Protein AF-0000000076691283 (afdb_homodimer)

Secondary structure (DSSP, 8-state):
----SSHHHHHHHHHHHHHHHHHHHHHHHHTTS--------------------------------------------------------------HHHHHHHHHHHHHHH--SPP-S---TT-TT--PPP--TT-SSHHHH-------STTTGGG--EEE-TTGGGHHHHHHHHHHTSS-TT-----TT-S-SS-----GGGG-TTT--SS-TTTTSHHHHTHHHHHTS------SEEEEEEEE--HHHHHHHHHTSS---SSSEEEPPPPB-TTS-B-TTS---EEEEEEEEEE---EEHHHHHHHTTS-HHHHHHHHHHHTTS--THHHH-TT--EEE-----EEEEEES-GGGGG-TTS-EEEEEEE--IIIIIT-BSS-SHHHHHHHHHHHHHHHHHTT-EEEEEEE--HHHHT-HHHHHHHHHHHHHHT-BGGGHHHHHHHHHSSS----GGGTTHHHHHHT--EEEEEE---HHHHHHHHHTT-EEEEEEPPPGGGS-GGGHHHHHHHHHTT---SS-PPPHHHHHH-B---HHHHT-/--TTTHHHHHHHHHHHHHHHHHHHHHHHTTTS---------------------------------------------------------------HHHHHHHHHHHHHHH--SPP-S---TT-TT--PPP--TT-SSHHHH-------STTTGGG--EEE-TTGGGHHHHHHHHHHTSS-TT-----TT-S-SS-----GGGG-TTT--SS-TTTTSHHHHTHHHHHTS------SEEEEEEEE--HHHHHHHHHTSS---SSSEEEPPPPB-TTS-B-TTS---EEEEEEEEEE---EEHHHHHHHHTS-HHHHHHHHHHHTTS--THHHH-TT--EEE-----EEEEEES-GGGGG-TTS-EEEEEEE--IIIIIT-BSS-SHHHHHHHHHHHHHHHHHTT-EEEEEEE--HHHHT-HHHHHHHHHHHHHHT-BGGGHHHHHHHHHSSS----GGGTTHHHHHHT--EEEEEE---HHHHHHHHHTT-EEEEEEPPPGGGS-GGGHHHHHHHHHTT---SS-PPPHHHHHH-B---HHHHT-

Sequence (1088 aa):
MPASDAVLTQILAQLEAMQIQQQTMQAQLDAIASSTKPQTLLEPVKPPSEPDLGSPTSPVSPLSLSGHASPPSISSAATKAAAAIGLSSSAQQLTPASRAASDKEREKLLYPGRINLSTYPDQHGIDPYPLNWDAQDPQTRGPVICSRLPSSIKHRNAIGAHSGSYSIYRSLSIALGALSPSHKPDYNLTEPPVSIPPQPSWSSKHKIVSFDPWGHLVPQVFRDHSEKLGLDVRPSIAVTKAHMKLSELDEAARRGDIEVDGKLVLESRPVRNPDGSENKDIWPGVEVAISKAAVEPVWYLPGVAERFGISESLLRRALFEETGGMYPELITRPDIKVFLPPIGNLTVYIFGNPAYVSDPDKELTLRVHDECNGSDVFGSDICTCKPYLVFAIEECIRCVHRGGVGVVVYFRKEGRALGEVTKYLVYNLRKRGGDSADRYFKSTEMIAGVKDMRFQALMPDVLHWLGITKVDNMISMSDMKYDAIVKSGIEIKKRYDIPDHLIPPDSRVEIDAKIAAGYFSSGKKVTQEDLVKTVGRTWEETEHMPASDAVLTQILAQLEAMQIQQQTMQAQLDAIASSTKPQTLLEPVKPPSEPDLGSPTSPVSPLSLSGHASPPSISSAATKAAAAIGLSSSAQQLTPASRAASDKEREKLLYPGRINLSTYPDQHGIDPYPLNWDAQDPQTRGPVICSRLPSSIKHRNAIGAHSGSYSIYRSLSIALGALSPSHKPDYNLTEPPVSIPPQPSWSSKHKIVSFDPWGHLVPQVFRDHSEKLGLDVRPSIAVTKAHMKLSELDEAARRGDIEVDGKLVLESRPVRNPDGSENKDIWPGVEVAISKAAVEPVWYLPGVAERFGISESLLRRALFEETGGMYPELITRPDIKVFLPPIGNLTVYIFGNPAYVSDPDKELTLRVHDECNGSDVFGSDICTCKPYLVFAIEECIRCVHRGGVGVVVYFRKEGRALGEVTKYLVYNLRKRGGDSADRYFKSTEMIAGVKDMRFQALMPDVLHWLGITKVDNMISMSDMKYDAIVKSGIEIKKRYDIPDHLIPPDSRVEIDAKIAAGYFSSGKKVTQEDLVKTVGRTWEETEH

Structure (mmCIF, N/CA/C/O backbone):
data_AF-0000000076691283-model_v1
#
loop_
_entity.id
_entity.type
_entity.pdbx_description
1 polymer 'GTP cyclohydrolase II'
#
loop_
_atom_site.group_PDB
_atom_site.id
_atom_site.type_symbol
_atom_site.label_atom_id
_atom_site.label_alt_id
_atom_site.label_comp_id
_atom_site.label_asym_id
_atom_site.label_entity_id
_atom_site.label_seq_id
_atom_site.pdbx_PDB_ins_code
_atom_site.Cartn_x
_atom_site.Cartn_y
_atom_site.Cartn_z
_atom_site.occupancy
_atom_site.B_iso_or_equiv
_atom_site.auth_seq_id
_atom_site.auth_comp_id
_atom_site.auth_asym_id
_atom_site.auth_atom_id
_atom_site.pdbx_PDB_model_num
ATOM 1 N N . MET A 1 1 ? 20.016 -69.688 -11.078 1 21.86 1 MET A N 1
ATOM 2 C CA . MET A 1 1 ? 19.859 -69.625 -12.523 1 21.86 1 MET A CA 1
ATOM 3 C C . MET A 1 1 ? 19.078 -68.375 -12.914 1 21.86 1 MET A C 1
ATOM 5 O O . MET A 1 1 ? 17.953 -68.125 -12.453 1 21.86 1 MET A O 1
ATOM 9 N N . PRO A 1 2 ? 19.562 -67.188 -13.344 1 34.06 2 PRO A N 1
ATOM 10 C CA . PRO A 1 2 ? 19.844 -65.75 -13.562 1 34.06 2 PRO A CA 1
ATOM 11 C C . PRO A 1 2 ? 19.062 -65.188 -14.75 1 34.06 2 PRO A C 1
ATOM 13 O O . PRO A 1 2 ? 19.359 -64.062 -15.219 1 34.06 2 PRO A O 1
ATOM 16 N N . ALA A 1 3 ? 18.078 -66.125 -15.188 1 30.42 3 ALA A N 1
ATOM 17 C CA . ALA A 1 3 ? 17.188 -66.438 -16.312 1 30.42 3 ALA A CA 1
ATOM 18 C C . ALA A 1 3 ? 16.516 -65.125 -16.797 1 30.42 3 ALA A C 1
ATOM 20 O O . ALA A 1 3 ? 16.047 -64.375 -16 1 30.42 3 ALA A O 1
ATOM 21 N N . SER A 1 4 ? 16.25 -65.062 -18.219 1 34.62 4 SER A N 1
ATOM 22 C CA . SER A 1 4 ? 16.422 -65.188 -19.656 1 34.62 4 SER A CA 1
ATOM 23 C C . SER A 1 4 ? 15.188 -64.688 -20.406 1 34.62 4 SER A C 1
ATOM 25 O O . SER A 1 4 ? 15.297 -63.875 -21.312 1 34.62 4 SER A O 1
ATOM 27 N N . ASP A 1 5 ? 14.219 -65.562 -20.703 1 37.41 5 ASP A N 1
ATOM 28 C CA . ASP A 1 5 ? 13.383 -66.062 -21.797 1 37.41 5 ASP A CA 1
ATOM 29 C C . ASP A 1 5 ? 11.969 -65.5 -21.703 1 37.41 5 ASP A C 1
ATOM 31 O O . ASP A 1 5 ? 11.211 -65.562 -22.672 1 37.41 5 ASP A O 1
ATOM 35 N N . ALA A 1 6 ? 11.32 -64.875 -20.703 1 38.62 6 ALA A N 1
ATOM 36 C CA . ALA A 1 6 ? 10.008 -64.25 -20.484 1 38.62 6 ALA A CA 1
ATOM 37 C C . ALA A 1 6 ? 9.898 -62.938 -21.203 1 38.62 6 ALA A C 1
ATOM 39 O O . ALA A 1 6 ? 8.93 -62.688 -21.922 1 38.62 6 ALA A O 1
ATOM 40 N N . VAL A 1 7 ? 10.07 -61.719 -20.719 1 47.12 7 VAL A N 1
ATOM 41 C CA . VAL A 1 7 ? 9.82 -60.344 -21.172 1 47.12 7 VAL A CA 1
ATOM 42 C C . VAL A 1 7 ? 10.617 -60.094 -22.453 1 47.12 7 VAL A C 1
ATOM 44 O O . VAL A 1 7 ? 10.344 -59.094 -23.156 1 47.12 7 VAL A O 1
ATOM 47 N N . LEU A 1 8 ? 11.367 -61.031 -23.125 1 45.94 8 LEU A N 1
ATOM 48 C CA . LEU A 1 8 ? 11.945 -61.094 -24.453 1 45.94 8 LEU A CA 1
ATOM 49 C C . LEU A 1 8 ? 10.859 -61.25 -25.516 1 45.94 8 LEU A C 1
ATOM 51 O O . LEU A 1 8 ? 10.938 -60.594 -26.578 1 45.94 8 LEU A O 1
ATOM 55 N N . THR A 1 9 ? 9.883 -62.125 -25.328 1 48.22 9 THR A N 1
ATOM 56 C CA . THR A 1 9 ? 8.867 -62.438 -26.312 1 48.22 9 THR A CA 1
ATOM 57 C C . THR A 1 9 ? 7.883 -61.312 -26.484 1 48.22 9 THR A C 1
ATOM 59 O O . THR A 1 9 ? 7.449 -61 -27.594 1 48.22 9 THR A O 1
ATOM 62 N N . GLN A 1 10 ? 7.426 -60.688 -25.531 1 50.88 10 GLN A N 1
ATOM 63 C CA . GLN A 1 10 ? 6.453 -59.594 -25.578 1 50.88 10 GLN A CA 1
ATOM 64 C C . GLN A 1 10 ? 7.055 -58.344 -26.203 1 50.88 10 GLN A C 1
ATOM 66 O O . GLN A 1 10 ? 6.332 -57.5 -26.75 1 50.88 10 GLN A O 1
ATOM 71 N N . ILE A 1 11 ? 8.461 -58.062 -26.234 1 51.16 11 ILE A N 1
ATOM 72 C CA . ILE A 1 11 ? 9.445 -57.219 -26.875 1 51.16 11 ILE A CA 1
ATOM 73 C C . ILE A 1 11 ? 9.344 -57.375 -28.391 1 51.16 11 ILE A C 1
ATOM 75 O O . ILE A 1 11 ? 9.328 -56.375 -29.125 1 51.16 11 ILE A O 1
ATOM 79 N N . LEU A 1 12 ? 9.312 -58.469 -28.969 1 52.91 12 LEU A N 1
ATOM 80 C CA . LEU A 1 12 ? 9.383 -58.812 -30.391 1 52.91 12 LEU A CA 1
ATOM 81 C C . LEU A 1 12 ? 8.047 -58.531 -31.078 1 52.91 12 LEU A C 1
ATOM 83 O O . LEU A 1 12 ? 8.008 -58 -32.188 1 52.91 12 LEU A O 1
ATOM 87 N N . ALA A 1 13 ? 7.062 -58.844 -30.531 1 55.06 13 ALA A N 1
ATOM 88 C CA . ALA A 1 13 ? 5.738 -58.688 -31.125 1 55.06 13 ALA A CA 1
ATOM 89 C C . ALA A 1 13 ? 5.355 -57.219 -31.219 1 55.06 13 ALA A C 1
ATOM 91 O O . ALA A 1 13 ? 4.727 -56.781 -32.188 1 55.06 13 ALA A O 1
ATOM 92 N N . GLN A 1 14 ? 5.734 -56.438 -30.094 1 52.09 14 GLN A N 1
ATOM 93 C CA . GLN A 1 14 ? 5.504 -55 -30.156 1 52.09 14 GLN A CA 1
ATOM 94 C C . GLN A 1 14 ? 6.32 -54.344 -31.266 1 52.09 14 GLN A C 1
ATOM 96 O O . GLN A 1 14 ? 5.871 -53.406 -31.906 1 52.09 14 GLN A O 1
ATOM 101 N N . LEU A 1 15 ? 7.402 -54.844 -31.641 1 57.94 15 LEU A N 1
ATOM 102 C CA . LEU A 1 15 ? 8.297 -54.406 -32.688 1 57.94 15 LEU A CA 1
ATOM 103 C C . LEU A 1 15 ? 7.719 -54.688 -34.062 1 57.94 15 LEU A C 1
ATOM 105 O O . LEU A 1 15 ? 7.84 -53.875 -35 1 57.94 15 LEU A O 1
ATOM 109 N N . GLU A 1 16 ? 6.984 -55.75 -34.281 1 58.31 16 GLU A N 1
ATOM 110 C CA . GLU A 1 16 ? 6.336 -56.125 -35.531 1 58.31 16 GLU A CA 1
ATOM 111 C C . GLU A 1 16 ? 5.152 -55.188 -35.812 1 58.31 16 GLU A C 1
ATOM 113 O O . GLU A 1 16 ? 4.914 -54.844 -36.969 1 58.31 16 GLU A O 1
ATOM 118 N N . ALA A 1 17 ? 4.414 -54.844 -34.719 1 57.88 17 ALA A N 1
ATOM 119 C CA . ALA A 1 17 ? 3.279 -53.938 -34.875 1 57.88 17 ALA A CA 1
ATOM 120 C C . ALA A 1 17 ? 3.734 -52.594 -35.375 1 57.88 17 ALA A C 1
ATOM 122 O O . ALA A 1 17 ? 3.037 -51.938 -36.188 1 57.88 17 ALA A O 1
ATOM 123 N N . MET A 1 18 ? 4.926 -52.219 -34.969 1 54.28 18 MET A N 1
ATOM 124 C CA . MET A 1 18 ? 5.504 -50.938 -35.375 1 54.28 18 MET A CA 1
ATOM 125 C C . MET A 1 18 ? 5.945 -50.969 -36.844 1 54.28 18 MET A C 1
ATOM 127 O O . MET A 1 18 ? 5.852 -49.969 -37.562 1 54.28 18 MET A O 1
ATOM 131 N N . GLN A 1 19 ? 6.359 -52.062 -37.312 1 54.81 19 GLN A N 1
ATOM 132 C CA . GLN A 1 19 ? 6.82 -52.25 -38.688 1 54.81 19 GLN A CA 1
ATOM 133 C C . GLN A 1 19 ? 5.664 -52.156 -39.688 1 54.81 19 GLN A C 1
ATOM 135 O O . GLN A 1 19 ? 5.809 -51.562 -40.75 1 54.81 19 GLN A O 1
ATOM 140 N N . ILE A 1 20 ? 4.59 -52.844 -39.438 1 56.59 20 ILE A N 1
ATOM 141 C CA . ILE A 1 20 ? 3.447 -52.844 -40.344 1 56.59 20 ILE A CA 1
ATOM 142 C C . ILE A 1 20 ? 2.881 -51.406 -40.438 1 56.59 20 ILE A C 1
ATOM 144 O O . ILE A 1 20 ? 2.486 -50.969 -41.531 1 56.59 20 ILE A O 1
ATOM 148 N N . GLN A 1 21 ? 2.916 -50.656 -39.219 1 50.72 21 GLN A N 1
ATOM 149 C CA . GLN A 1 21 ? 2.463 -49.281 -39.25 1 50.72 21 GLN A CA 1
ATOM 150 C C . GLN A 1 21 ? 3.396 -48.406 -40.125 1 50.72 21 GLN A C 1
ATOM 152 O O . GLN A 1 21 ? 2.943 -47.531 -40.844 1 50.72 21 GLN A O 1
ATOM 157 N N . GLN A 1 22 ? 4.641 -48.719 -40.156 1 52.66 22 GLN A N 1
ATOM 158 C CA . GLN A 1 22 ? 5.641 -48.031 -40.969 1 52.66 22 GLN A CA 1
ATOM 159 C C . GLN A 1 22 ? 5.461 -48.312 -42.438 1 52.66 22 GLN A C 1
ATOM 161 O O . GLN A 1 22 ? 5.648 -47.438 -43.281 1 52.66 22 GLN A O 1
ATOM 166 N N . GLN A 1 23 ? 5.176 -49.469 -42.781 1 50.72 23 GLN A N 1
ATOM 167 C CA . GLN A 1 23 ? 4.988 -49.844 -44.188 1 50.72 23 GLN A CA 1
ATOM 168 C C . GLN A 1 23 ? 3.787 -49.094 -44.781 1 50.72 23 GLN A C 1
ATOM 170 O O . GLN A 1 23 ? 3.805 -48.719 -45.969 1 50.72 23 GLN A O 1
ATOM 175 N N . THR A 1 24 ? 2.705 -49.094 -44.031 1 50.62 24 THR A N 1
ATOM 176 C CA . THR A 1 24 ? 1.528 -48.375 -44.531 1 50.62 24 THR A CA 1
ATOM 177 C C . THR A 1 24 ? 1.82 -46.875 -44.688 1 50.62 24 THR A C 1
ATOM 179 O O . THR A 1 24 ? 1.31 -46.25 -45.625 1 50.62 24 THR A O 1
ATOM 182 N N . MET A 1 25 ? 2.762 -46.25 -43.844 1 49.38 25 MET A N 1
ATOM 183 C CA . MET A 1 25 ? 3.193 -44.875 -44.031 1 49.38 25 MET A CA 1
ATOM 184 C C . MET A 1 25 ? 4.094 -44.75 -45.25 1 49.38 25 MET A C 1
ATOM 186 O O . MET A 1 25 ? 4.078 -43.719 -45.938 1 49.38 25 MET A O 1
ATOM 190 N N . GLN A 1 26 ? 4.77 -45.719 -45.594 1 50.47 26 GLN A N 1
ATOM 191 C CA . GLN A 1 26 ? 5.637 -45.719 -46.75 1 50.47 26 GLN A CA 1
ATOM 192 C C . GLN A 1 26 ? 4.816 -45.656 -48.031 1 50.47 26 GLN A C 1
ATOM 194 O O . GLN A 1 26 ? 5.199 -45 -49 1 50.47 26 GLN A O 1
ATOM 199 N N . ALA A 1 27 ? 3.824 -46.406 -48.031 1 45.12 27 ALA A N 1
ATOM 200 C CA . ALA A 1 27 ? 2.975 -46.406 -49.219 1 45.12 27 ALA A CA 1
ATOM 201 C C . ALA A 1 27 ? 2.363 -45 -49.469 1 45.12 27 ALA A C 1
ATOM 203 O O . ALA A 1 27 ? 1.988 -44.688 -50.594 1 45.12 27 ALA A O 1
ATOM 204 N N . GLN A 1 28 ? 2.186 -44.188 -48.438 1 44.34 28 GLN A N 1
ATOM 205 C CA . GLN A 1 28 ? 1.75 -42.812 -48.656 1 44.34 28 GLN A CA 1
ATOM 206 C C . GLN A 1 28 ? 2.83 -42 -49.344 1 44.34 28 GLN A C 1
ATOM 208 O O . GLN A 1 28 ? 2.521 -41.125 -50.156 1 44.34 28 GLN A O 1
ATOM 213 N N . LEU A 1 29 ? 4.051 -42.25 -49.094 1 44.03 29 LEU A N 1
ATOM 214 C CA . LEU A 1 29 ? 5.176 -41.531 -49.656 1 44.03 29 LEU A CA 1
ATOM 215 C C . LEU A 1 29 ? 5.402 -41.906 -51.094 1 44.03 29 LEU A C 1
ATOM 217 O O . LEU A 1 29 ? 5.828 -41.062 -51.906 1 44.03 29 LEU A O 1
ATOM 221 N N . ASP A 1 30 ? 5.203 -43.062 -51.438 1 39.44 30 ASP A N 1
ATOM 222 C CA . ASP A 1 30 ? 5.512 -43.469 -52.781 1 39.44 30 ASP A CA 1
ATOM 223 C C . ASP A 1 30 ? 4.664 -42.719 -53.812 1 39.44 30 ASP A C 1
ATOM 225 O O . ASP A 1 30 ? 5.086 -42.531 -54.938 1 39.44 30 ASP A O 1
ATOM 229 N N . ALA A 1 31 ? 3.465 -42.5 -53.594 1 33.78 31 ALA A N 1
ATOM 230 C CA . ALA A 1 31 ? 2.541 -41.812 -54.469 1 33.78 31 ALA A CA 1
ATOM 231 C C . ALA A 1 31 ? 2.969 -40.375 -54.688 1 33.78 31 ALA A C 1
ATOM 233 O O . ALA A 1 31 ? 2.262 -39.594 -55.344 1 33.78 31 ALA A O 1
ATOM 234 N N . ILE A 1 32 ? 4 -39.812 -54.031 1 39 32 ILE A N 1
ATOM 235 C CA . ILE A 1 32 ? 4.668 -38.531 -54.281 1 39 32 ILE A CA 1
ATOM 236 C C . ILE A 1 32 ? 5.383 -38.625 -55.625 1 39 32 ILE A C 1
ATOM 238 O O . ILE A 1 32 ? 5.66 -37.594 -56.25 1 39 32 ILE A O 1
ATOM 242 N N . ALA A 1 33 ? 5.816 -39.562 -56.156 1 30.08 33 ALA A N 1
ATOM 243 C CA . ALA A 1 33 ? 6.914 -39.688 -57.094 1 30.08 33 ALA A CA 1
ATOM 244 C C . ALA A 1 33 ? 6.434 -39.469 -58.531 1 30.08 33 ALA A C 1
ATOM 246 O O . ALA A 1 33 ? 7.238 -39.375 -59.469 1 30.08 33 ALA A O 1
ATOM 247 N N . SER A 1 34 ? 5.238 -39.75 -58.906 1 22.55 34 SER A N 1
ATOM 248 C CA . SER A 1 34 ? 5.055 -40 -60.312 1 22.55 34 SER A CA 1
ATOM 249 C C . SER A 1 34 ? 5.258 -38.719 -61.125 1 22.55 34 SER A C 1
ATOM 251 O O . SER A 1 34 ? 6.008 -38.719 -62.125 1 22.55 34 SER A O 1
ATOM 253 N N . SER A 1 35 ? 4.309 -38.219 -61.969 1 21.89 35 SER A N 1
ATOM 254 C CA . SER A 1 35 ? 4.059 -37.938 -63.375 1 21.89 35 SER A CA 1
ATOM 255 C C . SER A 1 35 ? 4.676 -36.625 -63.812 1 21.89 35 SER A C 1
ATOM 257 O O . SER A 1 35 ? 4.586 -35.625 -63.125 1 21.89 35 SER A O 1
ATOM 259 N N . THR A 1 36 ? 5.34 -36.438 -65.188 1 19.12 36 THR A N 1
ATOM 260 C CA . THR A 1 36 ? 6.359 -36.156 -66.188 1 19.12 36 THR A CA 1
ATOM 261 C C . THR A 1 36 ? 5.969 -34.938 -67 1 19.12 36 THR A C 1
ATOM 263 O O . THR A 1 36 ? 6.754 -34.469 -67.875 1 19.12 36 THR A O 1
ATOM 266 N N . LYS A 1 37 ? 4.859 -34.25 -67.188 1 18.91 37 LYS A N 1
ATOM 267 C CA . LYS A 1 37 ? 4.699 -33.812 -68.562 1 18.91 37 LYS A CA 1
ATOM 268 C C . LYS A 1 37 ? 5.867 -32.938 -69 1 18.91 37 LYS A C 1
ATOM 270 O O . LYS A 1 37 ? 6.41 -32.188 -68.188 1 18.91 37 LYS A O 1
ATOM 275 N N . PRO A 1 38 ? 6.02 -32.656 -70.5 1 17.34 38 PRO A N 1
ATOM 276 C CA . PRO A 1 38 ? 7.035 -32.531 -71.562 1 17.34 38 PRO A CA 1
ATOM 277 C C . PRO A 1 38 ? 7.625 -31.125 -71.625 1 17.34 38 PRO A C 1
ATOM 279 O O . PRO A 1 38 ? 7.137 -30.203 -70.938 1 17.34 38 PRO A O 1
ATOM 282 N N . GLN A 1 39 ? 7.414 -30.375 -72.812 1 16.2 39 GLN A N 1
ATOM 283 C CA . GLN A 1 39 ? 8.203 -29.938 -74 1 16.2 39 GLN A CA 1
ATOM 284 C C . GLN A 1 39 ? 8.594 -28.469 -73.875 1 16.2 39 GLN A C 1
ATOM 286 O O . GLN A 1 39 ? 9.766 -28.109 -74 1 16.2 39 GLN A O 1
ATOM 291 N N . THR A 1 40 ? 7.809 -27.375 -74.5 1 17.06 40 THR A N 1
ATOM 292 C CA . THR A 1 40 ? 8.32 -26.703 -75.688 1 17.06 40 THR A CA 1
ATOM 293 C C . THR A 1 40 ? 9.266 -25.562 -75.312 1 17.06 40 THR A C 1
ATOM 295 O O . THR A 1 40 ? 9.156 -25 -74.25 1 17.06 40 THR A O 1
ATOM 298 N N . LEU A 1 41 ? 10.031 -24.875 -76.5 1 16.02 41 LEU A N 1
ATOM 299 C CA . LEU A 1 41 ? 11.297 -24.328 -77 1 16.02 41 LEU A CA 1
ATOM 300 C C . LEU A 1 41 ? 11.391 -22.828 -76.688 1 16.02 41 LEU A C 1
ATOM 302 O O . LEU A 1 41 ? 12.406 -22.359 -76.188 1 16.02 41 LEU A O 1
ATOM 306 N N . LEU A 1 42 ? 10.75 -21.766 -77.5 1 15.42 42 LEU A N 1
ATOM 307 C CA . LEU A 1 42 ? 11.555 -20.984 -78.438 1 15.42 42 LEU A CA 1
ATOM 308 C C . LEU A 1 42 ? 12.109 -19.734 -77.75 1 15.42 42 LEU A C 1
ATOM 310 O O . LEU A 1 42 ? 13.312 -19.484 -77.812 1 15.42 42 LEU A O 1
ATOM 314 N N . GLU A 1 43 ? 11.555 -18.328 -78 1 16.67 43 GLU A N 1
ATOM 315 C CA . GLU A 1 43 ? 12.156 -17.438 -79 1 16.67 43 GLU A CA 1
ATOM 316 C C . GLU A 1 43 ? 13.07 -16.422 -78.312 1 16.67 43 GLU A C 1
ATOM 318 O O . GLU A 1 43 ? 12.891 -16.109 -77.125 1 16.67 43 GLU A O 1
ATOM 323 N N . PRO A 1 44 ? 13.703 -15.422 -79.25 1 15.92 44 PRO A N 1
ATOM 324 C CA . PRO A 1 44 ? 15 -14.758 -79.438 1 15.92 44 PRO A CA 1
ATOM 325 C C . PRO A 1 44 ? 15.156 -13.516 -78.5 1 15.92 44 PRO A C 1
ATOM 327 O O . PRO A 1 44 ? 14.195 -13.094 -77.875 1 15.92 44 PRO A O 1
ATOM 330 N N . VAL A 1 45 ? 15.602 -12.305 -79.25 1 15.34 45 VAL A N 1
ATOM 331 C CA . VAL A 1 45 ? 16.828 -11.516 -79.375 1 15.34 45 VAL A CA 1
ATOM 332 C C . VAL A 1 45 ? 16.625 -10.148 -78.688 1 15.34 45 VAL A C 1
ATOM 334 O O . VAL A 1 45 ? 17.5 -9.648 -78 1 15.34 45 VAL A O 1
ATOM 337 N N . LYS A 1 46 ? 15.523 -9.219 -78.938 1 15.98 46 LYS A N 1
ATOM 338 C CA . LYS A 1 46 ? 15.922 -7.996 -79.625 1 15.98 46 LYS A CA 1
ATOM 339 C C . LYS A 1 46 ? 16.797 -7.129 -78.688 1 15.98 46 LYS A C 1
ATOM 341 O O . LYS A 1 46 ? 16.688 -7.18 -77.5 1 15.98 46 LYS A O 1
ATOM 346 N N . PRO A 1 47 ? 17.109 -5.766 -79.312 1 16.09 47 PRO A N 1
ATOM 347 C CA . PRO A 1 47 ? 18.328 -4.984 -79.5 1 16.09 47 PRO A CA 1
ATOM 348 C C . PRO A 1 47 ? 18.594 -3.979 -78.375 1 16.09 47 PRO A C 1
ATOM 350 O O . PRO A 1 47 ? 19.656 -3.988 -77.75 1 16.09 47 PRO A O 1
ATOM 353 N N . PRO A 1 48 ? 18.234 -2.547 -78.75 1 15.62 48 PRO A N 1
ATOM 354 C CA . PRO A 1 48 ? 19.234 -1.501 -79 1 15.62 48 PRO A CA 1
ATOM 355 C C . PRO A 1 48 ? 19.516 -0.663 -77.75 1 15.62 48 PRO A C 1
ATOM 357 O O . PRO A 1 48 ? 18.828 -0.8 -76.75 1 15.62 48 PRO A O 1
ATOM 360 N N . SER A 1 49 ? 19.297 0.828 -78 1 15.32 49 SER A N 1
ATOM 361 C CA . SER A 1 49 ? 20.281 1.907 -78.062 1 15.32 49 SER A CA 1
ATOM 362 C C . SER A 1 49 ? 20.312 2.674 -76.75 1 15.32 49 SER A C 1
ATOM 364 O O . SER A 1 49 ? 19.484 2.443 -75.875 1 15.32 49 SER A O 1
ATOM 366 N N . GLU A 1 50 ? 20.062 4.168 -76.875 1 15.31 50 GLU A N 1
ATOM 367 C CA . GLU A 1 50 ? 21.094 5.199 -76.75 1 15.31 50 GLU A CA 1
ATOM 368 C C . GLU A 1 50 ? 21.031 5.902 -75.438 1 15.31 50 GLU A C 1
ATOM 370 O O . GLU A 1 50 ? 22.047 5.988 -74.688 1 15.31 50 GLU A O 1
ATOM 375 N N . PRO A 1 51 ? 20.297 7.25 -75.375 1 15.5 51 PRO A N 1
ATOM 376 C CA . PRO A 1 51 ? 21.094 8.477 -75.375 1 15.5 51 PRO A CA 1
ATOM 377 C C . PRO A 1 51 ? 21.344 9.039 -74 1 15.5 51 PRO A C 1
ATOM 379 O O . PRO A 1 51 ? 20.766 8.562 -73 1 15.5 51 PRO A O 1
ATOM 382 N N . ASP A 1 52 ? 20.953 10.492 -73.875 1 15.66 52 ASP A N 1
ATOM 383 C CA . ASP A 1 52 ? 21.719 11.734 -73.688 1 15.66 52 ASP A CA 1
ATOM 384 C C . ASP A 1 52 ? 21.672 12.227 -72.25 1 15.66 52 ASP A C 1
ATOM 386 O O . ASP A 1 52 ? 20.766 11.859 -71.5 1 15.66 52 ASP A O 1
ATOM 390 N N . LEU A 1 53 ? 22.484 13.281 -71.938 1 15.85 53 LEU A N 1
ATOM 391 C CA . LEU A 1 53 ? 23.391 13.859 -70.938 1 15.85 53 LEU A CA 1
ATOM 392 C C . LEU A 1 53 ? 22.656 14.852 -70.062 1 15.85 53 LEU A C 1
ATOM 394 O O . LEU A 1 53 ? 22.922 14.938 -68.875 1 15.85 53 LEU A O 1
ATOM 398 N N . GLY A 1 54 ? 21.609 15.773 -70.562 1 14.97 54 GLY A N 1
ATOM 399 C CA . GLY A 1 54 ? 22.031 17.156 -70.438 1 14.97 54 GLY A CA 1
ATOM 400 C C . GLY A 1 54 ? 21.922 17.656 -69 1 14.97 54 GLY A C 1
ATOM 401 O O . GLY A 1 54 ? 21.359 16.984 -68.125 1 14.97 54 GLY A O 1
ATOM 402 N N . SER A 1 55 ? 21.703 19.125 -68.875 1 15.4 55 SER A N 1
ATOM 403 C CA . SER A 1 55 ? 22.484 20.234 -68.375 1 15.4 55 SER A CA 1
ATOM 404 C C . SER A 1 55 ? 21.922 20.703 -67 1 15.4 55 SER A C 1
ATOM 406 O O . SER A 1 55 ? 22.641 20.812 -66 1 15.4 55 SER A O 1
ATOM 408 N N . PRO A 1 56 ? 20.844 21.703 -67.062 1 15.41 56 PRO A N 1
ATOM 409 C CA . PRO A 1 56 ? 21.234 23.078 -66.688 1 15.41 56 PRO A CA 1
ATOM 410 C C . PRO A 1 56 ? 21.078 23.391 -65.188 1 15.41 56 PRO A C 1
ATOM 412 O O . PRO A 1 56 ? 20.469 22.594 -64.5 1 15.41 56 PRO A O 1
ATOM 415 N N . THR A 1 57 ? 20.578 24.766 -64.938 1 15.25 57 THR A N 1
ATOM 416 C CA . THR A 1 57 ? 21.125 26 -64.375 1 15.25 57 THR A CA 1
ATOM 417 C C . THR A 1 57 ? 20.516 26.281 -63 1 15.25 57 THR A C 1
ATOM 419 O O . THR A 1 57 ? 21.234 26.484 -62.031 1 15.25 57 THR A O 1
ATOM 422 N N . SER A 1 58 ? 19.281 27.078 -62.906 1 15.45 58 SER A N 1
ATOM 423 C CA . SER A 1 58 ? 19.391 28.469 -62.469 1 15.45 58 SER A CA 1
ATOM 424 C C . SER A 1 58 ? 19.125 28.609 -61 1 15.45 58 SER A C 1
ATOM 426 O O . SER A 1 58 ? 18.547 27.703 -60.375 1 15.45 58 SER A O 1
ATOM 428 N N . PRO A 1 59 ? 18.703 29.984 -60.562 1 16.58 59 PRO A N 1
ATOM 429 C CA . PRO A 1 59 ? 19.188 30.984 -59.594 1 16.58 59 PRO A CA 1
ATOM 430 C C . PRO A 1 59 ? 18.375 31.016 -58.312 1 16.58 59 PRO A C 1
ATOM 432 O O . PRO A 1 59 ? 17.25 30.516 -58.281 1 16.58 59 PRO A O 1
ATOM 435 N N . VAL A 1 60 ? 18.875 31.625 -57.219 1 18.41 60 VAL A N 1
ATOM 436 C CA . VAL A 1 60 ? 18.844 31.625 -55.781 1 18.41 60 VAL A CA 1
ATOM 437 C C . VAL A 1 60 ? 17.797 32.625 -55.281 1 18.41 60 VAL A C 1
ATOM 439 O O . VAL A 1 60 ? 17.672 32.844 -54.062 1 18.41 60 VAL A O 1
ATOM 442 N N . SER A 1 61 ? 16.672 32.906 -56.094 1 15.09 61 SER A N 1
ATOM 443 C CA . SER A 1 61 ? 16.312 34.281 -55.781 1 15.09 61 SER A CA 1
ATOM 444 C C . SER A 1 61 ? 15.883 34.438 -54.344 1 15.09 61 SER A C 1
ATOM 446 O O . SER A 1 61 ? 15.492 33.469 -53.688 1 15.09 61 SER A O 1
ATOM 448 N N . PRO A 1 62 ? 15.039 35.719 -54.125 1 16.02 62 PRO A N 1
ATOM 449 C CA . PRO A 1 62 ? 15.141 36.875 -53.25 1 16.02 62 PRO A CA 1
ATOM 450 C C . PRO A 1 62 ? 14.367 36.719 -51.938 1 16.02 62 PRO A C 1
ATOM 452 O O . PRO A 1 62 ? 13.523 35.844 -51.844 1 16.02 62 PRO A O 1
ATOM 455 N N . LEU A 1 63 ? 14.305 37.938 -51.156 1 16.62 63 LEU A N 1
ATOM 456 C CA . LEU A 1 63 ? 14.461 38.438 -49.812 1 16.62 63 LEU A CA 1
ATOM 457 C C . LEU A 1 63 ? 13.102 38.594 -49.125 1 16.62 63 LEU A C 1
ATOM 459 O O . LEU A 1 63 ? 13.008 38.469 -47.906 1 16.62 63 LEU A O 1
ATOM 463 N N . SER A 1 64 ? 11.93 38.812 -49.844 1 16.12 64 SER A N 1
ATOM 464 C CA . SER A 1 64 ? 11.266 40 -49.344 1 16.12 64 SER A CA 1
ATOM 465 C C . SER A 1 64 ? 10.469 39.688 -48.062 1 16.12 64 SER A C 1
ATOM 467 O O . SER A 1 64 ? 9.789 38.656 -48 1 16.12 64 SER A O 1
ATOM 469 N N . LEU A 1 65 ? 10.586 40.594 -47.031 1 17.11 65 LEU A N 1
ATOM 470 C CA . LEU A 1 65 ? 10.406 40.594 -45.562 1 17.11 65 LEU A CA 1
ATOM 471 C C . LEU A 1 65 ? 8.961 40.906 -45.219 1 17.11 65 LEU A C 1
ATOM 473 O O . LEU A 1 65 ? 8.609 40.969 -44.031 1 17.11 65 LEU A O 1
ATOM 477 N N . SER A 1 66 ? 8.055 41.156 -46.219 1 16.25 66 SER A N 1
ATOM 478 C CA . SER A 1 66 ? 7.195 42.25 -45.75 1 16.25 66 SER A CA 1
ATOM 479 C C . SER A 1 66 ? 6.328 41.812 -44.594 1 16.25 66 SER A C 1
ATOM 481 O O . SER A 1 66 ? 6.07 40.625 -44.375 1 16.25 66 SER A O 1
ATOM 483 N N . GLY A 1 67 ? 5.555 42.875 -44.062 1 16.45 67 GLY A N 1
ATOM 484 C CA . GLY A 1 67 ? 5.16 43.469 -42.781 1 16.45 67 GLY A CA 1
ATOM 485 C C . GLY A 1 67 ? 3.906 42.844 -42.188 1 16.45 67 GLY A C 1
ATOM 486 O O . GLY A 1 67 ? 3.9 42.375 -41.062 1 16.45 67 GLY A O 1
ATOM 487 N N . HIS A 1 68 ? 2.727 43.25 -42.719 1 17.19 68 HIS A N 1
ATOM 488 C CA . HIS A 1 68 ? 1.832 44 -41.875 1 17.19 68 HIS A CA 1
ATOM 489 C C . HIS A 1 68 ? 0.911 43.062 -41.094 1 17.19 68 HIS A C 1
ATOM 491 O O . HIS A 1 68 ? 0.727 41.906 -41.469 1 17.19 68 HIS A O 1
ATOM 497 N N . ALA A 1 69 ? -0.174 43.688 -40.438 1 17.48 69 ALA A N 1
ATOM 498 C CA . ALA A 1 69 ? -0.766 43.781 -39.125 1 17.48 69 ALA A CA 1
ATOM 499 C C . ALA A 1 69 ? -1.958 42.844 -38.969 1 17.48 69 ALA A C 1
ATOM 501 O O . ALA A 1 69 ? -2.127 42.188 -37.938 1 17.48 69 ALA A O 1
ATOM 502 N N . SER A 1 70 ? -2.891 42.812 -39.938 1 19.27 70 SER A N 1
ATOM 503 C CA . SER A 1 70 ? -4.184 43.062 -39.312 1 19.27 70 SER A CA 1
ATOM 504 C C . SER A 1 70 ? -4.773 41.812 -38.719 1 19.27 70 SER A C 1
ATOM 506 O O . SER A 1 70 ? -4.812 40.75 -39.375 1 19.27 70 SER A O 1
ATOM 508 N N . PRO A 1 71 ? -4.965 41.812 -37.438 1 17.08 71 PRO A N 1
ATOM 509 C CA . PRO A 1 71 ? -5.156 40.688 -36.531 1 17.08 71 PRO A CA 1
ATOM 510 C C . PRO A 1 71 ? -6.418 39.875 -36.844 1 17.08 71 PRO A C 1
ATOM 512 O O . PRO A 1 71 ? -6.344 38.656 -37.062 1 17.08 71 PRO A O 1
ATOM 515 N N . PRO A 1 72 ? -7.496 40.188 -36.062 1 17.69 72 PRO A N 1
ATOM 516 C CA . PRO A 1 72 ? -7.922 39.188 -35.062 1 17.69 72 PRO A CA 1
ATOM 517 C C . PRO A 1 72 ? -9.094 38.344 -35.562 1 17.69 72 PRO A C 1
ATOM 519 O O . PRO A 1 72 ? -9.195 37.156 -35.188 1 17.69 72 PRO A O 1
ATOM 522 N N . SER A 1 73 ? -10.07 38.719 -36.438 1 20.42 73 SER A N 1
ATOM 523 C CA . SER A 1 73 ? -11.398 38.562 -35.844 1 20.42 73 SER A CA 1
ATOM 524 C C . SER A 1 73 ? -11.945 37.156 -36.062 1 20.42 73 SER A C 1
ATOM 526 O O . SER A 1 73 ? -12.258 36.781 -37.188 1 20.42 73 SER A O 1
ATOM 528 N N . ILE A 1 74 ? -11.406 36.125 -35.438 1 18.05 74 ILE A N 1
ATOM 529 C CA . ILE A 1 74 ? -11.734 34.75 -35.812 1 18.05 74 ILE A CA 1
ATOM 530 C C . ILE A 1 74 ? -13.188 34.438 -35.438 1 18.05 74 ILE A C 1
ATOM 532 O O . ILE A 1 74 ? -13.57 34.594 -34.281 1 18.05 74 ILE A O 1
ATOM 536 N N . SER A 1 75 ? -14.078 34.75 -36.344 1 19.3 75 SER A N 1
ATOM 537 C CA . SER A 1 75 ? -15.484 34.375 -36.188 1 19.3 75 SER A CA 1
ATOM 538 C C . SER A 1 75 ? -15.641 32.906 -35.875 1 19.3 75 SER A C 1
ATOM 540 O O . SER A 1 75 ? -15.289 32.062 -36.719 1 19.3 75 SER A O 1
ATOM 542 N N . SER A 1 76 ? -15.359 32.438 -34.625 1 17.81 76 SER A N 1
ATOM 543 C CA . SER A 1 76 ? -15.242 31.078 -34.125 1 17.81 76 SER A CA 1
ATOM 544 C C . SER A 1 76 ? -16.562 30.328 -34.25 1 17.81 76 SER A C 1
ATOM 546 O O . SER A 1 76 ? -16.797 29.328 -33.562 1 17.81 76 SER A O 1
ATOM 548 N N . ALA A 1 77 ? -17.297 30.312 -35.344 1 19.67 77 ALA A N 1
ATOM 549 C CA . ALA A 1 77 ? -18.594 29.656 -35.281 1 19.67 77 ALA A CA 1
ATOM 550 C C . ALA A 1 77 ? -18.453 28.172 -34.938 1 19.67 77 ALA A C 1
ATOM 552 O O . ALA A 1 77 ? -18.078 27.375 -35.812 1 19.67 77 ALA A O 1
ATOM 553 N N . ALA A 1 78 ? -17.828 27.781 -33.844 1 18.67 78 ALA A N 1
ATOM 554 C CA . ALA A 1 78 ? -17.609 26.375 -33.5 1 18.67 78 ALA A CA 1
ATOM 555 C C . ALA A 1 78 ? -18.922 25.609 -33.469 1 18.67 78 ALA A C 1
ATOM 557 O O . ALA A 1 78 ? -19.844 25.969 -32.719 1 18.67 78 ALA A O 1
ATOM 558 N N . THR A 1 79 ? -19.297 25.109 -34.594 1 18.89 79 THR A N 1
ATOM 559 C CA . THR A 1 79 ? -20.484 24.25 -34.688 1 18.89 79 THR A CA 1
ATOM 560 C C . THR A 1 79 ? -20.422 23.109 -33.688 1 18.89 79 THR A C 1
ATOM 562 O O . THR A 1 79 ? -19.422 22.375 -33.625 1 18.89 79 THR A O 1
ATOM 565 N N . LYS A 1 80 ? -21.234 23 -32.625 1 19.59 80 LYS A N 1
ATOM 566 C CA . LYS A 1 80 ? -21.547 22.234 -31.406 1 19.59 80 LYS A CA 1
ATOM 567 C C . LYS A 1 80 ? -21.875 20.781 -31.734 1 19.59 80 LYS A C 1
ATOM 569 O O . LYS A 1 80 ? -22.484 20.078 -30.938 1 19.59 80 LYS A O 1
ATOM 574 N N . ALA A 1 81 ? -21.547 20.172 -32.906 1 19.11 81 ALA A N 1
ATOM 575 C CA . ALA A 1 81 ? -22.25 18.906 -33.031 1 19.11 81 ALA A CA 1
ATOM 576 C C . ALA A 1 81 ? -21.75 17.891 -32 1 19.11 81 ALA A C 1
ATOM 578 O O . ALA A 1 81 ? -20.688 17.312 -32.188 1 19.11 81 ALA A O 1
ATOM 579 N N . ALA A 1 82 ? -21.531 18.25 -30.734 1 20.41 82 ALA A N 1
ATOM 580 C CA . ALA A 1 82 ? -21.141 17.234 -29.766 1 20.41 82 ALA A CA 1
ATOM 581 C C . ALA A 1 82 ? -22.078 16.031 -29.828 1 20.41 82 ALA A C 1
ATOM 583 O O . ALA A 1 82 ? -23.25 16.141 -29.453 1 20.41 82 ALA A O 1
ATOM 584 N N . ALA A 1 83 ? -22.109 15.328 -30.906 1 18.31 83 ALA A N 1
ATOM 585 C CA . ALA A 1 83 ? -22.938 14.125 -30.891 1 18.31 83 ALA A CA 1
ATOM 586 C C . ALA A 1 83 ? -22.672 13.305 -29.625 1 18.31 83 ALA A C 1
ATOM 588 O O . ALA A 1 83 ? -21.516 12.953 -29.328 1 18.31 83 ALA A O 1
ATOM 589 N N . ALA A 1 84 ? -23.438 13.516 -28.594 1 22.33 84 ALA A N 1
ATOM 590 C CA . ALA A 1 84 ? -23.625 12.664 -27.422 1 22.33 84 ALA A CA 1
ATOM 591 C C . ALA A 1 84 ? -23.656 11.195 -27.812 1 22.33 84 ALA A C 1
ATOM 593 O O . ALA A 1 84 ? -24.594 10.742 -28.469 1 22.33 84 ALA A O 1
ATOM 594 N N . ILE A 1 85 ? -22.594 10.602 -28.328 1 22.06 85 ILE A N 1
ATOM 595 C CA . ILE A 1 85 ? -22.672 9.148 -28.422 1 22.06 85 ILE A CA 1
ATOM 596 C C . ILE A 1 85 ? -23.188 8.57 -27.109 1 22.06 85 ILE A C 1
ATOM 598 O O . ILE A 1 85 ? -22.531 8.695 -26.062 1 22.06 85 ILE A O 1
ATOM 602 N N . GLY A 1 86 ? -24.422 8.828 -26.797 1 23.27 86 GLY A N 1
ATOM 603 C CA . GLY A 1 86 ? -25.188 8.07 -25.812 1 23.27 86 GLY A CA 1
ATOM 604 C C . GLY A 1 86 ? -24.859 6.586 -25.828 1 23.27 86 GLY A C 1
ATOM 605 O O . GLY A 1 86 ? -25.141 5.898 -26.812 1 23.27 86 GLY A O 1
ATOM 606 N N . LEU A 1 87 ? -23.75 6.191 -25.391 1 23.84 87 LEU A N 1
ATOM 607 C CA . LEU A 1 87 ? -23.656 4.77 -25.078 1 23.84 87 LEU A CA 1
ATOM 608 C C . LEU A 1 87 ? -24.891 4.305 -24.312 1 23.84 87 LEU A C 1
ATOM 610 O O . LEU A 1 87 ? -25.047 4.629 -23.125 1 23.84 87 LEU A O 1
ATOM 614 N N . SER A 1 88 ? -26.031 4.57 -24.828 1 25.59 88 SER A N 1
ATOM 615 C CA . SER A 1 88 ? -27.156 3.773 -24.359 1 25.59 88 SER A CA 1
ATOM 616 C C . SER A 1 88 ? -26.781 2.307 -24.203 1 25.59 88 SER A C 1
ATOM 618 O O . SER A 1 88 ? -26.5 1.627 -25.188 1 25.59 88 SER A O 1
ATOM 620 N N . SER A 1 89 ? -26 2.004 -23.266 1 26.48 89 SER A N 1
ATOM 621 C CA . SER A 1 89 ? -25.906 0.614 -22.844 1 26.48 89 SER A CA 1
ATOM 622 C C . SER A 1 89 ? -27.281 -0.04 -22.75 1 26.48 89 SER A C 1
ATOM 624 O O . SER A 1 89 ? -28.016 0.209 -21.797 1 26.48 89 SER A O 1
ATOM 626 N N . SER A 1 90 ? -28.062 0.065 -23.719 1 27.09 90 SER A N 1
ATOM 627 C CA . SER A 1 90 ? -29.078 -0.98 -23.703 1 27.09 90 SER A CA 1
ATOM 628 C C . SER A 1 90 ? -28.469 -2.338 -23.359 1 27.09 90 SER A C 1
ATOM 630 O O . SER A 1 90 ? -27.812 -2.957 -24.203 1 27.09 90 SER A O 1
ATOM 632 N N . ALA A 1 91 ? -28.031 -2.58 -22.188 1 30.62 91 ALA A N 1
ATOM 633 C CA . ALA A 1 91 ? -27.812 -3.951 -21.734 1 30.62 91 ALA A CA 1
ATOM 634 C C . ALA A 1 91 ? -28.938 -4.871 -22.219 1 30.62 91 ALA A C 1
ATOM 636 O O . ALA A 1 91 ? -30.062 -4.809 -21.719 1 30.62 91 ALA A O 1
ATOM 637 N N . GLN A 1 92 ? -29.031 -4.965 -23.359 1 29.86 92 GLN A N 1
ATOM 638 C CA . GLN A 1 92 ? -29.859 -6.125 -23.656 1 29.86 92 GLN A CA 1
ATOM 639 C C . GLN A 1 92 ? -29.578 -7.266 -22.688 1 29.86 92 GLN A C 1
ATOM 641 O O . GLN A 1 92 ? -28.438 -7.699 -22.547 1 29.86 92 GLN A O 1
ATOM 646 N N . GLN A 1 93 ? -30.25 -7.348 -21.594 1 35.94 93 GLN A N 1
ATOM 647 C CA . GLN A 1 93 ? -30.266 -8.469 -20.672 1 35.94 93 GLN A CA 1
ATOM 648 C C . GLN A 1 93 ? -30.047 -9.789 -21.391 1 35.94 93 GLN A C 1
ATOM 650 O O . GLN A 1 93 ? -30.969 -10.336 -22 1 35.94 93 GLN A O 1
ATOM 655 N N . LEU A 1 94 ? -28.953 -9.867 -21.984 1 39.5 94 LEU A N 1
ATOM 656 C CA . LEU A 1 94 ? -28.719 -11.219 -22.469 1 39.5 94 LEU A CA 1
ATOM 657 C C . LEU A 1 94 ? -28.969 -12.242 -21.359 1 39.5 94 LEU A C 1
ATOM 659 O O . LEU A 1 94 ? -28.719 -11.961 -20.188 1 39.5 94 LEU A O 1
ATOM 663 N N . THR A 1 95 ? -29.703 -13.203 -21.609 1 46.28 95 THR A N 1
ATOM 664 C CA . THR A 1 95 ? -29.891 -14.312 -20.688 1 46.28 95 THR A CA 1
ATOM 665 C C . THR A 1 95 ? -28.562 -14.891 -20.234 1 46.28 95 THR A C 1
ATOM 667 O O . THR A 1 95 ? -27.562 -14.773 -20.953 1 46.28 95 THR A O 1
ATOM 670 N N . PRO A 1 96 ? -28.469 -15.234 -19.031 1 50.84 96 PRO A N 1
ATOM 671 C CA . PRO A 1 96 ? -27.219 -15.852 -18.562 1 50.84 96 PRO A CA 1
ATOM 672 C C . PRO A 1 96 ? -26.578 -16.75 -19.609 1 50.84 96 PRO A C 1
ATOM 674 O O . PRO A 1 96 ? -25.344 -16.766 -19.734 1 50.84 96 PRO A O 1
ATOM 677 N N . ALA A 1 97 ? -27.391 -17.375 -20.391 1 48.41 97 ALA A N 1
ATOM 678 C CA . ALA A 1 97 ? -26.891 -18.312 -21.391 1 48.41 97 ALA A CA 1
ATOM 679 C C . ALA A 1 97 ? -26.281 -17.562 -22.578 1 48.41 97 ALA A C 1
ATOM 681 O O . ALA A 1 97 ? -25.219 -17.938 -23.078 1 48.41 97 ALA A O 1
ATOM 682 N N . SER A 1 98 ? -26.922 -16.547 -22.984 1 51.78 98 SER A N 1
ATOM 683 C CA . SER A 1 98 ? -26.438 -15.781 -24.125 1 51.78 98 SER A CA 1
ATOM 684 C C . SER A 1 98 ? -25.172 -14.992 -23.766 1 51.78 98 SER A C 1
ATOM 686 O O . SER A 1 98 ? -24.25 -14.883 -24.578 1 51.78 98 SER A O 1
ATOM 688 N N . ARG A 1 99 ? -25.062 -14.594 -22.594 1 60.5 99 ARG A N 1
ATOM 689 C CA . ARG A 1 99 ? -23.891 -13.891 -22.125 1 60.5 99 ARG A CA 1
ATOM 690 C C . ARG A 1 99 ? -22.688 -14.828 -22.047 1 60.5 99 ARG A C 1
ATOM 692 O O . ARG A 1 99 ? -21.562 -14.438 -22.406 1 60.5 99 ARG A O 1
ATOM 699 N N . ALA A 1 100 ? -23.047 -16.062 -21.641 1 59.38 100 ALA A N 1
ATOM 700 C CA . ALA A 1 100 ? -21.969 -17.047 -21.547 1 59.38 100 ALA A CA 1
ATOM 701 C C . ALA A 1 100 ? -21.375 -17.375 -22.906 1 59.38 100 ALA A C 1
ATOM 703 O O . ALA A 1 100 ? -20.156 -17.5 -23.047 1 59.38 100 ALA A O 1
ATOM 704 N N . ALA A 1 101 ? -22.188 -17.594 -23.875 1 63.19 101 ALA A N 1
ATOM 705 C CA . ALA A 1 101 ? -21.703 -17.875 -25.219 1 63.19 101 ALA A CA 1
ATOM 706 C C . ALA A 1 101 ? -20.875 -16.703 -25.766 1 63.19 101 ALA A C 1
ATOM 708 O O . ALA A 1 101 ? -19.844 -16.922 -26.391 1 63.19 101 ALA A O 1
ATOM 709 N N . SER A 1 102 ? -21.297 -15.539 -25.406 1 76.62 102 SER A N 1
ATOM 710 C CA . SER A 1 102 ? -20.578 -14.344 -25.844 1 76.62 102 SER A CA 1
ATOM 711 C C . SER A 1 102 ? -19.25 -14.203 -25.094 1 76.62 102 SER A C 1
ATOM 713 O O . SER A 1 102 ? -18.219 -13.859 -25.703 1 76.62 102 SER A O 1
ATOM 715 N N . ASP A 1 103 ? -19.266 -14.742 -23.891 1 84.5 103 ASP A N 1
ATOM 716 C CA . ASP A 1 103 ? -18.031 -14.625 -23.109 1 84.5 103 ASP A CA 1
ATOM 717 C C . ASP A 1 103 ? -17 -15.664 -23.547 1 84.5 103 ASP A C 1
ATOM 719 O O . ASP A 1 103 ? -15.797 -15.398 -23.516 1 84.5 103 ASP A O 1
ATOM 723 N N . LYS A 1 104 ? -17.516 -16.812 -23.953 1 85.19 104 LYS A N 1
ATOM 724 C CA . LYS A 1 104 ? -16.609 -17.828 -24.484 1 85.19 104 LYS A CA 1
ATOM 725 C C . LYS A 1 104 ? -15.93 -17.344 -25.766 1 85.19 104 LYS A C 1
ATOM 727 O O . LYS A 1 104 ? -14.742 -17.594 -25.969 1 85.19 104 LYS A O 1
ATOM 732 N N . GLU A 1 105 ? -16.703 -16.719 -26.547 1 86.81 105 GLU A N 1
ATOM 733 C CA . GLU A 1 105 ? -16.156 -16.141 -27.766 1 86.81 105 GLU A CA 1
ATOM 734 C C . GLU A 1 105 ? -15.133 -15.055 -27.453 1 86.81 105 GLU A C 1
ATOM 736 O O . GLU A 1 105 ? -14.078 -14.977 -28.094 1 86.81 105 GLU A O 1
ATOM 741 N N . ARG A 1 106 ? -15.438 -14.266 -26.484 1 88.38 106 ARG A N 1
ATOM 742 C CA . ARG A 1 106 ? -14.523 -13.203 -26.078 1 88.38 106 ARG A CA 1
ATOM 743 C C . ARG A 1 106 ? -13.234 -13.781 -25.5 1 88.38 106 ARG A C 1
ATOM 745 O O . ARG A 1 106 ? -12.148 -13.258 -25.766 1 88.38 106 ARG A O 1
ATOM 752 N N . GLU A 1 107 ? -13.391 -14.773 -24.734 1 90.44 107 GLU A N 1
ATOM 753 C CA . GLU A 1 107 ? -12.227 -15.438 -24.156 1 90.44 107 GLU A CA 1
ATOM 754 C C . GLU A 1 107 ? -11.297 -15.953 -25.266 1 90.44 107 GLU A C 1
ATOM 756 O O . GLU A 1 107 ? -10.078 -15.789 -25.172 1 90.44 107 GLU A O 1
ATOM 761 N N . LYS A 1 108 ? -11.883 -16.516 -26.25 1 88.94 108 LYS A N 1
ATOM 762 C CA . LYS A 1 108 ? -11.102 -17.047 -27.359 1 88.94 108 LYS A CA 1
ATOM 763 C C . LYS A 1 108 ? -10.422 -15.922 -28.141 1 88.94 108 LYS A C 1
ATOM 765 O O . LYS A 1 108 ? -9.312 -16.094 -28.641 1 88.94 108 LYS A O 1
ATOM 770 N N . LEU A 1 109 ? -11.062 -14.852 -28.219 1 88 109 LEU A N 1
ATOM 771 C CA . LEU A 1 109 ? -10.5 -13.695 -28.906 1 88 109 LEU A CA 1
ATOM 772 C C . LEU A 1 109 ? -9.344 -13.102 -28.125 1 88 109 LEU A C 1
ATOM 774 O O . LEU A 1 109 ? -8.328 -12.711 -28.703 1 88 109 LEU A O 1
ATOM 778 N N . LEU A 1 110 ? -9.484 -13.031 -26.828 1 90.06 110 LEU A N 1
ATOM 779 C CA . LEU A 1 110 ? -8.453 -12.453 -25.969 1 90.06 110 LEU A CA 1
ATOM 780 C C . LEU A 1 110 ? -7.262 -13.398 -25.844 1 90.06 110 LEU A C 1
ATOM 782 O O . LEU A 1 110 ? -6.113 -12.953 -25.828 1 90.06 110 LEU A O 1
ATOM 786 N N . TYR A 1 111 ? -7.656 -14.695 -25.766 1 90.12 111 TYR A N 1
ATOM 787 C CA . TYR A 1 111 ? -6.617 -15.688 -25.531 1 90.12 111 TYR A CA 1
ATOM 788 C C . TYR A 1 111 ? -6.77 -16.875 -26.469 1 90.12 111 TYR A C 1
ATOM 790 O O . TYR A 1 111 ? -7.18 -17.953 -26.062 1 90.12 111 TYR A O 1
ATOM 798 N N . PRO A 1 112 ? -6.375 -16.766 -27.703 1 83.5 112 PRO A N 1
ATOM 799 C CA . PRO A 1 112 ? -6.598 -17.781 -28.719 1 83.5 112 PRO A CA 1
ATOM 800 C C . PRO A 1 112 ? -5.703 -19.016 -28.531 1 83.5 112 PRO A C 1
ATOM 802 O O . PRO A 1 112 ? -6.043 -20.109 -29 1 83.5 112 PRO A O 1
ATOM 805 N N . GLY A 1 113 ? -4.66 -18.953 -27.922 1 80.38 113 GLY A N 1
ATOM 806 C CA . GLY A 1 113 ? -3.738 -20.078 -27.781 1 80.38 113 GLY A CA 1
ATOM 807 C C . GLY A 1 113 ? -4.074 -20.984 -26.625 1 80.38 113 GLY A C 1
ATOM 808 O O . GLY A 1 113 ? -5.016 -20.719 -25.875 1 80.38 113 GLY A O 1
ATOM 809 N N . ARG A 1 114 ? -3.375 -22.094 -26.641 1 84.88 114 ARG A N 1
ATOM 810 C CA . ARG A 1 114 ? -3.498 -23.031 -25.516 1 84.88 114 ARG A CA 1
ATOM 811 C C . ARG A 1 114 ? -3.012 -22.406 -24.219 1 84.88 114 ARG A C 1
ATOM 813 O O . ARG A 1 114 ? -2.176 -21.5 -24.234 1 84.88 114 ARG A O 1
ATOM 820 N N . ILE A 1 115 ? -3.607 -22.875 -23.188 1 89.5 115 ILE A N 1
ATOM 821 C CA . ILE A 1 115 ? -3.207 -22.375 -21.875 1 89.5 115 ILE A CA 1
ATOM 822 C C . ILE A 1 115 ? -1.868 -23 -21.469 1 89.5 115 ILE A C 1
ATOM 824 O O . ILE A 1 115 ? -1.724 -24.219 -21.469 1 89.5 115 ILE A O 1
ATOM 828 N N . ASN A 1 116 ? -0.884 -22.219 -21.266 1 87.56 116 ASN A N 1
ATOM 829 C CA . ASN A 1 116 ? 0.396 -22.656 -20.719 1 87.56 116 ASN A CA 1
ATOM 830 C C . ASN A 1 116 ? 0.475 -22.406 -19.219 1 87.56 116 ASN A C 1
ATOM 832 O O . ASN A 1 116 ? 0.724 -21.281 -18.766 1 87.56 116 ASN A O 1
ATOM 836 N N . LEU A 1 117 ? 0.306 -23.453 -18.484 1 90.94 117 LEU A N 1
ATOM 837 C CA . LEU A 1 117 ? 0.293 -23.328 -17.031 1 90.94 117 LEU A CA 1
ATOM 838 C C . LEU A 1 117 ? 1.68 -22.969 -16.516 1 90.94 117 LEU A C 1
ATOM 840 O O . LEU A 1 117 ? 1.804 -22.281 -15.484 1 90.94 117 LEU A O 1
ATOM 844 N N . SER A 1 118 ? 2.645 -23.469 -17.141 1 89.06 118 SER A N 1
ATOM 845 C CA . SER A 1 118 ? 4.047 -23.172 -16.859 1 89.06 118 SER A CA 1
ATOM 846 C C . SER A 1 118 ? 4.922 -23.406 -18.078 1 89.06 118 SER A C 1
ATOM 848 O O . SER A 1 118 ? 4.457 -23.938 -19.094 1 89.06 118 SER A O 1
ATOM 850 N N . THR A 1 119 ? 6.082 -22.922 -18.047 1 90.31 119 THR A N 1
ATOM 851 C CA . THR A 1 119 ? 7.062 -23.172 -19.109 1 90.31 119 THR A CA 1
ATOM 852 C C . THR A 1 119 ? 8.312 -23.844 -18.531 1 90.31 119 THR A C 1
ATOM 854 O O . THR A 1 119 ? 8.477 -23.906 -17.312 1 90.31 119 THR A O 1
ATOM 857 N N . TYR A 1 120 ? 9.125 -24.359 -19.453 1 92.19 120 TYR A N 1
ATOM 858 C CA . TYR A 1 120 ? 10.344 -25.062 -19.062 1 92.19 120 TYR A CA 1
ATOM 859 C C . TYR A 1 120 ? 11.523 -24.625 -19.938 1 92.19 120 TYR A C 1
ATOM 861 O O . TYR A 1 120 ? 11.328 -24.156 -21.062 1 92.19 120 TYR A O 1
ATOM 869 N N . PRO A 1 121 ? 12.797 -24.547 -19.438 1 89.06 121 PRO A N 1
ATOM 870 C CA . PRO A 1 121 ? 13.961 -24.047 -20.156 1 89.06 121 PRO A CA 1
ATOM 871 C C . PRO A 1 121 ? 14.094 -24.625 -21.562 1 89.06 121 PRO A C 1
ATOM 873 O O . PRO A 1 121 ? 14.391 -23.906 -22.516 1 89.06 121 PRO A O 1
ATOM 876 N N . ASP A 1 122 ? 13.945 -25.922 -21.844 1 85.44 122 ASP A N 1
ATOM 877 C CA . ASP A 1 122 ? 14.227 -26.562 -23.125 1 85.44 122 ASP A CA 1
ATOM 878 C C . ASP A 1 122 ? 12.938 -26.844 -23.891 1 85.44 122 ASP A C 1
ATOM 880 O O . ASP A 1 122 ? 12.938 -27.641 -24.828 1 85.44 122 ASP A O 1
ATOM 884 N N . GLN A 1 123 ? 12.023 -26.062 -23.453 1 87.19 123 GLN A N 1
ATOM 885 C CA . GLN A 1 123 ? 10.766 -26.203 -24.188 1 87.19 123 GLN A CA 1
ATOM 886 C C . GLN A 1 123 ? 10.859 -25.578 -25.562 1 87.19 123 GLN A C 1
ATOM 888 O O . GLN A 1 123 ? 11.469 -24.531 -25.734 1 87.19 123 GLN A O 1
ATOM 893 N N . HIS A 1 124 ? 10.289 -26.219 -26.516 1 85.25 124 HIS A N 1
ATOM 894 C CA . HIS A 1 124 ? 10.352 -25.75 -27.891 1 85.25 124 HIS A CA 1
ATOM 895 C C . HIS A 1 124 ? 9.703 -24.375 -28.031 1 85.25 124 HIS A C 1
ATOM 897 O O . HIS A 1 124 ? 8.617 -24.141 -27.516 1 85.25 124 HIS A O 1
ATOM 903 N N . GLY A 1 125 ? 10.414 -23.484 -28.656 1 85.62 125 GLY A N 1
ATOM 904 C CA . GLY A 1 125 ? 9.867 -22.156 -28.938 1 85.62 125 GLY A CA 1
ATOM 905 C C . GLY A 1 125 ? 10.172 -21.141 -27.859 1 85.62 125 GLY A C 1
ATOM 906 O O . GLY A 1 125 ? 9.945 -19.953 -28.031 1 85.62 125 GLY A O 1
ATOM 907 N N . ILE A 1 126 ? 10.625 -21.609 -26.766 1 88.69 126 ILE A N 1
ATOM 908 C CA . ILE A 1 126 ? 10.969 -20.719 -25.672 1 88.69 126 ILE A CA 1
ATOM 909 C C . ILE A 1 126 ? 12.43 -20.297 -25.781 1 88.69 126 ILE A C 1
ATOM 911 O O . ILE A 1 126 ? 13.328 -21.156 -25.812 1 88.69 126 ILE A O 1
ATOM 915 N N . ASP A 1 127 ? 12.742 -19.062 -25.984 1 92.38 127 ASP A N 1
ATOM 916 C CA . ASP A 1 127 ? 14.062 -18.469 -26.141 1 92.38 127 ASP A CA 1
ATOM 917 C C . ASP A 1 127 ? 14.172 -17.156 -25.375 1 92.38 127 ASP A C 1
ATOM 919 O O . ASP A 1 127 ? 14.109 -16.078 -25.953 1 92.38 127 ASP A O 1
ATOM 923 N N . PRO A 1 128 ? 14.367 -17.234 -24.078 1 95.62 128 PRO A N 1
ATOM 924 C CA . PRO A 1 128 ? 14.43 -16.016 -23.266 1 95.62 128 PRO A CA 1
ATOM 925 C C . PRO A 1 128 ? 15.477 -15.023 -23.781 1 95.62 128 PRO A C 1
ATOM 927 O O . PRO A 1 128 ? 16.594 -15.422 -24.125 1 95.62 128 PRO A O 1
ATOM 930 N N . TYR A 1 129 ? 15.055 -13.758 -23.906 1 96.62 129 TYR A N 1
ATOM 931 C CA . TYR A 1 129 ? 16.016 -12.727 -24.281 1 96.62 129 TYR A CA 1
ATOM 932 C C . TYR A 1 129 ? 17.141 -12.641 -23.25 1 96.62 129 TYR A C 1
ATOM 934 O O . TYR A 1 129 ? 16.891 -12.75 -22.047 1 96.62 129 TYR A O 1
ATOM 942 N N . PRO A 1 130 ? 18.359 -12.477 -23.656 1 96.25 130 PRO A N 1
ATOM 943 C CA . PRO A 1 130 ? 19.484 -12.453 -22.719 1 96.25 130 PRO A CA 1
ATOM 944 C C . PRO A 1 130 ? 19.375 -11.32 -21.703 1 96.25 130 PRO A C 1
ATOM 946 O O . PRO A 1 130 ? 19 -10.203 -22.062 1 96.25 130 PRO A O 1
ATOM 949 N N . LEU A 1 131 ? 19.656 -11.609 -20.422 1 97.25 131 LEU A N 1
ATOM 950 C CA . LEU A 1 131 ? 19.672 -10.648 -19.328 1 97.25 131 LEU A CA 1
ATOM 951 C C . LEU A 1 131 ? 20.906 -10.859 -18.453 1 97.25 131 LEU A C 1
ATOM 953 O O . LEU A 1 131 ? 20.969 -11.828 -17.688 1 97.25 131 LEU A O 1
ATOM 957 N N . ASN A 1 132 ? 21.891 -9.992 -18.641 1 97.31 132 ASN A N 1
ATOM 958 C CA . ASN A 1 132 ? 23.094 -9.984 -17.828 1 97.31 132 ASN A CA 1
ATOM 959 C C . ASN A 1 132 ? 23.016 -8.922 -16.734 1 97.31 132 ASN A C 1
ATOM 961 O O . ASN A 1 132 ? 23.469 -7.789 -16.938 1 97.31 132 ASN A O 1
ATOM 965 N N . TRP A 1 133 ? 22.703 -9.266 -15.539 1 96.88 133 TRP A N 1
ATOM 966 C CA . TRP A 1 133 ? 22.266 -8.367 -14.477 1 96.88 133 TRP A CA 1
ATOM 967 C C . TRP A 1 133 ? 23.344 -7.348 -14.141 1 96.88 133 TRP A C 1
ATOM 969 O O . TRP A 1 133 ? 23.047 -6.191 -13.828 1 96.88 133 TRP A O 1
ATOM 979 N N . ASP A 1 134 ? 24.641 -7.723 -14.258 1 94.62 134 ASP A N 1
ATOM 980 C CA . ASP A 1 134 ? 25.719 -6.867 -13.773 1 94.62 134 ASP A CA 1
ATOM 981 C C . ASP A 1 134 ? 26.438 -6.164 -14.93 1 94.62 134 ASP A C 1
ATOM 983 O O . ASP A 1 134 ? 27.5 -5.582 -14.742 1 94.62 134 ASP A O 1
ATOM 987 N N . ALA A 1 135 ? 25.828 -6.25 -16.094 1 96.62 135 ALA A N 1
ATOM 988 C CA . ALA A 1 135 ? 26.453 -5.574 -17.234 1 96.62 135 ALA A CA 1
ATOM 989 C C . ALA A 1 135 ? 26.344 -4.059 -17.094 1 96.62 135 ALA A C 1
ATOM 991 O O . ALA A 1 135 ? 25.312 -3.537 -16.672 1 96.62 135 ALA A O 1
ATOM 992 N N . GLN A 1 136 ? 27.375 -3.363 -17.5 1 95.88 136 GLN A N 1
ATOM 993 C CA . GLN A 1 136 ? 27.438 -1.908 -17.391 1 95.88 136 GLN A CA 1
ATOM 994 C C . GLN A 1 136 ? 26.641 -1.248 -18.516 1 95.88 136 GLN A C 1
ATOM 996 O O . GLN A 1 136 ? 26 -0.22 -18.312 1 95.88 136 GLN A O 1
ATOM 1001 N N . ASP A 1 137 ? 26.703 -1.887 -19.656 1 96.44 137 ASP A N 1
ATOM 1002 C CA . ASP A 1 137 ? 26 -1.384 -20.828 1 96.44 137 ASP A CA 1
ATOM 1003 C C . ASP A 1 137 ? 24.562 -1.914 -20.875 1 96.44 137 ASP A C 1
ATOM 1005 O O . ASP A 1 137 ? 24.344 -3.123 -20.781 1 96.44 137 ASP A O 1
ATOM 1009 N N . PRO A 1 138 ? 23.594 -0.985 -21 1 96.31 138 PRO A N 1
ATOM 1010 C CA . PRO A 1 138 ? 22.203 -1.439 -20.969 1 96.31 138 PRO A CA 1
ATOM 1011 C C . PRO A 1 138 ? 21.875 -2.422 -22.094 1 96.31 138 PRO A C 1
ATOM 1013 O O . PRO A 1 138 ? 21.047 -3.314 -21.906 1 96.31 138 PRO A O 1
ATOM 1016 N N . GLN A 1 139 ? 22.516 -2.301 -23.219 1 96.38 139 GLN A N 1
ATOM 1017 C CA . GLN A 1 139 ? 22.25 -3.227 -24.328 1 96.38 139 GLN A CA 1
ATOM 1018 C C . GLN A 1 139 ? 22.766 -4.629 -24 1 96.38 139 GLN A C 1
ATOM 1020 O O . GLN A 1 139 ? 22.109 -5.621 -24.328 1 96.38 139 GLN A O 1
ATOM 1025 N N . THR A 1 140 ? 23.906 -4.664 -23.391 1 96.94 140 THR A N 1
ATOM 1026 C CA . THR A 1 140 ? 24.469 -5.941 -22.953 1 96.94 140 THR A CA 1
ATOM 1027 C C . THR A 1 140 ? 23.688 -6.484 -21.75 1 96.94 140 THR A C 1
ATOM 1029 O O . THR A 1 140 ? 23.5 -7.695 -21.625 1 96.94 140 THR A O 1
ATOM 1032 N N . ARG A 1 141 ? 23.281 -5.629 -20.906 1 96.62 141 ARG A N 1
ATOM 1033 C CA . ARG A 1 141 ? 22.484 -5.996 -19.75 1 96.62 141 ARG A CA 1
ATOM 1034 C C . ARG A 1 141 ? 21.172 -6.633 -20.172 1 96.62 141 ARG A C 1
ATOM 1036 O O . ARG A 1 141 ? 20.812 -7.711 -19.672 1 96.62 141 ARG A O 1
ATOM 1043 N N . GLY A 1 142 ? 20.5 -5.984 -21.156 1 97.62 142 GLY A N 1
ATOM 1044 C CA . GLY A 1 142 ? 19.219 -6.465 -21.688 1 97.62 142 GLY A CA 1
ATOM 1045 C C . GLY A 1 142 ? 18.031 -5.988 -20.875 1 97.62 142 GLY A C 1
ATOM 1046 O O . GLY A 1 142 ? 18.156 -5.707 -19.688 1 97.62 142 GLY A O 1
ATOM 1047 N N . PRO A 1 143 ? 16.828 -5.887 -21.516 1 98.31 143 PRO A N 1
ATOM 1048 C CA . PRO A 1 143 ? 15.609 -5.453 -20.828 1 98.31 143 PRO A CA 1
ATOM 1049 C C . PRO A 1 143 ? 14.977 -6.562 -19.984 1 98.31 143 PRO A C 1
ATOM 1051 O O . PRO A 1 143 ? 15.281 -7.742 -20.188 1 98.31 143 PRO A O 1
ATOM 1054 N N . VAL A 1 144 ? 14.25 -6.184 -19 1 98.44 144 VAL A N 1
ATOM 1055 C CA . VAL A 1 144 ? 13.414 -7.105 -18.234 1 98.44 144 VAL A CA 1
ATOM 1056 C C . VAL A 1 144 ? 12.102 -7.355 -18.969 1 98.44 144 VAL A C 1
ATOM 1058 O O . VAL A 1 144 ? 11.344 -6.418 -19.234 1 98.44 144 VAL A O 1
ATOM 1061 N N . ILE A 1 145 ? 11.852 -8.594 -19.375 1 98.19 145 ILE A N 1
ATOM 1062 C CA . ILE A 1 145 ? 10.656 -8.969 -20.125 1 98.19 145 ILE A CA 1
ATOM 1063 C C . ILE A 1 145 ? 9.859 -10.016 -19.344 1 98.19 145 ILE A C 1
ATOM 1065 O O . ILE A 1 145 ? 10.273 -11.172 -19.266 1 98.19 145 ILE A O 1
ATOM 1069 N N . CYS A 1 146 ? 8.719 -9.578 -18.812 1 97.44 146 CYS A N 1
ATOM 1070 C CA . CYS A 1 146 ? 7.914 -10.508 -18.031 1 97.44 146 CYS A CA 1
ATOM 1071 C C . CYS A 1 146 ? 6.551 -10.727 -18.688 1 97.44 146 CYS A C 1
ATOM 1073 O O . CYS A 1 146 ? 5.75 -11.531 -18.203 1 97.44 146 CYS A O 1
ATOM 1075 N N . SER A 1 147 ? 6.289 -10.109 -19.797 1 94.12 147 SER A N 1
ATOM 1076 C CA . SER A 1 147 ? 4.977 -10.078 -20.438 1 94.12 147 SER A CA 1
ATOM 1077 C C . SER A 1 147 ? 4.66 -11.406 -21.109 1 94.12 147 SER A C 1
ATOM 1079 O O . SER A 1 147 ? 5.539 -12.039 -21.688 1 94.12 147 SER A O 1
ATOM 1081 N N . ARG A 1 148 ? 3.4 -11.82 -21.047 1 91.81 148 ARG A N 1
ATOM 1082 C CA . ARG A 1 148 ? 2.955 -13.039 -21.703 1 91.81 148 ARG A CA 1
ATOM 1083 C C . ARG A 1 148 ? 2.273 -12.727 -23.031 1 91.81 148 ARG A C 1
ATOM 1085 O O . ARG A 1 148 ? 1.647 -13.602 -23.641 1 91.81 148 ARG A O 1
ATOM 1092 N N . LEU A 1 149 ? 2.363 -11.508 -23.438 1 90.69 149 LEU A N 1
ATOM 1093 C CA . LEU A 1 149 ? 1.847 -11.172 -24.75 1 90.69 149 LEU A CA 1
ATOM 1094 C C . LEU A 1 149 ? 2.488 -12.039 -25.828 1 90.69 149 LEU A C 1
ATOM 1096 O O . LEU A 1 149 ? 3.658 -12.414 -25.719 1 90.69 149 LEU A O 1
ATOM 1100 N N . PRO A 1 150 ? 1.764 -12.289 -26.891 1 87.31 150 PRO A N 1
ATOM 1101 C CA . PRO A 1 150 ? 2.293 -13.156 -27.938 1 87.31 150 PRO A CA 1
ATOM 1102 C C . PRO A 1 150 ? 3.629 -12.656 -28.484 1 87.31 150 PRO A C 1
ATOM 1104 O O . PRO A 1 150 ? 4.5 -13.469 -28.828 1 87.31 150 PRO A O 1
ATOM 1107 N N . SER A 1 151 ? 3.828 -11.422 -28.516 1 88.62 151 SER A N 1
ATOM 1108 C CA . SER A 1 151 ? 5.059 -10.844 -29.062 1 88.62 151 SER A CA 1
ATOM 1109 C C . SER A 1 151 ? 6.227 -11.062 -28.094 1 88.62 151 SER A C 1
ATOM 1111 O O . SER A 1 151 ? 7.391 -11 -28.516 1 88.62 151 SER A O 1
ATOM 1113 N N . SER A 1 152 ? 5.926 -11.336 -26.812 1 91.88 152 SER A N 1
ATOM 1114 C CA . SER A 1 152 ? 6.988 -11.32 -25.828 1 91.88 152 SER A CA 1
ATOM 1115 C C . SER A 1 152 ? 7.098 -12.656 -25.109 1 91.88 152 SER A C 1
ATOM 1117 O O . SER A 1 152 ? 8.125 -12.969 -24.5 1 91.88 152 SER A O 1
ATOM 1119 N N . ILE A 1 153 ? 6.113 -13.516 -25.188 1 89.94 153 ILE A N 1
ATOM 1120 C CA . ILE A 1 153 ? 5.992 -14.695 -24.344 1 89.94 153 ILE A CA 1
ATOM 1121 C C . ILE A 1 153 ? 7.172 -15.633 -24.594 1 89.94 153 ILE A C 1
ATOM 1123 O O . ILE A 1 153 ? 7.676 -16.266 -23.656 1 89.94 153 ILE A O 1
ATOM 1127 N N . LYS A 1 154 ? 7.656 -15.773 -25.766 1 90.44 154 LYS A N 1
ATOM 1128 C CA . LYS A 1 154 ? 8.742 -16.688 -26.109 1 90.44 154 LYS A CA 1
ATOM 1129 C C . LYS A 1 154 ? 10.094 -16.125 -25.672 1 90.44 154 LYS A C 1
ATOM 1131 O O . LYS A 1 154 ? 11.086 -16.844 -25.609 1 90.44 154 LYS A O 1
ATOM 1136 N N . HIS A 1 155 ? 10.117 -14.82 -25.391 1 94.94 155 HIS A N 1
ATOM 1137 C CA . HIS A 1 155 ? 11.359 -14.133 -25.062 1 94.94 155 HIS A CA 1
ATOM 1138 C C . HIS A 1 155 ? 11.414 -13.742 -23.594 1 94.94 155 HIS A C 1
ATOM 1140 O O . HIS A 1 155 ? 12.336 -13.055 -23.172 1 94.94 155 HIS A O 1
ATOM 1146 N N . ARG A 1 156 ? 10.469 -14.195 -22.812 1 96 156 ARG A N 1
ATOM 1147 C CA . ARG A 1 156 ? 10.383 -13.844 -21.391 1 96 156 ARG A CA 1
ATOM 1148 C C . ARG A 1 156 ? 11.641 -14.266 -20.656 1 96 156 ARG A C 1
ATOM 1150 O O . ARG A 1 156 ? 12.102 -15.398 -20.797 1 96 156 ARG A O 1
ATOM 1157 N N . ASN A 1 157 ? 12.195 -13.336 -19.953 1 98.06 157 ASN A N 1
ATOM 1158 C CA . ASN A 1 157 ? 13.391 -13.609 -19.172 1 98.06 157 ASN A CA 1
ATOM 1159 C C . ASN A 1 157 ? 13.195 -13.258 -17.703 1 98.06 157 ASN A C 1
ATOM 1161 O O . ASN A 1 157 ? 14.164 -13.141 -16.953 1 98.06 157 ASN A O 1
ATOM 1165 N N . ALA A 1 158 ? 11.977 -12.992 -17.297 1 98.56 158 ALA A N 1
ATOM 1166 C CA . ALA A 1 158 ? 11.609 -12.688 -15.906 1 98.56 158 ALA A CA 1
ATOM 1167 C C . ALA A 1 158 ? 10.258 -13.297 -15.547 1 98.56 158 ALA A C 1
ATOM 1169 O O . ALA A 1 158 ? 9.398 -13.461 -16.406 1 98.56 158 ALA A O 1
ATOM 1170 N N . ILE A 1 159 ? 10.102 -13.664 -14.305 1 98.19 159 ILE A N 1
ATOM 1171 C CA . ILE A 1 159 ? 8.867 -14.227 -13.773 1 98.19 159 ILE A CA 1
ATOM 1172 C C . ILE A 1 159 ? 8.031 -13.125 -13.133 1 98.19 159 ILE A C 1
ATOM 1174 O O . ILE A 1 159 ? 8.562 -12.258 -12.438 1 98.19 159 ILE A O 1
ATOM 1178 N N . GLY A 1 160 ? 6.734 -13.133 -13.328 1 97.62 160 GLY A N 1
ATOM 1179 C CA . GLY A 1 160 ? 5.848 -12.125 -12.766 1 97.62 160 GLY A CA 1
ATOM 1180 C C . GLY A 1 160 ? 5.199 -11.242 -13.812 1 97.62 160 GLY A C 1
ATOM 1181 O O . GLY A 1 160 ? 5.035 -11.656 -14.961 1 97.62 160 GLY A O 1
ATOM 1182 N N . ALA A 1 161 ? 4.758 -10.094 -13.422 1 97.31 161 ALA A N 1
ATOM 1183 C CA . ALA A 1 161 ? 4.055 -9.156 -14.289 1 97.31 161 ALA A CA 1
ATOM 1184 C C . ALA A 1 161 ? 4.469 -7.719 -13.992 1 97.31 161 ALA A C 1
ATOM 1186 O O . ALA A 1 161 ? 4.973 -7.422 -12.906 1 97.31 161 ALA A O 1
ATOM 1187 N N . HIS A 1 162 ? 4.293 -6.883 -15 1 95.69 162 HIS A N 1
ATOM 1188 C CA . HIS A 1 162 ? 4.5 -5.457 -14.773 1 95.69 162 HIS A CA 1
ATOM 1189 C C . HIS A 1 162 ? 3.492 -4.902 -13.773 1 95.69 162 HIS A C 1
ATOM 1191 O O . HIS A 1 162 ? 2.391 -5.438 -13.633 1 95.69 162 HIS A O 1
ATOM 1197 N N . SER A 1 163 ? 3.867 -3.898 -12.992 1 93.56 163 SER A N 1
ATOM 1198 C CA . SER A 1 163 ? 3.025 -3.111 -12.094 1 93.56 163 SER A CA 1
ATOM 1199 C C . SER A 1 163 ? 2.615 -3.92 -10.875 1 93.56 163 SER A C 1
ATOM 1201 O O . SER A 1 163 ? 1.628 -3.596 -10.211 1 93.56 163 SER A O 1
ATOM 1203 N N . GLY A 1 164 ? 3.275 -5.027 -10.617 1 91.12 164 GLY A N 1
ATOM 1204 C CA . GLY A 1 164 ? 3.107 -5.777 -9.375 1 91.12 164 GLY A CA 1
ATOM 1205 C C . GLY A 1 164 ? 1.67 -6.18 -9.117 1 91.12 164 GLY A C 1
ATOM 1206 O O . GLY A 1 164 ? 1.02 -6.777 -9.969 1 91.12 164 GLY A O 1
ATOM 1207 N N . SER A 1 165 ? 1.137 -5.789 -7.969 1 93.94 165 SER A N 1
ATOM 1208 C CA . SER A 1 165 ? -0.207 -6.145 -7.523 1 93.94 165 SER A CA 1
ATOM 1209 C C . SER A 1 165 ? -1.271 -5.496 -8.398 1 93.94 165 SER A C 1
ATOM 1211 O O . SER A 1 165 ? -2.4 -5.984 -8.484 1 93.94 165 SER A O 1
ATOM 1213 N N . TYR A 1 166 ? -0.938 -4.477 -9.086 1 95.88 166 TYR A N 1
ATOM 1214 C CA . TYR A 1 166 ? -1.914 -3.76 -9.898 1 95.88 166 TYR A CA 1
ATOM 1215 C C . TYR A 1 166 ? -2.215 -4.516 -11.188 1 95.88 166 TYR A C 1
ATOM 1217 O O . TYR A 1 166 ? -3.172 -4.191 -11.898 1 95.88 166 TYR A O 1
ATOM 1225 N N . SER A 1 167 ? -1.433 -5.547 -11.43 1 96.19 167 SER A N 1
ATOM 1226 C CA . SER A 1 167 ? -1.723 -6.398 -12.578 1 96.19 167 SER A CA 1
ATOM 1227 C C . SER A 1 167 ? -3.066 -7.102 -12.422 1 96.19 167 SER A C 1
ATOM 1229 O O . SER A 1 167 ? -3.697 -7.48 -13.406 1 96.19 167 SER A O 1
ATOM 1231 N N . ILE A 1 168 ? -3.521 -7.305 -11.219 1 96.69 168 ILE A N 1
ATOM 1232 C CA . ILE A 1 168 ? -4.824 -7.91 -10.961 1 96.69 168 ILE A CA 1
ATOM 1233 C C . ILE A 1 168 ? -5.93 -6.98 -11.461 1 96.69 168 ILE A C 1
ATOM 1235 O O . ILE A 1 168 ? -6.883 -7.43 -12.102 1 96.69 168 ILE A O 1
ATOM 1239 N N . TYR A 1 169 ? -5.816 -5.676 -11.195 1 96.25 169 TYR A N 1
ATOM 1240 C CA . TYR A 1 169 ? -6.785 -4.703 -11.688 1 96.25 169 TYR A CA 1
ATOM 1241 C C . TYR A 1 169 ? -6.719 -4.59 -13.203 1 96.25 169 TYR A C 1
ATOM 1243 O O . TYR A 1 169 ? -7.75 -4.426 -13.867 1 96.25 169 TYR A O 1
ATOM 1251 N N . ARG A 1 170 ? -5.531 -4.688 -13.727 1 95 170 ARG A N 1
ATOM 1252 C CA . ARG A 1 170 ? -5.367 -4.715 -15.18 1 95 170 ARG A CA 1
ATOM 1253 C C . ARG A 1 170 ? -6.109 -5.902 -15.789 1 95 170 ARG A C 1
ATOM 1255 O O . ARG A 1 170 ? -6.746 -5.77 -16.828 1 95 170 ARG A O 1
ATOM 1262 N N . SER A 1 171 ? -6.004 -7.055 -15.156 1 96.06 171 SER A N 1
ATOM 1263 C CA . SER A 1 171 ? -6.695 -8.258 -15.625 1 96.06 171 SER A CA 1
ATOM 1264 C C . SER A 1 171 ? -8.203 -8.039 -15.672 1 96.06 171 SER A C 1
ATOM 1266 O O . SER A 1 171 ? -8.867 -8.484 -16.609 1 96.06 171 SER A O 1
ATOM 1268 N N . LEU A 1 172 ? -8.703 -7.398 -14.664 1 95.5 172 LEU A N 1
ATOM 1269 C CA . LEU A 1 172 ? -10.133 -7.102 -14.641 1 95.5 172 LEU A CA 1
ATOM 1270 C C . LEU A 1 172 ? -10.516 -6.176 -15.789 1 95.5 172 LEU A C 1
ATOM 1272 O O . LEU A 1 172 ? -11.531 -6.391 -16.453 1 95.5 172 LEU A O 1
ATOM 1276 N N . SER A 1 173 ? -9.68 -5.18 -16.016 1 95.38 173 SER A N 1
ATOM 1277 C CA . SER A 1 173 ? -9.945 -4.223 -17.078 1 95.38 173 SER A CA 1
ATOM 1278 C C . SER A 1 173 ? -9.969 -4.902 -18.438 1 95.38 173 SER A C 1
ATOM 1280 O O . SER A 1 173 ? -10.805 -4.582 -19.297 1 95.38 173 SER A O 1
ATOM 1282 N N . ILE A 1 174 ? -9.086 -5.801 -18.609 1 94.81 174 ILE A N 1
ATOM 1283 C CA . ILE A 1 174 ? -8.992 -6.516 -19.875 1 94.81 174 ILE A CA 1
ATOM 1284 C C . ILE A 1 174 ? -10.18 -7.461 -20.031 1 94.81 174 ILE A C 1
ATOM 1286 O O . ILE A 1 174 ? -10.805 -7.52 -21.094 1 94.81 174 ILE A O 1
ATOM 1290 N N . ALA A 1 175 ? -10.492 -8.172 -18.969 1 94.75 175 ALA A N 1
ATOM 1291 C CA . ALA A 1 175 ? -11.633 -9.086 -19 1 94.75 175 ALA A CA 1
ATOM 1292 C C . ALA A 1 175 ? -12.922 -8.352 -19.344 1 94.75 175 ALA A C 1
ATOM 1294 O O . ALA A 1 175 ? -13.781 -8.883 -20.047 1 94.75 175 ALA A O 1
ATOM 1295 N N . LEU A 1 176 ? -13.016 -7.094 -18.922 1 93 176 LEU A N 1
ATOM 1296 C CA . LEU A 1 176 ? -14.219 -6.297 -19.109 1 93 176 LEU A CA 1
ATOM 1297 C C . LEU A 1 176 ? -14.234 -5.645 -20.484 1 93 176 LEU A C 1
ATOM 1299 O O . LEU A 1 176 ? -15.25 -5.105 -20.922 1 93 176 LEU A O 1
ATOM 1303 N N . GLY A 1 177 ? -13.102 -5.695 -21.156 1 90.75 177 GLY A N 1
ATOM 1304 C CA . GLY A 1 177 ? -13 -5.09 -22.484 1 90.75 177 GLY A CA 1
ATOM 1305 C C . GLY A 1 177 ? -12.664 -3.611 -22.438 1 90.75 177 GLY A C 1
ATOM 1306 O O . GLY A 1 177 ? -12.672 -2.936 -23.469 1 90.75 177 GLY A O 1
ATOM 1307 N N . ALA A 1 178 ? -12.32 -3.119 -21.25 1 91.25 178 ALA A N 1
ATOM 1308 C CA . ALA A 1 178 ? -12.008 -1.702 -21.078 1 91.25 178 ALA A CA 1
ATOM 1309 C C . ALA A 1 178 ? -10.57 -1.405 -21.5 1 91.25 178 ALA A C 1
ATOM 1311 O O . ALA A 1 178 ? -10.219 -0.253 -21.766 1 91.25 178 ALA A O 1
ATOM 1312 N N . LEU A 1 179 ? -9.773 -2.41 -21.516 1 93.94 179 LEU A N 1
ATOM 1313 C CA . LEU A 1 179 ? -8.359 -2.289 -21.875 1 93.94 179 LEU A CA 1
ATOM 1314 C C . LEU A 1 179 ? -7.949 -3.395 -22.828 1 93.94 179 LEU A C 1
ATOM 1316 O O . LEU A 1 179 ? -8.281 -4.562 -22.625 1 93.94 179 LEU A O 1
ATOM 1320 N N . SER A 1 180 ? -7.332 -2.967 -23.859 1 92.56 180 SER A N 1
ATOM 1321 C CA . SER A 1 180 ? -6.746 -3.953 -24.766 1 92.56 180 SER A CA 1
ATOM 1322 C C . SER A 1 180 ? -5.477 -4.559 -24.172 1 92.56 180 SER A C 1
ATOM 1324 O O . SER A 1 180 ? -4.602 -3.834 -23.703 1 92.56 180 SER A O 1
ATOM 1326 N N . PRO A 1 181 ? -5.402 -5.863 -24.25 1 90.5 181 PRO A N 1
ATOM 1327 C CA . PRO A 1 181 ? -4.18 -6.484 -23.734 1 90.5 181 PRO A CA 1
ATOM 1328 C C . PRO A 1 181 ? -2.938 -6.082 -24.531 1 90.5 181 PRO A C 1
ATOM 1330 O O . PRO A 1 181 ? -1.821 -6.137 -24.016 1 90.5 181 PRO A O 1
ATOM 1333 N N . SER A 1 182 ? -3.107 -5.613 -25.734 1 90.06 182 SER A N 1
ATOM 1334 C CA . SER A 1 182 ? -1.975 -5.277 -26.594 1 90.06 182 SER A CA 1
ATOM 1335 C C . SER A 1 182 ? -1.758 -3.768 -26.656 1 90.06 182 SER A C 1
ATOM 1337 O O . SER A 1 182 ? -1.034 -3.275 -27.516 1 90.06 182 SER A O 1
ATOM 1339 N N . HIS A 1 183 ? -2.428 -3.082 -25.734 1 92.56 183 HIS A N 1
ATOM 1340 C CA . HIS A 1 183 ? -2.18 -1.646 -25.688 1 92.56 183 HIS A CA 1
ATOM 1341 C C . HIS A 1 183 ? -0.692 -1.35 -25.531 1 92.56 183 HIS A C 1
ATOM 1343 O O . HIS A 1 183 ? -0.039 -1.9 -24.641 1 92.56 183 HIS A O 1
ATOM 1349 N N . LYS A 1 184 ? -0.21 -0.566 -26.422 1 92.69 184 LYS A N 1
ATOM 1350 C CA . LYS A 1 184 ? 1.178 -0.121 -26.328 1 92.69 184 LYS A CA 1
ATOM 1351 C C . LYS A 1 184 ? 1.269 1.261 -25.688 1 92.69 184 LYS A C 1
ATOM 1353 O O . LYS A 1 184 ? 0.827 2.252 -26.266 1 92.69 184 LYS A O 1
ATOM 1358 N N . PRO A 1 185 ? 1.844 1.315 -24.516 1 94.75 185 PRO A N 1
ATOM 1359 C CA . PRO A 1 185 ? 1.979 2.625 -23.875 1 94.75 185 PRO A CA 1
ATOM 1360 C C . PRO A 1 185 ? 2.801 3.607 -24.703 1 94.75 185 PRO A C 1
ATOM 1362 O O . PRO A 1 185 ? 3.805 3.223 -25.312 1 94.75 185 PRO A O 1
ATOM 1365 N N . ASP A 1 186 ? 2.379 4.82 -24.75 1 94.44 186 ASP A N 1
ATOM 1366 C CA . ASP A 1 186 ? 3.152 5.902 -25.344 1 94.44 186 ASP A CA 1
ATOM 1367 C C . ASP A 1 186 ? 3.988 6.633 -24.297 1 94.44 186 ASP A C 1
ATOM 1369 O O . ASP A 1 186 ? 3.469 7.461 -23.547 1 94.44 186 ASP A O 1
ATOM 1373 N N . TYR A 1 187 ? 5.258 6.422 -24.328 1 96.38 187 TYR A N 1
ATOM 1374 C CA . TYR A 1 187 ? 6.117 6.992 -23.297 1 96.38 187 TYR A CA 1
ATOM 1375 C C . TYR A 1 187 ? 6.773 8.281 -23.781 1 96.38 187 TYR A C 1
ATOM 1377 O O . TYR A 1 187 ? 7.711 8.781 -23.156 1 96.38 187 TYR A O 1
ATOM 1385 N N . ASN A 1 188 ? 6.246 8.836 -24.891 1 93.69 188 ASN A N 1
ATOM 1386 C CA . ASN A 1 188 ? 6.762 10.125 -25.328 1 93.69 188 ASN A CA 1
ATOM 1387 C C . ASN A 1 188 ? 6.527 11.211 -24.281 1 93.69 188 ASN A C 1
ATOM 1389 O O . ASN A 1 188 ? 5.457 11.266 -23.672 1 93.69 188 ASN A O 1
ATOM 1393 N N . LEU A 1 189 ? 7.547 12.023 -24.031 1 94.25 189 LEU A N 1
ATOM 1394 C CA . LEU A 1 189 ? 7.496 13.172 -23.125 1 94.25 189 LEU A CA 1
ATOM 1395 C C . LEU A 1 189 ? 7.363 12.719 -21.672 1 94.25 189 LEU A C 1
ATOM 1397 O O . LEU A 1 189 ? 6.93 13.492 -20.828 1 94.25 189 LEU A O 1
ATOM 1401 N N . THR A 1 190 ? 7.676 11.461 -21.344 1 96.5 190 THR A N 1
ATOM 1402 C CA . THR A 1 190 ? 7.578 10.977 -19.969 1 96.5 190 THR A CA 1
ATOM 1403 C C . THR A 1 190 ? 8.961 10.906 -19.328 1 96.5 190 THR A C 1
ATOM 1405 O O . THR A 1 190 ? 9.094 10.422 -18.203 1 96.5 190 THR A O 1
ATOM 1408 N N . GLU A 1 191 ? 9.984 11.367 -19.969 1 96.19 191 GLU A N 1
ATOM 1409 C CA . GLU A 1 191 ? 11.359 11.258 -19.5 1 96.19 191 GLU A CA 1
ATOM 1410 C C . GLU A 1 191 ? 11.516 11.914 -18.125 1 96.19 191 GLU A C 1
ATOM 1412 O O . GLU A 1 191 ? 10.828 12.891 -17.812 1 96.19 191 GLU A O 1
ATOM 1417 N N . PRO A 1 192 ? 12.391 11.391 -17.312 1 96.81 192 PRO A N 1
ATOM 1418 C CA . PRO A 1 192 ? 12.648 12.023 -16.016 1 96.81 192 PRO A CA 1
ATOM 1419 C C . PRO A 1 192 ? 13.062 13.484 -16.141 1 96.81 192 PRO A C 1
ATOM 1421 O O . PRO A 1 192 ? 13.961 13.812 -16.938 1 96.81 192 PRO A O 1
ATOM 1424 N N . PRO A 1 193 ? 12.469 14.383 -15.406 1 95.62 193 PRO A N 1
ATOM 1425 C CA . PRO A 1 193 ? 12.883 15.789 -15.43 1 95.62 193 PRO A CA 1
ATOM 1426 C C . PRO A 1 193 ? 14.18 16.031 -14.672 1 95.62 193 PRO A C 1
ATOM 1428 O O . PRO A 1 193 ? 14.773 17.109 -14.789 1 95.62 193 PRO A O 1
ATOM 1431 N N . VAL A 1 194 ? 14.562 15.094 -13.867 1 95.06 194 VAL A N 1
ATOM 1432 C CA . VAL A 1 194 ? 15.82 15.133 -13.125 1 95.06 194 VAL A CA 1
ATOM 1433 C C . VAL A 1 194 ? 16.672 13.922 -13.5 1 95.06 194 VAL A C 1
ATOM 1435 O O . VAL A 1 194 ? 16.156 12.812 -13.664 1 95.06 194 VAL A O 1
ATOM 1438 N N . SER A 1 195 ? 17.953 14.188 -13.57 1 95.44 195 SER A N 1
ATOM 1439 C CA . SER A 1 195 ? 18.844 13.117 -13.992 1 95.44 195 SER A CA 1
ATOM 1440 C C . SER A 1 195 ? 19.312 12.289 -12.797 1 95.44 195 SER A C 1
ATOM 1442 O O . SER A 1 195 ? 19.797 12.844 -11.805 1 95.44 195 SER A O 1
ATOM 1444 N N . ILE A 1 196 ? 19.125 11.07 -12.844 1 96.81 196 ILE A N 1
ATOM 1445 C CA . ILE A 1 196 ? 19.781 10.078 -12 1 96.81 196 ILE A CA 1
ATOM 1446 C C . ILE A 1 196 ? 20.719 9.211 -12.852 1 96.81 196 ILE A C 1
ATOM 1448 O O . ILE A 1 196 ? 20.297 8.188 -13.398 1 96.81 196 ILE A O 1
ATOM 1452 N N . PRO A 1 197 ? 21.938 9.594 -12.922 1 95.62 197 PRO A N 1
ATOM 1453 C CA . PRO A 1 197 ? 22.844 8.938 -13.859 1 95.62 197 PRO A CA 1
ATOM 1454 C C . PRO A 1 197 ? 23.312 7.566 -13.359 1 95.62 197 PRO A C 1
ATOM 1456 O O . PRO A 1 197 ? 23.25 7.285 -12.164 1 95.62 197 PRO A O 1
ATOM 1459 N N . PRO A 1 198 ? 23.766 6.738 -14.289 1 95.88 198 PRO A N 1
ATOM 1460 C CA . PRO A 1 198 ? 24.297 5.438 -13.891 1 95.88 198 PRO A CA 1
ATOM 1461 C C . PRO A 1 198 ? 25.438 5.551 -12.875 1 95.88 198 PRO A C 1
ATOM 1463 O O . PRO A 1 198 ? 26.266 6.453 -12.977 1 95.88 198 PRO A O 1
ATOM 1466 N N . GLN A 1 199 ? 25.375 4.766 -11.883 1 96.69 199 GLN A N 1
ATOM 1467 C CA . GLN A 1 199 ? 26.391 4.66 -10.844 1 96.69 199 GLN A CA 1
ATOM 1468 C C . GLN A 1 199 ? 27.156 3.348 -10.961 1 96.69 199 GLN A C 1
ATOM 1470 O O . GLN A 1 199 ? 26.641 2.363 -11.492 1 96.69 199 GLN A O 1
ATOM 1475 N N . PRO A 1 200 ? 28.422 3.273 -10.5 1 95.31 200 PRO A N 1
ATOM 1476 C CA . PRO A 1 200 ? 29.172 2.02 -10.531 1 95.31 200 PRO A CA 1
ATOM 1477 C C . PRO A 1 200 ? 28.422 0.865 -9.867 1 95.31 200 PRO A C 1
ATOM 1479 O O . PRO A 1 200 ? 28.562 -0.286 -10.297 1 95.31 200 PRO A O 1
ATOM 1482 N N . SER A 1 201 ? 27.594 1.186 -8.93 1 96.81 201 SER A N 1
ATOM 1483 C CA . SER A 1 201 ? 26.875 0.171 -8.18 1 96.81 201 SER A CA 1
ATOM 1484 C C . SER A 1 201 ? 25.812 -0.512 -9.039 1 96.81 201 SER A C 1
ATOM 1486 O O . SER A 1 201 ? 25.328 -1.593 -8.703 1 96.81 201 SER A O 1
ATOM 1488 N N . TRP A 1 202 ? 25.422 0.09 -10.18 1 97.25 202 TRP A N 1
ATOM 1489 C CA . TRP A 1 202 ? 24.391 -0.478 -11.031 1 97.25 202 TRP A CA 1
ATOM 1490 C C . TRP A 1 202 ? 24.859 -1.769 -11.688 1 97.25 202 TRP A C 1
ATOM 1492 O O . TRP A 1 202 ? 24.047 -2.592 -12.117 1 97.25 202 TRP A O 1
ATOM 1502 N N . SER A 1 203 ? 26.266 -1.876 -11.82 1 94.88 203 SER A N 1
ATOM 1503 C CA . SER A 1 203 ? 26.844 -3.014 -12.531 1 94.88 203 SER A CA 1
ATOM 1504 C C . SER A 1 203 ? 27.547 -3.965 -11.562 1 94.88 203 SER A C 1
ATOM 1506 O O . SER A 1 203 ? 28.562 -4.559 -11.906 1 94.88 203 SER A O 1
ATOM 1508 N N . SER A 1 204 ? 27.062 -3.969 -10.406 1 90.31 204 SER A N 1
ATOM 1509 C CA . SER A 1 204 ? 27.5 -4.941 -9.414 1 90.31 204 SER A CA 1
ATOM 1510 C C . SER A 1 204 ? 26.438 -5.996 -9.156 1 90.31 204 SER A C 1
ATOM 1512 O O . SER A 1 204 ? 25.25 -5.676 -9.023 1 90.31 204 SER A O 1
ATOM 1514 N N . LYS A 1 205 ? 26.875 -7.215 -9.164 1 85.19 205 LYS A N 1
ATOM 1515 C CA . LYS A 1 205 ? 25.922 -8.305 -8.992 1 85.19 205 LYS A CA 1
ATOM 1516 C C . LYS A 1 205 ? 25.438 -8.383 -7.547 1 85.19 205 LYS A C 1
ATOM 1518 O O . LYS A 1 205 ? 24.438 -9.062 -7.254 1 85.19 205 LYS A O 1
ATOM 1523 N N . HIS A 1 206 ? 26.016 -7.496 -6.746 1 91.69 206 HIS A N 1
ATOM 1524 C CA . HIS A 1 206 ? 25.688 -7.684 -5.336 1 91.69 206 HIS A CA 1
ATOM 1525 C C . HIS A 1 206 ? 25.109 -6.414 -4.73 1 91.69 206 HIS A C 1
ATOM 1527 O O . HIS A 1 206 ? 24.516 -6.453 -3.648 1 91.69 206 HIS A O 1
ATOM 1533 N N . LYS A 1 207 ? 25.219 -5.328 -5.375 1 95.62 207 LYS A N 1
ATOM 1534 C CA . LYS A 1 207 ? 24.844 -4.07 -4.738 1 95.62 207 LYS A CA 1
ATOM 1535 C C . LYS A 1 207 ? 23.359 -3.797 -4.898 1 95.62 207 LYS A C 1
ATOM 1537 O O . LYS A 1 207 ? 22.688 -3.395 -3.943 1 95.62 207 LYS A O 1
ATOM 1542 N N . ILE A 1 208 ? 22.859 -3.979 -6.086 1 98.12 208 ILE A N 1
ATOM 1543 C CA . ILE A 1 208 ? 21.438 -3.777 -6.328 1 98.12 208 ILE A CA 1
ATOM 1544 C C . ILE A 1 208 ? 20.812 -5.078 -6.836 1 98.12 208 ILE A C 1
ATOM 1546 O O . ILE A 1 208 ? 21.094 -5.52 -7.949 1 98.12 208 ILE A O 1
ATOM 1550 N N . VAL A 1 209 ? 19.953 -5.672 -6.02 1 98.25 209 VAL A N 1
ATOM 1551 C CA . VAL A 1 209 ? 19.406 -6.977 -6.379 1 98.25 209 VAL A CA 1
ATOM 1552 C C . VAL A 1 209 ? 17.891 -6.953 -6.234 1 98.25 209 VAL A C 1
ATOM 1554 O O . VAL A 1 209 ? 17.203 -7.875 -6.68 1 98.25 209 VAL A O 1
ATOM 1557 N N . SER A 1 210 ? 17.281 -5.848 -5.691 1 98 210 SER A N 1
ATOM 1558 C CA . SER A 1 210 ? 15.875 -5.855 -5.328 1 98 210 SER A CA 1
ATOM 1559 C C . SER A 1 210 ? 15.039 -5.047 -6.316 1 98 210 SER A C 1
ATOM 1561 O O . SER A 1 210 ? 13.812 -4.988 -6.203 1 98 210 SER A O 1
ATOM 1563 N N . PHE A 1 211 ? 15.656 -4.367 -7.273 1 98.31 211 PHE A N 1
ATOM 1564 C CA . PHE A 1 211 ? 14.953 -3.686 -8.352 1 98.31 211 PHE A CA 1
ATOM 1565 C C . PHE A 1 211 ? 15.883 -3.438 -9.539 1 98.31 211 PHE A C 1
ATOM 1567 O O . PHE A 1 211 ? 17.078 -3.709 -9.453 1 98.31 211 PHE A O 1
ATOM 1574 N N . ASP A 1 212 ? 15.352 -3.051 -10.68 1 98.25 212 ASP A N 1
ATOM 1575 C CA . ASP A 1 212 ? 16.109 -2.803 -11.898 1 98.25 212 ASP A CA 1
ATOM 1576 C C . ASP A 1 212 ? 16.672 -1.383 -11.914 1 98.25 212 ASP A C 1
ATOM 1578 O O . ASP A 1 212 ? 15.93 -0.417 -12.086 1 98.25 212 ASP A O 1
ATOM 1582 N N . PRO A 1 213 ? 17.984 -1.196 -11.781 1 97.94 213 PRO A N 1
ATOM 1583 C CA . PRO A 1 213 ? 18.547 0.16 -11.719 1 97.94 213 PRO A CA 1
ATOM 1584 C C . PRO A 1 213 ? 18.312 0.947 -13.008 1 97.94 213 PRO A C 1
ATOM 1586 O O . PRO A 1 213 ? 18.375 2.178 -13 1 97.94 213 PRO A O 1
ATOM 1589 N N . TRP A 1 214 ? 17.969 0.258 -14.117 1 98 214 TRP A N 1
ATOM 1590 C CA . TRP A 1 214 ? 17.734 0.917 -15.391 1 98 214 TRP A CA 1
ATOM 1591 C C . TRP A 1 214 ? 16.25 1.248 -15.562 1 98 214 TRP A C 1
ATOM 1593 O O . TRP A 1 214 ? 15.844 1.786 -16.594 1 98 214 TRP A O 1
ATOM 1603 N N . GLY A 1 215 ? 15.438 1.026 -14.562 1 98.31 215 GLY A N 1
ATOM 1604 C CA . GLY A 1 215 ? 13.984 1.024 -14.672 1 98.31 215 GLY A CA 1
ATOM 1605 C C . GLY A 1 215 ? 13.414 2.367 -15.086 1 98.31 215 GLY A C 1
ATOM 1606 O O . GLY A 1 215 ? 12.32 2.438 -15.641 1 98.31 215 GLY A O 1
ATOM 1607 N N . HIS A 1 216 ? 14.133 3.527 -14.812 1 98.44 216 HIS A N 1
ATOM 1608 C CA . HIS A 1 216 ? 13.609 4.848 -15.133 1 98.44 216 HIS A CA 1
ATOM 1609 C C . HIS A 1 216 ? 14.023 5.273 -16.547 1 98.44 216 HIS A C 1
ATOM 1611 O O . HIS A 1 216 ? 13.523 6.27 -17.062 1 98.44 216 HIS A O 1
ATOM 1617 N N . LEU A 1 217 ? 14.859 4.48 -17.234 1 98 217 LEU A N 1
ATOM 1618 C CA . LEU A 1 217 ? 15.391 4.863 -18.531 1 98 217 LEU A CA 1
ATOM 1619 C C . LEU A 1 217 ? 14.906 3.91 -19.625 1 98 217 LEU A C 1
ATOM 1621 O O . LEU A 1 217 ? 15.336 4.008 -20.781 1 98 217 LEU A O 1
ATOM 1625 N N . VAL A 1 218 ? 14 3.025 -19.312 1 97.81 218 VAL A N 1
ATOM 1626 C CA . VAL A 1 218 ? 13.555 1.942 -20.188 1 97.81 218 VAL A CA 1
ATOM 1627 C C . VAL A 1 218 ? 13.125 2.51 -21.531 1 97.81 218 VAL A C 1
ATOM 1629 O O . VAL A 1 218 ? 13.547 2.023 -22.578 1 97.81 218 VAL A O 1
ATOM 1632 N N . PRO A 1 219 ? 12.336 3.6 -21.609 1 96.81 219 PRO A N 1
ATOM 1633 C CA . PRO A 1 219 ? 11.898 4.105 -22.906 1 96.81 219 PRO A CA 1
ATOM 1634 C C . PRO A 1 219 ? 13.062 4.613 -23.766 1 96.81 219 PRO A C 1
ATOM 1636 O O . PRO A 1 219 ? 12.969 4.629 -24.984 1 96.81 219 PRO A O 1
ATOM 1639 N N . GLN A 1 220 ? 14.148 4.961 -23.156 1 96.31 220 GLN A N 1
ATOM 1640 C CA . GLN A 1 220 ? 15.289 5.508 -23.875 1 96.31 220 GLN A CA 1
ATOM 1641 C C . GLN A 1 220 ? 16.281 4.41 -24.25 1 96.31 220 GLN A C 1
ATOM 1643 O O . GLN A 1 220 ? 16.656 4.297 -25.422 1 96.31 220 GLN A O 1
ATOM 1648 N N . VAL A 1 221 ? 16.609 3.537 -23.344 1 97.31 221 VAL A N 1
ATOM 1649 C CA . VAL A 1 221 ? 17.719 2.629 -23.578 1 97.31 221 VAL A CA 1
ATOM 1650 C C . VAL A 1 221 ? 17.234 1.353 -24.25 1 97.31 221 VAL A C 1
ATOM 1652 O O . VAL A 1 221 ? 18 0.665 -24.922 1 97.31 221 VAL A O 1
ATOM 1655 N N . PHE A 1 222 ? 15.961 1.035 -24.125 1 97.69 222 PHE A N 1
ATOM 1656 C CA . PHE A 1 222 ? 15.438 -0.186 -24.719 1 97.69 222 PHE A CA 1
ATOM 1657 C C . PHE A 1 222 ? 14.367 0.137 -25.766 1 97.69 222 PHE A C 1
ATOM 1659 O O . PHE A 1 222 ? 13.453 -0.658 -25.984 1 97.69 222 PHE A O 1
ATOM 1666 N N . ARG A 1 223 ? 14.422 1.29 -26.344 1 96.12 223 ARG A N 1
ATOM 1667 C CA . ARG A 1 223 ? 13.461 1.745 -27.344 1 96.12 223 ARG A CA 1
ATOM 1668 C C . ARG A 1 223 ? 13.406 0.779 -28.516 1 96.12 223 ARG A C 1
ATOM 1670 O O . ARG A 1 223 ? 12.32 0.43 -28.984 1 96.12 223 ARG A O 1
ATOM 1677 N N . ASP A 1 224 ? 14.492 0.308 -29.031 1 96.12 224 ASP A N 1
ATOM 1678 C CA . ASP A 1 224 ? 14.555 -0.575 -30.188 1 96.12 224 ASP A CA 1
ATOM 1679 C C . ASP A 1 224 ? 13.922 -1.93 -29.891 1 96.12 224 ASP A C 1
ATOM 1681 O O . ASP A 1 224 ? 13.32 -2.551 -30.766 1 96.12 224 ASP A O 1
ATOM 1685 N N . HIS A 1 225 ? 14.125 -2.379 -28.688 1 96.5 225 HIS A N 1
ATOM 1686 C CA . HIS A 1 225 ? 13.516 -3.639 -28.281 1 96.5 225 HIS A CA 1
ATOM 1687 C C . HIS A 1 225 ? 11.992 -3.566 -28.359 1 96.5 225 HIS A C 1
ATOM 1689 O O . HIS A 1 225 ? 11.344 -4.527 -28.781 1 96.5 225 HIS A O 1
ATOM 1695 N N . SER A 1 226 ? 11.469 -2.426 -27.969 1 94.5 226 SER A N 1
ATOM 1696 C CA . SER A 1 226 ? 10.023 -2.248 -28 1 94.5 226 SER A CA 1
ATOM 1697 C C . SER A 1 226 ? 9.531 -1.932 -29.406 1 94.5 226 SER A C 1
ATOM 1699 O O . SER A 1 226 ? 8.578 -2.543 -29.891 1 94.5 226 SER A O 1
ATOM 1701 N N . GLU A 1 227 ? 10.188 -1.021 -30.109 1 94.06 227 GLU A N 1
ATOM 1702 C CA . GLU A 1 227 ? 9.68 -0.501 -31.391 1 94.06 227 GLU A CA 1
ATOM 1703 C C . GLU A 1 227 ? 10.047 -1.427 -32.531 1 94.06 227 GLU A C 1
ATOM 1705 O O . GLU A 1 227 ? 9.227 -1.669 -33.438 1 94.06 227 GLU A O 1
ATOM 1710 N N . LYS A 1 228 ? 11.234 -1.948 -32.562 1 94.88 228 LYS A N 1
ATOM 1711 C CA . LYS A 1 228 ? 11.703 -2.746 -33.688 1 94.88 228 LYS A CA 1
ATOM 1712 C C . LYS A 1 228 ? 11.398 -4.227 -33.5 1 94.88 228 LYS A C 1
ATOM 1714 O O . LYS A 1 228 ? 10.977 -4.918 -34.406 1 94.88 228 LYS A O 1
ATOM 1719 N N . LEU A 1 229 ? 11.602 -4.688 -32.25 1 94.69 229 LEU A N 1
ATOM 1720 C CA . LEU A 1 229 ? 11.43 -6.109 -32 1 94.69 229 LEU A CA 1
ATOM 1721 C C . LEU A 1 229 ? 10.016 -6.406 -31.516 1 94.69 229 LEU A C 1
ATOM 1723 O O . LEU A 1 229 ? 9.617 -7.57 -31.438 1 94.69 229 LEU A O 1
ATOM 1727 N N . GLY A 1 230 ? 9.289 -5.371 -31.125 1 94.31 230 GLY A N 1
ATOM 1728 C CA . GLY A 1 230 ? 7.91 -5.539 -30.703 1 94.31 230 GLY A CA 1
ATOM 1729 C C . GLY A 1 230 ? 7.777 -6.145 -29.312 1 94.31 230 GLY A C 1
ATOM 1730 O O . GLY A 1 230 ? 6.723 -6.68 -28.969 1 94.31 230 GLY A O 1
ATOM 1731 N N . LEU A 1 231 ? 8.812 -6.094 -28.531 1 96.31 231 LEU A N 1
ATOM 1732 C CA . LEU A 1 231 ? 8.797 -6.656 -27.188 1 96.31 231 LEU A CA 1
ATOM 1733 C C . LEU A 1 231 ? 8.102 -5.711 -26.219 1 96.31 231 LEU A C 1
ATOM 1735 O O . LEU A 1 231 ? 8.188 -4.492 -26.359 1 96.31 231 LEU A O 1
ATOM 1739 N N . ASP A 1 232 ? 7.367 -6.297 -25.281 1 96.38 232 ASP A N 1
ATOM 1740 C CA . ASP A 1 232 ? 6.707 -5.512 -24.234 1 96.38 232 ASP A CA 1
ATOM 1741 C C . ASP A 1 232 ? 7.652 -5.242 -23.062 1 96.38 232 ASP A C 1
ATOM 1743 O O . ASP A 1 232 ? 7.703 -6.027 -22.109 1 96.38 232 ASP A O 1
ATOM 1747 N N . VAL A 1 233 ? 8.352 -4.137 -23.125 1 97.19 233 VAL A N 1
ATOM 1748 C CA . VAL A 1 233 ? 9.273 -3.666 -22.109 1 97.19 233 VAL A CA 1
ATOM 1749 C C . VAL A 1 233 ? 8.742 -2.379 -21.484 1 97.19 233 VAL A C 1
ATOM 1751 O O . VAL A 1 233 ? 8.43 -1.42 -22.188 1 97.19 233 VAL A O 1
ATOM 1754 N N . ARG A 1 234 ? 8.617 -2.379 -20.141 1 97.38 234 ARG A N 1
ATOM 1755 C CA . ARG A 1 234 ? 8 -1.231 -19.484 1 97.38 234 ARG A CA 1
ATOM 1756 C C . ARG A 1 234 ? 8.883 -0.708 -18.359 1 97.38 234 ARG A C 1
ATOM 1758 O O . ARG A 1 234 ? 9.641 -1.468 -17.75 1 97.38 234 ARG A O 1
ATOM 1765 N N . PRO A 1 235 ? 8.75 0.617 -18.016 1 98.38 235 PRO A N 1
ATOM 1766 C CA . PRO A 1 235 ? 9.484 1.17 -16.891 1 98.38 235 PRO A CA 1
ATOM 1767 C C . PRO A 1 235 ? 9.055 0.571 -15.555 1 98.38 235 PRO A C 1
ATOM 1769 O O . PRO A 1 235 ? 7.859 0.339 -15.336 1 98.38 235 PRO A O 1
ATOM 1772 N N . SER A 1 236 ? 10.031 0.288 -14.75 1 98.69 236 SER A N 1
ATOM 1773 C CA . SER A 1 236 ? 9.766 -0.123 -13.375 1 98.69 236 SER A CA 1
ATOM 1774 C C . SER A 1 236 ? 10.117 0.984 -12.391 1 98.69 236 SER A C 1
ATOM 1776 O O . SER A 1 236 ? 9.969 0.813 -11.18 1 98.69 236 SER A O 1
ATOM 1778 N N . ILE A 1 237 ? 10.664 2.094 -12.836 1 98.81 237 ILE A N 1
ATOM 1779 C CA . ILE A 1 237 ? 10.945 3.305 -12.07 1 98.81 237 ILE A CA 1
ATOM 1780 C C . ILE A 1 237 ? 10.453 4.527 -12.844 1 98.81 237 ILE A C 1
ATOM 1782 O O . ILE A 1 237 ? 10.5 4.559 -14.07 1 98.81 237 ILE A O 1
ATOM 1786 N N . ALA A 1 238 ? 9.922 5.465 -12.18 1 98.75 238 ALA A N 1
ATOM 1787 C CA . ALA A 1 238 ? 9.617 6.773 -12.742 1 98.75 238 ALA A CA 1
ATOM 1788 C C . ALA A 1 238 ? 10.086 7.895 -11.812 1 98.75 238 ALA A C 1
ATOM 1790 O O . ALA A 1 238 ? 9.953 7.789 -10.594 1 98.75 238 ALA A O 1
ATOM 1791 N N . VAL A 1 239 ? 10.688 8.914 -12.359 1 98.38 239 VAL A N 1
ATOM 1792 C CA . VAL A 1 239 ? 11.188 10.078 -11.633 1 98.38 239 VAL A CA 1
ATOM 1793 C C . VAL A 1 239 ? 10.406 11.32 -12.047 1 98.38 239 VAL A C 1
ATOM 1795 O O . VAL A 1 239 ? 10.086 11.5 -13.227 1 98.38 239 VAL A O 1
ATOM 1798 N N . THR A 1 240 ? 10.008 12.125 -11.078 1 96.75 240 THR A N 1
ATOM 1799 C CA . THR A 1 240 ? 9.281 13.352 -11.375 1 96.75 240 THR A CA 1
ATOM 1800 C C . THR A 1 240 ? 9.617 14.438 -10.352 1 96.75 240 THR A C 1
ATOM 1802 O O . THR A 1 240 ? 10.586 14.305 -9.594 1 96.75 240 THR A O 1
ATOM 1805 N N . LYS A 1 241 ? 9.047 15.617 -10.461 1 95.19 241 LYS A N 1
ATOM 1806 C CA . LYS A 1 241 ? 9.148 16.719 -9.508 1 95.19 241 LYS A CA 1
ATOM 1807 C C . LYS A 1 241 ? 7.801 17.031 -8.867 1 95.19 241 LYS A C 1
ATOM 1809 O O . LYS A 1 241 ? 6.758 16.625 -9.383 1 95.19 241 LYS A O 1
ATOM 1814 N N . ALA A 1 242 ? 7.863 17.609 -7.73 1 93.31 242 ALA A N 1
ATOM 1815 C CA . ALA A 1 242 ? 6.629 17.938 -7.023 1 93.31 242 ALA A CA 1
ATOM 1816 C C . ALA A 1 242 ? 6.867 19.031 -5.977 1 93.31 242 ALA A C 1
ATOM 1818 O O . ALA A 1 242 ? 8.016 19.406 -5.711 1 93.31 242 ALA A O 1
ATOM 1819 N N . HIS A 1 243 ? 5.785 19.594 -5.496 1 93.88 243 HIS A N 1
ATOM 1820 C CA . HIS A 1 243 ? 5.793 20.422 -4.297 1 93.88 243 HIS A CA 1
ATOM 1821 C C . HIS A 1 243 ? 5.098 19.719 -3.135 1 93.88 243 HIS A C 1
ATOM 1823 O O . HIS A 1 243 ? 3.994 19.203 -3.291 1 93.88 243 HIS A O 1
ATOM 1829 N N . MET A 1 244 ? 5.805 19.641 -2.092 1 95.19 244 MET A N 1
ATOM 1830 C CA . MET A 1 244 ? 5.27 19.078 -0.856 1 95.19 244 MET A CA 1
ATOM 1831 C C . MET A 1 244 ? 4.578 20.156 -0.021 1 95.19 244 MET A C 1
ATOM 1833 O O . MET A 1 244 ? 5.152 21.219 0.225 1 95.19 244 MET A O 1
ATOM 1837 N N . LYS A 1 245 ? 3.346 19.953 0.376 1 93.62 245 LYS A N 1
ATOM 1838 C CA . LYS A 1 245 ? 2.58 20.875 1.206 1 93.62 245 LYS A CA 1
ATOM 1839 C C . LYS A 1 245 ? 2.035 20.172 2.449 1 93.62 245 LYS A C 1
ATOM 1841 O O . LYS A 1 245 ? 0.982 19.547 2.398 1 93.62 245 LYS A O 1
ATOM 1846 N N . LEU A 1 246 ? 2.691 20.375 3.578 1 94.06 246 LEU A N 1
ATOM 1847 C CA . LEU A 1 246 ? 2.303 19.766 4.848 1 94.06 246 LEU A CA 1
ATOM 1848 C C . LEU A 1 246 ? 1.956 20.828 5.875 1 94.06 246 LEU A C 1
ATOM 1850 O O . LEU A 1 246 ? 2.648 21.844 5.98 1 94.06 246 LEU A O 1
ATOM 1854 N N . SER A 1 247 ? 0.918 20.562 6.633 1 91.88 247 SER A N 1
ATOM 1855 C CA . SER A 1 247 ? 0.527 21.5 7.691 1 91.88 247 SER A CA 1
ATOM 1856 C C . SER A 1 247 ? 1.622 21.625 8.742 1 91.88 247 SER A C 1
ATOM 1858 O O . SER A 1 247 ? 1.795 22.688 9.336 1 91.88 247 SER A O 1
ATOM 1860 N N . GLU A 1 248 ? 2.334 20.547 8.969 1 93.12 248 GLU A N 1
ATOM 1861 C CA . GLU A 1 248 ? 3.432 20.562 9.93 1 93.12 248 GLU A CA 1
ATOM 1862 C C . GLU A 1 248 ? 4.531 21.516 9.5 1 93.12 248 GLU A C 1
ATOM 1864 O O . GLU A 1 248 ? 5.156 22.172 10.336 1 93.12 248 GLU A O 1
ATOM 1869 N N . LEU A 1 249 ? 4.773 21.609 8.188 1 95.38 249 LEU A N 1
ATOM 1870 C CA . LEU A 1 249 ? 5.785 22.531 7.676 1 95.38 249 LEU A CA 1
ATOM 1871 C C . LEU A 1 249 ? 5.301 23.969 7.742 1 95.38 249 LEU A C 1
ATOM 1873 O O . LEU A 1 249 ? 6.094 24.891 7.953 1 95.38 249 LEU A O 1
ATOM 1877 N N . ASP A 1 250 ? 3.965 24.188 7.566 1 93.25 250 ASP A N 1
ATOM 1878 C CA . ASP A 1 250 ? 3.387 25.5 7.785 1 93.25 250 ASP A CA 1
ATOM 1879 C C . ASP A 1 250 ? 3.67 26 9.203 1 93.25 250 ASP A C 1
ATOM 1881 O O . ASP A 1 250 ? 4.074 27.141 9.398 1 93.25 250 ASP A O 1
ATOM 1885 N N . GLU A 1 251 ? 3.455 25.109 10.148 1 90.94 251 GLU A N 1
ATOM 1886 C CA . GLU A 1 251 ? 3.672 25.469 11.547 1 90.94 251 GLU A CA 1
ATOM 1887 C C . GLU A 1 251 ? 5.148 25.734 11.828 1 90.94 251 GLU A C 1
ATOM 1889 O O . GLU A 1 251 ? 5.492 26.656 12.57 1 90.94 251 GLU A O 1
ATOM 1894 N N . ALA A 1 252 ? 6 24.906 11.281 1 93.19 252 ALA A N 1
ATOM 1895 C CA . ALA A 1 252 ? 7.441 25.078 11.461 1 93.19 252 ALA A CA 1
ATOM 1896 C C . ALA A 1 252 ? 7.902 26.422 10.898 1 93.19 252 ALA A C 1
ATOM 1898 O O . ALA A 1 252 ? 8.758 27.094 11.484 1 93.19 252 ALA A O 1
ATOM 1899 N N . ALA A 1 253 ? 7.398 26.781 9.766 1 94.69 253 ALA A N 1
ATOM 1900 C CA . ALA A 1 253 ? 7.734 28.062 9.148 1 94.69 253 ALA A CA 1
ATOM 1901 C C . ALA A 1 253 ? 7.215 29.234 9.984 1 94.69 253 ALA A C 1
ATOM 1903 O O . ALA A 1 253 ? 7.902 30.25 10.148 1 94.69 253 ALA A O 1
ATOM 1904 N N . ARG A 1 254 ? 6.02 29.109 10.492 1 91.19 254 ARG A N 1
ATOM 1905 C CA . ARG A 1 254 ? 5.418 30.141 11.336 1 91.19 254 ARG A CA 1
ATOM 1906 C C . ARG A 1 254 ? 6.258 30.391 12.586 1 91.19 254 ARG A C 1
ATOM 1908 O O . ARG A 1 254 ? 6.41 31.531 13.023 1 91.19 254 ARG A O 1
ATOM 1915 N N . ARG A 1 255 ? 6.824 29.328 13.148 1 89.56 255 ARG A N 1
ATOM 1916 C CA . ARG A 1 255 ? 7.633 29.406 14.359 1 89.56 255 ARG A CA 1
ATOM 1917 C C . ARG A 1 255 ? 9.047 29.891 14.039 1 89.56 255 ARG A C 1
ATOM 1919 O O . ARG A 1 255 ? 9.812 30.219 14.945 1 89.56 255 ARG A O 1
ATOM 1926 N N . GLY A 1 256 ? 9.359 29.875 12.773 1 92.19 256 GLY A N 1
ATOM 1927 C CA . GLY A 1 256 ? 10.68 30.328 12.367 1 92.19 256 GLY A CA 1
ATOM 1928 C C . GLY A 1 256 ? 11.711 29.203 12.352 1 92.19 256 GLY A C 1
ATOM 1929 O O . GLY A 1 256 ? 12.906 29.453 12.164 1 92.19 256 GLY A O 1
ATOM 1930 N N . ASP A 1 257 ? 11.289 27.953 12.5 1 91.75 257 ASP A N 1
ATOM 1931 C CA . ASP A 1 257 ? 12.188 26.812 12.523 1 91.75 257 ASP A CA 1
ATOM 1932 C C . ASP A 1 257 ? 12.727 26.5 11.125 1 91.75 257 ASP A C 1
ATOM 1934 O O . ASP A 1 257 ? 13.805 25.922 10.984 1 91.75 257 ASP A O 1
ATOM 1938 N N . ILE A 1 258 ? 11.906 26.781 10.094 1 94.19 258 ILE A N 1
ATOM 1939 C CA . ILE A 1 258 ? 12.32 26.594 8.711 1 94.19 258 ILE A CA 1
ATOM 1940 C C . ILE A 1 258 ? 12.297 27.938 7.973 1 94.19 258 ILE A C 1
ATOM 1942 O O . ILE A 1 258 ? 11.344 28.703 8.102 1 94.19 258 ILE A O 1
ATOM 1946 N N . GLU A 1 259 ? 13.336 28.219 7.289 1 95.38 259 GLU A N 1
ATOM 1947 C CA . GLU A 1 259 ? 13.461 29.453 6.523 1 95.38 259 GLU A CA 1
ATOM 1948 C C . GLU A 1 259 ? 12.75 29.344 5.18 1 95.38 259 GLU A C 1
ATOM 1950 O O . GLU A 1 259 ? 12.898 28.344 4.469 1 95.38 259 GLU A O 1
ATOM 1955 N N . VAL A 1 260 ? 12.023 30.375 4.898 1 96.5 260 VAL A N 1
ATOM 1956 C CA . VAL A 1 260 ? 11.414 30.484 3.576 1 96.5 260 VAL A CA 1
ATOM 1957 C C . VAL A 1 260 ? 12.391 31.156 2.613 1 96.5 260 VAL A C 1
ATOM 1959 O O . VAL A 1 260 ? 12.375 32.375 2.467 1 96.5 260 VAL A O 1
ATOM 1962 N N . ASP A 1 261 ? 13.117 30.438 1.829 1 96.12 261 ASP A N 1
ATOM 1963 C CA . ASP A 1 261 ? 14.234 30.953 1.045 1 96.12 261 ASP A CA 1
ATOM 1964 C C . ASP A 1 261 ? 13.805 31.266 -0.384 1 96.12 261 ASP A C 1
ATOM 1966 O O . ASP A 1 261 ? 14.578 31.828 -1.163 1 96.12 261 ASP A O 1
ATOM 1970 N N . GLY A 1 262 ? 12.602 30.875 -0.787 1 94.81 262 GLY A N 1
ATOM 1971 C CA . GLY A 1 262 ? 12.086 31.172 -2.113 1 94.81 262 GLY A CA 1
ATOM 1972 C C . GLY A 1 262 ? 12.578 30.203 -3.176 1 94.81 262 GLY A C 1
ATOM 1973 O O . GLY A 1 262 ? 12.273 30.375 -4.359 1 94.81 262 GLY A O 1
ATOM 1974 N N . LYS A 1 263 ? 13.328 29.234 -2.809 1 94.44 263 LYS A N 1
ATOM 1975 C CA . LYS A 1 263 ? 13.859 28.234 -3.732 1 94.44 263 LYS A CA 1
ATOM 1976 C C . LYS A 1 263 ? 13.438 26.828 -3.318 1 94.44 263 LYS A C 1
ATOM 1978 O O . LYS A 1 263 ? 12.625 26.188 -3.994 1 94.44 263 LYS A O 1
ATOM 1983 N N . LEU A 1 264 ? 13.953 26.438 -2.207 1 96.62 264 LEU A N 1
ATOM 1984 C CA . LEU A 1 264 ? 13.523 25.156 -1.668 1 96.62 264 LEU A CA 1
ATOM 1985 C C . LEU A 1 264 ? 12.156 25.266 -1.001 1 96.62 264 LEU A C 1
ATOM 1987 O O . LEU A 1 264 ? 11.234 24.516 -1.319 1 96.62 264 LEU A O 1
ATOM 1991 N N . VAL A 1 265 ? 12.094 26.203 -0.044 1 97.31 265 VAL A N 1
ATOM 1992 C CA . VAL A 1 265 ? 10.852 26.5 0.66 1 97.31 265 VAL A CA 1
ATOM 1993 C C . VAL A 1 265 ? 10.211 27.75 0.076 1 97.31 265 VAL A C 1
ATOM 1995 O O . VAL A 1 265 ? 10.781 28.844 0.165 1 97.31 265 VAL A O 1
ATOM 1998 N N . LEU A 1 266 ? 9.023 27.547 -0.495 1 94.88 266 LEU A N 1
ATOM 1999 C CA . LEU A 1 266 ? 8.312 28.625 -1.163 1 94.88 266 LEU A CA 1
ATOM 2000 C C . LEU A 1 266 ? 7.02 28.969 -0.428 1 94.88 266 LEU A C 1
ATOM 2002 O O . LEU A 1 266 ? 6.41 28.094 0.193 1 94.88 266 LEU A O 1
ATOM 2006 N N . GLU A 1 267 ? 6.703 30.219 -0.512 1 92.88 267 GLU A N 1
ATOM 2007 C CA . GLU A 1 267 ? 5.352 30.562 -0.075 1 92.88 267 GLU A CA 1
ATOM 2008 C C . GLU A 1 267 ? 4.305 30.031 -1.048 1 92.88 267 GLU A C 1
ATOM 2010 O O . GLU A 1 267 ? 4.461 30.141 -2.266 1 92.88 267 GLU A O 1
ATOM 2015 N N . SER A 1 268 ? 3.355 29.359 -0.432 1 88.81 268 SER A N 1
ATOM 2016 C CA . SER A 1 268 ? 2.297 28.828 -1.285 1 88.81 268 SER A CA 1
ATOM 2017 C C . SER A 1 268 ? 1.518 29.953 -1.96 1 88.81 268 SER A C 1
ATOM 2019 O O . SER A 1 268 ? 1.482 31.078 -1.459 1 88.81 268 SER A O 1
ATOM 2021 N N . ARG A 1 269 ? 0.892 29.641 -3.115 1 85.38 269 ARG A N 1
ATOM 2022 C CA . ARG A 1 269 ? 0.024 30.609 -3.777 1 85.38 269 ARG A CA 1
ATOM 2023 C C . ARG A 1 269 ? -1.154 30.984 -2.887 1 85.38 269 ARG A C 1
ATOM 2025 O O . ARG A 1 269 ? -1.665 30.156 -2.137 1 85.38 269 ARG A O 1
ATOM 2032 N N . PRO A 1 270 ? -1.568 32.219 -3.012 1 83.81 270 PRO A N 1
ATOM 2033 C CA . PRO A 1 270 ? -2.65 32.688 -2.141 1 83.81 270 PRO A CA 1
ATOM 2034 C C . PRO A 1 270 ? -3.955 31.922 -2.363 1 83.81 270 PRO A C 1
ATOM 2036 O O . PRO A 1 270 ? -4.258 31.516 -3.492 1 83.81 270 PRO A O 1
ATOM 2039 N N . VAL A 1 271 ? -4.617 31.703 -1.254 1 77.62 271 VAL A N 1
ATOM 2040 C CA . VAL A 1 271 ? -5.953 31.125 -1.326 1 77.62 271 VAL A CA 1
ATOM 2041 C C . VAL A 1 271 ? -6.934 32.125 -1.913 1 77.62 271 VAL A C 1
ATOM 2043 O O . VAL A 1 271 ? -6.84 33.344 -1.629 1 77.62 271 VAL A O 1
ATOM 2046 N N . ARG A 1 272 ? -7.781 31.609 -2.77 1 77.12 272 ARG A N 1
ATOM 2047 C CA . ARG A 1 272 ? -8.719 32.5 -3.424 1 77.12 272 ARG A CA 1
ATOM 2048 C C . ARG A 1 272 ? -10.133 32.312 -2.889 1 77.12 272 ARG A C 1
ATOM 2050 O O . ARG A 1 272 ? -10.516 31.203 -2.523 1 77.12 272 ARG A O 1
ATOM 2057 N N . ASN A 1 273 ? -10.859 33.406 -2.844 1 73.62 273 ASN A N 1
ATOM 2058 C CA . ASN A 1 273 ? -12.289 33.375 -2.535 1 73.62 273 ASN A CA 1
ATOM 2059 C C . ASN A 1 273 ? -13.102 32.844 -3.713 1 73.62 273 ASN A C 1
ATOM 2061 O O . ASN A 1 273 ? -12.586 32.719 -4.82 1 73.62 273 ASN A O 1
ATOM 2065 N N . PRO A 1 274 ? -14.328 32.469 -3.396 1 67.62 274 PRO A N 1
ATOM 2066 C CA . PRO A 1 274 ? -15.18 32 -4.496 1 67.62 274 PRO A CA 1
ATOM 2067 C C . PRO A 1 274 ? -15.242 33 -5.656 1 67.62 274 PRO A C 1
ATOM 2069 O O . PRO A 1 274 ? -15.406 32.594 -6.809 1 67.62 274 PRO A O 1
ATOM 2072 N N . ASP A 1 275 ? -15.078 34.281 -5.324 1 71.62 275 ASP A N 1
ATOM 2073 C CA . ASP A 1 275 ? -15.18 35.312 -6.355 1 71.62 275 ASP A CA 1
ATOM 2074 C C . ASP A 1 275 ? -13.852 35.469 -7.086 1 71.62 275 ASP A C 1
ATOM 2076 O O . ASP A 1 275 ? -13.734 36.344 -7.961 1 71.62 275 ASP A O 1
ATOM 2080 N N . GLY A 1 276 ? -12.859 34.719 -6.688 1 73.12 276 GLY A N 1
ATOM 2081 C CA . GLY A 1 276 ? -11.57 34.75 -7.363 1 73.12 276 GLY A CA 1
ATOM 2082 C C . GLY A 1 276 ? -10.562 35.656 -6.691 1 73.12 276 GLY A C 1
ATOM 2083 O O . GLY A 1 276 ? -9.367 35.625 -6.984 1 73.12 276 GLY A O 1
ATOM 2084 N N . SER A 1 277 ? -11.055 36.531 -5.793 1 82.12 277 SER A N 1
ATOM 2085 C CA . SER A 1 277 ? -10.156 37.438 -5.102 1 82.12 277 SER A CA 1
ATOM 2086 C C . SER A 1 277 ? -9.297 36.719 -4.07 1 82.12 277 SER A C 1
ATOM 2088 O O . SER A 1 277 ? -9.672 35.625 -3.607 1 82.12 277 SER A O 1
ATOM 2090 N N . GLU A 1 278 ? -8.164 37.25 -3.836 1 83.62 278 GLU A N 1
ATOM 2091 C CA . GLU A 1 278 ? -7.266 36.688 -2.842 1 83.62 278 GLU A CA 1
ATOM 2092 C C . GLU A 1 278 ? -7.848 36.781 -1.437 1 83.62 278 GLU A C 1
ATOM 2094 O O . GLU A 1 278 ? -8.398 37.844 -1.074 1 83.62 278 GLU A O 1
ATOM 2099 N N . ASN A 1 279 ? -7.816 35.781 -0.723 1 82.44 279 ASN A N 1
ATOM 2100 C CA . ASN A 1 279 ? -8.188 35.812 0.687 1 82.44 279 ASN A CA 1
ATOM 2101 C C . ASN A 1 279 ? -7.004 36.188 1.573 1 82.44 279 ASN A C 1
ATOM 2103 O O . ASN A 1 279 ? -6.238 35.312 1.987 1 82.44 279 ASN A O 1
ATOM 2107 N N . LYS A 1 280 ? -6.902 37.375 1.988 1 82.5 280 LYS A N 1
ATOM 2108 C CA . LYS A 1 280 ? -5.75 37.906 2.725 1 82.5 280 LYS A CA 1
ATOM 2109 C C . LYS A 1 280 ? -5.801 37.469 4.191 1 82.5 280 LYS A C 1
ATOM 2111 O O . LYS A 1 280 ? -4.809 37.594 4.91 1 82.5 280 LYS A O 1
ATOM 2116 N N . ASP A 1 281 ? -6.938 36.938 4.648 1 80.62 281 ASP A N 1
ATOM 2117 C CA . ASP A 1 281 ? -7.105 36.562 6.051 1 80.62 281 ASP A CA 1
ATOM 2118 C C . ASP A 1 281 ? -6.473 35.219 6.336 1 80.62 281 ASP A C 1
ATOM 2120 O O . ASP A 1 281 ? -6.262 34.844 7.496 1 80.62 281 ASP A O 1
ATOM 2124 N N . ILE A 1 282 ? -6.184 34.531 5.25 1 80.56 282 ILE A N 1
ATOM 2125 C CA . ILE A 1 282 ? -5.633 33.188 5.438 1 80.56 282 ILE A CA 1
ATOM 2126 C C . ILE A 1 282 ? -4.203 33.156 4.902 1 80.56 282 ILE A C 1
ATOM 2128 O O . ILE A 1 282 ? -3.961 33.438 3.729 1 80.56 282 ILE A O 1
ATOM 2132 N N . TRP A 1 283 ? -3.293 32.906 5.777 1 86.81 283 TRP A N 1
ATOM 2133 C CA . TRP A 1 283 ? -1.926 32.656 5.332 1 86.81 283 TRP A CA 1
ATOM 2134 C C . TRP A 1 283 ? -1.838 31.359 4.551 1 86.81 283 TRP A C 1
ATOM 2136 O O . TRP A 1 283 ? -2.23 30.297 5.051 1 86.81 283 TRP A O 1
ATOM 2146 N N . PRO A 1 284 ? -1.411 31.391 3.305 1 87.75 284 PRO A N 1
ATOM 2147 C CA . PRO A 1 284 ? -1.438 30.203 2.457 1 87.75 284 PRO A CA 1
ATOM 2148 C C . PRO A 1 284 ? -0.423 29.141 2.895 1 87.75 284 PRO A C 1
ATOM 2150 O O . PRO A 1 284 ? -0.478 28 2.434 1 87.75 284 PRO A O 1
ATOM 2153 N N . GLY A 1 285 ? 0.492 29.5 3.768 1 91.5 285 GLY A N 1
ATOM 2154 C CA . GLY A 1 285 ? 1.508 28.562 4.219 1 91.5 285 GLY A CA 1
ATOM 2155 C C . GLY A 1 285 ? 2.68 28.438 3.262 1 91.5 285 GLY A C 1
ATOM 2156 O O . GLY A 1 285 ? 3.047 29.422 2.602 1 91.5 285 GLY A O 1
ATOM 2157 N N . VAL A 1 286 ? 3.41 27.312 3.338 1 94.5 286 VAL A N 1
ATOM 2158 C CA . VAL A 1 286 ? 4.621 27.141 2.541 1 94.5 286 VAL A CA 1
ATOM 2159 C C . VAL A 1 286 ? 4.559 25.812 1.795 1 94.5 286 VAL A C 1
ATOM 2161 O O . VAL A 1 286 ? 3.73 24.953 2.111 1 94.5 286 VAL A O 1
ATOM 2164 N N . GLU A 1 287 ? 5.273 25.656 0.769 1 93.94 287 GLU A N 1
ATOM 2165 C CA . GLU A 1 287 ? 5.492 24.422 0.023 1 93.94 287 GLU A CA 1
ATOM 2166 C C . GLU A 1 287 ? 6.98 24.172 -0.207 1 93.94 287 GLU A C 1
ATOM 2168 O O . GLU A 1 287 ? 7.781 25.109 -0.195 1 93.94 287 GLU A O 1
ATOM 2173 N N . VAL A 1 288 ? 7.32 22.953 -0.325 1 96.62 288 VAL A N 1
ATOM 2174 C CA . VAL A 1 288 ? 8.719 22.578 -0.496 1 96.62 288 VAL A CA 1
ATOM 2175 C C . VAL A 1 288 ? 8.914 21.906 -1.858 1 96.62 288 VAL A C 1
ATOM 2177 O O . VAL A 1 288 ? 8.234 20.938 -2.182 1 96.62 288 VAL A O 1
ATOM 2180 N N . ALA A 1 289 ? 9.82 22.469 -2.646 1 95.94 289 ALA A N 1
ATOM 2181 C CA . ALA A 1 289 ? 10.141 21.875 -3.941 1 95.94 289 ALA A CA 1
ATOM 2182 C C . ALA A 1 289 ? 10.953 20.594 -3.771 1 95.94 289 ALA A C 1
ATOM 2184 O O . ALA A 1 289 ? 11.969 20.578 -3.07 1 95.94 289 ALA A O 1
ATOM 2185 N N . ILE A 1 290 ? 10.508 19.516 -4.406 1 96.94 290 ILE A N 1
ATOM 2186 C CA . ILE A 1 290 ? 11.211 18.234 -4.258 1 96.94 290 ILE A CA 1
ATOM 2187 C C . ILE A 1 290 ? 11.266 17.516 -5.602 1 96.94 290 ILE A C 1
ATOM 2189 O O . ILE A 1 290 ? 10.516 17.844 -6.523 1 96.94 290 ILE A O 1
ATOM 2193 N N . SER A 1 291 ? 12.211 16.609 -5.77 1 97.44 291 SER A N 1
ATOM 2194 C CA . SER A 1 291 ? 12.195 15.539 -6.766 1 97.44 291 SER A CA 1
ATOM 2195 C C . SER A 1 291 ? 11.82 14.203 -6.137 1 97.44 291 SER A C 1
ATOM 2197 O O . SER A 1 291 ? 12.102 13.961 -4.961 1 97.44 291 SER A O 1
ATOM 2199 N N . LYS A 1 292 ? 11.094 13.438 -6.855 1 97.62 292 LYS A N 1
ATOM 2200 C CA . LYS A 1 292 ? 10.695 12.156 -6.27 1 97.62 292 LYS A CA 1
ATOM 2201 C C . LYS A 1 292 ? 10.75 11.039 -7.305 1 97.62 292 LYS A C 1
ATOM 2203 O O . LYS A 1 292 ? 10.719 11.297 -8.508 1 97.62 292 LYS A O 1
ATOM 2208 N N . ALA A 1 293 ? 10.867 9.82 -6.875 1 98.69 293 ALA A N 1
ATOM 2209 C CA . ALA A 1 293 ? 10.906 8.617 -7.703 1 98.69 293 ALA A CA 1
ATOM 2210 C C . ALA A 1 293 ? 10.031 7.512 -7.109 1 98.69 293 ALA A C 1
ATOM 2212 O O . ALA A 1 293 ? 9.922 7.391 -5.887 1 98.69 293 ALA A O 1
ATOM 2213 N N . ALA A 1 294 ? 9.359 6.812 -7.949 1 98.69 294 ALA A N 1
ATOM 2214 C CA . ALA A 1 294 ? 8.68 5.562 -7.602 1 98.69 294 ALA A CA 1
ATOM 2215 C C . ALA A 1 294 ? 9.43 4.359 -8.164 1 98.69 294 ALA A C 1
ATOM 2217 O O . ALA A 1 294 ? 9.867 4.379 -9.32 1 98.69 294 ALA A O 1
ATOM 2218 N N . VAL A 1 295 ? 9.633 3.324 -7.336 1 98.75 295 VAL A N 1
ATOM 2219 C CA . VAL A 1 295 ? 10.422 2.164 -7.723 1 98.75 295 VAL A CA 1
ATOM 2220 C C . VAL A 1 295 ? 9.641 0.884 -7.453 1 98.75 295 VAL A C 1
ATOM 2222 O O . VAL A 1 295 ? 9.273 0.603 -6.309 1 98.75 295 VAL A O 1
ATOM 2225 N N . GLU A 1 296 ? 9.391 0.121 -8.477 1 98.31 296 GLU A N 1
ATOM 2226 C CA . GLU A 1 296 ? 8.758 -1.188 -8.328 1 98.31 296 GLU A CA 1
ATOM 2227 C C . GLU A 1 296 ? 9.805 -2.281 -8.117 1 98.31 296 GLU A C 1
ATOM 2229 O O . GLU A 1 296 ? 10.906 -2.213 -8.664 1 98.31 296 GLU A O 1
ATOM 2234 N N . PRO A 1 297 ? 9.438 -3.318 -7.406 1 97.88 297 PRO A N 1
ATOM 2235 C CA . PRO A 1 297 ? 10.391 -4.398 -7.137 1 97.88 297 PRO A CA 1
ATOM 2236 C C . PRO A 1 297 ? 10.672 -5.258 -8.367 1 97.88 297 PRO A C 1
ATOM 2238 O O . PRO A 1 297 ? 9.742 -5.602 -9.109 1 97.88 297 PRO A O 1
ATOM 2241 N N . VAL A 1 298 ? 11.836 -5.52 -8.664 1 98.56 298 VAL A N 1
ATOM 2242 C CA . VAL A 1 298 ? 12.406 -6.465 -9.617 1 98.56 298 VAL A CA 1
ATOM 2243 C C . VAL A 1 298 ? 13.594 -7.184 -8.984 1 98.56 298 VAL A C 1
ATOM 2245 O O . VAL A 1 298 ? 14.688 -6.613 -8.867 1 98.56 298 VAL A O 1
ATOM 2248 N N . TRP A 1 299 ? 13.43 -8.422 -8.617 1 98.44 299 TRP A N 1
ATOM 2249 C CA . TRP A 1 299 ? 14.438 -9.117 -7.82 1 98.44 299 TRP A CA 1
ATOM 2250 C C . TRP A 1 299 ? 15.359 -9.945 -8.711 1 98.44 299 TRP A C 1
ATOM 2252 O O . TRP A 1 299 ? 14.891 -10.734 -9.531 1 98.44 299 TRP A O 1
ATOM 2262 N N . TYR A 1 300 ? 16.609 -9.727 -8.633 1 98.38 300 TYR A N 1
ATOM 2263 C CA . TYR A 1 300 ? 17.609 -10.672 -9.102 1 98.38 300 TYR A CA 1
ATOM 2264 C C . TYR A 1 300 ? 17.797 -11.812 -8.102 1 98.38 300 TYR A C 1
ATOM 2266 O O . TYR A 1 300 ? 18.5 -11.656 -7.098 1 98.38 300 TYR A O 1
ATOM 2274 N N . LEU A 1 301 ? 17.25 -12.984 -8.375 1 98.25 301 LEU A N 1
ATOM 2275 C CA . LEU A 1 301 ? 17.047 -14.062 -7.406 1 98.25 301 LEU A CA 1
ATOM 2276 C C . LEU A 1 301 ? 18.375 -14.562 -6.855 1 98.25 301 LEU A C 1
ATOM 2278 O O . LEU A 1 301 ? 18.516 -14.766 -5.648 1 98.25 301 LEU A O 1
ATOM 2282 N N . PRO A 1 302 ? 19.438 -14.781 -7.68 1 97.88 302 PRO A N 1
ATOM 2283 C CA . PRO A 1 302 ? 20.719 -15.203 -7.098 1 97.88 302 PRO A CA 1
ATOM 2284 C C . PRO A 1 302 ? 21.281 -14.18 -6.105 1 97.88 302 PRO A C 1
ATOM 2286 O O . PRO A 1 302 ? 21.828 -14.562 -5.07 1 97.88 302 PRO A O 1
ATOM 2289 N N . GLY A 1 303 ? 21.141 -12.898 -6.434 1 97.31 303 GLY A N 1
ATOM 2290 C CA . GLY A 1 303 ? 21.609 -11.844 -5.543 1 97.31 303 GLY A CA 1
ATOM 2291 C C . GLY A 1 303 ? 20.828 -11.781 -4.242 1 97.31 303 GLY A C 1
ATOM 2292 O O . GLY A 1 303 ? 21.406 -11.578 -3.174 1 97.31 303 GLY A O 1
ATOM 2293 N N . VAL A 1 304 ? 19.516 -11.938 -4.309 1 97.12 304 VAL A N 1
ATOM 2294 C CA . VAL A 1 304 ? 18.656 -11.938 -3.119 1 97.12 304 VAL A CA 1
ATOM 2295 C C . VAL A 1 304 ? 19.031 -13.117 -2.225 1 97.12 304 VAL A C 1
ATOM 2297 O O . VAL A 1 304 ? 19.172 -12.961 -1.009 1 97.12 304 VAL A O 1
ATOM 2300 N N . ALA A 1 305 ? 19.188 -14.258 -2.832 1 96.94 305 ALA A N 1
ATOM 2301 C CA . ALA A 1 305 ? 19.578 -15.445 -2.08 1 96.94 305 ALA A CA 1
ATOM 2302 C C . ALA A 1 305 ? 20.906 -15.242 -1.372 1 96.94 305 ALA A C 1
ATOM 2304 O O . ALA A 1 305 ? 21.047 -15.562 -0.187 1 96.94 305 ALA A O 1
ATOM 2305 N N . GLU A 1 306 ? 21.844 -14.68 -2.041 1 95.88 306 GLU A N 1
ATOM 2306 C CA . GLU A 1 306 ? 23.156 -14.43 -1.474 1 95.88 306 GLU A CA 1
ATOM 2307 C C . GLU A 1 306 ? 23.078 -13.453 -0.303 1 95.88 306 GLU A C 1
ATOM 2309 O O . GLU A 1 306 ? 23.734 -13.648 0.725 1 95.88 306 GLU A O 1
ATOM 2314 N N . ARG A 1 307 ? 22.266 -12.398 -0.492 1 94.31 307 ARG A N 1
ATOM 2315 C CA . ARG A 1 307 ? 22.109 -11.391 0.548 1 94.31 307 ARG A CA 1
ATOM 2316 C C . ARG A 1 307 ? 21.609 -12.016 1.847 1 94.31 307 ARG A C 1
ATOM 2318 O O . ARG A 1 307 ? 21.969 -11.562 2.938 1 94.31 307 ARG A O 1
ATOM 2325 N N . PHE A 1 308 ? 20.828 -13.016 1.72 1 92.38 308 PHE A N 1
ATOM 2326 C CA . PHE A 1 308 ? 20.219 -13.617 2.9 1 92.38 308 PHE A CA 1
ATOM 2327 C C . PHE A 1 308 ? 20.953 -14.891 3.305 1 92.38 308 PHE A C 1
ATOM 2329 O O . PHE A 1 308 ? 20.547 -15.57 4.246 1 92.38 308 PHE A O 1
ATOM 2336 N N . GLY A 1 309 ? 21.953 -15.258 2.621 1 92.38 309 GLY A N 1
ATOM 2337 C CA . GLY A 1 309 ? 22.797 -16.391 2.979 1 92.38 309 GLY A CA 1
ATOM 2338 C C . GLY A 1 309 ? 22.125 -17.734 2.758 1 92.38 309 GLY A C 1
ATOM 2339 O O . GLY A 1 309 ? 22.312 -18.656 3.545 1 92.38 309 GLY A O 1
ATOM 2340 N N . ILE A 1 310 ? 21.281 -17.828 1.742 1 94.38 310 ILE A N 1
ATOM 2341 C CA . ILE A 1 310 ? 20.609 -19.094 1.419 1 94.38 310 ILE A CA 1
ATOM 2342 C C . ILE A 1 310 ? 20.797 -19.406 -0.064 1 94.38 310 ILE A C 1
ATOM 2344 O O . ILE A 1 310 ? 21.25 -18.547 -0.834 1 94.38 310 ILE A O 1
ATOM 2348 N N . SER A 1 311 ? 20.531 -20.656 -0.398 1 96.62 311 SER A N 1
ATOM 2349 C CA . SER A 1 311 ? 20.625 -21.031 -1.805 1 96.62 311 SER A CA 1
ATOM 2350 C C . SER A 1 311 ? 19.453 -20.469 -2.611 1 96.62 311 SER A C 1
ATOM 2352 O O . SER A 1 311 ? 18.375 -20.234 -2.068 1 96.62 311 SER A O 1
ATOM 2354 N N . GLU A 1 312 ? 19.688 -20.219 -3.852 1 97.06 312 GLU A N 1
ATOM 2355 C CA . GLU A 1 312 ? 18.625 -19.766 -4.738 1 97.06 312 GLU A CA 1
ATOM 2356 C C . GLU A 1 312 ? 17.484 -20.781 -4.781 1 97.06 312 GLU A C 1
ATOM 2358 O O . GLU A 1 312 ? 16.312 -20.406 -4.812 1 97.06 312 GLU A O 1
ATOM 2363 N N . SER A 1 313 ? 17.797 -22.047 -4.797 1 96.38 313 SER A N 1
ATOM 2364 C CA . SER A 1 313 ? 16.797 -23.109 -4.855 1 96.38 313 SER A CA 1
ATOM 2365 C C . SER A 1 313 ? 15.867 -23.047 -3.652 1 96.38 313 SER A C 1
ATOM 2367 O O . SER A 1 313 ? 14.648 -23.188 -3.799 1 96.38 313 SER A O 1
ATOM 2369 N N . LEU A 1 314 ? 16.438 -22.891 -2.52 1 96.5 314 LEU A N 1
ATOM 2370 C CA . LEU A 1 314 ? 15.625 -22.781 -1.309 1 96.5 314 LEU A CA 1
ATOM 2371 C C . LEU A 1 314 ? 14.734 -21.547 -1.354 1 96.5 314 LEU A C 1
ATOM 2373 O O . LEU A 1 314 ? 13.562 -21.594 -0.979 1 96.5 314 LEU A O 1
ATOM 2377 N N . LEU A 1 315 ? 15.312 -20.438 -1.757 1 97.44 315 LEU A N 1
ATOM 2378 C CA . LEU A 1 315 ? 14.539 -19.219 -1.899 1 97.44 315 LEU A CA 1
ATOM 2379 C C . LEU A 1 315 ? 13.344 -19.422 -2.82 1 97.44 315 LEU A C 1
ATOM 2381 O O . LEU A 1 315 ? 12.211 -19.094 -2.465 1 97.44 315 LEU A O 1
ATOM 2385 N N . ARG A 1 316 ? 13.586 -19.984 -3.996 1 97.94 316 ARG A N 1
ATOM 2386 C CA . ARG A 1 316 ? 12.555 -20.234 -4.992 1 97.94 316 ARG A CA 1
ATOM 2387 C C . ARG A 1 316 ? 11.469 -21.156 -4.438 1 97.94 316 ARG A C 1
ATOM 2389 O O . ARG A 1 316 ? 10.273 -20.875 -4.594 1 97.94 316 ARG A O 1
ATOM 2396 N N . ARG A 1 317 ? 11.867 -22.172 -3.793 1 96.94 317 ARG A N 1
ATOM 2397 C CA . ARG A 1 317 ? 10.93 -23.141 -3.234 1 96.94 317 ARG A CA 1
ATOM 2398 C C . ARG A 1 317 ? 10.047 -22.484 -2.174 1 96.94 317 ARG A C 1
ATOM 2400 O O . ARG A 1 317 ? 8.828 -22.688 -2.168 1 96.94 317 ARG A O 1
ATOM 2407 N N . ALA A 1 318 ? 10.641 -21.766 -1.299 1 96.69 318 ALA A N 1
ATOM 2408 C CA . ALA A 1 318 ? 9.898 -21.094 -0.244 1 96.69 318 ALA A CA 1
ATOM 2409 C C . ALA A 1 318 ? 8.906 -20.094 -0.832 1 96.69 318 ALA A C 1
ATOM 2411 O O . ALA A 1 318 ? 7.754 -20.016 -0.392 1 96.69 318 ALA A O 1
ATOM 2412 N N . LEU A 1 319 ? 9.398 -19.344 -1.799 1 97.75 319 LEU A N 1
ATOM 2413 C CA . LEU A 1 319 ? 8.523 -18.375 -2.461 1 97.75 319 LEU A CA 1
ATOM 2414 C C . LEU A 1 319 ? 7.309 -19.078 -3.061 1 97.75 319 LEU A C 1
ATOM 2416 O O . LEU A 1 319 ? 6.184 -18.578 -2.938 1 97.75 319 LEU A O 1
ATOM 2420 N N . PHE A 1 320 ? 7.555 -20.188 -3.697 1 97.62 320 PHE A N 1
ATOM 2421 C CA . PHE A 1 320 ? 6.473 -20.906 -4.355 1 97.62 320 PHE A CA 1
ATOM 2422 C C . PHE A 1 320 ? 5.516 -21.5 -3.328 1 97.62 320 PHE A C 1
ATOM 2424 O O . PHE A 1 320 ? 4.305 -21.266 -3.4 1 97.62 320 PHE A O 1
ATOM 2431 N N . GLU A 1 321 ? 5.961 -22.141 -2.297 1 96 321 GLU A N 1
ATOM 2432 C CA . GLU A 1 321 ? 5.148 -22.891 -1.335 1 96 321 GLU A CA 1
ATOM 2433 C C . GLU A 1 321 ? 4.383 -21.938 -0.417 1 96 321 GLU A C 1
ATOM 2435 O O . GLU A 1 321 ? 3.191 -22.141 -0.164 1 96 321 GLU A O 1
ATOM 2440 N N . GLU A 1 322 ? 5.02 -20.891 0.012 1 95.5 322 GLU A N 1
ATOM 2441 C CA . GLU A 1 322 ? 4.465 -20.062 1.082 1 95.5 322 GLU A CA 1
ATOM 2442 C C . GLU A 1 322 ? 3.545 -18.984 0.524 1 95.5 322 GLU A C 1
ATOM 2444 O O . GLU A 1 322 ? 2.879 -18.266 1.283 1 95.5 322 GLU A O 1
ATOM 2449 N N . THR A 1 323 ? 3.48 -18.828 -0.759 1 96.62 323 THR A N 1
ATOM 2450 C CA . THR A 1 323 ? 2.549 -17.891 -1.362 1 96.62 323 THR A CA 1
ATOM 2451 C C . THR A 1 323 ? 1.367 -18.625 -1.994 1 96.62 323 THR A C 1
ATOM 2453 O O . THR A 1 323 ? 0.659 -18.062 -2.832 1 96.62 323 THR A O 1
ATOM 2456 N N . GLY A 1 324 ? 1.15 -19.812 -1.64 1 95.38 324 GLY A N 1
ATOM 2457 C CA . GLY A 1 324 ? 0.015 -20.578 -2.139 1 95.38 324 GLY A CA 1
ATOM 2458 C C . GLY A 1 324 ? 0.216 -21.094 -3.553 1 95.38 324 GLY A C 1
ATOM 2459 O O . GLY A 1 324 ? -0.752 -21.297 -4.289 1 95.38 324 GLY A O 1
ATOM 2460 N N . GLY A 1 325 ? 1.451 -21.266 -4.039 1 96.12 325 GLY A N 1
ATOM 2461 C CA . GLY A 1 325 ? 1.732 -21.734 -5.387 1 96.12 325 GLY A CA 1
ATOM 2462 C C . GLY A 1 325 ? 1.62 -20.641 -6.434 1 96.12 325 GLY A C 1
ATOM 2463 O O . GLY A 1 325 ? 1.145 -20.891 -7.543 1 96.12 325 GLY A O 1
ATOM 2464 N N . MET A 1 326 ? 1.941 -19.422 -6.207 1 96.06 326 MET A N 1
ATOM 2465 C CA . MET A 1 326 ? 1.706 -18.219 -6.992 1 96.06 326 MET A CA 1
ATOM 2466 C C . MET A 1 326 ? 2.369 -18.312 -8.367 1 96.06 326 MET A C 1
ATOM 2468 O O . MET A 1 326 ? 1.748 -18.016 -9.383 1 96.06 326 MET A O 1
ATOM 2472 N N . TYR A 1 327 ? 3.555 -18.672 -8.633 1 97.44 327 TYR A N 1
ATOM 2473 C CA . TYR A 1 327 ? 4.277 -18.781 -9.891 1 97.44 327 TYR A CA 1
ATOM 2474 C C . TYR A 1 327 ? 5.012 -20.109 -9.992 1 97.44 327 TYR A C 1
ATOM 2476 O O . TYR A 1 327 ? 6.152 -20.234 -9.547 1 97.44 327 TYR A O 1
ATOM 2484 N N . PRO A 1 328 ? 4.43 -21.047 -10.695 1 97.38 328 PRO A N 1
ATOM 2485 C CA . PRO A 1 328 ? 5.105 -22.328 -10.852 1 97.38 328 PRO A CA 1
ATOM 2486 C C . PRO A 1 328 ? 6.473 -22.203 -11.508 1 97.38 328 PRO A C 1
ATOM 2488 O O . PRO A 1 328 ? 7.359 -23.031 -11.273 1 97.38 328 PRO A O 1
ATOM 2491 N N . GLU A 1 329 ? 6.668 -21.188 -12.242 1 96.81 329 GLU A N 1
ATOM 2492 C CA . GLU A 1 329 ? 7.918 -20.984 -12.961 1 96.81 329 GLU A CA 1
ATOM 2493 C C . GLU A 1 329 ? 9.07 -20.703 -12 1 96.81 329 GLU A C 1
ATOM 2495 O O . GLU A 1 329 ? 10.242 -20.797 -12.383 1 96.81 329 GLU A O 1
ATOM 2500 N N . LEU A 1 330 ? 8.773 -20.312 -10.773 1 98.06 330 LEU A N 1
ATOM 2501 C CA . LEU A 1 330 ? 9.812 -20.25 -9.75 1 98.06 330 LEU A CA 1
ATOM 2502 C C . LEU A 1 330 ? 10.477 -21.609 -9.555 1 98.06 330 LEU A C 1
ATOM 2504 O O . LEU A 1 330 ? 11.648 -21.688 -9.164 1 98.06 330 LEU A O 1
ATOM 2508 N N . ILE A 1 331 ? 9.75 -22.656 -9.898 1 97.19 331 ILE A N 1
ATOM 2509 C CA . ILE A 1 331 ? 10.25 -24.016 -9.75 1 97.19 331 ILE A CA 1
ATOM 2510 C C . ILE A 1 331 ? 10.727 -24.547 -11.109 1 97.19 331 ILE A C 1
ATOM 2512 O O . ILE A 1 331 ? 11.844 -25.047 -11.227 1 97.19 331 ILE A O 1
ATOM 2516 N N . THR A 1 332 ? 9.953 -24.359 -12.148 1 96.88 332 THR A N 1
ATOM 2517 C CA . THR A 1 332 ? 10.164 -25.047 -13.414 1 96.88 332 THR A CA 1
ATOM 2518 C C . THR A 1 332 ? 11.172 -24.297 -14.281 1 96.88 332 THR A C 1
ATOM 2520 O O . THR A 1 332 ? 11.672 -24.844 -15.273 1 96.88 332 THR A O 1
ATOM 2523 N N . ARG A 1 333 ? 11.508 -23.062 -13.922 1 96.56 333 ARG A N 1
ATOM 2524 C CA . ARG A 1 333 ? 12.406 -22.266 -14.75 1 96.56 333 ARG A CA 1
ATOM 2525 C C . ARG A 1 333 ? 13.609 -21.781 -13.953 1 96.56 333 ARG A C 1
ATOM 2527 O O . ARG A 1 333 ? 13.781 -20.578 -13.742 1 96.56 333 ARG A O 1
ATOM 2534 N N . PRO A 1 334 ? 14.484 -22.641 -13.5 1 95.75 334 PRO A N 1
ATOM 2535 C CA . PRO A 1 334 ? 15.688 -22.203 -12.781 1 95.75 334 PRO A CA 1
ATOM 2536 C C . PRO A 1 334 ? 16.609 -21.344 -13.641 1 95.75 334 PRO A C 1
ATOM 2538 O O . PRO A 1 334 ? 17.516 -20.688 -13.117 1 95.75 334 PRO A O 1
ATOM 2541 N N . ASP A 1 335 ? 16.344 -21.359 -14.977 1 95.81 335 ASP A N 1
ATOM 2542 C CA . ASP A 1 335 ? 17.156 -20.594 -15.914 1 95.81 335 ASP A CA 1
ATOM 2543 C C . ASP A 1 335 ? 16.797 -19.109 -15.875 1 95.81 335 ASP A C 1
ATOM 2545 O O . ASP A 1 335 ? 17.578 -18.266 -16.281 1 95.81 335 ASP A O 1
ATOM 2549 N N . ILE A 1 336 ? 15.586 -18.781 -15.492 1 97.44 336 ILE A N 1
ATOM 2550 C CA . ILE A 1 336 ? 15.164 -17.391 -15.352 1 97.44 336 ILE A CA 1
ATOM 2551 C C . ILE A 1 336 ? 15.555 -16.859 -13.977 1 97.44 336 ILE A C 1
ATOM 2553 O O . ILE A 1 336 ? 15.078 -17.375 -12.953 1 97.44 336 ILE A O 1
ATOM 2557 N N . LYS A 1 337 ? 16.297 -15.789 -13.922 1 98.25 337 LYS A N 1
ATOM 2558 C CA . LYS A 1 337 ? 16.922 -15.383 -12.672 1 98.25 337 LYS A CA 1
ATOM 2559 C C . LYS A 1 337 ? 16.25 -14.141 -12.094 1 98.25 337 LYS A C 1
ATOM 2561 O O . LYS A 1 337 ? 16.625 -13.672 -11.016 1 98.25 337 LYS A O 1
ATOM 2566 N N . VAL A 1 338 ? 15.273 -13.586 -12.773 1 98.56 338 VAL A N 1
ATOM 2567 C CA . VAL A 1 338 ? 14.641 -12.336 -12.352 1 98.56 338 VAL A CA 1
ATOM 2568 C C . VAL A 1 338 ? 13.172 -12.586 -12.008 1 98.56 338 VAL A C 1
ATOM 2570 O O . VAL A 1 338 ? 12.492 -13.344 -12.703 1 98.56 338 VAL A O 1
ATOM 2573 N N . PHE A 1 339 ? 12.742 -12.078 -10.891 1 98.62 339 PHE A N 1
ATOM 2574 C CA . PHE A 1 339 ? 11.391 -12.242 -10.375 1 98.62 339 PHE A CA 1
ATOM 2575 C C . PHE A 1 339 ? 10.789 -10.898 -9.992 1 98.62 339 PHE A C 1
ATOM 2577 O O . PHE A 1 339 ? 11.414 -10.117 -9.266 1 98.62 339 PHE A O 1
ATOM 2584 N N . LEU A 1 340 ? 9.625 -10.539 -10.523 1 98.62 340 LEU A N 1
ATOM 2585 C CA . LEU A 1 340 ? 8.867 -9.344 -10.156 1 98.62 340 LEU A CA 1
ATOM 2586 C C . LEU A 1 340 ? 7.812 -9.68 -9.109 1 98.62 340 LEU A C 1
ATOM 2588 O O . LEU A 1 340 ? 6.648 -9.898 -9.445 1 98.62 340 LEU A O 1
ATOM 2592 N N . PRO A 1 341 ? 8.172 -9.688 -7.809 1 97.88 341 PRO A N 1
ATOM 2593 C CA . PRO A 1 341 ? 7.188 -10.023 -6.773 1 97.88 341 PRO A CA 1
ATOM 2594 C C . PRO A 1 341 ? 6.082 -8.984 -6.648 1 97.88 341 PRO A C 1
ATOM 2596 O O . PRO A 1 341 ? 6.344 -7.781 -6.746 1 97.88 341 PRO A O 1
ATOM 2599 N N . PRO A 1 342 ? 4.82 -9.375 -6.473 1 97.25 342 PRO A N 1
ATOM 2600 C CA . PRO A 1 342 ? 3.713 -8.43 -6.312 1 97.25 342 PRO A CA 1
ATOM 2601 C C . PRO A 1 342 ? 3.625 -7.855 -4.902 1 97.25 342 PRO A C 1
ATOM 2603 O O . PRO A 1 342 ? 2.633 -8.078 -4.203 1 97.25 342 PRO A O 1
ATOM 2606 N N . ILE A 1 343 ? 4.633 -7.129 -4.516 1 96.5 343 ILE A N 1
ATOM 2607 C CA . ILE A 1 343 ? 4.699 -6.48 -3.213 1 96.5 343 ILE A CA 1
ATOM 2608 C C . ILE A 1 343 ? 4.695 -4.961 -3.393 1 96.5 343 ILE A C 1
ATOM 2610 O O . ILE A 1 343 ? 4.75 -4.465 -4.52 1 96.5 343 ILE A O 1
ATOM 2614 N N . GLY A 1 344 ? 4.57 -4.266 -2.295 1 95.62 344 GLY A N 1
ATOM 2615 C CA . GLY A 1 344 ? 4.562 -2.814 -2.342 1 95.62 344 GLY A CA 1
ATOM 2616 C C . GLY A 1 344 ? 5.855 -2.227 -2.875 1 95.62 344 GLY A C 1
ATOM 2617 O O . GLY A 1 344 ? 6.934 -2.785 -2.658 1 95.62 344 GLY A O 1
ATOM 2618 N N . ASN A 1 345 ? 5.773 -1.105 -3.508 1 97.31 345 ASN A N 1
ATOM 2619 C CA . ASN A 1 345 ? 6.93 -0.406 -4.059 1 97.31 345 ASN A CA 1
ATOM 2620 C C . ASN A 1 345 ? 7.582 0.501 -3.021 1 97.31 345 ASN A C 1
ATOM 2622 O O . ASN A 1 345 ? 7.309 0.381 -1.826 1 97.31 345 ASN A O 1
ATOM 2626 N N . LEU A 1 346 ? 8.609 1.228 -3.398 1 98.31 346 LEU A N 1
ATOM 2627 C CA . LEU A 1 346 ? 9.172 2.307 -2.59 1 98.31 346 LEU A CA 1
ATOM 2628 C C . LEU A 1 346 ? 9.18 3.617 -3.367 1 98.31 346 LEU A C 1
ATOM 2630 O O . LEU A 1 346 ? 9.109 3.615 -4.598 1 98.31 346 LEU A O 1
ATOM 2634 N N . THR A 1 347 ? 9.156 4.707 -2.654 1 98.56 347 THR A N 1
ATOM 2635 C CA . THR A 1 347 ? 9.32 6.031 -3.246 1 98.56 347 THR A CA 1
ATOM 2636 C C . THR A 1 347 ? 10.484 6.777 -2.592 1 98.56 347 THR A C 1
ATOM 2638 O O . THR A 1 347 ? 10.844 6.492 -1.449 1 98.56 347 THR A O 1
ATOM 2641 N N . VAL A 1 348 ? 11.078 7.633 -3.328 1 98.75 348 VAL A N 1
ATOM 2642 C CA . VAL A 1 348 ? 12.195 8.453 -2.881 1 98.75 348 VAL A CA 1
ATOM 2643 C C . VAL A 1 348 ? 11.828 9.938 -3.004 1 98.75 348 VAL A C 1
ATOM 2645 O O . VAL A 1 348 ? 11.266 10.359 -4.016 1 98.75 348 VAL A O 1
ATOM 2648 N N . TYR A 1 349 ? 12.125 10.695 -2.021 1 98.69 349 TYR A N 1
ATOM 2649 C CA . TYR A 1 349 ? 11.977 12.141 -2.029 1 98.69 349 TYR A CA 1
ATOM 2650 C C . TYR A 1 349 ? 13.312 12.836 -1.818 1 98.69 349 TYR A C 1
ATOM 2652 O O . TYR A 1 349 ? 13.984 12.609 -0.809 1 98.69 349 TYR A O 1
ATOM 2660 N N . ILE A 1 350 ? 13.695 13.602 -2.744 1 98.75 350 ILE A N 1
ATOM 2661 C CA . ILE A 1 350 ? 14.969 14.305 -2.707 1 98.75 350 ILE A CA 1
ATOM 2662 C C . ILE A 1 350 ? 14.734 15.797 -2.494 1 98.75 350 ILE A C 1
ATOM 2664 O O . ILE A 1 350 ? 14.008 16.438 -3.258 1 98.75 350 ILE A O 1
ATOM 2668 N N . PHE A 1 351 ? 15.32 16.344 -1.461 1 98.62 351 PHE A N 1
ATOM 2669 C CA . PHE A 1 351 ? 15.289 17.766 -1.154 1 98.62 351 PHE A CA 1
ATOM 2670 C C . PHE A 1 351 ? 16.562 18.453 -1.616 1 98.62 351 PHE A C 1
ATOM 2672 O O . PHE A 1 351 ? 17.672 17.984 -1.313 1 98.62 351 PHE A O 1
ATOM 2679 N N . GLY A 1 352 ? 16.469 19.516 -2.354 1 98.12 352 GLY A N 1
ATOM 2680 C CA . GLY A 1 352 ? 17.625 20.203 -2.879 1 98.12 352 GLY A CA 1
ATOM 2681 C C . GLY A 1 352 ? 18.062 19.688 -4.238 1 98.12 352 GLY A C 1
ATOM 2682 O O . GLY A 1 352 ? 17.234 19.203 -5.012 1 98.12 352 GLY A O 1
ATOM 2683 N N . ASN A 1 353 ? 19.297 19.891 -4.613 1 97.62 353 ASN A N 1
ATOM 2684 C CA . ASN A 1 353 ? 19.859 19.5 -5.91 1 97.62 353 ASN A CA 1
ATOM 2685 C C . ASN A 1 353 ? 20.125 18 -5.992 1 97.62 353 ASN A C 1
ATOM 2687 O O . ASN A 1 353 ? 21.016 17.5 -5.324 1 97.62 353 ASN A O 1
ATOM 2691 N N . PRO A 1 354 ? 19.438 17.312 -6.844 1 97.44 354 PRO A N 1
ATOM 2692 C CA . PRO A 1 354 ? 19.609 15.859 -6.934 1 97.44 354 PRO A CA 1
ATOM 2693 C C . PRO A 1 354 ? 21.031 15.445 -7.289 1 97.44 354 PRO A C 1
ATOM 2695 O O . PRO A 1 354 ? 21.469 14.359 -6.922 1 97.44 354 PRO A O 1
ATOM 2698 N N . ALA A 1 355 ? 21.734 16.281 -7.93 1 97.38 355 ALA A N 1
ATOM 2699 C CA . ALA A 1 355 ? 23.109 15.969 -8.32 1 97.38 355 ALA A CA 1
ATOM 2700 C C . ALA A 1 355 ? 24 15.812 -7.094 1 97.38 355 ALA A C 1
ATOM 2702 O O . ALA A 1 355 ? 25.047 15.164 -7.16 1 97.38 355 ALA A O 1
ATOM 2703 N N . TYR A 1 356 ? 23.594 16.391 -5.977 1 98.44 356 TYR A N 1
ATOM 2704 C CA . TYR A 1 356 ? 24.406 16.359 -4.766 1 98.44 356 TYR A CA 1
ATOM 2705 C C . TYR A 1 356 ? 24.297 15.023 -4.059 1 98.44 356 TYR A C 1
ATOM 2707 O O . TYR A 1 356 ? 25.109 14.703 -3.186 1 98.44 356 TYR A O 1
ATOM 2715 N N . VAL A 1 357 ? 23.359 14.172 -4.43 1 98.5 357 VAL A N 1
ATOM 2716 C CA . VAL A 1 357 ? 23.078 12.93 -3.713 1 98.5 357 VAL A CA 1
ATOM 2717 C C . VAL A 1 357 ? 24.266 11.977 -3.846 1 98.5 357 VAL A C 1
ATOM 2719 O O . VAL A 1 357 ? 24.609 11.258 -2.902 1 98.5 357 VAL A O 1
ATOM 2722 N N . SER A 1 358 ? 24.906 12 -4.984 1 98 358 SER A N 1
ATOM 2723 C CA . SER A 1 358 ? 26.031 11.094 -5.23 1 98 358 SER A CA 1
ATOM 2724 C C . SER A 1 358 ? 27.359 11.781 -4.996 1 98 358 SER A C 1
ATOM 2726 O O . SER A 1 358 ? 28.422 11.227 -5.312 1 98 358 SER A O 1
ATOM 2728 N N . ASP A 1 359 ? 27.391 13.023 -4.527 1 97.81 359 ASP A N 1
ATOM 2729 C CA . ASP A 1 359 ? 28.609 13.789 -4.273 1 97.81 359 ASP A CA 1
ATOM 2730 C C . ASP A 1 359 ? 29.062 13.656 -2.818 1 97.81 359 ASP A C 1
ATOM 2732 O O . ASP A 1 359 ? 28.453 14.25 -1.923 1 97.81 359 ASP A O 1
ATOM 2736 N N . PRO A 1 360 ? 30.141 12.961 -2.557 1 96.69 360 PRO A N 1
ATOM 2737 C CA . PRO A 1 360 ? 30.562 12.711 -1.175 1 96.69 360 PRO A CA 1
ATOM 2738 C C . PRO A 1 360 ? 31.016 13.984 -0.465 1 96.69 360 PRO A C 1
ATOM 2740 O O . PRO A 1 360 ? 31.172 13.992 0.76 1 96.69 360 PRO A O 1
ATOM 2743 N N . ASP A 1 361 ? 31.219 15.062 -1.198 1 97.81 361 ASP A N 1
ATOM 2744 C CA . ASP A 1 361 ? 31.641 16.328 -0.591 1 97.81 361 ASP A CA 1
ATOM 2745 C C . ASP A 1 361 ? 30.453 17.109 -0.043 1 97.81 361 ASP A C 1
ATOM 2747 O O . ASP A 1 361 ? 30.641 18.062 0.714 1 97.81 361 ASP A O 1
ATOM 2751 N N . LYS A 1 362 ? 29.266 16.719 -0.415 1 98.56 362 LYS A N 1
ATOM 2752 C CA . LYS A 1 362 ? 28.062 17.391 0.057 1 98.56 362 LYS A CA 1
ATOM 2753 C C . LYS A 1 362 ? 27.5 16.703 1.291 1 98.56 362 LYS A C 1
ATOM 2755 O O . LYS A 1 362 ? 27.516 15.469 1.387 1 98.56 362 LYS A O 1
ATOM 2760 N N . GLU A 1 363 ? 27.016 17.516 2.254 1 98.75 363 GLU A N 1
ATOM 2761 C CA . GLU A 1 363 ? 26.328 16.969 3.424 1 98.75 363 GLU A CA 1
ATOM 2762 C C . GLU A 1 363 ? 25.016 16.297 3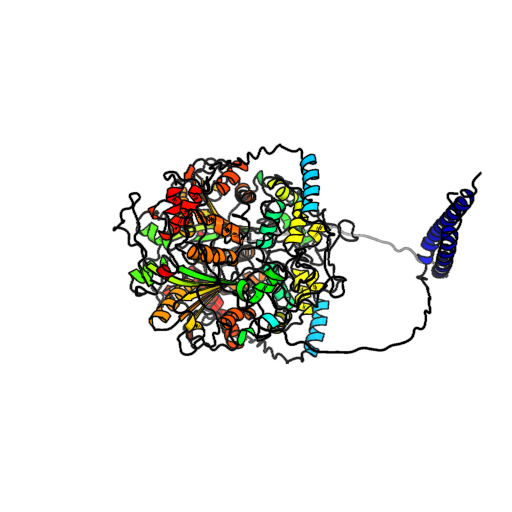.027 1 98.75 363 GLU A C 1
ATOM 2764 O O . GLU A 1 363 ? 24.234 16.844 2.246 1 98.75 363 GLU A O 1
ATOM 2769 N N . LEU A 1 364 ? 24.828 15.078 3.506 1 98.88 364 LEU A N 1
ATOM 2770 C CA . LEU A 1 364 ? 23.625 14.336 3.17 1 98.88 364 LEU A CA 1
ATOM 2771 C C . LEU A 1 364 ? 22.875 13.922 4.43 1 98.88 364 LEU A C 1
ATOM 2773 O O . LEU A 1 364 ? 23.453 13.312 5.336 1 98.88 364 LEU A O 1
ATOM 2777 N N . THR A 1 365 ? 21.594 14.336 4.547 1 98.94 365 THR A N 1
ATOM 2778 C CA . THR A 1 365 ? 20.672 13.867 5.57 1 98.94 365 THR A CA 1
ATOM 2779 C C . THR A 1 365 ? 19.734 12.812 5.004 1 98.94 365 THR A C 1
ATOM 2781 O O . THR A 1 365 ? 19.141 13.008 3.939 1 98.94 365 THR A O 1
ATOM 2784 N N . LEU A 1 366 ? 19.625 11.664 5.738 1 98.88 366 LEU A N 1
ATOM 2785 C CA . LEU A 1 366 ? 18.875 10.531 5.211 1 98.88 366 LEU A CA 1
ATOM 2786 C C . LEU A 1 366 ? 17.875 10.008 6.234 1 98.88 366 LEU A C 1
ATOM 2788 O O . LEU A 1 366 ? 18.188 9.891 7.422 1 98.88 366 LEU A O 1
ATOM 2792 N N . ARG A 1 367 ? 16.688 9.703 5.758 1 98.75 367 ARG A N 1
ATOM 2793 C CA . ARG A 1 367 ? 15.773 8.844 6.496 1 98.75 367 ARG A CA 1
ATOM 2794 C C . ARG A 1 367 ? 15.219 7.742 5.602 1 98.75 367 ARG A C 1
ATOM 2796 O O . ARG A 1 367 ? 14.812 8 4.465 1 98.75 367 ARG A O 1
ATOM 2803 N N . VAL A 1 368 ? 15.258 6.551 6.094 1 98.38 368 VAL A N 1
ATOM 2804 C CA . VAL A 1 368 ? 14.531 5.418 5.527 1 98.38 368 VAL A CA 1
ATOM 2805 C C . VAL A 1 368 ? 13.312 5.105 6.383 1 98.38 368 VAL A C 1
ATOM 2807 O O . VAL A 1 368 ? 13.438 4.805 7.574 1 98.38 368 VAL A O 1
ATOM 2810 N N . HIS A 1 369 ? 12.156 5.215 5.766 1 98.12 369 HIS A N 1
ATOM 2811 C CA . HIS A 1 369 ? 10.891 5.117 6.488 1 98.12 369 HIS A CA 1
ATOM 2812 C C . HIS A 1 369 ? 10.062 3.947 5.977 1 98.12 369 HIS A C 1
ATOM 2814 O O . HIS A 1 369 ? 9.891 3.777 4.766 1 98.12 369 HIS A O 1
ATOM 2820 N N . ASP A 1 370 ? 9.617 3.061 6.848 1 97.19 370 ASP A N 1
ATOM 2821 C CA . ASP A 1 370 ? 8.641 2.031 6.508 1 97.19 370 ASP A CA 1
ATOM 2822 C C . ASP A 1 370 ? 7.215 2.514 6.773 1 97.19 370 ASP A C 1
ATOM 2824 O O . ASP A 1 370 ? 6.938 3.119 7.812 1 97.19 370 ASP A O 1
ATOM 2828 N N . GLU A 1 371 ? 6.355 2.207 5.91 1 97.12 371 GLU A N 1
ATOM 2829 C CA . GLU A 1 371 ? 4.988 2.709 5.871 1 97.12 371 GLU A CA 1
ATOM 2830 C C . GLU A 1 371 ? 4.234 2.359 7.152 1 97.12 371 GLU A C 1
ATOM 2832 O O . GLU A 1 371 ? 4.352 1.244 7.664 1 97.12 371 GLU A O 1
ATOM 2837 N N . CYS A 1 372 ? 3.477 3.311 7.625 1 96.81 372 CYS A N 1
ATOM 2838 C CA . CYS A 1 372 ? 2.469 3.16 8.672 1 96.81 372 CYS A CA 1
ATOM 2839 C C . CYS A 1 372 ? 1.227 3.984 8.352 1 96.81 372 CYS A C 1
ATOM 2841 O O . CYS A 1 372 ? 1.121 5.141 8.766 1 96.81 372 CYS A O 1
ATOM 2843 N N . ASN A 1 373 ? 0.301 3.354 7.719 1 95.94 373 ASN A N 1
ATOM 2844 C CA . ASN A 1 373 ? -0.896 4.074 7.297 1 95.94 373 ASN A CA 1
ATOM 2845 C C . ASN A 1 373 ? -1.617 4.707 8.484 1 95.94 373 ASN A C 1
ATOM 2847 O O . ASN A 1 373 ? -2.061 5.855 8.406 1 95.94 373 ASN A O 1
ATOM 2851 N N . GLY A 1 374 ? -1.702 3.996 9.57 1 95.38 374 GLY A N 1
ATOM 2852 C CA . GLY A 1 374 ? -2.385 4.484 10.758 1 95.38 374 GLY A CA 1
ATOM 2853 C C . GLY A 1 374 ? -1.762 5.742 11.336 1 95.38 374 GLY A C 1
ATOM 2854 O O . GLY A 1 374 ? -2.449 6.555 11.953 1 95.38 374 GLY A O 1
ATOM 2855 N N . SER A 1 375 ? -0.466 5.938 11.117 1 95.88 375 SER A N 1
ATOM 2856 C CA . SER A 1 375 ? 0.232 7.102 11.656 1 95.88 375 SER A CA 1
ATOM 2857 C C . SER A 1 375 ? 0.504 8.133 10.562 1 95.88 375 SER A C 1
ATOM 2859 O O . SER A 1 375 ? 0.12 9.297 10.695 1 95.88 375 SER A O 1
ATOM 2861 N N . ASP A 1 376 ? 1.021 7.719 9.469 1 97.31 376 ASP A N 1
ATOM 2862 C CA . ASP A 1 376 ? 1.455 8.641 8.422 1 97.31 376 ASP A CA 1
ATOM 2863 C C . ASP A 1 376 ? 0.266 9.375 7.805 1 97.31 376 ASP A C 1
ATOM 2865 O O . ASP A 1 376 ? 0.379 10.539 7.43 1 97.31 376 ASP A O 1
ATOM 2869 N N . VAL A 1 377 ? -0.868 8.656 7.664 1 97.38 377 VAL A N 1
ATOM 2870 C CA . VAL A 1 377 ? -2.041 9.242 7.031 1 97.38 377 VAL A CA 1
ATOM 2871 C C . VAL A 1 377 ? -3.01 9.742 8.102 1 97.38 377 VAL A C 1
ATOM 2873 O O . VAL A 1 377 ? -3.512 10.867 8.016 1 97.38 377 VAL A O 1
ATOM 2876 N N . PHE A 1 378 ? -3.213 8.961 9.195 1 96.94 378 PHE A N 1
ATOM 2877 C CA . PHE A 1 378 ? -4.316 9.25 10.109 1 96.94 378 PHE A CA 1
ATOM 2878 C C . PHE A 1 378 ? -3.795 9.68 11.477 1 96.94 378 PHE A C 1
ATOM 2880 O O . PHE A 1 378 ? -4.578 9.953 12.383 1 96.94 378 PHE A O 1
ATOM 2887 N N . GLY A 1 379 ? -2.504 9.797 11.703 1 91.75 379 GLY A N 1
ATOM 2888 C CA . GLY A 1 379 ? -1.915 10.359 12.906 1 91.75 379 GLY A CA 1
ATOM 2889 C C . GLY A 1 379 ? -2.176 9.523 14.141 1 91.75 379 GLY A C 1
ATOM 2890 O O . GLY A 1 379 ? -2.641 10.047 15.164 1 91.75 379 GLY A O 1
ATOM 2891 N N . SER A 1 380 ? -1.688 8.359 14.242 1 86.88 380 SER A N 1
ATOM 2892 C CA . SER A 1 380 ? -1.847 7.559 15.453 1 86.88 380 SER A CA 1
ATOM 2893 C C . SER A 1 380 ? -0.891 8.016 16.547 1 86.88 380 SER A C 1
ATOM 2895 O O . SER A 1 380 ? 0.236 8.43 16.266 1 86.88 380 SER A O 1
ATOM 2897 N N . ASP A 1 381 ? -1.32 7.988 17.812 1 81.06 381 ASP A N 1
ATOM 2898 C CA . ASP A 1 381 ? -0.471 8.445 18.906 1 81.06 381 ASP A CA 1
ATOM 2899 C C . ASP A 1 381 ? 0.213 7.262 19.594 1 81.06 381 ASP A C 1
ATOM 2901 O O . ASP A 1 381 ? 0.895 7.438 20.609 1 81.06 381 ASP A O 1
ATOM 2905 N N . ILE A 1 382 ? 0.053 6.062 19.031 1 84.69 382 ILE A N 1
ATOM 2906 C CA . ILE A 1 382 ? 0.62 4.898 19.703 1 84.69 382 ILE A CA 1
ATOM 2907 C C . ILE A 1 382 ? 1.996 4.586 19.125 1 84.69 382 ILE A C 1
ATOM 2909 O O . ILE A 1 382 ? 2.709 3.715 19.625 1 84.69 382 ILE A O 1
ATOM 2913 N N . CYS A 1 383 ? 2.299 5.285 18.016 1 87.69 383 CYS A N 1
ATOM 2914 C CA . CYS A 1 383 ? 3.617 5.066 17.438 1 87.69 383 CYS A CA 1
ATOM 2915 C C . CYS A 1 383 ? 4.254 6.391 17.031 1 87.69 383 CYS A C 1
ATOM 2917 O O . CYS A 1 383 ? 3.59 7.426 17.016 1 87.69 383 CYS A O 1
ATOM 2919 N N . THR A 1 384 ? 5.504 6.371 16.766 1 90.25 384 THR A N 1
ATOM 2920 C CA . THR A 1 384 ? 6.254 7.59 16.469 1 90.25 384 THR A CA 1
ATOM 2921 C C . THR A 1 384 ? 6.527 7.711 14.977 1 90.25 384 THR A C 1
ATOM 2923 O O . THR A 1 384 ? 7.387 8.484 14.555 1 90.25 384 THR A O 1
ATOM 2926 N N . CYS A 1 385 ? 5.82 6.98 14.148 1 95.19 385 CYS A N 1
ATOM 2927 C CA . CYS A 1 385 ? 6.141 6.941 12.727 1 95.19 385 CYS A CA 1
ATOM 2928 C C . CYS A 1 385 ? 5.973 8.32 12.086 1 95.19 385 CYS A C 1
ATOM 2930 O O . CYS A 1 385 ? 6.918 8.859 11.516 1 95.19 385 CYS A O 1
ATOM 2932 N N . LYS A 1 386 ? 4.852 8.969 12.258 1 95.25 386 LYS A N 1
ATOM 2933 C CA . LYS A 1 386 ? 4.598 10.258 11.625 1 95.25 386 LYS A CA 1
ATOM 2934 C C . LYS A 1 386 ? 5.496 11.344 12.211 1 95.25 386 LYS A C 1
ATOM 2936 O O . LYS A 1 386 ? 6.117 12.109 11.469 1 95.25 386 LYS A O 1
ATOM 2941 N N . PRO A 1 387 ? 5.617 11.469 13.531 1 93.38 387 PRO A N 1
ATOM 2942 C CA . PRO A 1 387 ? 6.527 12.469 14.102 1 93.38 387 PRO A CA 1
ATOM 2943 C C . PRO A 1 387 ? 7.953 12.328 13.57 1 93.38 387 PRO A C 1
ATOM 2945 O O . PRO A 1 387 ? 8.602 13.328 13.258 1 93.38 387 PRO A O 1
ATOM 2948 N N . TYR A 1 388 ? 8.43 11.086 13.477 1 95.56 388 TYR A N 1
ATOM 2949 C CA . TYR A 1 388 ? 9.781 10.859 12.977 1 95.56 388 TYR A CA 1
ATOM 2950 C C . TYR A 1 388 ? 9.898 11.266 11.516 1 95.56 388 TYR A C 1
ATOM 2952 O O . TYR A 1 388 ? 10.93 11.789 11.094 1 95.56 388 TYR A O 1
ATOM 2960 N N . LEU A 1 389 ? 8.844 10.93 10.719 1 97.44 389 LEU A N 1
ATOM 2961 C CA . LEU A 1 389 ? 8.828 11.297 9.312 1 97.44 389 LEU A CA 1
ATOM 2962 C C . LEU A 1 389 ? 8.898 12.812 9.148 1 97.44 389 LEU A C 1
ATOM 2964 O O . LEU A 1 389 ? 9.688 13.32 8.344 1 97.44 389 LEU A O 1
ATOM 2968 N N . VAL A 1 390 ? 8.109 13.57 9.906 1 96.19 390 VAL A N 1
ATOM 2969 C CA . VAL A 1 390 ? 8.062 15.023 9.836 1 96.19 390 VAL A CA 1
ATOM 2970 C C . VAL A 1 390 ? 9.398 15.602 10.297 1 96.19 390 VAL A C 1
ATOM 2972 O O . VAL A 1 390 ? 9.938 16.516 9.672 1 96.19 390 VAL A O 1
ATOM 2975 N N . PHE A 1 391 ? 9.914 15.008 11.414 1 96.69 391 PHE A N 1
ATOM 2976 C CA . PHE A 1 391 ? 11.227 15.422 11.914 1 96.69 391 PHE A CA 1
ATOM 2977 C C . PHE A 1 391 ? 12.289 15.258 10.836 1 96.69 391 PHE A C 1
ATOM 2979 O O . PHE A 1 391 ? 13.102 16.156 10.617 1 96.69 391 PHE A O 1
ATOM 2986 N N . ALA A 1 392 ? 12.242 14.172 10.125 1 98.5 392 ALA A N 1
ATOM 2987 C CA . ALA A 1 392 ? 13.211 13.875 9.07 1 98.5 392 ALA A CA 1
ATOM 2988 C C . ALA A 1 392 ? 13.094 14.883 7.93 1 98.5 392 ALA A C 1
ATOM 2990 O O . ALA A 1 392 ? 14.102 15.336 7.387 1 98.5 392 ALA A O 1
ATOM 2991 N N . ILE A 1 393 ? 11.891 15.195 7.527 1 98.38 393 ILE A N 1
ATOM 2992 C CA . ILE A 1 393 ? 11.656 16.141 6.441 1 98.38 393 ILE A CA 1
ATOM 2993 C C . ILE A 1 393 ? 12.227 17.516 6.816 1 98.38 393 ILE A C 1
ATOM 2995 O O . ILE A 1 393 ? 12.914 18.141 6.012 1 98.38 393 ILE A O 1
ATOM 2999 N N . GLU A 1 394 ? 11.984 17.969 8.023 1 97.94 394 GLU A N 1
ATOM 3000 C CA . GLU A 1 394 ? 12.523 19.25 8.492 1 97.94 394 GLU A CA 1
ATOM 3001 C C . GLU A 1 394 ? 14.055 19.234 8.484 1 97.94 394 GLU A C 1
ATOM 3003 O O . GLU A 1 394 ? 14.688 20.203 8.055 1 97.94 394 GLU A O 1
ATOM 3008 N N . GLU A 1 395 ? 14.609 18.109 8.961 1 98.19 395 GLU A N 1
ATOM 3009 C CA . GLU A 1 395 ? 16.062 18 8.992 1 98.19 395 GLU A CA 1
ATOM 3010 C C . GLU A 1 395 ? 16.641 18 7.578 1 98.19 395 GLU A C 1
ATOM 3012 O O . GLU A 1 395 ? 17.734 18.516 7.352 1 98.19 395 GLU A O 1
ATOM 3017 N N . CYS A 1 396 ? 15.961 17.375 6.633 1 98.69 396 CYS A N 1
ATOM 3018 C CA . CYS A 1 396 ? 16.375 17.422 5.234 1 98.69 396 CYS A CA 1
ATOM 3019 C C . CYS A 1 396 ? 16.406 18.859 4.719 1 98.69 396 CYS A C 1
ATOM 3021 O O . CYS A 1 396 ? 17.344 19.25 4.031 1 98.69 396 CYS A O 1
ATOM 3023 N N . ILE A 1 397 ? 15.375 19.641 5.055 1 98.5 397 ILE A N 1
ATOM 3024 C CA . ILE A 1 397 ? 15.289 21.031 4.637 1 98.5 397 ILE A CA 1
ATOM 3025 C C . ILE A 1 397 ? 16.453 21.812 5.227 1 98.5 397 ILE A C 1
ATOM 3027 O O . ILE A 1 397 ? 17.125 22.562 4.516 1 98.5 397 ILE A O 1
ATOM 3031 N N . ARG A 1 398 ? 16.766 21.641 6.531 1 97.94 398 ARG A N 1
ATOM 3032 C CA . ARG A 1 398 ? 17.875 22.328 7.191 1 97.94 398 ARG A CA 1
ATOM 3033 C C . ARG A 1 398 ? 19.203 21.969 6.539 1 97.94 398 ARG A C 1
ATOM 3035 O O . ARG A 1 398 ? 20.078 22.828 6.387 1 97.94 398 ARG A O 1
ATOM 3042 N N . CYS A 1 399 ? 19.312 20.703 6.188 1 98.44 399 CYS A N 1
ATOM 3043 C CA . CYS A 1 399 ? 20.531 20.25 5.52 1 98.44 399 CYS A CA 1
ATOM 3044 C C . CYS A 1 399 ? 20.75 21 4.207 1 98.44 399 CYS A C 1
ATOM 3046 O O . CYS A 1 399 ? 21.859 21.406 3.906 1 98.44 399 CYS A O 1
ATOM 3048 N N . VAL A 1 400 ? 19.688 21.156 3.43 1 98.5 400 VAL A N 1
ATOM 3049 C CA . VAL A 1 400 ? 19.781 21.859 2.156 1 98.5 400 VAL A CA 1
ATOM 3050 C C . VAL A 1 400 ? 20.172 23.312 2.398 1 98.5 400 VAL A C 1
ATOM 3052 O O . VAL A 1 400 ? 20.984 23.875 1.661 1 98.5 400 VAL A O 1
ATOM 3055 N N . HIS A 1 401 ? 19.609 23.938 3.42 1 97.5 401 HIS A N 1
ATOM 3056 C CA . HIS A 1 401 ? 19.922 25.328 3.756 1 97.5 401 HIS A CA 1
ATOM 3057 C C . HIS A 1 401 ? 21.391 25.484 4.145 1 97.5 401 HIS A C 1
ATOM 3059 O O . HIS A 1 401 ? 21.969 26.562 4.008 1 97.5 401 HIS A O 1
ATOM 3065 N N . ARG A 1 402 ? 22.031 24.406 4.586 1 97.69 402 ARG A N 1
ATOM 3066 C CA . ARG A 1 402 ? 23.453 24.438 4.914 1 97.69 402 ARG A CA 1
ATOM 3067 C C . ARG A 1 402 ? 24.312 24.062 3.703 1 97.69 402 ARG A C 1
ATOM 3069 O O . ARG A 1 402 ? 25.516 23.906 3.814 1 97.69 402 ARG A O 1
ATOM 3076 N N . GLY A 1 403 ? 23.672 23.859 2.555 1 97.81 403 GLY A N 1
ATOM 3077 C CA . GLY A 1 403 ? 24.406 23.594 1.324 1 97.81 403 GLY A CA 1
ATOM 3078 C C . GLY A 1 403 ? 24.469 22.125 0.969 1 97.81 403 GLY A C 1
ATOM 3079 O O . GLY A 1 403 ? 25.188 21.719 0.057 1 97.81 403 GLY A O 1
ATOM 3080 N N . GLY A 1 404 ? 23.688 21.281 1.698 1 98.69 404 GLY A N 1
ATOM 3081 C CA . GLY A 1 404 ? 23.672 19.844 1.449 1 98.69 404 GLY A CA 1
ATOM 3082 C C . GLY A 1 404 ? 22.453 19.391 0.669 1 98.69 404 GLY A C 1
ATOM 3083 O O . GLY A 1 404 ? 21.922 20.141 -0.158 1 98.69 404 GLY A O 1
ATOM 3084 N N . VAL A 1 405 ? 22.109 18.094 0.847 1 98.81 405 VAL A N 1
ATOM 3085 C CA . VAL A 1 405 ? 20.969 17.453 0.185 1 98.81 405 VAL A CA 1
ATOM 3086 C C . VAL A 1 405 ? 20.266 16.516 1.158 1 98.81 405 VAL A C 1
ATOM 3088 O O . VAL A 1 405 ? 20.906 15.922 2.031 1 98.81 405 VAL A O 1
ATOM 3091 N N . GLY A 1 406 ? 18.922 16.5 1.114 1 98.88 406 GLY A N 1
ATOM 3092 C CA . GLY A 1 406 ? 18.125 15.594 1.928 1 98.88 406 GLY A CA 1
ATOM 3093 C C . GLY A 1 406 ? 17.469 14.492 1.122 1 98.88 406 GLY A C 1
ATOM 3094 O O . GLY A 1 406 ? 17.047 14.711 -0.015 1 98.88 406 GLY A O 1
ATOM 3095 N N . VAL A 1 407 ? 17.375 13.266 1.705 1 98.94 407 VAL A N 1
ATOM 3096 C CA . VAL A 1 407 ? 16.719 12.133 1.046 1 98.94 407 VAL A CA 1
ATOM 3097 C C . VAL A 1 407 ? 15.828 11.398 2.039 1 98.94 407 VAL A C 1
ATOM 3099 O O . VAL A 1 407 ? 16.266 11.039 3.135 1 98.94 407 VAL A O 1
ATOM 3102 N N . VAL A 1 408 ? 14.57 11.25 1.725 1 98.88 408 VAL A N 1
ATOM 3103 C CA . VAL A 1 408 ? 13.641 10.383 2.451 1 98.88 408 VAL A CA 1
ATOM 3104 C C . VAL A 1 408 ? 13.203 9.227 1.556 1 98.88 408 VAL A C 1
ATOM 3106 O O . VAL A 1 408 ? 12.695 9.445 0.454 1 98.88 408 VAL A O 1
ATOM 3109 N N . VAL A 1 409 ? 13.469 8.016 1.967 1 98.81 409 VAL A N 1
ATOM 3110 C CA . VAL A 1 409 ? 12.992 6.82 1.275 1 98.81 409 VAL A CA 1
ATOM 3111 C C . VAL A 1 409 ? 11.797 6.23 2.023 1 98.81 409 VAL A C 1
ATOM 3113 O O . VAL A 1 409 ? 11.852 6.043 3.242 1 98.81 409 VAL A O 1
ATOM 3116 N N . TYR A 1 410 ? 10.719 6 1.361 1 98.62 410 TYR A N 1
ATOM 3117 C CA . TYR A 1 410 ? 9.469 5.5 1.931 1 98.62 410 TYR A CA 1
ATOM 3118 C C . TYR A 1 410 ? 9.133 4.121 1.382 1 98.62 410 TYR A C 1
ATOM 3120 O O . TYR A 1 410 ? 8.727 3.986 0.226 1 98.62 410 TYR A O 1
ATOM 3128 N N . PHE A 1 411 ? 9.266 3.029 2.18 1 98.12 411 PHE A N 1
ATOM 3129 C CA . PHE A 1 411 ? 8.977 1.657 1.784 1 98.12 411 PHE A CA 1
ATOM 3130 C C . PHE A 1 411 ? 7.539 1.287 2.133 1 98.12 411 PHE A C 1
ATOM 3132 O O . PHE A 1 411 ? 7.07 1.564 3.24 1 98.12 411 PHE A O 1
ATOM 3139 N N . ARG A 1 412 ? 6.863 0.677 1.183 1 96.69 412 ARG A N 1
ATOM 3140 C CA . ARG A 1 412 ? 5.496 0.223 1.42 1 96.69 412 ARG A CA 1
ATOM 3141 C C . ARG A 1 412 ? 5.484 -1.097 2.186 1 96.69 412 ARG A C 1
ATOM 3143 O O . ARG A 1 412 ? 4.961 -2.1 1.694 1 96.69 412 ARG A O 1
ATOM 3150 N N . LYS A 1 413 ? 6.043 -1.111 3.354 1 96.12 413 LYS A N 1
ATOM 3151 C CA . LYS A 1 413 ? 6.129 -2.275 4.23 1 96.12 413 LYS A CA 1
ATOM 3152 C C . LYS A 1 413 ? 5.348 -2.049 5.523 1 96.12 413 LYS A C 1
ATOM 3154 O O . LYS A 1 413 ? 5.934 -1.959 6.602 1 96.12 413 LYS A O 1
ATOM 3159 N N . GLU A 1 414 ? 4.023 -2.051 5.398 1 95 414 GLU A N 1
ATOM 3160 C CA . GLU A 1 414 ? 3.107 -1.768 6.5 1 95 414 GLU A CA 1
ATOM 3161 C C . GLU A 1 414 ? 3.182 -2.852 7.574 1 95 414 GLU A C 1
ATOM 3163 O O . GLU A 1 414 ? 3.268 -4.039 7.258 1 95 414 GLU A O 1
ATOM 3168 N N . GLY A 1 415 ? 3.248 -2.408 8.914 1 92.75 415 GLY A N 1
ATOM 3169 C CA . GLY A 1 415 ? 3.162 -3.342 10.031 1 92.75 415 GLY A CA 1
ATOM 3170 C C . GLY A 1 415 ? 4.367 -4.262 10.133 1 92.75 415 GLY A C 1
ATOM 3171 O O . GLY A 1 415 ? 4.215 -5.465 10.336 1 92.75 415 GLY A O 1
ATOM 3172 N N . ARG A 1 416 ? 5.496 -3.734 9.828 1 90.94 416 ARG A N 1
ATOM 3173 C CA . ARG A 1 416 ? 6.715 -4.535 9.844 1 90.94 416 ARG A CA 1
ATOM 3174 C C . ARG A 1 416 ? 6.648 -5.648 8.805 1 90.94 416 ARG A C 1
ATOM 3176 O O . ARG A 1 416 ? 7.133 -6.758 9.047 1 90.94 416 ARG A O 1
ATOM 3183 N N . ALA A 1 417 ? 5.926 -5.398 7.715 1 93 417 ALA A N 1
ATOM 3184 C CA . ALA A 1 417 ? 5.699 -6.289 6.582 1 93 417 ALA A CA 1
ATOM 3185 C C . ALA A 1 417 ? 4.809 -7.465 6.977 1 93 417 ALA A C 1
ATOM 3187 O O . ALA A 1 417 ? 4.867 -8.531 6.355 1 93 417 ALA A O 1
ATOM 3188 N N . LEU A 1 418 ? 4.062 -7.301 8.078 1 95.06 418 LEU A N 1
ATOM 3189 C CA . LEU A 1 418 ? 3.096 -8.312 8.5 1 95.06 418 LEU A CA 1
ATOM 3190 C C . LEU A 1 418 ? 1.693 -7.949 8.016 1 95.06 418 LEU A C 1
ATOM 3192 O O . LEU A 1 418 ? 0.798 -8.797 8.016 1 95.06 418 LEU A O 1
ATOM 3196 N N . GLY A 1 419 ? 1.45 -6.66 7.656 1 95.88 419 GLY A N 1
ATOM 3197 C CA . GLY A 1 419 ? 0.141 -6.195 7.223 1 95.88 419 GLY A CA 1
ATOM 3198 C C . GLY A 1 419 ? -0.684 -5.605 8.352 1 95.88 419 GLY A C 1
ATOM 3199 O O . GLY A 1 419 ? -0.373 -5.812 9.531 1 95.88 419 GLY A O 1
ATOM 3200 N N . GLU A 1 420 ? -1.752 -4.91 8.047 1 97.31 420 GLU A N 1
ATOM 3201 C CA . GLU A 1 420 ? -2.543 -4.16 9.016 1 97.31 420 GLU A CA 1
ATOM 3202 C C . GLU A 1 420 ? -3.439 -5.082 9.836 1 97.31 420 GLU A C 1
ATOM 3204 O O . GLU A 1 420 ? -3.717 -4.816 11.008 1 97.31 420 GLU A O 1
ATOM 3209 N N . VAL A 1 421 ? -3.893 -6.223 9.234 1 98.19 421 VAL A N 1
ATOM 3210 C CA . VAL A 1 421 ? -4.727 -7.145 10 1 98.19 421 VAL A CA 1
ATOM 3211 C C . VAL A 1 421 ? -3.938 -7.703 11.18 1 98.19 421 VAL A C 1
ATOM 3213 O O . VAL A 1 421 ? -4.395 -7.637 12.32 1 98.19 421 VAL A O 1
ATOM 3216 N N . THR A 1 422 ? -2.75 -8.172 10.93 1 97 422 THR A N 1
ATOM 3217 C CA . THR A 1 422 ? -1.899 -8.672 12 1 97 422 THR A CA 1
ATOM 3218 C C . THR A 1 422 ? -1.569 -7.57 13 1 97 422 THR A C 1
ATOM 3220 O O . THR A 1 422 ? -1.592 -7.793 14.211 1 97 422 THR A O 1
ATOM 3223 N N . LYS A 1 423 ? -1.307 -6.387 12.516 1 96.06 423 LYS A N 1
ATOM 3224 C CA . LYS A 1 423 ? -0.981 -5.234 13.352 1 96.06 423 LYS A CA 1
ATOM 3225 C C . LYS A 1 423 ? -2.109 -4.93 14.336 1 96.06 423 LYS A C 1
ATOM 3227 O O . LYS A 1 423 ? -1.861 -4.707 15.523 1 96.06 423 LYS A O 1
ATOM 3232 N N . TYR A 1 424 ? -3.326 -4.93 13.859 1 97.31 424 TYR A N 1
ATOM 3233 C CA . TYR A 1 424 ? -4.465 -4.609 14.711 1 97.31 424 TYR A CA 1
ATOM 3234 C C . TYR A 1 424 ? -4.711 -5.719 15.734 1 97.31 424 TYR A C 1
ATOM 3236 O O . TYR A 1 424 ? -5.113 -5.449 16.859 1 97.31 424 TYR A O 1
ATOM 3244 N N . LEU A 1 425 ? -4.477 -7 15.312 1 97.5 425 LEU A N 1
ATOM 3245 C CA . LEU A 1 425 ? -4.566 -8.102 16.266 1 97.5 425 LEU A CA 1
ATOM 3246 C C . LEU A 1 425 ? -3.545 -7.941 17.391 1 97.5 425 LEU A C 1
ATOM 3248 O O . LEU A 1 425 ? -3.867 -8.141 18.562 1 97.5 425 LEU A O 1
ATOM 3252 N N . VAL A 1 426 ? -2.338 -7.547 17.031 1 95.12 426 VAL A N 1
ATOM 3253 C CA . VAL A 1 426 ? -1.274 -7.332 18 1 95.12 426 VAL A CA 1
ATOM 3254 C C . VAL A 1 426 ? -1.662 -6.195 18.953 1 95.12 426 VAL A C 1
ATOM 3256 O O . VAL A 1 426 ? -1.436 -6.281 20.156 1 95.12 426 VAL A O 1
ATOM 3259 N N . TYR A 1 427 ? -2.26 -5.102 18.406 1 93.56 427 TYR A N 1
ATOM 3260 C CA . TYR A 1 427 ? -2.705 -3.988 19.234 1 93.56 427 TYR A CA 1
ATOM 3261 C C . TYR A 1 427 ? -3.719 -4.453 20.266 1 93.56 427 TYR A C 1
ATOM 3263 O O . TYR A 1 427 ? -3.641 -4.07 21.438 1 93.56 427 TYR A O 1
ATOM 3271 N N . ASN A 1 428 ? -4.664 -5.266 19.797 1 95.31 428 ASN A N 1
ATOM 3272 C CA . ASN A 1 428 ? -5.68 -5.77 20.719 1 95.31 428 ASN A CA 1
ATOM 3273 C C . ASN A 1 428 ? -5.059 -6.594 21.844 1 95.31 428 ASN A C 1
ATOM 3275 O O . ASN A 1 428 ? -5.418 -6.43 23 1 95.31 428 ASN A O 1
ATOM 3279 N N . LEU A 1 429 ? -4.145 -7.453 21.469 1 94.62 429 LEU A N 1
ATOM 3280 C CA . LEU A 1 429 ? -3.453 -8.273 22.453 1 94.62 429 LEU A CA 1
ATOM 3281 C C . LEU A 1 429 ? -2.678 -7.41 23.438 1 94.62 429 LEU A C 1
ATOM 3283 O O . LEU A 1 429 ? -2.754 -7.625 24.656 1 94.62 429 LEU A O 1
ATOM 3287 N N . ARG A 1 430 ? -1.97 -6.422 22.953 1 90.31 430 ARG A N 1
ATOM 3288 C CA . ARG A 1 430 ? -1.17 -5.531 23.781 1 90.31 430 ARG A CA 1
ATOM 3289 C C . ARG A 1 430 ? -2.049 -4.766 24.781 1 90.31 430 ARG A C 1
ATOM 3291 O O . ARG A 1 430 ? -1.721 -4.668 25.953 1 90.31 430 ARG A O 1
ATOM 3298 N N . LYS A 1 431 ? -3.096 -4.238 24.312 1 89.75 431 LYS A N 1
ATOM 3299 C CA . LYS A 1 431 ? -3.947 -3.387 25.141 1 89.75 431 LYS A CA 1
ATOM 3300 C C . LYS A 1 431 ? -4.641 -4.195 26.234 1 89.75 431 LYS A C 1
ATOM 3302 O O . LYS A 1 431 ? -4.891 -3.686 27.328 1 89.75 431 LYS A O 1
ATOM 3307 N N . ARG A 1 432 ? -4.914 -5.426 25.984 1 89.75 432 ARG A N 1
ATOM 3308 C CA . ARG A 1 432 ? -5.574 -6.273 26.969 1 89.75 432 ARG A CA 1
ATOM 3309 C C . ARG A 1 432 ? -4.559 -6.926 27.891 1 89.75 432 ARG A C 1
ATOM 3311 O O . ARG A 1 432 ? -4.887 -7.293 29.031 1 89.75 432 ARG A O 1
ATOM 3318 N N . GLY A 1 433 ? -3.373 -7.09 27.438 1 83 433 GLY A N 1
ATOM 3319 C CA . GLY A 1 433 ? -2.328 -7.707 28.234 1 83 433 GLY A CA 1
ATOM 3320 C C . GLY A 1 433 ? -1.559 -6.711 29.078 1 83 433 GLY A C 1
ATOM 3321 O O . GLY A 1 433 ? -0.638 -7.086 29.812 1 83 433 GLY A O 1
ATOM 3322 N N . GLY A 1 434 ? -1.924 -5.438 29.062 1 78.06 434 GLY A N 1
ATOM 3323 C CA . GLY A 1 434 ? -1.298 -4.434 29.906 1 78.06 434 GLY A CA 1
ATOM 3324 C C . GLY A 1 434 ? -0.473 -3.428 29.125 1 78.06 434 GLY A C 1
ATOM 3325 O O . GLY A 1 434 ? -0.092 -2.383 29.656 1 78.06 434 GLY A O 1
ATOM 3326 N N . ASP A 1 435 ? -0.168 -3.631 27.891 1 79.94 435 ASP A N 1
ATOM 3327 C CA . ASP A 1 435 ? 0.535 -2.756 26.953 1 79.94 435 ASP A CA 1
ATOM 3328 C C . ASP A 1 435 ? 1.832 -2.232 27.562 1 79.94 435 ASP A C 1
ATOM 3330 O O . ASP A 1 435 ? 2.1 -1.028 27.531 1 79.94 435 ASP A O 1
ATOM 3334 N N . SER A 1 436 ? 2.582 -3.027 28.188 1 80.44 436 SER A N 1
ATOM 3335 C CA . SER A 1 436 ? 3.877 -2.662 28.75 1 80.44 436 SER A CA 1
ATOM 3336 C C . SER A 1 436 ? 5 -2.883 27.75 1 80.44 436 SER A C 1
ATOM 3338 O O . SER A 1 436 ? 4.887 -3.73 26.859 1 80.44 436 SER A O 1
ATOM 3340 N N . ALA A 1 437 ? 6.004 -2.133 27.875 1 81.19 437 ALA A N 1
ATOM 3341 C CA . ALA A 1 437 ? 7.105 -2.145 26.906 1 81.19 437 ALA A CA 1
ATOM 3342 C C . ALA A 1 437 ? 7.762 -3.52 26.844 1 81.19 437 ALA A C 1
ATOM 3344 O O . ALA A 1 437 ? 8.266 -3.924 25.797 1 81.19 437 ALA A O 1
ATOM 3345 N N . ASP A 1 438 ? 7.688 -4.227 27.875 1 79.19 438 ASP A N 1
ATOM 3346 C CA . ASP A 1 438 ? 8.336 -5.531 27.922 1 79.19 438 ASP A CA 1
ATOM 3347 C C . ASP A 1 438 ? 7.578 -6.555 27.078 1 79.19 438 ASP A C 1
ATOM 3349 O O . ASP A 1 438 ? 8.148 -7.566 26.656 1 79.19 438 ASP A O 1
ATOM 3353 N N . ARG A 1 439 ? 6.371 -6.281 26.828 1 82.31 439 ARG A N 1
ATOM 3354 C CA . ARG A 1 439 ? 5.539 -7.234 26.109 1 82.31 439 ARG A CA 1
ATOM 3355 C C . ARG A 1 439 ? 5.379 -6.816 24.641 1 82.31 439 ARG A C 1
ATOM 3357 O O . ARG A 1 439 ? 4.754 -7.527 23.859 1 82.31 439 ARG A O 1
ATOM 3364 N N . TYR A 1 440 ? 5.973 -5.777 24.344 1 83.69 440 TYR A N 1
ATOM 3365 C CA . TYR A 1 440 ? 5.75 -5.152 23.031 1 83.69 440 TYR A CA 1
ATOM 3366 C C . TYR A 1 440 ? 6.105 -6.109 21.906 1 83.69 440 TYR A C 1
ATOM 3368 O O . TYR A 1 440 ? 5.254 -6.449 21.078 1 83.69 440 TYR A O 1
ATOM 3376 N N . PHE A 1 441 ? 7.238 -6.719 21.828 1 83.5 441 PHE A N 1
ATOM 3377 C CA . PHE A 1 441 ? 7.672 -7.59 20.75 1 83.5 441 PHE A CA 1
ATOM 3378 C C . PHE A 1 441 ? 7.152 -9.008 20.953 1 83.5 441 PHE A C 1
ATOM 3380 O O . PHE A 1 441 ? 6.883 -9.727 19.984 1 83.5 441 PHE A O 1
ATOM 3387 N N . LYS A 1 442 ? 6.977 -9.336 22.188 1 86.88 442 LYS A N 1
ATOM 3388 C CA . LYS A 1 442 ? 6.445 -10.664 22.484 1 86.88 442 LYS A CA 1
ATOM 3389 C C . LYS A 1 442 ? 5.035 -10.836 21.922 1 86.88 442 LYS A C 1
ATOM 3391 O O . LYS A 1 442 ? 4.68 -11.906 21.422 1 86.88 442 LYS A O 1
ATOM 3396 N N . SER A 1 443 ? 4.273 -9.797 22.016 1 89.5 443 SER A N 1
ATOM 3397 C CA . SER A 1 443 ? 2.918 -9.852 21.469 1 89.5 443 SER A CA 1
ATOM 3398 C C . SER A 1 443 ? 2.93 -10.117 19.969 1 89.5 443 SER A C 1
ATOM 3400 O O . SER A 1 443 ? 2.113 -10.898 19.469 1 89.5 443 SER A O 1
ATOM 3402 N N . THR A 1 444 ? 3.826 -9.523 19.312 1 90 444 THR A N 1
ATOM 3403 C CA . THR A 1 444 ? 3.951 -9.75 17.875 1 90 444 THR A CA 1
ATOM 3404 C C . THR A 1 444 ? 4.375 -11.188 17.578 1 90 444 THR A C 1
ATOM 3406 O O . THR A 1 444 ? 3.832 -11.836 16.688 1 90 444 THR A O 1
ATOM 3409 N N . GLU A 1 445 ? 5.281 -11.664 18.359 1 90.81 445 GLU A N 1
ATOM 3410 C CA . GLU A 1 445 ? 5.793 -13.016 18.156 1 90.81 445 GLU A CA 1
ATOM 3411 C C . GLU A 1 445 ? 4.711 -14.062 18.422 1 90.81 445 GLU A C 1
ATOM 3413 O O . GLU A 1 445 ? 4.676 -15.102 17.766 1 90.81 445 GLU A O 1
ATOM 3418 N N . MET A 1 446 ? 3.902 -13.758 19.328 1 91.75 446 MET A N 1
ATOM 3419 C CA . MET A 1 446 ? 2.84 -14.695 19.672 1 91.75 446 MET A CA 1
ATOM 3420 C C . MET A 1 446 ? 1.866 -14.867 18.516 1 91.75 446 MET A C 1
ATOM 3422 O O . MET A 1 446 ? 1.366 -15.969 18.266 1 91.75 446 MET A O 1
ATOM 3426 N N . ILE A 1 447 ? 1.65 -13.852 17.812 1 93.69 447 ILE A N 1
ATOM 3427 C CA . ILE A 1 447 ? 0.673 -13.898 16.734 1 93.69 447 ILE A CA 1
ATOM 3428 C C . ILE A 1 447 ? 1.373 -14.242 15.422 1 93.69 447 ILE A C 1
ATOM 3430 O O . ILE A 1 447 ? 0.974 -15.172 14.719 1 93.69 447 ILE A O 1
ATOM 3434 N N . ALA A 1 448 ? 2.475 -13.586 15.109 1 92.75 448 ALA A N 1
ATOM 3435 C CA . ALA A 1 448 ? 3.102 -13.688 13.789 1 92.75 448 ALA A CA 1
ATOM 3436 C C . ALA A 1 448 ? 4.207 -14.742 13.789 1 92.75 448 ALA A C 1
ATOM 3438 O O . ALA A 1 448 ? 4.656 -15.172 12.727 1 92.75 448 ALA A O 1
ATOM 3439 N N . GLY A 1 449 ? 4.73 -15.133 14.914 1 91.38 449 GLY A N 1
ATOM 3440 C CA . GLY A 1 449 ? 5.82 -16.094 15.008 1 91.38 449 GLY A CA 1
ATOM 3441 C C . GLY A 1 449 ? 7.188 -15.453 14.844 1 91.38 449 GLY A C 1
ATOM 3442 O O . GLY A 1 449 ? 8.211 -16.125 14.984 1 91.38 449 GLY A O 1
ATOM 3443 N N . VAL A 1 450 ? 7.199 -14.234 14.445 1 89.44 450 VAL A N 1
ATOM 3444 C CA . VAL A 1 450 ? 8.43 -13.484 14.219 1 89.44 450 VAL A CA 1
ATOM 3445 C C . VAL A 1 450 ? 8.25 -12.047 14.695 1 89.44 450 VAL A C 1
ATOM 3447 O O . VAL A 1 450 ? 7.121 -11.555 14.789 1 89.44 450 VAL A O 1
ATOM 3450 N N . LYS A 1 451 ? 9.367 -11.375 15.023 1 80.88 451 LYS A N 1
ATOM 3451 C CA . LYS A 1 451 ? 9.289 -9.992 15.5 1 80.88 451 LYS A CA 1
ATOM 3452 C C . LYS A 1 451 ? 9.219 -9.016 14.336 1 80.88 451 LYS A C 1
ATOM 3454 O O . LYS A 1 451 ? 8.656 -7.926 14.461 1 80.88 451 LYS A O 1
ATOM 3459 N N . ASP A 1 452 ? 9.859 -9.398 13.219 1 80.81 452 ASP A N 1
ATOM 3460 C CA . ASP A 1 452 ? 10.031 -8.469 12.109 1 80.81 452 ASP A CA 1
ATOM 3461 C C . ASP A 1 452 ? 10.273 -9.211 10.797 1 80.81 452 ASP A C 1
ATOM 3463 O O . ASP A 1 452 ? 11 -10.211 10.773 1 80.81 452 ASP A O 1
ATOM 3467 N N . MET A 1 453 ? 9.531 -8.711 9.727 1 83.25 453 MET A N 1
ATOM 3468 C CA . MET A 1 453 ? 9.672 -9.352 8.422 1 83.25 453 MET A CA 1
ATOM 3469 C C . MET A 1 453 ? 10.086 -8.344 7.359 1 83.25 453 MET A C 1
ATOM 3471 O O . MET A 1 453 ? 9.875 -8.57 6.164 1 83.25 453 MET A O 1
ATOM 3475 N N . ARG A 1 454 ? 10.672 -7.203 7.676 1 81.38 454 ARG A N 1
ATOM 3476 C CA . ARG A 1 454 ? 10.906 -6.137 6.711 1 81.38 454 ARG A CA 1
ATOM 3477 C C . ARG A 1 454 ? 12.156 -6.418 5.875 1 81.38 454 ARG A C 1
ATOM 3479 O O . ARG A 1 454 ? 12.352 -5.809 4.82 1 81.38 454 ARG A O 1
ATOM 3486 N N . PHE A 1 455 ? 13.047 -7.34 6.281 1 83.38 455 PHE A N 1
ATOM 3487 C CA . PHE A 1 455 ? 14.234 -7.746 5.535 1 83.38 455 PHE A CA 1
ATOM 3488 C C . PHE A 1 455 ? 15.008 -6.531 5.043 1 83.38 455 PHE A C 1
ATOM 3490 O O . PHE A 1 455 ? 15.258 -6.395 3.842 1 83.38 455 PHE A O 1
ATOM 3497 N N . GLN A 1 456 ? 15.414 -5.781 6 1 89.81 456 GLN A N 1
ATOM 3498 C CA . GLN A 1 456 ? 16.094 -4.504 5.793 1 89.81 456 GLN A CA 1
ATOM 3499 C C . GLN A 1 456 ? 17.391 -4.688 5.016 1 89.81 456 GLN A C 1
ATOM 3501 O O . GLN A 1 456 ? 17.953 -3.719 4.504 1 89.81 456 GLN A O 1
ATOM 3506 N N . ALA A 1 457 ? 17.797 -5.914 4.816 1 92.75 457 ALA A N 1
ATOM 3507 C CA . ALA A 1 457 ? 19.031 -6.191 4.094 1 92.75 457 ALA A CA 1
ATOM 3508 C C . ALA A 1 457 ? 18.938 -5.738 2.643 1 92.75 457 ALA A C 1
ATOM 3510 O O . ALA A 1 457 ? 19.953 -5.445 2.006 1 92.75 457 ALA A O 1
ATOM 3511 N N . LEU A 1 458 ? 17.766 -5.672 2.137 1 96.25 458 LEU A N 1
ATOM 3512 C CA . LEU A 1 458 ? 17.594 -5.258 0.749 1 96.25 458 LEU A CA 1
ATOM 3513 C C . LEU A 1 458 ? 17.422 -3.748 0.649 1 96.25 458 LEU A C 1
ATOM 3515 O O . LEU A 1 458 ? 17.547 -3.174 -0.435 1 96.25 458 LEU A O 1
ATOM 3519 N N . MET A 1 459 ? 17.172 -3.102 1.774 1 96.94 459 MET A N 1
ATOM 3520 C CA . MET A 1 459 ? 16.766 -1.7 1.831 1 96.94 459 MET A CA 1
ATOM 3521 C C . MET A 1 459 ? 17.844 -0.794 1.255 1 96.94 459 MET A C 1
ATOM 3523 O O . MET A 1 459 ? 17.547 0.167 0.545 1 96.94 459 MET A O 1
ATOM 3527 N N . PRO A 1 460 ? 19.156 -1.03 1.368 1 98.19 460 PRO A N 1
ATOM 3528 C CA . PRO A 1 460 ? 20.188 -0.09 0.926 1 98.19 460 PRO A CA 1
ATOM 3529 C C . PRO A 1 460 ? 20.297 -0.009 -0.595 1 98.19 460 PRO A C 1
ATOM 3531 O O . PRO A 1 460 ? 20.984 0.873 -1.121 1 98.19 460 PRO A O 1
ATOM 3534 N N . ASP A 1 461 ? 19.625 -0.958 -1.305 1 98.56 461 ASP A N 1
ATOM 3535 C CA . ASP A 1 461 ? 19.75 -1.004 -2.758 1 98.56 461 ASP A CA 1
ATOM 3536 C C . ASP A 1 461 ? 19.422 0.35 -3.381 1 98.56 461 ASP A C 1
ATOM 3538 O O . ASP A 1 461 ? 20.078 0.784 -4.328 1 98.56 461 ASP A O 1
ATOM 3542 N N . VAL A 1 462 ? 18.406 1.014 -2.859 1 98.81 462 VAL A N 1
ATOM 3543 C CA . VAL A 1 462 ? 17.984 2.287 -3.424 1 98.81 462 VAL A CA 1
ATOM 3544 C C . VAL A 1 462 ? 19.031 3.359 -3.154 1 98.81 462 VAL A C 1
ATOM 3546 O O . VAL A 1 462 ? 19.219 4.27 -3.963 1 98.81 462 VAL A O 1
ATOM 3549 N N . LEU A 1 463 ? 19.766 3.248 -2.049 1 98.81 463 LEU A N 1
ATOM 3550 C CA . LEU A 1 463 ? 20.859 4.18 -1.766 1 98.81 463 LEU A CA 1
ATOM 3551 C C . LEU A 1 463 ? 22 3.99 -2.752 1 98.81 463 LEU A C 1
ATOM 3553 O O . LEU A 1 463 ? 22.594 4.969 -3.227 1 98.81 463 LEU A O 1
ATOM 3557 N N . HIS A 1 464 ? 22.281 2.734 -3.072 1 98.69 464 HIS A N 1
ATOM 3558 C CA . HIS A 1 464 ? 23.281 2.439 -4.09 1 98.69 464 HIS A CA 1
ATOM 3559 C C . HIS A 1 464 ? 22.844 2.955 -5.457 1 98.69 464 HIS A C 1
ATOM 3561 O O . HIS A 1 464 ? 23.672 3.447 -6.23 1 98.69 464 HIS A O 1
ATOM 3567 N N . TRP A 1 465 ? 21.609 2.836 -5.727 1 98.69 465 TRP A N 1
ATOM 3568 C CA . TRP A 1 465 ? 21.062 3.33 -6.992 1 98.69 465 TRP A CA 1
ATOM 3569 C C . TRP A 1 465 ? 21.281 4.832 -7.129 1 98.69 465 TRP A C 1
ATOM 3571 O O . TRP A 1 465 ? 21.609 5.324 -8.211 1 98.69 465 TRP A O 1
ATOM 3581 N N . LEU A 1 466 ? 21.172 5.543 -6.039 1 98.81 466 LEU A N 1
ATOM 3582 C CA . LEU A 1 466 ? 21.344 6.992 -6.008 1 98.81 466 LEU A CA 1
ATOM 3583 C C . LEU A 1 466 ? 22.828 7.363 -5.988 1 98.81 466 LEU A C 1
ATOM 3585 O O . LEU A 1 466 ? 23.188 8.531 -6.148 1 98.81 466 LEU A O 1
ATOM 3589 N N . GLY A 1 467 ? 23.719 6.422 -5.758 1 98.38 467 GLY A N 1
ATOM 3590 C CA . GLY A 1 467 ? 25.156 6.66 -5.719 1 98.38 467 GLY A CA 1
ATOM 3591 C C . GLY A 1 467 ? 25.641 7.168 -4.375 1 98.38 467 GLY A C 1
ATOM 3592 O O . GLY A 1 467 ? 26.703 7.793 -4.289 1 98.38 467 GLY A O 1
ATOM 3593 N N . ILE A 1 468 ? 24.891 6.961 -3.301 1 98.69 468 ILE A N 1
ATOM 3594 C CA . ILE A 1 468 ? 25.25 7.434 -1.97 1 98.69 468 ILE A CA 1
ATOM 3595 C C . ILE A 1 468 ? 26.375 6.574 -1.405 1 98.69 468 ILE A C 1
ATOM 3597 O O . ILE A 1 468 ? 26.281 5.344 -1.37 1 98.69 468 ILE A O 1
ATOM 3601 N N . THR A 1 469 ? 27.438 7.191 -0.94 1 98.19 469 THR A N 1
ATOM 3602 C CA . THR A 1 469 ? 28.562 6.457 -0.366 1 98.19 469 THR A CA 1
ATOM 3603 C C . THR A 1 469 ? 28.797 6.871 1.085 1 98.19 469 THR A C 1
ATOM 3605 O O . THR A 1 469 ? 29.531 6.199 1.817 1 98.19 469 THR A O 1
ATOM 3608 N N . LYS A 1 470 ? 28.141 7.953 1.391 1 98.06 470 LYS A N 1
ATOM 3609 C CA . LYS A 1 470 ? 28.266 8.492 2.742 1 98.06 470 LYS A CA 1
ATOM 3610 C C . LYS A 1 470 ? 26.984 9.188 3.178 1 98.06 470 LYS A C 1
ATOM 3612 O O . LYS A 1 470 ? 26.344 9.867 2.377 1 98.06 470 LYS A O 1
ATOM 3617 N N . VAL A 1 471 ? 26.609 8.961 4.434 1 98.75 471 VAL A N 1
ATOM 3618 C CA . VAL A 1 471 ? 25.5 9.664 5.059 1 98.75 471 VAL A CA 1
ATOM 3619 C C . VAL A 1 471 ? 26 10.461 6.258 1 98.75 471 VAL A C 1
ATOM 3621 O O . VAL A 1 471 ? 26.562 9.898 7.199 1 98.75 471 VAL A O 1
ATOM 3624 N N . ASP A 1 472 ? 25.812 11.75 6.207 1 98.81 472 ASP A N 1
ATOM 3625 C CA . ASP A 1 472 ? 26.281 12.594 7.309 1 98.81 472 ASP A CA 1
ATOM 3626 C C . ASP A 1 472 ? 25.312 12.531 8.492 1 98.81 472 ASP A C 1
ATOM 3628 O O . ASP A 1 472 ? 25.75 12.461 9.641 1 98.81 472 ASP A O 1
ATOM 3632 N N . ASN A 1 473 ? 24.031 12.609 8.242 1 98.69 473 ASN A N 1
ATOM 3633 C CA . ASN A 1 473 ? 22.984 12.594 9.266 1 98.69 473 ASN A CA 1
ATOM 3634 C C . ASN A 1 473 ? 21.922 11.547 8.953 1 98.69 473 ASN A C 1
ATOM 3636 O O . ASN A 1 473 ? 21.094 11.75 8.062 1 98.69 473 ASN A O 1
ATOM 3640 N N . MET A 1 474 ? 21.906 10.477 9.68 1 98.56 474 MET A N 1
ATOM 3641 C CA . MET A 1 474 ? 20.844 9.492 9.547 1 98.56 474 MET A CA 1
ATOM 3642 C C . MET A 1 474 ? 19.781 9.695 10.617 1 98.56 474 MET A C 1
ATOM 3644 O O . MET A 1 474 ? 20.078 9.617 11.812 1 98.56 474 MET A O 1
ATOM 3648 N N . ILE A 1 475 ? 18.578 9.977 10.203 1 98.12 475 ILE A N 1
ATOM 3649 C CA . ILE A 1 475 ? 17.469 10.195 11.117 1 98.12 475 ILE A CA 1
ATOM 3650 C C . ILE A 1 475 ? 16.781 8.859 11.406 1 98.12 475 ILE A C 1
ATOM 3652 O O . ILE A 1 475 ? 15.766 8.531 10.789 1 98.12 475 ILE A O 1
ATOM 3656 N N . SER A 1 476 ? 17.344 8.125 12.297 1 95.62 476 SER A N 1
ATOM 3657 C CA . SER A 1 476 ? 16.828 6.805 12.633 1 95.62 476 SER A CA 1
ATOM 3658 C C . SER A 1 476 ? 17.438 6.285 13.93 1 95.62 476 SER A C 1
ATOM 3660 O O . SER A 1 476 ? 18.609 6.547 14.211 1 95.62 476 SER A O 1
ATOM 3662 N N . MET A 1 477 ? 16.641 5.52 14.68 1 91.94 477 MET A N 1
ATOM 3663 C CA . MET A 1 477 ? 17.125 4.816 15.859 1 91.94 477 MET A CA 1
ATOM 3664 C C . MET A 1 477 ? 17.266 3.322 15.586 1 91.94 477 MET A C 1
ATOM 3666 O O . MET A 1 477 ? 17.734 2.568 16.453 1 91.94 477 MET A O 1
ATOM 3670 N N . SER A 1 478 ? 16.891 2.891 14.414 1 90.31 478 SER A N 1
ATOM 3671 C CA . SER A 1 478 ? 16.844 1.468 14.086 1 90.31 478 SER A CA 1
ATOM 3672 C C . SER A 1 478 ? 18.25 0.917 13.812 1 90.31 478 SER A C 1
ATOM 3674 O O . SER A 1 478 ? 18.891 1.313 12.836 1 90.31 478 SER A O 1
ATOM 3676 N N . ASP A 1 479 ? 18.625 -0.061 14.578 1 90.25 479 ASP A N 1
ATOM 3677 C CA . ASP A 1 479 ? 19.891 -0.733 14.336 1 90.25 479 ASP A CA 1
ATOM 3678 C C . ASP A 1 479 ? 19.828 -1.606 13.086 1 90.25 479 ASP A C 1
ATOM 3680 O O . ASP A 1 479 ? 20.812 -1.759 12.367 1 90.25 479 ASP A O 1
ATOM 3684 N N . MET A 1 480 ? 18.672 -2.123 12.875 1 90.44 480 MET A N 1
ATOM 3685 C CA . MET A 1 480 ? 18.5 -2.965 11.688 1 90.44 480 MET A CA 1
ATOM 3686 C C . MET A 1 480 ? 18.766 -2.176 10.414 1 90.44 480 MET A C 1
ATOM 3688 O O . MET A 1 480 ? 19.438 -2.668 9.5 1 90.44 480 MET A O 1
ATOM 3692 N N . LYS A 1 481 ? 18.266 -0.986 10.367 1 94.31 481 LYS A N 1
ATOM 3693 C CA . LYS A 1 481 ? 18.484 -0.138 9.203 1 94.31 481 LYS A CA 1
ATOM 3694 C C . LYS A 1 481 ? 19.938 0.357 9.141 1 94.31 481 LYS A C 1
ATOM 3696 O O . LYS A 1 481 ? 20.547 0.358 8.078 1 94.31 481 LYS A O 1
ATOM 3701 N N . TYR A 1 482 ? 20.422 0.814 10.305 1 95.31 482 TYR A N 1
ATOM 3702 C CA . TYR A 1 482 ? 21.797 1.287 10.391 1 95.31 482 TYR A CA 1
ATOM 3703 C C . TYR A 1 482 ? 22.781 0.213 9.93 1 95.31 482 TYR A C 1
ATOM 3705 O O . TYR A 1 482 ? 23.625 0.465 9.062 1 95.31 482 TYR A O 1
ATOM 3713 N N . ASP A 1 483 ? 22.641 -0.995 10.445 1 94.88 483 ASP A N 1
ATOM 3714 C CA . ASP A 1 483 ? 23.547 -2.102 10.133 1 94.88 483 ASP A CA 1
ATOM 3715 C C . ASP A 1 483 ? 23.453 -2.484 8.664 1 94.88 483 ASP A C 1
ATOM 3717 O O . ASP A 1 483 ? 24.484 -2.775 8.031 1 94.88 483 ASP A O 1
ATOM 3721 N N . ALA A 1 484 ? 22.266 -2.52 8.133 1 96.06 484 ALA A N 1
ATOM 3722 C CA . ALA A 1 484 ? 22.094 -2.859 6.719 1 96.06 484 ALA A CA 1
ATOM 3723 C C . ALA A 1 484 ? 22.844 -1.881 5.824 1 96.06 484 ALA A C 1
ATOM 3725 O O . ALA A 1 484 ? 23.484 -2.287 4.859 1 96.06 484 ALA A O 1
ATOM 3726 N N . ILE A 1 485 ? 22.766 -0.594 6.145 1 98 485 ILE A N 1
ATOM 3727 C CA . ILE A 1 485 ? 23.406 0.443 5.344 1 98 485 ILE A CA 1
ATOM 3728 C C . ILE A 1 485 ? 24.922 0.328 5.469 1 98 485 ILE A C 1
ATOM 3730 O O . ILE A 1 485 ? 25.625 0.286 4.465 1 98 485 ILE A O 1
ATOM 3734 N N . VAL A 1 486 ? 25.391 0.204 6.695 1 97.69 486 VAL A N 1
ATOM 3735 C CA . VAL A 1 486 ? 26.828 0.155 6.953 1 97.69 486 VAL A CA 1
ATOM 3736 C C . VAL A 1 486 ? 27.406 -1.121 6.355 1 97.69 486 VAL A C 1
ATOM 3738 O O . VAL A 1 486 ? 28.453 -1.082 5.699 1 97.69 486 VAL A O 1
ATOM 3741 N N . LYS A 1 487 ? 26.766 -2.211 6.496 1 95.81 487 LYS A N 1
ATOM 3742 C CA . LYS A 1 487 ? 27.25 -3.49 5.988 1 95.81 487 LYS A CA 1
ATOM 3743 C C . LYS A 1 487 ? 27.25 -3.51 4.461 1 95.81 487 LYS A C 1
ATOM 3745 O O . LYS A 1 487 ? 28 -4.273 3.85 1 95.81 487 LYS A O 1
ATOM 3750 N N . SER A 1 488 ? 26.438 -2.68 3.891 1 96.44 488 SER A N 1
ATOM 3751 C CA . SER A 1 488 ? 26.406 -2.621 2.434 1 96.44 488 SER A CA 1
ATOM 3752 C C . SER A 1 488 ? 27.547 -1.768 1.885 1 96.44 488 SER A C 1
ATOM 3754 O O . SER A 1 488 ? 27.734 -1.677 0.669 1 96.44 488 SER A O 1
ATOM 3756 N N . GLY A 1 489 ? 28.266 -1.051 2.807 1 96.62 489 GLY A N 1
ATOM 3757 C CA . GLY A 1 489 ? 29.453 -0.314 2.396 1 96.62 489 GLY A CA 1
ATOM 3758 C C . GLY A 1 489 ? 29.266 1.19 2.434 1 96.62 489 GLY A C 1
ATOM 3759 O O . GLY A 1 489 ? 30.094 1.94 1.923 1 96.62 489 GLY A O 1
ATOM 3760 N N . ILE A 1 490 ? 28.203 1.718 2.998 1 98.19 490 ILE A N 1
ATOM 3761 C CA . ILE A 1 490 ? 27.953 3.15 3.105 1 98.19 490 ILE A CA 1
ATOM 3762 C C . ILE A 1 490 ? 28.266 3.631 4.516 1 98.19 490 ILE A C 1
ATOM 3764 O O . ILE A 1 490 ? 27.781 3.068 5.5 1 98.19 490 ILE A O 1
ATOM 3768 N N . GLU A 1 491 ? 29.047 4.633 4.602 1 97.94 491 GLU A N 1
ATOM 3769 C CA . GLU A 1 491 ? 29.438 5.188 5.895 1 97.94 491 GLU A CA 1
ATOM 3770 C C . GLU A 1 491 ? 28.344 6.086 6.465 1 97.94 491 GLU A C 1
ATOM 3772 O O . GLU A 1 491 ? 27.719 6.855 5.734 1 97.94 491 GLU A O 1
ATOM 3777 N N . ILE A 1 492 ? 28.094 5.961 7.742 1 98.12 492 ILE A N 1
ATOM 3778 C CA . ILE A 1 492 ? 27.203 6.871 8.461 1 98.12 492 ILE A CA 1
ATOM 3779 C C . ILE A 1 492 ? 27.984 7.621 9.531 1 98.12 492 ILE A C 1
ATOM 3781 O O . ILE A 1 492 ? 28.609 7 10.398 1 98.12 492 ILE A O 1
ATOM 3785 N N . LYS A 1 493 ? 27.953 8.914 9.516 1 97.88 493 LYS A N 1
ATOM 3786 C CA . LYS A 1 493 ? 28.734 9.719 10.445 1 97.88 493 LYS A CA 1
ATOM 3787 C C . LYS A 1 493 ? 27.969 9.945 11.75 1 97.88 493 LYS A C 1
ATOM 3789 O O . LYS A 1 493 ? 28.516 9.766 12.836 1 97.88 493 LYS A O 1
ATOM 3794 N N . LYS A 1 494 ? 26.703 10.344 11.609 1 96.94 494 LYS A N 1
ATOM 3795 C CA . LYS A 1 494 ? 25.891 10.648 12.781 1 96.94 494 LYS A CA 1
ATOM 3796 C C . LYS A 1 494 ? 24.516 10.008 12.68 1 96.94 494 LYS A C 1
ATOM 3798 O O . LYS A 1 494 ? 23.938 9.93 11.594 1 96.94 494 LYS A O 1
ATOM 3803 N N . ARG A 1 495 ? 24.016 9.523 13.781 1 95.06 495 ARG A N 1
ATOM 3804 C CA . ARG A 1 495 ? 22.656 9.016 13.922 1 95.06 495 ARG A CA 1
ATOM 3805 C C . ARG A 1 495 ? 21.844 9.898 14.867 1 95.06 495 ARG A C 1
ATOM 3807 O O . ARG A 1 495 ? 22.344 10.352 15.891 1 95.06 495 ARG A O 1
ATOM 3814 N N . TYR A 1 496 ? 20.625 10.133 14.508 1 92.06 496 TYR A N 1
ATOM 3815 C CA . TYR A 1 496 ? 19.781 11.023 15.305 1 92.06 496 TYR A CA 1
ATOM 3816 C C . TYR A 1 496 ? 18.547 10.281 15.828 1 92.06 496 TYR A C 1
ATOM 3818 O O . TYR A 1 496 ? 17.812 9.656 15.062 1 92.06 496 TYR A O 1
ATOM 3826 N N . ASP A 1 497 ? 18.375 10.344 17.109 1 90.31 497 ASP A N 1
ATOM 3827 C CA . ASP A 1 497 ? 17.109 9.914 17.688 1 90.31 497 ASP A CA 1
ATOM 3828 C C . ASP A 1 497 ? 16.078 11.039 17.688 1 90.31 497 ASP A C 1
ATOM 3830 O O . ASP A 1 497 ? 16.438 12.219 17.594 1 90.31 497 ASP A O 1
ATOM 3834 N N . ILE A 1 498 ? 14.867 10.695 17.719 1 89.25 498 ILE A N 1
ATOM 3835 C CA . ILE A 1 498 ? 13.789 11.688 17.734 1 89.25 498 ILE A CA 1
ATOM 3836 C C . ILE A 1 498 ? 13.82 12.461 19.047 1 89.25 498 ILE A C 1
ATOM 3838 O O . ILE A 1 498 ? 14 11.875 20.109 1 89.25 498 ILE A O 1
ATOM 3842 N N . PRO A 1 499 ? 13.758 13.773 18.969 1 87.06 499 PRO A N 1
ATOM 3843 C CA . PRO A 1 499 ? 13.711 14.555 20.203 1 87.06 499 PRO A CA 1
ATOM 3844 C C . PRO A 1 499 ? 12.516 14.195 21.078 1 87.06 499 PRO A C 1
ATOM 3846 O O . PRO A 1 499 ? 11.422 13.945 20.562 1 87.06 499 PRO A O 1
ATOM 3849 N N . ASP A 1 500 ? 12.633 14.297 22.328 1 81.5 500 ASP A N 1
ATOM 3850 C CA . ASP A 1 500 ? 11.648 13.867 23.312 1 81.5 500 ASP A CA 1
ATOM 3851 C C . ASP A 1 500 ? 10.328 14.625 23.141 1 81.5 500 ASP A C 1
ATOM 3853 O O . ASP A 1 500 ? 9.25 14.039 23.297 1 81.5 500 ASP A O 1
ATOM 3857 N N . HIS A 1 501 ? 10.453 15.875 22.828 1 80.38 501 HIS A N 1
ATOM 3858 C CA . HIS A 1 501 ? 9.25 16.703 22.781 1 80.38 501 HIS A CA 1
ATOM 3859 C C . HIS A 1 501 ? 8.375 16.344 21.578 1 80.38 501 HIS A C 1
ATOM 3861 O O . HIS A 1 501 ? 7.219 16.75 21.516 1 80.38 501 HIS A O 1
ATOM 3867 N N . LEU A 1 502 ? 8.914 15.531 20.672 1 85.25 502 LEU A N 1
ATOM 3868 C CA . LEU A 1 502 ? 8.156 15.125 19.484 1 85.25 502 LEU A CA 1
ATOM 3869 C C . LEU A 1 502 ? 7.531 13.75 19.688 1 85.25 502 LEU A C 1
ATOM 3871 O O . LEU A 1 502 ? 6.77 13.281 18.844 1 85.25 502 LEU A O 1
ATOM 3875 N N . ILE A 1 503 ? 7.781 13.117 20.797 1 83.44 503 ILE A N 1
ATOM 3876 C CA . ILE A 1 503 ? 7.258 11.781 21.094 1 83.44 503 ILE A CA 1
ATOM 3877 C C . ILE A 1 503 ? 5.906 11.898 21.781 1 83.44 503 ILE A C 1
ATOM 3879 O O . ILE A 1 503 ? 5.82 12.375 22.922 1 83.44 503 ILE A O 1
ATOM 3883 N N . PRO A 1 504 ? 4.871 11.398 21.109 1 81.75 504 PRO A N 1
ATOM 3884 C CA . PRO A 1 504 ? 3.59 11.383 21.812 1 81.75 504 PRO A CA 1
ATOM 3885 C C . PRO A 1 504 ? 3.631 10.523 23.078 1 81.75 504 PRO A C 1
ATOM 3887 O O . PRO A 1 504 ? 4.332 9.516 23.125 1 81.75 504 PRO A O 1
ATOM 3890 N N . PRO A 1 505 ? 2.842 10.844 24.062 1 77.88 505 PRO A N 1
ATOM 3891 C CA . PRO A 1 505 ? 2.904 10.148 25.344 1 77.88 505 PRO A CA 1
ATOM 3892 C C . PRO A 1 505 ? 2.65 8.648 25.219 1 77.88 505 PRO A C 1
ATOM 3894 O O . PRO A 1 505 ? 3.354 7.844 25.844 1 77.88 505 PRO A O 1
ATOM 3897 N N . ASP A 1 506 ? 1.729 8.25 24.406 1 80.56 506 ASP A N 1
ATOM 3898 C CA . ASP A 1 506 ? 1.374 6.84 24.328 1 80.56 506 ASP A CA 1
ATOM 3899 C C . ASP A 1 506 ? 2.4 6.066 23.5 1 80.56 506 ASP A C 1
ATOM 3901 O O . ASP A 1 506 ? 2.424 4.832 23.531 1 80.56 506 ASP A O 1
ATOM 3905 N N . SER A 1 507 ? 3.209 6.781 22.812 1 84.88 507 SER A N 1
ATOM 3906 C CA . SER A 1 507 ? 4.227 6.125 22 1 84.88 507 SER A CA 1
ATOM 3907 C C . SER A 1 507 ? 5.461 5.789 22.828 1 84.88 507 SER A C 1
ATOM 3909 O O . SER A 1 507 ? 6.402 5.168 22.312 1 84.88 507 SER A O 1
ATOM 3911 N N . ARG A 1 508 ? 5.488 6.121 24.047 1 82.12 508 ARG A N 1
ATOM 3912 C CA . ARG A 1 508 ? 6.633 5.859 24.906 1 82.12 508 ARG A CA 1
ATOM 3913 C C . ARG A 1 508 ? 6.828 4.359 25.125 1 82.12 508 ARG A C 1
ATOM 3915 O O . ARG A 1 508 ? 7.961 3.889 25.25 1 82.12 508 ARG A O 1
ATOM 3922 N N . VAL A 1 509 ? 5.727 3.666 25.141 1 80.69 509 VAL A N 1
ATOM 3923 C CA . VAL A 1 509 ? 5.797 2.213 25.25 1 80.69 509 VAL A CA 1
ATOM 3924 C C . VAL A 1 509 ? 6.637 1.646 24.109 1 80.69 509 VAL A C 1
ATOM 3926 O O . VAL A 1 509 ? 7.5 0.793 24.328 1 80.69 509 VAL A O 1
ATOM 3929 N N . GLU A 1 510 ? 6.383 2.146 22.922 1 83.69 510 GLU A N 1
ATOM 3930 C CA . GLU A 1 510 ? 7.117 1.697 21.75 1 83.69 510 GLU A CA 1
ATOM 3931 C C . GLU A 1 510 ? 8.594 2.066 21.844 1 83.69 510 GLU A C 1
ATOM 3933 O O . GLU A 1 510 ? 9.461 1.224 21.609 1 83.69 510 GLU A O 1
ATOM 3938 N N . ILE A 1 511 ? 8.852 3.289 22.188 1 82.75 511 ILE A N 1
ATOM 3939 C CA . ILE A 1 511 ? 10.219 3.807 22.203 1 82.75 511 ILE A CA 1
ATOM 3940 C C . ILE A 1 511 ? 11.047 3.066 23.25 1 82.75 511 ILE A C 1
ATOM 3942 O O . ILE A 1 511 ? 12.164 2.619 22.969 1 82.75 511 ILE A O 1
ATOM 3946 N N . ASP A 1 512 ? 10.461 2.875 24.375 1 82.38 512 ASP A N 1
ATOM 3947 C CA . ASP A 1 512 ? 11.172 2.182 25.438 1 82.38 512 ASP A CA 1
ATOM 3948 C C . ASP A 1 512 ? 11.406 0.715 25.078 1 82.38 512 ASP A C 1
ATOM 3950 O O . ASP A 1 512 ? 12.477 0.166 25.359 1 82.38 512 ASP A O 1
ATOM 3954 N N . ALA A 1 513 ? 10.406 0.139 24.5 1 82.62 513 ALA A N 1
ATOM 3955 C CA . ALA A 1 513 ? 10.555 -1.244 24.062 1 82.62 513 ALA A CA 1
ATOM 3956 C C . ALA A 1 513 ? 11.648 -1.369 23 1 82.62 513 ALA A C 1
ATOM 3958 O O . ALA A 1 513 ? 12.453 -2.309 23.047 1 82.62 513 ALA A O 1
ATOM 3959 N N . LYS A 1 514 ? 11.703 -0.482 22.062 1 81.31 514 LYS A N 1
ATOM 3960 C CA . LYS A 1 514 ? 12.695 -0.502 20.984 1 81.31 514 LYS A CA 1
ATOM 3961 C C . LYS A 1 514 ? 14.102 -0.254 21.531 1 81.31 514 LYS A C 1
ATOM 3963 O O . LYS A 1 514 ? 15.055 -0.919 21.125 1 81.31 514 LYS A O 1
ATOM 3968 N N . ILE A 1 515 ? 14.227 0.647 22.516 1 79.88 515 ILE A N 1
ATOM 3969 C CA . ILE A 1 515 ? 15.523 0.908 23.141 1 79.88 515 ILE A CA 1
ATOM 3970 C C . ILE A 1 515 ? 16 -0.338 23.875 1 79.88 515 ILE A C 1
ATOM 3972 O O . ILE A 1 515 ? 17.156 -0.734 23.75 1 79.88 515 ILE A O 1
ATOM 3976 N N . ALA A 1 516 ? 15.094 -0.952 24.531 1 78.56 516 ALA A N 1
ATOM 3977 C CA . ALA A 1 516 ? 15.422 -2.176 25.266 1 78.56 516 ALA A CA 1
ATOM 3978 C C . ALA A 1 516 ? 15.828 -3.291 24.297 1 78.56 516 ALA A C 1
ATOM 3980 O O . ALA A 1 516 ? 16.656 -4.141 24.641 1 78.56 516 ALA A O 1
ATOM 3981 N N . ALA A 1 517 ? 15.25 -3.205 23.141 1 76.75 517 ALA A N 1
ATOM 3982 C CA . ALA A 1 517 ? 15.539 -4.223 22.125 1 76.75 517 ALA A CA 1
ATOM 3983 C C . ALA A 1 517 ? 16.828 -3.904 21.375 1 76.75 517 ALA A C 1
ATOM 3985 O O . ALA A 1 517 ? 17.219 -4.625 20.453 1 76.75 517 ALA A O 1
ATOM 3986 N N . GLY A 1 518 ? 17.438 -2.754 21.688 1 76 518 GLY A N 1
ATOM 3987 C CA . GLY A 1 518 ? 18.75 -2.502 21.141 1 76 518 GLY A CA 1
ATOM 3988 C C . GLY A 1 518 ? 18.797 -1.324 20.188 1 76 518 GLY A C 1
ATOM 3989 O O . GLY A 1 518 ? 19.844 -1.021 19.609 1 76 518 GLY A O 1
ATOM 3990 N N . TYR A 1 519 ? 17.703 -0.669 20.078 1 80.38 519 TYR A N 1
ATOM 3991 C CA . TYR A 1 519 ? 17.719 0.502 19.203 1 80.38 519 TYR A CA 1
ATOM 3992 C C . TYR A 1 519 ? 18.594 1.603 19.781 1 80.38 519 TYR A C 1
ATOM 3994 O O . TYR A 1 519 ? 18.75 1.703 21 1 80.38 519 TYR A O 1
ATOM 4002 N N . PHE A 1 520 ? 19.094 2.381 18.906 1 82.69 520 PHE A N 1
ATOM 4003 C CA . PHE A 1 520 ? 20 3.471 19.266 1 82.69 520 PHE A CA 1
ATOM 4004 C C . PHE A 1 520 ? 19.266 4.539 20.062 1 82.69 520 PHE A C 1
ATOM 4006 O O . PHE A 1 520 ? 18.125 4.875 19.766 1 82.69 520 PHE A O 1
ATOM 4013 N N . SER A 1 521 ? 19.906 4.938 21.141 1 82.5 521 SER A N 1
ATOM 4014 C CA . SER A 1 521 ? 19.453 6.078 21.922 1 82.5 521 SER A CA 1
ATOM 4015 C C . SER A 1 521 ? 20.625 6.883 22.469 1 82.5 521 SER A C 1
ATOM 4017 O O . SER A 1 521 ? 21.562 6.32 23.047 1 82.5 521 SER A O 1
ATOM 4019 N N . SER A 1 522 ? 20.688 8.133 22.234 1 75 522 SER A N 1
ATOM 4020 C CA . SER A 1 522 ? 21.797 8.969 22.688 1 75 522 SER A CA 1
ATOM 4021 C C . SER A 1 522 ? 21.719 9.234 24.188 1 75 522 SER A C 1
ATOM 4023 O O . SER A 1 522 ? 22.75 9.43 24.844 1 75 522 SER A O 1
ATOM 4025 N N . GLY A 1 523 ? 20.672 9.258 24.672 1 68.56 523 GLY A N 1
ATOM 4026 C CA . GLY A 1 523 ? 20.609 9.727 26.047 1 68.56 523 GLY A CA 1
ATOM 4027 C C . GLY A 1 523 ? 19.984 8.719 26.984 1 68.56 523 GLY A C 1
ATOM 4028 O O . GLY A 1 523 ? 20.312 8.68 28.172 1 68.56 523 GLY A O 1
ATOM 4029 N N . LYS A 1 524 ? 19.172 7.945 26.5 1 68.19 524 LYS A N 1
ATOM 4030 C CA . LYS A 1 524 ? 18.344 7.184 27.438 1 68.19 524 LYS A CA 1
ATOM 4031 C C . LYS A 1 524 ? 18.781 5.723 27.484 1 68.19 524 LYS A C 1
ATOM 4033 O O . LYS A 1 524 ? 19.031 5.102 26.453 1 68.19 524 LYS A O 1
ATOM 4038 N N . LYS A 1 525 ? 19.141 5.293 28.672 1 73.69 525 LYS A N 1
ATOM 4039 C CA . LYS A 1 525 ? 19.281 3.859 28.922 1 73.69 525 LYS A CA 1
ATOM 4040 C C . LYS A 1 525 ? 18.031 3.316 29.625 1 73.69 525 LYS A C 1
ATOM 4042 O O . LYS A 1 525 ? 17.562 3.889 30.609 1 73.69 525 LYS A O 1
ATOM 4047 N N . VAL A 1 526 ? 17.453 2.381 28.984 1 75.38 526 VAL A N 1
ATOM 4048 C CA . VAL A 1 526 ? 16.219 1.793 29.516 1 75.38 526 VAL A CA 1
ATOM 4049 C C . VAL A 1 526 ? 16.547 0.457 30.188 1 75.38 526 VAL A C 1
ATOM 4051 O O . VAL A 1 526 ? 17.172 -0.415 29.578 1 75.38 526 VAL A O 1
ATOM 4054 N N . THR A 1 527 ? 16.266 0.325 31.469 1 73.75 527 THR A N 1
ATOM 4055 C CA . THR A 1 527 ? 16.438 -0.918 32.219 1 73.75 527 THR A CA 1
ATOM 4056 C C . THR A 1 527 ? 15.188 -1.782 32.125 1 73.75 527 THR A C 1
ATOM 4058 O O . THR A 1 527 ? 14.148 -1.326 31.641 1 73.75 527 THR A O 1
ATOM 4061 N N . GLN A 1 528 ? 15.359 -2.996 32.531 1 75.44 528 GLN A N 1
ATOM 4062 C CA . GLN A 1 528 ? 14.219 -3.906 32.531 1 75.44 528 GLN A CA 1
ATOM 4063 C C . GLN A 1 528 ? 13.102 -3.381 33.438 1 75.44 528 GLN A C 1
ATOM 4065 O O . GLN A 1 528 ? 11.922 -3.531 33.125 1 75.44 528 GLN A O 1
ATOM 4070 N N . GLU A 1 529 ? 13.484 -2.828 34.531 1 73.38 529 GLU A N 1
ATOM 4071 C CA . GLU A 1 529 ? 12.516 -2.258 35.438 1 73.38 529 GLU A CA 1
ATOM 4072 C C . GLU A 1 529 ? 11.758 -1.095 34.812 1 73.38 529 GLU A C 1
ATOM 4074 O O . GLU A 1 529 ? 10.57 -0.906 35.062 1 73.38 529 GLU A O 1
ATOM 4079 N N . ASP A 1 530 ? 12.453 -0.444 34 1 75.06 530 ASP A N 1
ATOM 4080 C CA . ASP A 1 530 ? 11.844 0.685 33.312 1 75.06 530 ASP A CA 1
ATOM 4081 C C . ASP A 1 530 ? 10.789 0.21 32.312 1 75.06 530 ASP A C 1
ATOM 4083 O O . ASP A 1 530 ? 9.758 0.866 32.125 1 75.06 530 ASP A O 1
ATOM 4087 N N . LEU A 1 531 ? 11.039 -0.93 31.812 1 78.62 531 LEU A N 1
ATOM 4088 C CA . LEU A 1 531 ? 10.156 -1.457 30.766 1 78.62 531 LEU A CA 1
ATOM 4089 C C . LEU A 1 531 ? 8.797 -1.822 31.344 1 78.62 531 LEU A C 1
ATOM 4091 O O . LEU A 1 531 ? 7.766 -1.614 30.703 1 78.62 531 LEU A O 1
ATOM 4095 N N . VAL A 1 532 ? 8.836 -2.246 32.562 1 74.5 532 VAL A N 1
ATOM 4096 C CA . VAL A 1 532 ? 7.59 -2.668 33.219 1 74.5 532 VAL A CA 1
ATOM 4097 C C . VAL A 1 532 ? 6.785 -1.44 33.625 1 74.5 532 VAL A C 1
ATOM 4099 O O . VAL A 1 532 ? 5.555 -1.464 33.625 1 74.5 532 VAL A O 1
ATOM 4102 N N . LYS A 1 533 ? 7.445 -0.367 33.812 1 73.81 533 LYS A N 1
ATOM 4103 C CA . LYS A 1 533 ? 6.805 0.841 34.344 1 73.81 533 LYS A CA 1
ATOM 4104 C C . LYS A 1 533 ? 6.215 1.672 33.188 1 73.81 533 LYS A C 1
ATOM 4106 O O . LYS A 1 533 ? 5.293 2.465 33.406 1 73.81 533 LYS A O 1
ATOM 4111 N N . THR A 1 534 ? 6.77 1.487 32.094 1 77.75 534 THR A N 1
ATOM 4112 C CA . THR A 1 534 ? 6.242 2.223 30.938 1 77.75 534 THR A CA 1
ATOM 4113 C C . THR A 1 534 ? 5.004 1.527 30.375 1 77.75 534 THR A C 1
ATOM 4115 O O . THR A 1 534 ? 5.113 0.48 29.734 1 77.75 534 THR A O 1
ATOM 4118 N N . VAL A 1 535 ? 3.855 2.129 30.719 1 73.75 535 VAL A N 1
ATOM 4119 C CA . VAL A 1 535 ? 2.584 1.521 30.344 1 73.75 535 VAL A CA 1
ATOM 4120 C C . VAL A 1 535 ? 1.762 2.51 29.516 1 73.75 535 VAL A C 1
ATOM 4122 O O . VAL A 1 535 ? 1.704 3.699 29.844 1 73.75 535 VAL A O 1
ATOM 4125 N N . GLY A 1 536 ? 1.212 2.025 28.406 1 71.88 536 GLY A N 1
ATOM 4126 C CA . GLY A 1 536 ? 0.31 2.824 27.594 1 71.88 536 GLY A CA 1
ATOM 4127 C C . GLY A 1 536 ? -1.126 2.789 28.078 1 71.88 536 GLY A C 1
ATOM 4128 O O . GLY A 1 536 ? -1.428 2.145 29.094 1 71.88 536 GLY A O 1
ATOM 4129 N N . ARG A 1 537 ? -1.893 3.508 27.359 1 74.69 537 ARG A N 1
ATOM 4130 C CA . ARG A 1 537 ? -3.311 3.562 27.688 1 74.69 537 ARG A CA 1
ATOM 4131 C C . ARG A 1 537 ? -3.99 2.225 27.422 1 74.69 537 ARG A C 1
ATOM 4133 O O . ARG A 1 537 ? -3.711 1.571 26.422 1 74.69 537 ARG A O 1
ATOM 4140 N N . THR A 1 538 ? -4.875 1.866 28.359 1 71.56 538 THR A N 1
ATOM 4141 C CA . THR A 1 538 ? -5.695 0.677 28.172 1 71.56 538 THR A CA 1
ATOM 4142 C C . THR A 1 538 ? -6.977 1.018 27.422 1 71.56 538 THR A C 1
ATOM 4144 O O . THR A 1 538 ? -7.254 2.189 27.156 1 71.56 538 THR A O 1
ATOM 4147 N N . TRP A 1 539 ? -7.684 0.012 27 1 70.62 539 TRP A N 1
ATOM 4148 C CA . TRP A 1 539 ? -8.945 0.228 26.297 1 70.62 539 TRP A CA 1
ATOM 4149 C C . TRP A 1 539 ? -9.906 1.046 27.156 1 70.62 539 TRP A C 1
ATOM 4151 O O . TRP A 1 539 ? -10.664 1.868 26.625 1 70.62 539 TRP A O 1
ATOM 4161 N N . GLU A 1 540 ? -9.906 0.824 28.391 1 61.97 540 GLU A N 1
ATOM 4162 C CA . GLU A 1 540 ? -10.781 1.562 29.297 1 61.97 540 GLU A CA 1
ATOM 4163 C C . GLU A 1 540 ? -10.461 3.055 29.281 1 61.97 540 GLU A C 1
ATOM 4165 O O . GLU A 1 540 ? -11.367 3.887 29.328 1 61.97 540 GLU A O 1
ATOM 4170 N N . GLU A 1 541 ? -9.203 3.35 29.141 1 61.5 541 GLU A N 1
ATOM 4171 C CA . GLU A 1 541 ? -8.773 4.746 29.125 1 61.5 541 GLU A CA 1
ATOM 4172 C C . GLU A 1 541 ? -9.008 5.391 27.766 1 61.5 541 GLU A C 1
ATOM 4174 O O . GLU A 1 541 ? -9.141 6.613 27.672 1 61.5 541 GLU A O 1
ATOM 4179 N N . THR A 1 542 ? -9.102 4.578 26.797 1 58 542 THR A N 1
ATOM 4180 C CA . THR A 1 542 ? -9.305 5.074 25.438 1 58 542 THR A CA 1
ATOM 4181 C C . THR A 1 542 ? -10.734 5.594 25.266 1 58 542 THR A C 1
ATOM 4183 O O . THR A 1 542 ? -10.984 6.457 24.422 1 58 542 THR A O 1
ATOM 4186 N N . GLU A 1 543 ? -11.625 5.098 26.094 1 53.94 543 GLU A N 1
ATOM 4187 C CA . GLU A 1 543 ? -13.031 5.48 26.031 1 53.94 543 GLU A CA 1
ATOM 4188 C C . GLU A 1 543 ? -13.289 6.781 26.781 1 53.94 543 GLU A C 1
ATOM 4190 O O . GLU A 1 543 ? -14.336 7.402 26.625 1 53.94 543 GLU A O 1
ATOM 4195 N N . HIS A 1 544 ? -12.227 7.219 27.641 1 50.25 544 HIS A N 1
ATOM 4196 C CA . HIS A 1 544 ? -12.43 8.422 28.453 1 50.25 544 HIS A CA 1
ATOM 4197 C C . HIS A 1 544 ? -11.359 9.469 28.156 1 50.25 544 HIS A C 1
ATOM 4199 O O . HIS A 1 544 ? -10.203 9.125 27.891 1 50.25 544 HIS A O 1
ATOM 4205 N N . MET B 1 1 ? 27.031 -74.562 -18.094 1 24.69 1 MET B N 1
ATOM 4206 C CA . MET B 1 1 ? 27.266 -73.25 -18.578 1 24.69 1 MET B CA 1
ATOM 4207 C C . MET B 1 1 ? 25.938 -72.5 -18.828 1 24.69 1 MET B C 1
ATOM 4209 O O . MET B 1 1 ? 25.109 -73 -19.594 1 24.69 1 MET B O 1
ATOM 4213 N N . PRO B 1 2 ? 25.391 -71.875 -18 1 34.25 2 PRO B N 1
ATOM 4214 C CA . PRO B 1 2 ? 24.047 -71.5 -17.594 1 34.25 2 PRO B CA 1
ATOM 4215 C C . PRO B 1 2 ? 23.391 -70.562 -18.562 1 34.25 2 PRO B C 1
ATOM 4217 O O . PRO B 1 2 ? 24 -69.562 -18.953 1 34.25 2 PRO B O 1
ATOM 4220 N N . ALA B 1 3 ? 22.734 -71 -19.453 1 33.06 3 ALA B N 1
ATOM 4221 C CA . ALA B 1 3 ? 22.047 -70.875 -20.734 1 33.06 3 ALA B CA 1
ATOM 4222 C C . ALA B 1 3 ? 21.219 -69.625 -20.781 1 33.06 3 ALA B C 1
ATOM 4224 O O . ALA B 1 3 ? 20.453 -69.375 -21.734 1 33.06 3 ALA B O 1
ATOM 4225 N N . SER B 1 4 ? 21.391 -68.812 -19.906 1 42.59 4 SER B N 1
ATOM 4226 C CA . SER B 1 4 ? 20.641 -67.625 -19.703 1 42.59 4 SER B CA 1
ATOM 4227 C C . SER B 1 4 ? 21.156 -66.5 -20.625 1 42.59 4 SER B C 1
ATOM 4229 O O . SER B 1 4 ? 20.453 -65.5 -20.828 1 42.59 4 SER B O 1
ATOM 4231 N N . ASP B 1 5 ? 22.344 -66.625 -21.25 1 43.62 5 ASP B N 1
ATOM 4232 C CA . ASP B 1 5 ? 23.125 -65.688 -22.016 1 43.62 5 ASP B CA 1
ATOM 4233 C C . ASP B 1 5 ? 22.625 -65.562 -23.453 1 43.62 5 ASP B C 1
ATOM 4235 O O . ASP B 1 5 ? 22.656 -64.5 -24.078 1 43.62 5 ASP B O 1
ATOM 4239 N N . ALA B 1 6 ? 22.141 -66.688 -23.969 1 40.22 6 ALA B N 1
ATOM 4240 C CA . ALA B 1 6 ? 21.984 -66.812 -25.406 1 40.22 6 ALA B CA 1
ATOM 4241 C C . ALA B 1 6 ? 20.719 -66.062 -25.891 1 40.22 6 ALA B C 1
ATOM 4243 O O . ALA B 1 6 ? 20.719 -65.438 -26.953 1 40.22 6 ALA B O 1
ATOM 4244 N N . VAL B 1 7 ? 19.953 -66.125 -25.219 1 47.72 7 VAL B N 1
ATOM 4245 C CA . VAL B 1 7 ? 18.625 -65.688 -25.594 1 47.72 7 VAL B CA 1
ATOM 4246 C C . VAL B 1 7 ? 18.516 -64.188 -25.531 1 47.72 7 VAL B C 1
ATOM 4248 O O . VAL B 1 7 ? 17.875 -63.531 -26.391 1 47.72 7 VAL B O 1
ATOM 4251 N N . LEU B 1 8 ? 19.219 -63.656 -24.734 1 50.22 8 LEU B N 1
ATOM 4252 C CA . LEU B 1 8 ? 19.359 -62.219 -24.516 1 50.22 8 LEU B CA 1
ATOM 4253 C C . LEU B 1 8 ? 19.984 -61.562 -25.734 1 50.22 8 LEU B C 1
ATOM 4255 O O . LEU B 1 8 ? 19.641 -60.406 -26.062 1 50.22 8 LEU B O 1
ATOM 4259 N N . THR B 1 9 ? 20.875 -62.25 -26.5 1 48.59 9 THR B N 1
ATOM 4260 C CA . THR B 1 9 ? 21.562 -61.719 -27.672 1 48.59 9 THR B CA 1
ATOM 4261 C C . THR B 1 9 ? 20.594 -61.531 -28.828 1 48.59 9 THR B C 1
ATOM 4263 O O . THR B 1 9 ? 20.703 -60.562 -29.578 1 48.59 9 THR B O 1
ATOM 4266 N N . GLN B 1 10 ? 19.641 -62.281 -28.922 1 49.97 10 GLN B N 1
ATOM 4267 C CA . GLN B 1 10 ? 18.781 -62.281 -30.094 1 49.97 10 GLN B CA 1
ATOM 4268 C C . GLN B 1 10 ? 17.734 -61.188 -30.016 1 49.97 10 GLN B C 1
ATOM 4270 O O . GLN B 1 10 ? 17.375 -60.562 -31.016 1 49.97 10 GLN B O 1
ATOM 4275 N N . ILE B 1 11 ? 17.234 -60.844 -28.719 1 55.41 11 ILE B N 1
ATOM 4276 C CA . ILE B 1 11 ? 16.344 -59.719 -28.438 1 55.41 11 ILE B CA 1
ATOM 4277 C C . ILE B 1 11 ? 17 -58.406 -28.875 1 55.41 11 ILE B C 1
ATOM 4279 O O . ILE B 1 11 ? 16.359 -57.562 -29.5 1 55.41 11 ILE B O 1
ATOM 4283 N N . LEU B 1 12 ? 18.359 -58.438 -28.531 1 53.25 12 LEU B N 1
ATOM 4284 C CA . LEU B 1 12 ? 19.125 -57.25 -28.844 1 53.25 12 LEU B CA 1
ATOM 4285 C C . LEU B 1 12 ? 19.219 -57.031 -30.344 1 53.25 12 LEU B C 1
ATOM 4287 O O . LEU B 1 12 ? 19.094 -55.906 -30.828 1 53.25 12 LEU B O 1
ATOM 4291 N N . ALA B 1 13 ? 19.266 -58.094 -31.109 1 53.09 13 ALA B N 1
ATOM 4292 C CA . ALA B 1 13 ? 19.438 -58 -32.562 1 53.09 13 ALA B CA 1
ATOM 4293 C C . ALA B 1 13 ? 18.156 -57.562 -33.25 1 53.09 13 ALA B C 1
ATOM 4295 O O . ALA B 1 13 ? 18.188 -56.75 -34.156 1 53.09 13 ALA B O 1
ATOM 4296 N N . GLN B 1 14 ? 17.141 -58 -32.75 1 53.16 14 GLN B N 1
ATOM 4297 C CA . GLN B 1 14 ? 15.867 -57.688 -33.406 1 53.16 14 GLN B CA 1
ATOM 4298 C C . GLN B 1 14 ? 15.383 -56.312 -33.062 1 53.16 14 GLN B C 1
ATOM 4300 O O . GLN B 1 14 ? 14.797 -55.625 -33.906 1 53.16 14 GLN B O 1
ATOM 4305 N N . LEU B 1 15 ? 15.75 -55.844 -31.797 1 56.91 15 LEU B N 1
ATOM 4306 C CA . LEU B 1 15 ? 15.562 -54.469 -31.391 1 56.91 15 LEU B CA 1
ATOM 4307 C C . LEU B 1 15 ? 16.359 -53.531 -32.281 1 56.91 15 LEU B C 1
ATOM 4309 O O . LEU B 1 15 ? 15.867 -52.438 -32.656 1 56.91 15 LEU B O 1
ATOM 4313 N N . GLU B 1 16 ? 17.609 -54.094 -32.562 1 54.38 16 GLU B N 1
ATOM 4314 C CA . GLU B 1 16 ? 18.438 -53.25 -33.469 1 54.38 16 GLU B CA 1
ATOM 4315 C C . GLU B 1 16 ? 17.828 -53.156 -34.844 1 54.38 16 GLU B C 1
ATOM 4317 O O . GLU B 1 16 ? 17.859 -52.094 -35.469 1 54.38 16 GLU B O 1
ATOM 4322 N N . ALA B 1 17 ? 17.188 -54.125 -35.25 1 55.25 17 ALA B N 1
ATOM 4323 C CA . ALA B 1 17 ? 16.609 -54.188 -36.594 1 55.25 17 ALA B CA 1
ATOM 4324 C C . ALA B 1 17 ? 15.336 -53.344 -36.656 1 55.25 17 ALA B C 1
ATOM 4326 O O . ALA B 1 17 ? 15.094 -52.688 -37.688 1 55.25 17 ALA B O 1
ATOM 4327 N N . MET B 1 18 ? 14.523 -53.531 -35.594 1 52.59 18 MET B N 1
ATOM 4328 C CA . MET B 1 18 ? 13.328 -52.688 -35.562 1 52.59 18 MET B CA 1
ATOM 4329 C C . MET B 1 18 ? 13.695 -51.219 -35.5 1 52.59 18 MET B C 1
ATOM 4331 O O . MET B 1 18 ? 13.016 -50.375 -36.062 1 52.59 18 MET B O 1
ATOM 4335 N N . GLN B 1 19 ? 14.938 -51 -34.719 1 51.94 19 GLN B N 1
ATOM 4336 C CA . GLN B 1 19 ? 15.484 -49.625 -34.719 1 51.94 19 GLN B CA 1
ATOM 4337 C C . GLN B 1 19 ? 15.867 -49.188 -36.125 1 51.94 19 GLN B C 1
ATOM 4339 O O . GLN B 1 19 ? 15.648 -48.031 -36.5 1 51.94 19 GLN B O 1
ATOM 4344 N N . ILE B 1 20 ? 16.438 -50.156 -36.906 1 54.09 20 ILE B N 1
ATOM 4345 C CA . ILE B 1 20 ? 16.812 -49.812 -38.281 1 54.09 20 ILE B CA 1
ATOM 4346 C C . ILE B 1 20 ? 15.555 -49.562 -39.094 1 54.09 20 ILE B C 1
ATOM 4348 O O . ILE B 1 20 ? 15.508 -48.594 -39.875 1 54.09 20 ILE B O 1
ATOM 4352 N N . GLN B 1 21 ? 14.578 -50.344 -38.844 1 48.97 21 GLN B N 1
ATOM 4353 C CA . GLN B 1 21 ? 13.406 -50.219 -39.719 1 48.97 21 GLN B CA 1
ATOM 4354 C C . GLN B 1 21 ? 12.531 -49.031 -39.281 1 48.97 21 GLN B C 1
ATOM 4356 O O . GLN B 1 21 ? 11.945 -48.344 -40.125 1 48.97 21 GLN B O 1
ATOM 4361 N N . GLN B 1 22 ? 12.438 -48.719 -37.844 1 47.47 22 GLN B N 1
ATOM 4362 C CA . GLN B 1 22 ? 11.93 -47.438 -37.438 1 47.47 22 GLN B CA 1
ATOM 4363 C C . GLN B 1 22 ? 12.711 -46.312 -38.125 1 47.47 22 GLN B C 1
ATOM 4365 O O . GLN B 1 22 ? 12.133 -45.281 -38.5 1 47.47 22 GLN B O 1
ATOM 4370 N N . GLN B 1 23 ? 14.164 -46.531 -38.188 1 50.41 23 GLN B N 1
ATOM 4371 C CA . GLN B 1 23 ? 14.852 -45.469 -38.906 1 50.41 23 GLN B CA 1
ATOM 4372 C C . GLN B 1 23 ? 14.344 -45.406 -40.344 1 50.41 23 GLN B C 1
ATOM 4374 O O . GLN B 1 23 ? 14.211 -44.312 -40.906 1 50.41 23 GLN B O 1
ATOM 4379 N N . THR B 1 24 ? 13.93 -46.531 -40.875 1 49.59 24 THR B N 1
ATOM 4380 C CA . THR B 1 24 ? 13.484 -46.5 -42.281 1 49.59 24 THR B CA 1
ATOM 4381 C C . THR B 1 24 ? 12.016 -46.094 -42.375 1 49.59 24 THR B C 1
ATOM 4383 O O . THR B 1 24 ? 11.633 -45.375 -43.281 1 49.59 24 THR B O 1
ATOM 4386 N N . MET B 1 25 ? 11.109 -46.688 -41.406 1 45.75 25 MET B N 1
ATOM 4387 C CA . MET B 1 25 ? 9.75 -46.156 -41.531 1 45.75 25 MET B CA 1
ATOM 4388 C C . MET B 1 25 ? 9.711 -44.688 -41.125 1 45.75 25 MET B C 1
ATOM 4390 O O . MET B 1 25 ? 8.969 -43.906 -41.719 1 45.75 25 MET B O 1
ATOM 4394 N N . GLN B 1 26 ? 10.57 -44.156 -40.094 1 44.09 26 GLN B N 1
ATOM 4395 C CA . GLN B 1 26 ? 10.695 -42.719 -39.906 1 44.09 26 GLN B CA 1
ATOM 4396 C C . GLN B 1 26 ? 11.18 -42.031 -41.188 1 44.09 26 GLN B C 1
ATOM 4398 O O . GLN B 1 26 ? 10.742 -40.906 -41.5 1 44.09 26 GLN B O 1
ATOM 4403 N N . ALA B 1 27 ? 11.961 -42.656 -41.969 1 45.19 27 ALA B N 1
ATOM 4404 C CA . ALA B 1 27 ? 12.156 -42.031 -43.281 1 45.19 27 ALA B CA 1
ATOM 4405 C C . ALA B 1 27 ? 10.867 -42.031 -44.094 1 45.19 27 ALA B C 1
ATOM 4407 O O . ALA B 1 27 ? 10.508 -41.031 -44.719 1 45.19 27 ALA B O 1
ATOM 4408 N N . GLN B 1 28 ? 10.008 -43.094 -44.125 1 40.66 28 GLN B N 1
ATOM 4409 C CA . GLN B 1 28 ? 8.938 -43.188 -45.125 1 40.66 28 GLN B CA 1
ATOM 4410 C C . GLN B 1 28 ? 7.613 -42.719 -44.531 1 40.66 28 GLN B C 1
ATOM 4412 O O . GLN B 1 28 ? 6.855 -42 -45.188 1 40.66 28 GLN B O 1
ATOM 4417 N N . LEU B 1 29 ? 6.949 -43.219 -43.594 1 37.53 29 LEU B N 1
ATOM 4418 C CA . LEU B 1 29 ? 5.734 -42.594 -43.062 1 37.53 29 LEU B CA 1
ATOM 4419 C C . LEU B 1 29 ? 6.047 -41.281 -42.375 1 37.53 29 LEU B C 1
ATOM 4421 O O . LEU B 1 29 ? 5.141 -40.5 -42.125 1 37.53 29 LEU B O 1
ATOM 4425 N N . ASP B 1 30 ? 7.277 -40.406 -42.125 1 34.47 30 ASP B N 1
ATOM 4426 C CA . ASP B 1 30 ? 7.695 -39.219 -42.875 1 34.47 30 ASP B CA 1
ATOM 4427 C C . ASP B 1 30 ? 7.188 -39.312 -44.312 1 34.47 30 ASP B C 1
ATOM 4429 O O . ASP B 1 30 ? 6.781 -38.312 -44.906 1 34.47 30 ASP B O 1
ATOM 4433 N N . ALA B 1 31 ? 6.727 -40.406 -45.031 1 40.56 31 ALA B N 1
ATOM 4434 C CA . ALA B 1 31 ? 5.809 -40.219 -46.125 1 40.56 31 ALA B CA 1
ATOM 4435 C C . ALA B 1 31 ? 4.359 -40.375 -45.688 1 40.56 31 ALA B C 1
ATOM 4437 O O . ALA B 1 31 ? 3.5 -39.594 -46.062 1 40.56 31 ALA B O 1
ATOM 4438 N N . ILE B 1 32 ? 3.256 -40.938 -45.469 1 41.97 32 ILE B N 1
ATOM 4439 C CA . ILE B 1 32 ? 1.94 -40.312 -45.375 1 41.97 32 ILE B CA 1
ATOM 4440 C C . ILE B 1 32 ? 1.415 -40.406 -43.969 1 41.97 32 ILE B C 1
ATOM 4442 O O . ILE B 1 32 ? 1.861 -41.281 -43.188 1 41.97 32 ILE B O 1
ATOM 4446 N N . ALA B 1 33 ? 0.471 -40.688 -43.219 1 31.23 33 ALA B N 1
ATOM 4447 C CA . ALA B 1 33 ? 0.198 -40.344 -41.812 1 31.23 33 ALA B CA 1
ATOM 4448 C C . ALA B 1 33 ? 0.67 -41.469 -40.875 1 31.23 33 ALA B C 1
ATOM 4450 O O . ALA B 1 33 ? 0.797 -41.281 -39.688 1 31.23 33 ALA B O 1
ATOM 4451 N N . SER B 1 34 ? 0.406 -42.875 -41.281 1 30.58 34 SER B N 1
ATOM 4452 C CA . SER B 1 34 ? -0.441 -44.062 -41.406 1 30.58 34 SER B CA 1
ATOM 4453 C C . SER B 1 34 ? -0.543 -44.844 -40.125 1 30.58 34 SER B C 1
ATOM 4455 O O . SER B 1 34 ? -0.004 -45.938 -40 1 30.58 34 SER B O 1
ATOM 4457 N N . SER B 1 35 ? -0.98 -44.375 -38.875 1 23.98 35 SER B N 1
ATOM 4458 C CA . SER B 1 35 ? -0.967 -44.719 -37.438 1 23.98 35 SER B CA 1
ATOM 4459 C C . SER B 1 35 ? -2.301 -45.312 -37.031 1 23.98 35 SER B C 1
ATOM 4461 O O . SER B 1 35 ? -3.297 -44.594 -36.906 1 23.98 35 SER B O 1
ATOM 4463 N N . THR B 1 36 ? -2.92 -46.781 -36.781 1 21.31 36 THR B N 1
ATOM 4464 C CA . THR B 1 36 ? -4.09 -47.656 -36.781 1 21.31 36 THR B CA 1
ATOM 4465 C C . THR B 1 36 ? -4.566 -47.938 -35.375 1 21.31 36 THR B C 1
ATOM 4467 O O . THR B 1 36 ? -5.75 -48.188 -35.156 1 21.31 36 THR B O 1
ATOM 4470 N N . LYS B 1 37 ? -4.312 -48.188 -33.938 1 20.47 37 LYS B N 1
ATOM 4471 C CA . LYS B 1 37 ? -4.617 -49.469 -33.281 1 20.47 37 LYS B CA 1
ATOM 4472 C C . LYS B 1 37 ? -6.008 -49.438 -32.656 1 20.47 37 LYS B C 1
ATOM 4474 O O . LYS B 1 37 ? -6.438 -48.406 -32.125 1 20.47 37 LYS B O 1
ATOM 4479 N N . PRO B 1 38 ? -6.66 -50.906 -32.156 1 18.52 38 PRO B N 1
ATOM 4480 C CA . PRO B 1 38 ? -7.941 -51.594 -32.062 1 18.52 38 PRO B CA 1
ATOM 4481 C C . PRO B 1 38 ? -8.492 -51.656 -30.625 1 18.52 38 PRO B C 1
ATOM 4483 O O . PRO B 1 38 ? -9.695 -51.469 -30.422 1 18.52 38 PRO B O 1
ATOM 4486 N N . GLN B 1 39 ? -7.914 -52.094 -29.406 1 16.59 39 GLN B N 1
ATOM 4487 C CA . GLN B 1 39 ? -8.242 -53.312 -28.672 1 16.59 39 GLN B CA 1
ATOM 4488 C C . GLN B 1 39 ? -9.555 -53.156 -27.906 1 16.59 39 GLN B C 1
ATOM 4490 O O . GLN B 1 39 ? -10.039 -52.031 -27.719 1 16.59 39 GLN B O 1
ATOM 4495 N N . THR B 1 40 ? -9.695 -53.875 -26.422 1 16.47 40 THR B N 1
ATOM 4496 C CA . THR B 1 40 ? -10.242 -55.094 -25.812 1 16.47 40 THR B CA 1
ATOM 4497 C C . THR B 1 40 ? -11.523 -54.781 -25.047 1 16.47 40 THR B C 1
ATOM 4499 O O . THR B 1 40 ? -11.742 -53.625 -24.656 1 16.47 40 THR B O 1
ATOM 4502 N N . LEU B 1 41 ? -12.25 -56.031 -24.141 1 15.85 41 LEU B N 1
ATOM 4503 C CA . LEU B 1 41 ? -13.391 -56.906 -23.875 1 15.85 41 LEU B CA 1
ATOM 4504 C C . LEU B 1 41 ? -13.93 -56.656 -22.469 1 15.85 41 LEU B C 1
ATOM 4506 O O . LEU B 1 41 ? -15.141 -56.75 -22.234 1 15.85 41 LEU B O 1
ATOM 4510 N N . LEU B 1 42 ? -13.266 -56.625 -21.25 1 15.5 42 LEU B N 1
ATOM 4511 C CA . LEU B 1 42 ? -13.508 -57.562 -20.156 1 15.5 42 LEU B CA 1
ATOM 4512 C C . LEU B 1 42 ? -14.906 -57.344 -19.578 1 15.5 42 LEU B C 1
ATOM 4514 O O . LEU B 1 42 ? -15.484 -56.25 -19.703 1 15.5 42 LEU B O 1
ATOM 4518 N N . GLU B 1 43 ? -15.211 -58.281 -18.359 1 15.77 43 GLU B N 1
ATOM 4519 C CA . GLU B 1 43 ? -16.031 -59.344 -17.781 1 15.77 43 GLU B CA 1
ATOM 4520 C C . GLU B 1 43 ? -17.062 -58.781 -16.828 1 15.77 43 GLU B C 1
ATOM 4522 O O . GLU B 1 43 ? -16.938 -57.656 -16.359 1 15.77 43 GLU B O 1
ATOM 4527 N N . PRO B 1 44 ? -17.5 -59.875 -15.711 1 16.06 44 PRO B N 1
ATOM 4528 C CA . PRO B 1 44 ? -18.688 -60.594 -15.258 1 16.06 44 PRO B CA 1
ATOM 4529 C C . PRO B 1 44 ? -19.328 -59.969 -14.023 1 16.06 44 PRO B C 1
ATOM 4531 O O . PRO B 1 44 ? -20.516 -59.656 -14.023 1 16.06 44 PRO B O 1
ATOM 4534 N N . VAL B 1 45 ? -19.125 -60.656 -12.648 1 14.38 45 VAL B N 1
ATOM 4535 C CA . VAL B 1 45 ? -19.922 -61.594 -11.867 1 14.38 45 VAL B CA 1
ATOM 4536 C C . VAL B 1 45 ? -20.547 -60.875 -10.672 1 14.38 45 VAL B C 1
ATOM 4538 O O . VAL B 1 45 ? -21.75 -61 -10.438 1 14.38 45 VAL B O 1
ATOM 4541 N N . LYS B 1 46 ? -19.797 -61.125 -9.328 1 15.8 46 LYS B N 1
ATOM 4542 C CA . LYS B 1 46 ? -20.266 -61.969 -8.234 1 15.8 46 LYS B CA 1
ATOM 4543 C C . LYS B 1 46 ? -21.516 -61.406 -7.59 1 15.8 46 LYS B C 1
ATOM 4545 O O . LYS B 1 46 ? -21.75 -60.188 -7.629 1 15.8 46 LYS B O 1
ATOM 4550 N N . PRO B 1 47 ? -21.922 -62.094 -6.289 1 15.86 47 PRO B N 1
ATOM 4551 C CA . PRO B 1 47 ? -23.016 -62.844 -5.66 1 15.86 47 PRO B CA 1
ATOM 4552 C C . PRO B 1 47 ? -23.797 -61.969 -4.656 1 15.86 47 PRO B C 1
ATOM 4554 O O . PRO B 1 47 ? -23.531 -60.781 -4.527 1 15.86 47 PRO B O 1
ATOM 4557 N N . PRO B 1 48 ? -23.75 -62.562 -3.205 1 15.41 48 PRO B N 1
ATOM 4558 C CA . PRO B 1 48 ? -24.734 -63.188 -2.312 1 15.41 48 PRO B CA 1
ATOM 4559 C C . PRO B 1 48 ? -25.344 -62.219 -1.322 1 15.41 48 PRO B C 1
ATOM 4561 O O . PRO B 1 48 ? -24.922 -61.062 -1.257 1 15.41 48 PRO B O 1
ATOM 4564 N N . SER B 1 49 ? -25.094 -62.594 0.189 1 14.92 49 SER B N 1
ATOM 4565 C CA . SER B 1 49 ? -25.922 -63.156 1.248 1 14.92 49 SER B CA 1
ATOM 4566 C C . SER B 1 49 ? -26.453 -62.062 2.176 1 14.92 49 SER B C 1
ATOM 4568 O O . SER B 1 49 ? -26.375 -60.875 1.862 1 14.92 49 SER B O 1
ATOM 4570 N N . GLU B 1 50 ? -26.109 -62.25 3.664 1 15.64 50 GLU B N 1
ATOM 4571 C CA . GLU B 1 50 ? -26.906 -62.75 4.777 1 15.64 50 GLU B CA 1
ATOM 4572 C C . GLU B 1 50 ? -27.516 -61.594 5.578 1 15.64 50 GLU B C 1
ATOM 4574 O O . GLU B 1 50 ? -27.094 -60.438 5.418 1 15.64 50 GLU B O 1
ATOM 4579 N N . PRO B 1 51 ? -27.562 -61.844 7.121 1 15.84 51 PRO B N 1
ATOM 4580 C CA . PRO B 1 51 ? -28.594 -62.094 8.125 1 15.84 51 PRO B CA 1
ATOM 4581 C C . PRO B 1 51 ? -28.891 -60.875 8.992 1 15.84 51 PRO B C 1
ATOM 4583 O O . PRO B 1 51 ? -30.047 -60.438 9.086 1 15.84 51 PRO B O 1
ATOM 4586 N N . ASP B 1 52 ? -28.234 -60.875 10.281 1 14.77 52 ASP B N 1
ATOM 4587 C CA . ASP B 1 52 ? -28.859 -61.219 11.562 1 14.77 52 ASP B CA 1
ATOM 4588 C C . ASP B 1 52 ? -29.344 -59.938 12.289 1 14.77 52 ASP B C 1
ATOM 4590 O O . ASP B 1 52 ? -30.531 -59.812 12.609 1 14.77 52 ASP B O 1
ATOM 4594 N N . LEU B 1 53 ? -28.609 -59.625 13.594 1 15.33 53 LEU B N 1
ATOM 4595 C CA . LEU B 1 53 ? -29.016 -59.844 14.977 1 15.33 53 LEU B CA 1
ATOM 4596 C C . LEU B 1 53 ? -29.609 -58.562 15.578 1 15.33 53 LEU B C 1
ATOM 4598 O O . LEU B 1 53 ? -29.391 -57.469 15.047 1 15.33 53 LEU B O 1
ATOM 4602 N N . GLY B 1 54 ? -29.688 -58.531 17.078 1 15.23 54 GLY B N 1
ATOM 4603 C CA . GLY B 1 54 ? -30.547 -58.5 18.234 1 15.23 54 GLY B CA 1
ATOM 4604 C C . GLY B 1 54 ? -30.641 -57.125 18.875 1 15.23 54 GLY B C 1
ATOM 4605 O O . GLY B 1 54 ? -30.094 -56.156 18.328 1 15.23 54 GLY B O 1
ATOM 4606 N N . SER B 1 55 ? -30.234 -57.031 20.328 1 15.42 55 SER B N 1
ATOM 4607 C CA . SER B 1 55 ? -31.047 -56.875 21.531 1 15.42 55 SER B CA 1
ATOM 4608 C C . SER B 1 55 ? -31 -55.438 22.047 1 15.42 55 SER B C 1
ATOM 4610 O O . SER B 1 55 ? -30.219 -54.625 21.562 1 15.42 55 SER B O 1
ATOM 4612 N N . PRO B 1 56 ? -30.656 -55.281 23.484 1 16.05 56 PRO B N 1
ATOM 4613 C CA . PRO B 1 56 ? -31.469 -54.938 24.656 1 16.05 56 PRO B CA 1
ATOM 4614 C C . PRO B 1 56 ? -31.297 -53.5 25.109 1 16.05 56 PRO B C 1
ATOM 4616 O O . PRO B 1 56 ? -30.484 -52.75 24.531 1 16.05 56 PRO B O 1
ATOM 4619 N N . THR B 1 57 ? -30.844 -53.312 26.531 1 15.41 57 THR B N 1
ATOM 4620 C CA . THR B 1 57 ? -31.453 -52.938 27.812 1 15.41 57 THR B CA 1
ATOM 4621 C C . THR B 1 57 ? -30.953 -51.594 28.266 1 15.41 57 THR B C 1
ATOM 4623 O O . THR B 1 57 ? -31.75 -50.688 28.594 1 15.41 57 THR B O 1
ATOM 4626 N N . SER B 1 58 ? -29.641 -51.406 28.906 1 15.14 58 SER B N 1
ATOM 4627 C CA . SER B 1 58 ? -29.641 -51.125 30.344 1 15.14 58 SER B CA 1
ATOM 4628 C C . SER B 1 58 ? -29.594 -49.625 30.609 1 15.14 58 SER B C 1
ATOM 4630 O O . SER B 1 58 ? -29.141 -48.875 29.766 1 15.14 58 SER B O 1
ATOM 4632 N N . PRO B 1 59 ? -29.922 -49.219 31.984 1 17.31 59 PRO B N 1
ATOM 4633 C CA . PRO B 1 59 ? -30.5 -48.188 32.844 1 17.31 59 PRO B CA 1
ATOM 4634 C C . PRO B 1 59 ? -29.453 -47.188 33.375 1 17.31 59 PRO B C 1
ATOM 4636 O O . PRO B 1 59 ? -29.797 -46.156 33.938 1 17.31 59 PRO B O 1
ATOM 4639 N N . VAL B 1 60 ? -28.156 -47.219 32.969 1 15.05 60 VAL B N 1
ATOM 4640 C CA . VAL B 1 60 ? -27.312 -46.938 34.125 1 15.05 60 VAL B CA 1
ATOM 4641 C C . VAL B 1 60 ? -27.672 -45.594 34.75 1 15.05 60 VAL B C 1
ATOM 4643 O O . VAL B 1 60 ? -28.031 -44.656 34.031 1 15.05 60 VAL B O 1
ATOM 4646 N N . SER B 1 61 ? -27.375 -45.594 36.156 1 15.56 61 SER B N 1
ATOM 4647 C CA . SER B 1 61 ? -27.719 -45 37.438 1 15.56 61 SER B CA 1
ATOM 4648 C C . SER B 1 61 ? -27 -43.688 37.656 1 15.56 61 SER B C 1
ATOM 4650 O O . SER B 1 61 ? -26.109 -43.312 36.906 1 15.56 61 SER B O 1
ATOM 4652 N N . PRO B 1 62 ? -26.328 -43.594 38.938 1 16.22 62 PRO B N 1
ATOM 4653 C CA . PRO B 1 62 ? -26.625 -42.75 40.094 1 16.22 62 PRO B CA 1
ATOM 4654 C C . PRO B 1 62 ? -25.656 -41.594 40.25 1 16.22 62 PRO B C 1
ATOM 4656 O O . PRO B 1 62 ? -26.094 -40.438 40.438 1 16.22 62 PRO B O 1
ATOM 4659 N N . LEU B 1 63 ? -24.203 -41.812 40.531 1 15.29 63 LEU B N 1
ATOM 4660 C CA . LEU B 1 63 ? -23.766 -41.531 41.875 1 15.29 63 LEU B CA 1
ATOM 4661 C C . LEU B 1 63 ? -23.281 -40.094 42 1 15.29 63 LEU B C 1
ATOM 4663 O O . LEU B 1 63 ? -22.953 -39.438 41 1 15.29 63 LEU B O 1
ATOM 4667 N N . SER B 1 64 ? -22.484 -39.781 43.281 1 15.99 64 SER B N 1
ATOM 4668 C CA . SER B 1 64 ? -22.422 -39 44.5 1 15.99 64 SER B CA 1
ATOM 4669 C C . SER B 1 64 ? -21.219 -38.062 44.5 1 15.99 64 SER B C 1
ATOM 4671 O O . SER B 1 64 ? -21.031 -37.312 45.469 1 15.99 64 SER B O 1
ATOM 4673 N N . LEU B 1 65 ? -20.266 -37.781 43.531 1 15.05 65 LEU B N 1
ATOM 4674 C CA . LEU B 1 65 ? -18.953 -37.625 44.156 1 15.05 65 LEU B CA 1
ATOM 4675 C C . LEU B 1 65 ? -18.859 -36.281 44.875 1 15.05 65 LEU B C 1
ATOM 4677 O O . LEU B 1 65 ? -19.172 -35.25 44.281 1 15.05 65 LEU B O 1
ATOM 4681 N N . SER B 1 66 ? -18.312 -36.344 46.156 1 15.95 66 SER B N 1
ATOM 4682 C CA . SER B 1 66 ? -18.172 -35.562 47.375 1 15.95 66 SER B CA 1
ATOM 4683 C C . SER B 1 66 ? -17.031 -34.562 47.25 1 15.95 66 SER B C 1
ATOM 4685 O O . SER B 1 66 ? -17.25 -33.344 47.469 1 15.95 66 SER B O 1
ATOM 4687 N N . GLY B 1 67 ? -15.719 -34.875 47.75 1 15.93 67 GLY B N 1
ATOM 4688 C CA . GLY B 1 67 ? -15.141 -34.312 48.969 1 15.93 67 GLY B CA 1
ATOM 4689 C C . GLY B 1 67 ? -14.219 -33.125 48.688 1 15.93 67 GLY B C 1
ATOM 4690 O O . GLY B 1 67 ? -13.883 -32.844 47.531 1 15.93 67 GLY B O 1
ATOM 4691 N N . HIS B 1 68 ? -13.078 -32.938 49.594 1 16.84 68 HIS B N 1
ATOM 4692 C CA . HIS B 1 68 ? -12.594 -32 50.594 1 16.84 68 HIS B CA 1
ATOM 4693 C C . HIS B 1 68 ? -11.359 -31.25 50.125 1 16.84 68 HIS B C 1
ATOM 4695 O O . HIS B 1 68 ? -11.336 -30.016 50.125 1 16.84 68 HIS B O 1
ATOM 4701 N N . ALA B 1 69 ? -10.039 -31.641 50.562 1 16.73 69 ALA B N 1
ATOM 4702 C CA . ALA B 1 69 ? -9.211 -30.922 51.531 1 16.73 69 ALA B CA 1
ATOM 4703 C C . ALA B 1 69 ? -8.125 -30.109 50.844 1 16.73 69 ALA B C 1
ATOM 4705 O O . ALA B 1 69 ? -7.875 -30.297 49.656 1 16.73 69 ALA B O 1
ATOM 4706 N N . SER B 1 70 ? -6.773 -30.062 51.375 1 17.61 70 SER B N 1
ATOM 4707 C CA . SER B 1 70 ? -5.953 -29.125 52.125 1 17.61 70 SER B CA 1
ATOM 4708 C C . SER B 1 70 ? -4.668 -28.781 51.375 1 17.61 70 SER B C 1
ATOM 4710 O O . SER B 1 70 ? -4.016 -27.781 51.688 1 17.61 70 SER B O 1
ATOM 4712 N N . PRO B 1 71 ? -4.129 -29.469 50.188 1 17.2 71 PRO B N 1
ATOM 4713 C CA . PRO B 1 71 ? -2.719 -29.734 50.5 1 17.2 71 PRO B CA 1
ATOM 4714 C C . PRO B 1 71 ? -1.845 -28.484 50.375 1 17.2 71 PRO B C 1
ATOM 4716 O O . PRO B 1 71 ? -2.232 -27.516 49.719 1 17.2 71 PRO B O 1
ATOM 4719 N N . PRO B 1 72 ? -0.423 -28.75 50.562 1 18.28 72 PRO B N 1
ATOM 4720 C CA . PRO B 1 72 ? 0.781 -28.219 51.219 1 18.28 72 PRO B CA 1
ATOM 4721 C C . PRO B 1 72 ? 1.567 -27.281 50.312 1 18.28 72 PRO B C 1
ATOM 4723 O O . PRO B 1 72 ? 1.299 -27.203 49.094 1 18.28 72 PRO B O 1
ATOM 4726 N N . SER B 1 73 ? 2.936 -26.969 50.625 1 20.41 73 SER B N 1
ATOM 4727 C CA . SER B 1 73 ? 3.932 -25.953 50.938 1 20.41 73 SER B CA 1
ATOM 4728 C C . SER B 1 73 ? 4.957 -25.812 49.844 1 20.41 73 SER B C 1
ATOM 4730 O O . SER B 1 73 ? 5.918 -25.047 49.969 1 20.41 73 SER B O 1
ATOM 4732 N N . ILE B 1 74 ? 4.801 -26.141 48.5 1 17.72 74 ILE B N 1
ATOM 4733 C CA . ILE B 1 74 ? 6.016 -26.547 47.781 1 17.72 74 ILE B CA 1
ATOM 4734 C C . ILE B 1 74 ? 6.891 -25.328 47.531 1 17.72 74 ILE B C 1
ATOM 4736 O O . ILE B 1 74 ? 6.391 -24.281 47.094 1 17.72 74 ILE B O 1
ATOM 4740 N N . SER B 1 75 ? 8.234 -25.406 47.875 1 19.75 75 SER B N 1
ATOM 4741 C CA . SER B 1 75 ? 9.492 -24.688 48.094 1 19.75 75 SER B CA 1
ATOM 4742 C C . SER B 1 75 ? 10.156 -24.344 46.75 1 19.75 75 SER B C 1
ATOM 4744 O O . SER B 1 75 ? 10.992 -25.109 46.25 1 19.75 75 SER B O 1
ATOM 4746 N N . SER B 1 76 ? 9.547 -23.734 45.688 1 17.94 76 SER B N 1
ATOM 4747 C CA . SER B 1 76 ? 10.109 -23.812 44.344 1 17.94 76 SER B CA 1
ATOM 4748 C C . SER B 1 76 ? 11.305 -22.891 44.188 1 17.94 76 SER B C 1
ATOM 4750 O O . SER B 1 76 ? 11.203 -21.688 44.438 1 17.94 76 SER B O 1
ATOM 4752 N N . ALA B 1 77 ? 12.547 -23.406 44.406 1 20.3 77 ALA B N 1
ATOM 4753 C CA . ALA B 1 77 ? 13.867 -22.781 44.25 1 20.3 77 ALA B CA 1
ATOM 4754 C C . ALA B 1 77 ? 14.117 -22.344 42.812 1 20.3 77 ALA B C 1
ATOM 4756 O O . ALA B 1 77 ? 14.188 -23.172 41.906 1 20.3 77 ALA B O 1
ATOM 4757 N N . ALA B 1 78 ? 13.742 -21.172 42.375 1 18.19 78 ALA B N 1
ATOM 4758 C CA . ALA B 1 78 ? 13.734 -20.516 41.062 1 18.19 78 ALA B CA 1
ATOM 4759 C C . ALA B 1 78 ? 15.156 -20.312 40.562 1 18.19 78 ALA B C 1
ATOM 4761 O O . ALA B 1 78 ? 15.906 -19.5 41.094 1 18.19 78 ALA B O 1
ATOM 4762 N N . THR B 1 79 ? 15.828 -21.484 40.25 1 18.42 79 THR B N 1
ATOM 4763 C CA . THR B 1 79 ? 17.203 -21.359 39.75 1 18.42 79 THR B CA 1
ATOM 4764 C C . THR B 1 79 ? 17.281 -20.422 38.562 1 18.42 79 THR B C 1
ATOM 4766 O O . THR B 1 79 ? 16.5 -20.562 37.625 1 18.42 79 THR B O 1
ATOM 4769 N N . LYS B 1 80 ? 18.047 -19.25 38.562 1 18.94 80 LYS B N 1
ATOM 4770 C CA . LYS B 1 80 ? 18.359 -18.016 37.875 1 18.94 80 LYS B CA 1
ATOM 4771 C C . LYS B 1 80 ? 19.031 -18.312 36.531 1 18.94 80 LYS B C 1
ATOM 4773 O O . LYS B 1 80 ? 19.453 -17.391 35.812 1 18.94 80 LYS B O 1
ATOM 4778 N N . ALA B 1 81 ? 19.312 -19.562 36.156 1 18.8 81 ALA B N 1
ATOM 4779 C CA . ALA B 1 81 ? 20.438 -19.531 35.219 1 18.8 81 ALA B CA 1
ATOM 4780 C C . ALA B 1 81 ? 20.016 -18.984 33.875 1 18.8 81 ALA B C 1
ATOM 4782 O O . ALA B 1 81 ? 19.297 -19.641 33.125 1 18.8 81 ALA B O 1
ATOM 4783 N N . ALA B 1 82 ? 19.609 -17.766 33.688 1 19.05 82 ALA B N 1
ATOM 4784 C CA . ALA B 1 82 ? 19.266 -17.188 32.406 1 19.05 82 ALA B CA 1
ATOM 4785 C C . ALA B 1 82 ? 20.422 -17.297 31.422 1 19.05 82 ALA B C 1
ATOM 4787 O O . ALA B 1 82 ? 21.453 -16.625 31.578 1 19.05 82 ALA B O 1
ATOM 4788 N N . ALA B 1 83 ? 20.828 -18.5 31.062 1 18.05 83 ALA B N 1
ATOM 4789 C CA . ALA B 1 83 ? 21.938 -18.609 30.109 1 18.05 83 ALA B CA 1
ATOM 4790 C C . ALA B 1 83 ? 21.656 -17.766 28.859 1 18.05 83 ALA B C 1
ATOM 4792 O O . ALA B 1 83 ? 20.594 -17.859 28.25 1 18.05 83 ALA B O 1
ATOM 4793 N N . ALA B 1 84 ? 22.266 -16.578 28.766 1 22.05 84 ALA B N 1
ATOM 4794 C CA . ALA B 1 84 ? 22.5 -15.688 27.641 1 22.05 84 ALA B CA 1
ATOM 4795 C C . ALA B 1 84 ? 22.859 -16.484 26.391 1 22.05 84 ALA B C 1
ATOM 4797 O O . ALA B 1 84 ? 23.938 -17.078 26.312 1 22.05 84 ALA B O 1
ATOM 4798 N N . ILE B 1 85 ? 22.031 -17.328 25.844 1 21.98 85 ILE B N 1
ATOM 4799 C CA . ILE B 1 85 ? 22.391 -17.953 24.578 1 21.98 85 ILE B CA 1
ATOM 4800 C C . ILE B 1 85 ? 22.859 -16.875 23.594 1 21.98 85 ILE B C 1
ATOM 4802 O O . ILE B 1 85 ? 22.078 -16.016 23.188 1 21.98 85 ILE B O 1
ATOM 4806 N N . GLY B 1 86 ? 24.031 -16.281 23.828 1 23.91 86 GLY B N 1
ATOM 4807 C CA . GLY B 1 86 ? 24.828 -15.555 22.859 1 23.91 86 GLY B CA 1
ATOM 4808 C C . GLY B 1 86 ? 24.828 -16.188 21.484 1 23.91 86 GLY B C 1
ATOM 4809 O O . GLY B 1 86 ? 25.328 -17.297 21.297 1 23.91 86 GLY B O 1
ATOM 4810 N N . LEU B 1 87 ? 23.797 -16.125 20.797 1 24.05 87 LEU B N 1
ATOM 4811 C CA . LEU B 1 87 ? 23.891 -16.484 19.391 1 24.05 87 LEU B CA 1
ATOM 4812 C C . LEU B 1 87 ? 25.094 -15.805 18.734 1 24.05 87 LEU B C 1
ATOM 4814 O O . LEU B 1 87 ? 25.078 -14.594 18.484 1 24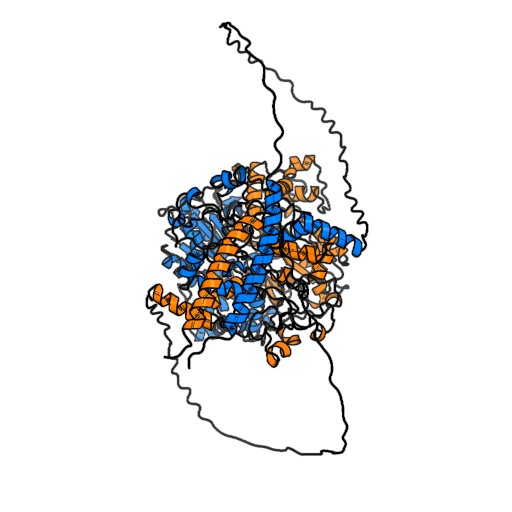.05 87 LEU B O 1
ATOM 4818 N N . SER B 1 88 ? 26.266 -15.938 19.328 1 25.89 88 SER B N 1
ATOM 4819 C CA . SER B 1 88 ? 27.469 -15.711 18.516 1 25.89 88 SER B CA 1
ATOM 4820 C C . SER B 1 88 ? 27.328 -16.312 17.125 1 25.89 88 SER B C 1
ATOM 4822 O O . SER B 1 88 ? 27.219 -17.531 16.984 1 25.89 88 SER B O 1
ATOM 4824 N N . SER B 1 89 ? 26.609 -15.703 16.328 1 26.38 89 SER B N 1
ATOM 4825 C CA . SER B 1 89 ? 26.656 -15.977 14.898 1 26.38 89 SER B CA 1
ATOM 4826 C C . SER B 1 89 ? 28.094 -16.109 14.398 1 26.38 89 SER B C 1
ATOM 4828 O O . SER B 1 89 ? 28.781 -15.094 14.195 1 26.38 89 SER B O 1
ATOM 4830 N N . SER B 1 90 ? 28.906 -16.797 15.102 1 27.22 90 SER B N 1
ATOM 4831 C CA . SER B 1 90 ? 30.047 -17.219 14.297 1 27.22 90 SER B CA 1
ATOM 4832 C C . SER B 1 90 ? 29.609 -17.766 12.945 1 27.22 90 SER B C 1
ATOM 4834 O O . SER B 1 90 ? 29.109 -18.891 12.859 1 27.22 90 SER B O 1
ATOM 4836 N N . ALA B 1 91 ? 29.125 -17 12.055 1 30.75 91 ALA B N 1
ATOM 4837 C CA . ALA B 1 91 ? 29.047 -17.422 10.664 1 30.75 91 ALA B CA 1
ATOM 4838 C C . ALA B 1 91 ? 30.281 -18.203 10.242 1 30.75 91 ALA B C 1
ATOM 4840 O O . ALA B 1 91 ? 31.359 -17.609 10.078 1 30.75 91 ALA B O 1
ATOM 4841 N N . GLN B 1 92 ? 30.453 -19.188 10.805 1 30.12 92 GLN B N 1
ATOM 4842 C CA . GLN B 1 92 ? 31.438 -19.984 10.102 1 30.12 92 GLN B CA 1
ATOM 4843 C C . GLN B 1 92 ? 31.266 -19.891 8.594 1 30.12 92 GLN B C 1
ATOM 4845 O O . GLN B 1 92 ? 30.172 -20.109 8.078 1 30.12 92 GLN B O 1
ATOM 4850 N N . GLN B 1 93 ? 31.938 -18.984 7.926 1 36.44 93 GLN B N 1
ATOM 4851 C CA . GLN B 1 93 ? 32.031 -18.859 6.477 1 36.44 93 GLN B CA 1
ATOM 4852 C C . GLN B 1 93 ? 31.938 -20.234 5.805 1 36.44 93 GLN B C 1
ATOM 4854 O O . GLN B 1 93 ? 32.938 -20.969 5.766 1 36.44 93 GLN B O 1
ATOM 4859 N N . LEU B 1 94 ? 30.891 -20.844 6.035 1 39.38 94 LEU B N 1
ATOM 4860 C CA . LEU B 1 94 ? 30.797 -22.047 5.219 1 39.38 94 LEU B CA 1
ATOM 4861 C C . LEU B 1 94 ? 31.078 -21.734 3.754 1 39.38 94 LEU B C 1
ATOM 4863 O O . LEU B 1 94 ? 30.781 -20.641 3.281 1 39.38 94 LEU B O 1
ATOM 4867 N N . THR B 1 95 ? 31.891 -22.406 3.205 1 47.03 95 THR B N 1
ATOM 4868 C CA . THR B 1 95 ? 32.156 -22.312 1.773 1 47.03 95 THR B CA 1
ATOM 4869 C C . THR B 1 95 ? 30.859 -22.422 0.977 1 47.03 95 THR B C 1
ATOM 4871 O O . THR B 1 95 ? 29.891 -23 1.442 1 47.03 95 THR B O 1
ATOM 4874 N N . PRO B 1 96 ? 30.734 -21.656 -0.003 1 50.38 96 PRO B N 1
ATOM 4875 C CA . PRO B 1 96 ? 29.547 -21.734 -0.852 1 50.38 96 PRO B CA 1
ATOM 4876 C C . PRO B 1 96 ? 29.031 -23.156 -1.016 1 50.38 96 PRO B C 1
ATOM 4878 O O . PRO B 1 96 ? 27.812 -23.391 -1.008 1 50.38 96 PRO B O 1
ATOM 4881 N N . ALA B 1 97 ? 29.922 -24.109 -1.092 1 50.88 97 ALA B N 1
ATOM 4882 C CA . ALA B 1 97 ? 29.531 -25.5 -1.306 1 50.88 97 ALA B CA 1
ATOM 4883 C C . ALA B 1 97 ? 28.906 -26.094 -0.045 1 50.88 97 ALA B C 1
ATOM 4885 O O . ALA B 1 97 ? 27.906 -26.812 -0.118 1 50.88 97 ALA B O 1
ATOM 4886 N N . SER B 1 98 ? 29.453 -25.844 1.062 1 53.5 98 SER B N 1
ATOM 4887 C CA . SER B 1 98 ? 28.938 -26.359 2.324 1 53.5 98 SER B CA 1
ATOM 4888 C C . SER B 1 98 ? 27.609 -25.719 2.697 1 53.5 98 SER B C 1
ATOM 4890 O O . SER B 1 98 ? 26.719 -26.391 3.213 1 53.5 98 SER B O 1
ATOM 4892 N N . ARG B 1 99 ? 27.469 -24.594 2.326 1 60.81 99 ARG B N 1
ATOM 4893 C CA . ARG B 1 99 ? 26.203 -23.906 2.557 1 60.81 99 ARG B CA 1
ATOM 4894 C C . ARG B 1 99 ? 25.094 -24.484 1.697 1 60.81 99 ARG B C 1
ATOM 4896 O O . ARG B 1 99 ? 23.969 -24.641 2.162 1 60.81 99 ARG B O 1
ATOM 4903 N N . ALA B 1 100 ? 25.578 -24.844 0.472 1 59.81 100 ALA B N 1
ATOM 4904 C CA . ALA B 1 100 ? 24.594 -25.422 -0.446 1 59.81 100 ALA B CA 1
ATOM 4905 C C . ALA B 1 100 ? 24.094 -26.766 0.075 1 59.81 100 ALA B C 1
ATOM 4907 O O . ALA B 1 100 ? 22.906 -27.062 -0.023 1 59.81 100 ALA B O 1
ATOM 4908 N N . ALA B 1 101 ? 24.938 -27.594 0.488 1 63.72 101 ALA B N 1
ATOM 4909 C CA . ALA B 1 101 ? 24.547 -28.891 1.022 1 63.72 101 ALA B CA 1
ATOM 4910 C C . ALA B 1 101 ? 23.641 -28.734 2.25 1 63.72 101 ALA B C 1
ATOM 4912 O O . ALA B 1 101 ? 22.656 -29.453 2.402 1 63.72 101 ALA B O 1
ATOM 4913 N N . SER B 1 102 ? 23.922 -27.75 2.992 1 77.06 102 SER B N 1
ATOM 4914 C CA . SER B 1 102 ? 23.125 -27.469 4.18 1 77.06 102 SER B CA 1
ATOM 4915 C C . SER B 1 102 ? 21.766 -26.891 3.805 1 77.06 102 SER B C 1
ATOM 4917 O O . SER B 1 102 ? 20.734 -27.281 4.387 1 77.06 102 SER B O 1
ATOM 4919 N N . ASP B 1 103 ? 21.766 -26.234 2.664 1 84.5 103 ASP B N 1
ATOM 4920 C CA . ASP B 1 103 ? 20.5 -25.625 2.25 1 84.5 103 ASP B CA 1
ATOM 4921 C C . ASP B 1 103 ? 19.578 -26.672 1.614 1 84.5 103 ASP B C 1
ATOM 4923 O O . ASP B 1 103 ? 18.359 -26.594 1.756 1 84.5 103 ASP B O 1
ATOM 4927 N N . LYS B 1 104 ? 20.188 -27.625 0.947 1 85.31 104 LYS B N 1
ATOM 4928 C CA . LYS B 1 104 ? 19.391 -28.719 0.389 1 85.31 104 LYS B CA 1
ATOM 4929 C C . LYS B 1 104 ? 18.734 -29.547 1.493 1 85.31 104 LYS B C 1
ATOM 4931 O O . LYS B 1 104 ? 17.594 -29.953 1.365 1 85.31 104 LYS B O 1
ATOM 4936 N N . GLU B 1 105 ? 19.5 -29.75 2.5 1 87 105 GLU B N 1
ATOM 4937 C CA . GLU B 1 105 ? 18.953 -30.469 3.652 1 87 105 GLU B CA 1
ATOM 4938 C C . GLU B 1 105 ? 17.828 -29.672 4.316 1 87 105 GLU B C 1
ATOM 4940 O O . GLU B 1 105 ? 16.812 -30.219 4.703 1 87 105 GLU B O 1
ATOM 4945 N N . ARG B 1 106 ? 18.016 -28.406 4.402 1 88.62 106 ARG B N 1
ATOM 4946 C CA . ARG B 1 106 ? 17 -27.531 4.988 1 88.62 106 ARG B CA 1
ATOM 4947 C C . ARG B 1 106 ? 15.75 -27.5 4.129 1 88.62 106 ARG B C 1
ATOM 4949 O O . ARG B 1 106 ? 14.633 -27.5 4.652 1 88.62 106 ARG B O 1
ATOM 4956 N N . GLU B 1 107 ? 15.953 -27.438 2.871 1 90.62 107 GLU B N 1
ATOM 4957 C CA . GLU B 1 107 ? 14.82 -27.469 1.945 1 90.62 107 GLU B CA 1
ATOM 4958 C C . GLU B 1 107 ? 13.984 -28.719 2.127 1 90.62 107 GLU B C 1
ATOM 4960 O O . GLU B 1 107 ? 12.75 -28.656 2.146 1 90.62 107 GLU B O 1
ATOM 4965 N N . LYS B 1 108 ? 14.664 -29.812 2.281 1 89.06 108 LYS B N 1
ATOM 4966 C CA . LYS B 1 108 ? 13.969 -31.094 2.469 1 89.06 108 LYS B CA 1
ATOM 4967 C C . LYS B 1 108 ? 13.234 -31.125 3.805 1 89.06 108 LYS B C 1
ATOM 4969 O O . LYS B 1 108 ? 12.164 -31.719 3.914 1 89.06 108 LYS B O 1
ATOM 4974 N N . LEU B 1 109 ? 13.797 -30.516 4.75 1 88.44 109 LEU B N 1
ATOM 4975 C CA . LEU B 1 109 ? 13.164 -30.453 6.066 1 88.44 109 LEU B CA 1
ATOM 4976 C C . LEU B 1 109 ? 11.93 -29.562 6.043 1 88.44 109 LEU B C 1
ATOM 4978 O O . LEU B 1 109 ? 10.906 -29.906 6.656 1 88.44 109 LEU B O 1
ATOM 4982 N N . LEU B 1 110 ? 12.016 -28.469 5.344 1 90.25 110 LEU B N 1
ATOM 4983 C CA . LEU B 1 110 ? 10.906 -27.531 5.27 1 90.25 110 LEU B CA 1
ATOM 4984 C C . LEU B 1 110 ? 9.797 -28.078 4.379 1 90.25 110 LEU B C 1
ATOM 4986 O O . LEU B 1 110 ? 8.609 -27.891 4.68 1 90.25 110 LEU B O 1
ATOM 4990 N N . TYR B 1 111 ? 10.289 -28.719 3.295 1 90.25 111 TYR B N 1
ATOM 4991 C CA . TYR B 1 111 ? 9.328 -29.188 2.303 1 90.25 111 TYR B CA 1
ATOM 4992 C C . TYR B 1 111 ? 9.617 -30.625 1.901 1 90.25 111 TYR B C 1
ATOM 4994 O O . TYR B 1 111 ? 10.094 -30.875 0.796 1 90.25 111 TYR B O 1
ATOM 5002 N N . PRO B 1 112 ? 9.266 -31.578 2.693 1 84.12 112 PRO B N 1
ATOM 5003 C CA . PRO B 1 112 ? 9.617 -33 2.467 1 84.12 112 PRO B CA 1
ATOM 5004 C C . PRO B 1 112 ? 8.82 -33.625 1.322 1 84.12 112 PRO B C 1
ATOM 5006 O O . PRO B 1 112 ? 9.273 -34.594 0.717 1 84.12 112 PRO B O 1
ATOM 5009 N N . GLY B 1 113 ? 7.754 -33.188 0.963 1 80.94 113 GLY B N 1
ATOM 5010 C CA . GLY B 1 113 ? 6.926 -33.781 -0.064 1 80.94 113 GLY B CA 1
ATOM 5011 C C . GLY B 1 113 ? 7.285 -33.344 -1.467 1 80.94 113 GLY B C 1
ATOM 5012 O O . GLY B 1 113 ? 8.164 -32.5 -1.647 1 80.94 113 GLY B O 1
ATOM 5013 N N . ARG B 1 114 ? 6.684 -34.031 -2.387 1 85.06 114 ARG B N 1
ATOM 5014 C CA . ARG B 1 114 ? 6.84 -33.656 -3.789 1 85.06 114 ARG B CA 1
ATOM 5015 C C . ARG B 1 114 ? 6.238 -32.281 -4.059 1 85.06 114 ARG B C 1
ATOM 5017 O O . ARG B 1 114 ? 5.324 -31.844 -3.355 1 85.06 114 ARG B O 1
ATOM 5024 N N . ILE B 1 115 ? 6.828 -31.672 -5.02 1 89.62 115 ILE B N 1
ATOM 5025 C CA . ILE B 1 115 ? 6.328 -30.359 -5.398 1 89.62 115 ILE B CA 1
ATOM 5026 C C . ILE B 1 115 ? 5.031 -30.5 -6.191 1 89.62 115 ILE B C 1
ATOM 5028 O O . ILE B 1 115 ? 4.992 -31.219 -7.199 1 89.62 115 ILE B O 1
ATOM 5032 N N . ASN B 1 116 ? 3.973 -29.969 -5.727 1 87.88 116 ASN B N 1
ATOM 5033 C CA . ASN B 1 116 ? 2.713 -29.891 -6.457 1 87.88 116 ASN B CA 1
ATOM 5034 C C . ASN B 1 116 ? 2.551 -28.531 -7.141 1 87.88 116 ASN B C 1
ATOM 5036 O O . ASN B 1 116 ? 2.189 -27.547 -6.492 1 87.88 116 ASN B O 1
ATOM 5040 N N . LEU B 1 117 ? 2.775 -28.516 -8.391 1 91.19 117 LEU B N 1
ATOM 5041 C CA . LEU B 1 117 ? 2.719 -27.266 -9.133 1 91.19 117 LEU B CA 1
ATOM 5042 C C . LEU B 1 117 ? 1.288 -26.734 -9.203 1 91.19 117 LEU B C 1
ATOM 5044 O O . LEU B 1 117 ? 1.067 -25.531 -9.266 1 91.19 117 LEU B O 1
ATOM 5048 N N . SER B 1 118 ? 0.399 -27.625 -9.281 1 89.38 118 SER B N 1
ATOM 5049 C CA . SER B 1 118 ? -1.031 -27.328 -9.266 1 89.38 118 SER B CA 1
ATOM 5050 C C . SER B 1 118 ? -1.831 -28.531 -8.773 1 89.38 118 SER B C 1
ATOM 5052 O O . SER B 1 118 ? -1.274 -29.609 -8.562 1 89.38 118 SER B O 1
ATOM 5054 N N . THR B 1 119 ? -3.043 -28.328 -8.461 1 90.56 119 THR B N 1
ATOM 5055 C CA . THR B 1 119 ? -3.953 -29.406 -8.086 1 90.56 119 THR B CA 1
ATOM 5056 C C . THR B 1 119 ? -5.172 -29.438 -9.008 1 90.56 119 THR B C 1
ATOM 5058 O O . THR B 1 119 ? -5.383 -28.5 -9.789 1 90.56 119 THR B O 1
ATOM 5061 N N . TYR B 1 120 ? -5.895 -30.547 -8.914 1 92.31 120 TYR B N 1
ATOM 5062 C CA . TYR B 1 120 ? -7.066 -30.75 -9.758 1 92.31 120 TYR B CA 1
ATOM 5063 C C . TYR B 1 120 ? -8.234 -31.281 -8.945 1 92.31 120 TYR B C 1
ATOM 5065 O O . TYR B 1 120 ? -8.039 -31.922 -7.902 1 92.31 120 TYR B O 1
ATOM 5073 N N . PRO B 1 121 ? -9.531 -30.953 -9.227 1 89.25 121 PRO B N 1
ATOM 5074 C CA . PRO B 1 121 ? -10.695 -31.344 -8.438 1 89.25 121 PRO B CA 1
ATOM 5075 C C . PRO B 1 121 ? -10.719 -32.844 -8.109 1 89.25 121 PRO B C 1
ATOM 5077 O O . PRO B 1 121 ? -11.023 -33.219 -6.98 1 89.25 121 PRO B O 1
ATOM 5080 N N . ASP B 1 122 ? -10.461 -33.812 -8.992 1 85.75 122 ASP B N 1
ATOM 5081 C CA . ASP B 1 122 ? -10.633 -35.25 -8.789 1 85.75 122 ASP B CA 1
ATOM 5082 C C . ASP B 1 122 ? -9.289 -35.906 -8.516 1 85.75 122 ASP B C 1
ATOM 5084 O O . ASP B 1 122 ? -9.18 -37.156 -8.609 1 85.75 122 ASP B O 1
ATOM 5088 N N . GLN B 1 123 ? -8.469 -35.031 -8.078 1 87.56 123 GLN B N 1
ATOM 5089 C CA . GLN B 1 123 ? -7.168 -35.594 -7.723 1 87.56 123 GLN B CA 1
ATOM 5090 C C . GLN B 1 123 ? -7.246 -36.375 -6.41 1 87.56 123 GLN B C 1
ATOM 5092 O O . GLN B 1 123 ? -7.934 -35.969 -5.477 1 87.56 123 GLN B O 1
ATOM 5097 N N . HIS B 1 124 ? -6.578 -37.469 -6.352 1 85.94 124 HIS B N 1
ATOM 5098 C CA . HIS B 1 124 ? -6.613 -38.312 -5.172 1 85.94 124 HIS B CA 1
ATOM 5099 C C . HIS B 1 124 ? -6.086 -37.594 -3.945 1 85.94 124 HIS B C 1
ATOM 5101 O O . HIS B 1 124 ? -5.043 -36.938 -4.012 1 85.94 124 HIS B O 1
ATOM 5107 N N . GLY B 1 125 ? -6.844 -37.625 -2.891 1 85.75 125 GLY B N 1
ATOM 5108 C CA . GLY B 1 125 ? -6.402 -37.062 -1.631 1 85.75 125 GLY B CA 1
ATOM 5109 C C . GLY B 1 125 ? -6.844 -35.594 -1.45 1 85.75 125 GLY B C 1
ATOM 5110 O O . GLY B 1 125 ? -6.715 -35.062 -0.359 1 85.75 125 GLY B O 1
ATOM 5111 N N . ILE B 1 126 ? -7.289 -35.031 -2.475 1 88.69 126 ILE B N 1
ATOM 5112 C CA . ILE B 1 126 ? -7.754 -33.656 -2.408 1 88.69 126 ILE B CA 1
ATOM 5113 C C . ILE B 1 126 ? -9.242 -33.625 -2.062 1 88.69 126 ILE B C 1
ATOM 5115 O O . ILE B 1 126 ? -10.062 -34.219 -2.768 1 88.69 126 ILE B O 1
ATOM 5119 N N . ASP B 1 127 ? -9.648 -33.094 -0.956 1 92.5 127 ASP B N 1
ATOM 5120 C CA . ASP B 1 127 ? -11.008 -32.969 -0.442 1 92.5 127 ASP B CA 1
ATOM 5121 C C . ASP B 1 127 ? -11.258 -31.594 0.168 1 92.5 127 ASP B C 1
ATOM 5123 O O . ASP B 1 127 ? -11.258 -31.438 1.392 1 92.5 127 ASP B O 1
ATOM 5127 N N . PRO B 1 128 ? -11.5 -30.609 -0.674 1 95.62 128 PRO B N 1
ATOM 5128 C CA . PRO B 1 128 ? -11.695 -29.25 -0.155 1 95.62 128 PRO B CA 1
ATOM 5129 C C . PRO B 1 128 ? -12.797 -29.188 0.904 1 95.62 128 PRO B C 1
ATOM 5131 O O . PRO B 1 128 ? -13.859 -29.781 0.736 1 95.62 128 PRO B O 1
ATOM 5134 N N . TYR B 1 129 ? -12.477 -28.5 2.02 1 96.62 129 TYR B N 1
ATOM 5135 C CA . TYR B 1 129 ? -13.5 -28.281 3.029 1 96.62 129 TYR B CA 1
ATOM 5136 C C . TYR B 1 129 ? -14.672 -27.484 2.451 1 96.62 129 TYR B C 1
ATOM 5138 O O . TYR B 1 129 ? -14.477 -26.547 1.673 1 96.62 129 TYR B O 1
ATOM 5146 N N . PRO B 1 130 ? -15.891 -27.844 2.785 1 96.19 130 PRO B N 1
ATOM 5147 C CA . PRO B 1 130 ? -17.047 -27.156 2.209 1 96.19 130 PRO B CA 1
ATOM 5148 C C . PRO B 1 130 ? -17.078 -25.656 2.541 1 96.19 130 PRO B C 1
ATOM 5150 O O . PRO B 1 130 ? -16.781 -25.266 3.672 1 96.19 130 PRO B O 1
ATOM 5153 N N . LEU B 1 131 ? -17.375 -24.797 1.56 1 97.25 131 LEU B N 1
ATOM 5154 C CA . LEU B 1 131 ? -17.531 -23.359 1.698 1 97.25 131 LEU B CA 1
ATOM 5155 C C . LEU B 1 131 ? -18.766 -22.875 0.964 1 97.25 131 LEU B C 1
ATOM 5157 O O . LEU B 1 131 ? -18.797 -22.828 -0.268 1 97.25 131 LEU B O 1
ATOM 5161 N N . ASN B 1 132 ? -19.812 -22.609 1.729 1 97.31 132 ASN B N 1
ATOM 5162 C CA . ASN B 1 132 ? -21.047 -22.031 1.211 1 97.31 132 ASN B CA 1
ATOM 5163 C C . ASN B 1 132 ? -21.109 -20.531 1.438 1 97.31 132 ASN B C 1
ATOM 5165 O O . ASN B 1 132 ? -21.641 -20.062 2.455 1 97.31 132 ASN B O 1
ATOM 5169 N N . TRP B 1 133 ? -20.812 -19.734 0.484 1 96.88 133 TRP B N 1
ATOM 5170 C CA . TRP B 1 133 ? -20.484 -18.312 0.613 1 96.88 133 TRP B CA 1
ATOM 5171 C C . TRP B 1 133 ? -21.672 -17.547 1.192 1 96.88 133 TRP B C 1
ATOM 5173 O O . TRP B 1 133 ? -21.484 -16.594 1.96 1 96.88 133 TRP B O 1
ATOM 5183 N N . ASP B 1 134 ? -22.922 -17.953 0.917 1 94.56 134 ASP B N 1
ATOM 5184 C CA . ASP B 1 134 ? -24.094 -17.156 1.275 1 94.56 134 ASP B CA 1
ATOM 5185 C C . ASP B 1 134 ? -24.812 -17.75 2.492 1 94.56 134 ASP B C 1
ATOM 5187 O O . ASP B 1 134 ? -25.938 -17.344 2.809 1 94.56 134 ASP B O 1
ATOM 5191 N N . ALA B 1 135 ? -24.156 -18.688 3.133 1 96.56 135 ALA B N 1
ATOM 5192 C CA . ALA B 1 135 ? -24.781 -19.266 4.316 1 96.56 135 ALA B CA 1
ATOM 5193 C C . ALA B 1 135 ? -24.797 -18.266 5.469 1 96.56 135 ALA B C 1
ATOM 5195 O O . ALA B 1 135 ? -23.828 -17.531 5.688 1 96.56 135 ALA B O 1
ATOM 5196 N N . GLN B 1 136 ? -25.875 -18.266 6.23 1 95.81 136 GLN B N 1
ATOM 5197 C CA . GLN B 1 136 ? -26.047 -17.359 7.352 1 95.81 136 GLN B CA 1
ATOM 5198 C C . GLN B 1 136 ? -25.266 -17.828 8.578 1 95.81 136 GLN B C 1
ATOM 5200 O O . GLN B 1 136 ? -24.719 -17 9.312 1 95.81 136 GLN B O 1
ATOM 5205 N N . ASP B 1 137 ? -25.234 -19.125 8.719 1 96.38 137 ASP B N 1
ATOM 5206 C CA . ASP B 1 137 ? -24.5 -19.719 9.836 1 96.38 137 ASP B CA 1
ATOM 5207 C C . ASP B 1 137 ? -23.031 -19.938 9.492 1 96.38 137 ASP B C 1
ATOM 5209 O O . ASP B 1 137 ? -22.719 -20.547 8.461 1 96.38 137 ASP B O 1
ATOM 5213 N N . PRO B 1 138 ? -22.141 -19.438 10.352 1 96.31 138 PRO B N 1
ATOM 5214 C CA . PRO B 1 138 ? -20.719 -19.562 10.023 1 96.31 138 PRO B CA 1
ATOM 5215 C C . PRO B 1 138 ? -20.281 -21.016 9.898 1 96.31 138 PRO B C 1
ATOM 5217 O O . PRO B 1 138 ? -19.391 -21.328 9.109 1 96.31 138 PRO B O 1
ATOM 5220 N N . GLN B 1 139 ? -20.875 -21.922 10.633 1 96.38 139 GLN B N 1
ATOM 5221 C CA . GLN B 1 139 ? -20.5 -23.328 10.531 1 96.38 139 GLN B CA 1
ATOM 5222 C C . GLN B 1 139 ? -20.906 -23.922 9.188 1 96.38 139 GLN B C 1
ATOM 5224 O O . GLN B 1 139 ? -20.172 -24.719 8.602 1 96.38 139 GLN B O 1
ATOM 5229 N N . THR B 1 140 ? -22.078 -23.531 8.734 1 96.94 140 THR B N 1
ATOM 5230 C CA . THR B 1 140 ? -22.531 -23.953 7.422 1 96.94 140 THR B CA 1
ATOM 5231 C C . THR B 1 140 ? -21.766 -23.25 6.316 1 96.94 140 THR B C 1
ATOM 5233 O O . THR B 1 140 ? -21.469 -23.828 5.273 1 96.94 140 THR B O 1
ATOM 5236 N N . ARG B 1 141 ? -21.469 -22.031 6.539 1 96.56 141 ARG B N 1
ATOM 5237 C CA . ARG B 1 141 ? -20.688 -21.234 5.598 1 96.56 141 ARG B CA 1
ATOM 5238 C C . ARG B 1 141 ? -19.297 -21.844 5.383 1 96.56 141 ARG B C 1
ATOM 5240 O O . ARG B 1 141 ? -18.875 -22.031 4.246 1 96.56 141 ARG B O 1
ATOM 5247 N N . GLY B 1 142 ? -18.641 -22.219 6.516 1 97.62 142 GLY B N 1
ATOM 5248 C CA . GLY B 1 142 ? -17.328 -22.812 6.492 1 97.62 142 GLY B CA 1
ATOM 5249 C C . GLY B 1 142 ? -16.203 -21.797 6.461 1 97.62 142 GLY B C 1
ATOM 5250 O O . GLY B 1 142 ? -16.406 -20.672 5.992 1 97.62 142 GLY B O 1
ATOM 5251 N N . PRO B 1 143 ? -14.984 -22.156 6.953 1 98.31 143 PRO B N 1
ATOM 5252 C CA . PRO B 1 143 ? -13.836 -21.25 6.957 1 98.31 143 PRO B CA 1
ATOM 5253 C C . PRO B 1 143 ? -13.156 -21.156 5.594 1 98.31 143 PRO B C 1
ATOM 5255 O O . PRO B 1 143 ? -13.352 -22.031 4.742 1 98.31 143 PRO B O 1
ATOM 5258 N N . VAL B 1 144 ? -12.5 -20.062 5.355 1 98.44 144 VAL B N 1
ATOM 5259 C CA . VAL B 1 144 ? -11.625 -19.906 4.195 1 98.44 144 VAL B CA 1
ATOM 5260 C C . VAL B 1 144 ? -10.266 -20.547 4.48 1 98.44 144 VAL B C 1
ATOM 5262 O O . VAL B 1 144 ? -9.578 -20.156 5.422 1 98.44 144 VAL B O 1
ATOM 5265 N N . ILE B 1 145 ? -9.898 -21.578 3.711 1 98.19 145 ILE B N 1
ATOM 5266 C CA . ILE B 1 145 ? -8.656 -22.312 3.898 1 98.19 145 ILE B CA 1
ATOM 5267 C C . ILE B 1 145 ? -7.809 -22.219 2.631 1 98.19 145 ILE B C 1
ATOM 5269 O O . ILE B 1 145 ? -8.125 -22.844 1.619 1 98.19 145 ILE B O 1
ATOM 5273 N N . CYS B 1 146 ? -6.727 -21.438 2.723 1 97.44 146 CYS B N 1
ATOM 5274 C CA . CYS B 1 146 ? -5.879 -21.281 1.547 1 97.44 146 CYS B CA 1
ATOM 5275 C C . CYS B 1 146 ? -4.48 -21.812 1.806 1 97.44 146 CYS B C 1
ATOM 5277 O O . CYS B 1 146 ? -3.633 -21.812 0.909 1 97.44 146 CYS B O 1
ATOM 5279 N N . SER B 1 147 ? -4.227 -22.344 2.967 1 94.19 147 SER B N 1
ATOM 5280 C CA . SER B 1 147 ? -2.895 -22.734 3.42 1 94.19 147 SER B CA 1
ATOM 5281 C C . SER B 1 147 ? -2.438 -24.031 2.742 1 94.19 147 SER B C 1
ATOM 5283 O O . SER B 1 147 ? -3.236 -24.938 2.529 1 94.19 147 SER B O 1
ATOM 5285 N N . ARG B 1 148 ? -1.153 -24.109 2.428 1 91.88 148 ARG B N 1
ATOM 5286 C CA . ARG B 1 148 ? -0.58 -25.312 1.838 1 91.88 148 ARG B CA 1
ATOM 5287 C C . ARG B 1 148 ? 0.126 -26.156 2.895 1 91.88 148 ARG B C 1
ATOM 5289 O O . ARG B 1 148 ? 0.849 -27.094 2.562 1 91.88 148 ARG B O 1
ATOM 5296 N N . LEU B 1 149 ? -0.04 -25.797 4.113 1 90.75 149 LEU B N 1
ATOM 5297 C CA . LEU B 1 149 ? 0.498 -26.625 5.18 1 90.75 149 LEU B CA 1
ATOM 5298 C C . LEU B 1 149 ? -0.025 -28.062 5.07 1 90.75 149 LEU B C 1
ATOM 5300 O O . LEU B 1 149 ? -1.164 -28.281 4.652 1 90.75 149 LEU B O 1
ATOM 5304 N N . PRO B 1 150 ? 0.769 -29 5.508 1 87.44 150 PRO B N 1
ATOM 5305 C CA . PRO B 1 150 ? 0.354 -30.391 5.402 1 87.44 150 PRO B CA 1
ATOM 5306 C C . PRO B 1 150 ? -0.994 -30.656 6.066 1 87.44 150 PRO B C 1
ATOM 5308 O O . PRO B 1 150 ? -1.781 -31.469 5.57 1 87.44 150 PRO B O 1
ATOM 5311 N N . SER B 1 151 ? -1.305 -29.984 7.078 1 88.69 151 SER B N 1
ATOM 5312 C CA . SER B 1 151 ? -2.553 -30.188 7.805 1 88.69 151 SER B CA 1
ATOM 5313 C C . SER B 1 151 ? -3.742 -29.625 7.027 1 88.69 151 SER B C 1
ATOM 5315 O O . SER B 1 151 ? -4.887 -30.016 7.27 1 88.69 151 SER B O 1
ATOM 5317 N N . SER B 1 152 ? -3.455 -28.734 6.074 1 91.81 152 SER B N 1
ATOM 5318 C CA . SER B 1 152 ? -4.562 -28 5.461 1 91.81 152 SER B CA 1
ATOM 5319 C C . SER B 1 152 ? -4.586 -28.188 3.951 1 91.81 152 SER B C 1
ATOM 5321 O O . SER B 1 152 ? -5.609 -27.969 3.307 1 91.81 152 SER B O 1
ATOM 5323 N N . ILE B 1 153 ? -3.533 -28.672 3.342 1 89.94 153 ILE B N 1
ATOM 5324 C CA . ILE B 1 153 ? -3.355 -28.656 1.894 1 89.94 153 ILE B CA 1
ATOM 5325 C C . ILE B 1 153 ? -4.438 -29.5 1.229 1 89.94 153 ILE B C 1
ATOM 5327 O O . ILE B 1 153 ? -4.934 -29.156 0.153 1 89.94 153 ILE B O 1
ATOM 5331 N N . LYS B 1 154 ? -4.863 -30.578 1.773 1 90.56 154 LYS B N 1
ATOM 5332 C CA . LYS B 1 154 ? -5.859 -31.469 1.186 1 90.56 154 LYS B CA 1
ATOM 5333 C C . LYS B 1 154 ? -7.266 -30.891 1.331 1 90.56 154 LYS B C 1
ATOM 5335 O O . LYS B 1 154 ? -8.203 -31.344 0.666 1 90.56 154 LYS B O 1
ATOM 5340 N N . HIS B 1 155 ? -7.406 -29.906 2.242 1 94.94 155 HIS B N 1
ATOM 5341 C CA . HIS B 1 155 ? -8.719 -29.359 2.559 1 94.94 155 HIS B CA 1
ATOM 5342 C C . HIS B 1 155 ? -8.867 -27.938 2.016 1 94.94 155 HIS B C 1
ATOM 5344 O O . HIS B 1 155 ? -9.867 -27.266 2.281 1 94.94 155 HIS B O 1
ATOM 5350 N N . ARG B 1 156 ? -7.914 -27.484 1.228 1 96 156 ARG B N 1
ATOM 5351 C CA . ARG B 1 156 ? -7.918 -26.125 0.695 1 96 156 ARG B CA 1
ATOM 5352 C C . ARG B 1 156 ? -9.164 -25.875 -0.137 1 96 156 ARG B C 1
ATOM 5354 O O . ARG B 1 156 ? -9.531 -26.688 -0.992 1 96 156 ARG B O 1
ATOM 5361 N N . ASN B 1 157 ? -9.828 -24.828 0.186 1 98.06 157 ASN B N 1
ATOM 5362 C CA . ASN B 1 157 ? -11.031 -24.438 -0.546 1 98.06 157 ASN B CA 1
ATOM 5363 C C . ASN B 1 157 ? -10.922 -23.031 -1.105 1 98.06 157 ASN B C 1
ATOM 5365 O O . ASN B 1 157 ? -11.93 -22.422 -1.489 1 98.06 157 ASN B O 1
ATOM 5369 N N . ALA B 1 158 ? -9.758 -22.438 -1.077 1 98.56 158 ALA B N 1
ATOM 5370 C CA . ALA B 1 158 ? -9.484 -21.109 -1.616 1 98.56 158 ALA B CA 1
ATOM 5371 C C . ALA B 1 158 ? -8.102 -21.062 -2.264 1 98.56 158 ALA B C 1
ATOM 5373 O O . ALA B 1 158 ? -7.188 -21.781 -1.854 1 98.56 158 ALA B O 1
ATOM 5374 N N . ILE B 1 159 ? -7.965 -20.25 -3.285 1 98.19 159 ILE B N 1
ATOM 5375 C CA . ILE B 1 159 ? -6.711 -20.047 -3.998 1 98.19 159 ILE B CA 1
ATOM 5376 C C . ILE B 1 159 ? -5.992 -18.812 -3.438 1 98.19 159 ILE B C 1
ATOM 5378 O O . ILE B 1 159 ? -6.625 -17.797 -3.152 1 98.19 159 ILE B O 1
ATOM 5382 N N . GLY B 1 160 ? -4.691 -18.875 -3.287 1 97.62 160 GLY B N 1
ATOM 5383 C CA . GLY B 1 160 ? -3.912 -17.766 -2.76 1 97.62 160 GLY B CA 1
ATOM 5384 C C . GLY B 1 160 ? -3.295 -18.047 -1.405 1 97.62 160 GLY B C 1
ATOM 5385 O O . GLY B 1 160 ? -3.049 -19.219 -1.067 1 97.62 160 GLY B O 1
ATOM 5386 N N . ALA B 1 161 ? -2.965 -17.031 -0.682 1 97.31 161 ALA B N 1
ATOM 5387 C CA . ALA B 1 161 ? -2.309 -17.141 0.618 1 97.31 161 ALA B CA 1
ATOM 5388 C C . ALA B 1 161 ? -2.846 -16.109 1.596 1 97.31 161 ALA B C 1
ATOM 5390 O O . ALA B 1 161 ? -3.422 -15.094 1.183 1 97.31 161 ALA B O 1
ATOM 5391 N N . HIS B 1 162 ? -2.699 -16.422 2.867 1 95.69 162 HIS B N 1
ATOM 5392 C CA . HIS B 1 162 ? -3.031 -15.43 3.887 1 95.69 162 HIS B CA 1
ATOM 5393 C C . HIS B 1 162 ? -2.115 -14.219 3.797 1 95.69 162 HIS B C 1
ATOM 5395 O O . HIS B 1 162 ? -0.979 -14.328 3.328 1 95.69 162 HIS B O 1
ATOM 5401 N N . SER B 1 163 ? -2.6 -13.039 4.137 1 93.62 163 SER B N 1
ATOM 5402 C CA . SER B 1 163 ? -1.862 -11.789 4.293 1 93.62 163 SER B CA 1
ATOM 5403 C C . SER B 1 163 ? -1.436 -11.227 2.939 1 93.62 163 SER B C 1
ATOM 5405 O O . SER B 1 163 ? -0.501 -10.43 2.859 1 93.62 163 SER B O 1
ATOM 5407 N N . GLY B 1 164 ? -2.023 -11.703 1.865 1 91 164 GLY B N 1
ATOM 5408 C CA . GLY B 1 164 ? -1.845 -11.117 0.545 1 91 164 GLY B CA 1
ATOM 5409 C C . GLY B 1 164 ? -0.39 -11.023 0.126 1 91 164 GLY B C 1
ATOM 5410 O O . GLY B 1 164 ? 0.341 -12.016 0.171 1 91 164 GLY B O 1
ATOM 5411 N N . SER B 1 165 ? 0.066 -9.828 -0.222 1 94 165 SER B N 1
ATOM 5412 C CA . SER B 1 165 ? 1.415 -9.562 -0.713 1 94 165 SER B CA 1
ATOM 5413 C C . SER B 1 165 ? 2.457 -9.812 0.372 1 94 165 SER B C 1
ATOM 5415 O O . SER B 1 165 ? 3.623 -10.078 0.071 1 94 165 SER B O 1
ATOM 5417 N N . TYR B 1 166 ? 2.064 -9.812 1.59 1 95.88 166 TYR B N 1
ATOM 5418 C CA . TYR B 1 166 ? 3.01 -9.969 2.688 1 95.88 166 TYR B CA 1
ATOM 5419 C C . TYR B 1 166 ? 3.424 -11.43 2.84 1 95.88 166 TYR B C 1
ATOM 5421 O O . TYR B 1 166 ? 4.379 -11.742 3.555 1 95.88 166 TYR B O 1
ATOM 5429 N N . SER B 1 167 ? 2.744 -12.289 2.109 1 96.25 167 SER B N 1
ATOM 5430 C CA . SER B 1 167 ? 3.152 -13.695 2.102 1 96.25 167 SER B CA 1
ATOM 5431 C C . SER B 1 167 ? 4.539 -13.859 1.493 1 96.25 167 SER B C 1
ATOM 5433 O O . SER B 1 167 ? 5.242 -14.828 1.792 1 96.25 167 SER B O 1
ATOM 5435 N N . ILE B 1 168 ? 4.957 -12.961 0.648 1 96.69 168 ILE B N 1
ATOM 5436 C CA . ILE B 1 168 ? 6.293 -12.992 0.063 1 96.69 168 ILE B CA 1
ATOM 5437 C C . ILE B 1 168 ? 7.34 -12.773 1.152 1 96.69 168 ILE B C 1
ATOM 5439 O O . ILE B 1 168 ? 8.359 -13.469 1.198 1 96.69 168 ILE B O 1
ATOM 5443 N N . TYR B 1 169 ? 7.105 -11.812 2.061 1 96.38 169 TYR B N 1
ATOM 5444 C CA . TYR B 1 169 ? 8.016 -11.57 3.176 1 96.38 169 TYR B CA 1
ATOM 5445 C C . TYR B 1 169 ? 8 -12.742 4.152 1 96.38 169 TYR B C 1
ATOM 5447 O O . TYR B 1 169 ?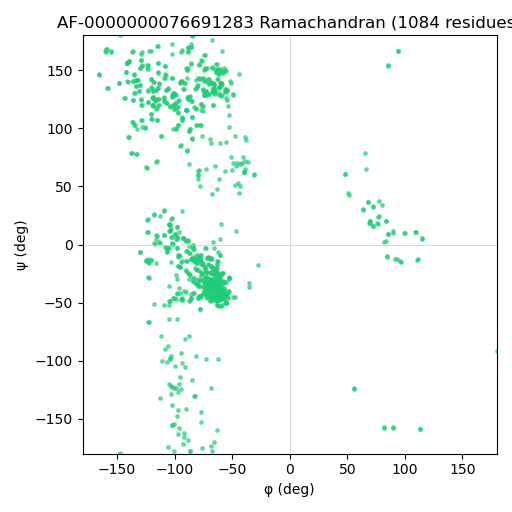 9.039 -13.102 4.707 1 96.38 169 TYR B O 1
ATOM 5455 N N . ARG B 1 170 ? 6.848 -13.32 4.328 1 95.12 170 ARG B N 1
ATOM 5456 C CA . ARG B 1 170 ? 6.75 -14.531 5.145 1 95.12 170 ARG B CA 1
ATOM 5457 C C . ARG B 1 170 ? 7.609 -15.648 4.566 1 95.12 170 ARG B C 1
ATOM 5459 O O . ARG B 1 170 ? 8.273 -16.375 5.309 1 95.12 170 ARG B O 1
ATOM 5466 N N . SER B 1 171 ? 7.57 -15.805 3.258 1 96.12 171 SER B N 1
ATOM 5467 C CA . SER B 1 171 ? 8.375 -16.828 2.582 1 96.12 171 SER B CA 1
ATOM 5468 C C . SER B 1 171 ? 9.859 -16.625 2.85 1 96.12 171 SER B C 1
ATOM 5470 O O . SER B 1 171 ? 10.594 -17.578 3.072 1 96.12 171 SER B O 1
ATOM 5472 N N . LEU B 1 172 ? 10.266 -15.391 2.805 1 95.56 172 LEU B N 1
ATOM 5473 C CA . LEU B 1 172 ? 11.664 -15.086 3.088 1 95.56 172 LEU B CA 1
ATOM 5474 C C . LEU B 1 172 ? 12.023 -15.453 4.523 1 95.56 172 LEU B C 1
ATOM 5476 O O . LEU B 1 172 ? 13.078 -16.031 4.777 1 95.56 172 LEU B O 1
ATOM 5480 N N . SER B 1 173 ? 11.117 -15.125 5.43 1 95.44 173 SER B N 1
ATOM 5481 C CA . SER B 1 173 ? 11.352 -15.414 6.84 1 95.44 173 SER B CA 1
ATOM 5482 C C . SER B 1 173 ? 11.484 -16.906 7.082 1 95.44 173 SER B C 1
ATOM 5484 O O . SER B 1 173 ? 12.32 -17.344 7.871 1 95.44 173 SER B O 1
ATOM 5486 N N . ILE B 1 174 ? 10.688 -17.641 6.414 1 94.88 174 ILE B N 1
ATOM 5487 C CA . ILE B 1 174 ? 10.703 -19.094 6.57 1 94.88 174 ILE B CA 1
ATOM 5488 C C . ILE B 1 174 ? 11.969 -19.672 5.938 1 94.88 174 ILE B C 1
ATOM 5490 O O . ILE B 1 174 ? 12.641 -20.516 6.535 1 94.88 174 ILE B O 1
ATOM 5494 N N . ALA B 1 175 ? 12.305 -19.203 4.758 1 94.81 175 ALA B N 1
ATOM 5495 C CA . ALA B 1 175 ? 13.508 -19.656 4.078 1 94.81 175 ALA B CA 1
ATOM 5496 C C . ALA B 1 175 ? 14.75 -19.406 4.938 1 94.81 175 ALA B C 1
ATOM 5498 O O . ALA B 1 175 ? 15.68 -20.219 4.945 1 94.81 175 ALA B O 1
ATOM 5499 N N . LEU B 1 176 ? 14.711 -18.312 5.707 1 93.06 176 LEU B N 1
ATOM 5500 C CA . LEU B 1 176 ? 15.859 -17.922 6.516 1 93.06 176 LEU B CA 1
ATOM 5501 C C . LEU B 1 176 ? 15.867 -18.656 7.848 1 93.06 176 LEU B C 1
ATOM 5503 O O . LEU B 1 176 ? 16.859 -18.625 8.578 1 93.06 176 LEU B O 1
ATOM 5507 N N . GLY B 1 177 ? 14.781 -19.328 8.164 1 90.94 177 GLY B N 1
ATOM 5508 C CA . GLY B 1 177 ? 14.688 -20.047 9.414 1 90.94 177 GLY B CA 1
ATOM 5509 C C . GLY B 1 177 ? 14.227 -19.188 10.578 1 90.94 177 GLY B C 1
ATOM 5510 O O . GLY B 1 177 ? 14.211 -19.641 11.727 1 90.94 177 GLY B O 1
ATOM 5511 N N . ALA B 1 178 ? 13.797 -17.969 10.258 1 91.31 178 ALA B N 1
ATOM 5512 C CA . ALA B 1 178 ? 13.367 -17.047 11.305 1 91.31 178 ALA B CA 1
ATOM 5513 C C . ALA B 1 178 ? 11.922 -17.328 11.727 1 91.31 178 ALA B C 1
ATOM 5515 O O . ALA B 1 178 ? 11.492 -16.891 12.797 1 91.31 178 ALA B O 1
ATOM 5516 N N . LEU B 1 179 ? 11.219 -17.984 10.891 1 94.06 179 LEU B N 1
ATOM 5517 C CA . LEU B 1 179 ? 9.82 -18.328 11.133 1 94.06 179 LEU B CA 1
ATOM 5518 C C . LEU B 1 179 ? 9.539 -19.781 10.781 1 94.06 179 LEU B C 1
ATOM 5520 O O . LEU B 1 179 ? 9.953 -20.25 9.719 1 94.06 179 LEU B O 1
ATOM 5524 N N . SER B 1 180 ? 8.922 -20.422 11.711 1 92.69 180 SER B N 1
ATOM 5525 C CA . SER B 1 180 ? 8.461 -21.766 11.406 1 92.69 180 SER B CA 1
ATOM 5526 C C . SER B 1 180 ? 7.223 -21.75 10.523 1 92.69 180 SER B C 1
ATOM 5528 O O . SER B 1 180 ? 6.27 -21.016 10.797 1 92.69 180 SER B O 1
ATOM 5530 N N . PRO B 1 181 ? 7.262 -22.547 9.5 1 90.62 181 PRO B N 1
ATOM 5531 C CA . PRO B 1 181 ? 6.07 -22.594 8.648 1 90.62 181 PRO B CA 1
ATOM 5532 C C . PRO B 1 181 ? 4.836 -23.109 9.383 1 90.62 181 PRO B C 1
ATOM 5534 O O . PRO B 1 181 ? 3.705 -22.797 8.992 1 90.62 181 PRO B O 1
ATOM 5537 N N . SER B 1 182 ? 5.016 -23.797 10.469 1 90.19 182 SER B N 1
ATOM 5538 C CA . SER B 1 182 ? 3.896 -24.391 11.195 1 90.19 182 SER B CA 1
ATOM 5539 C C . SER B 1 182 ? 3.564 -23.594 12.445 1 90.19 182 SER B C 1
ATOM 5541 O O . SER B 1 182 ? 2.838 -24.078 13.32 1 90.19 182 SER B O 1
ATOM 5543 N N . HIS B 1 183 ? 4.141 -22.406 12.508 1 92.75 183 HIS B N 1
ATOM 5544 C CA . HIS B 1 183 ? 3.77 -21.547 13.633 1 92.75 183 HIS B CA 1
ATOM 5545 C C . HIS B 1 183 ? 2.258 -21.359 13.719 1 92.75 183 HIS B C 1
ATOM 5547 O O . HIS B 1 183 ? 1.617 -21.016 12.719 1 92.75 183 HIS B O 1
ATOM 5553 N N . LYS B 1 184 ? 1.746 -21.672 14.836 1 92.81 184 LYS B N 1
ATOM 5554 C CA . LYS B 1 184 ? 0.325 -21.453 15.078 1 92.81 184 LYS B CA 1
ATOM 5555 C C . LYS B 1 184 ? 0.094 -20.141 15.82 1 92.81 184 LYS B C 1
ATOM 5557 O O . LYS B 1 184 ? 0.476 -20 16.984 1 92.81 184 LYS B O 1
ATOM 5562 N N . PRO B 1 185 ? -0.536 -19.203 15.164 1 94.69 185 PRO B N 1
ATOM 5563 C CA . PRO B 1 185 ? -0.807 -17.938 15.844 1 94.69 185 PRO B CA 1
ATOM 5564 C C . PRO B 1 185 ? -1.67 -18.109 17.094 1 94.69 185 PRO B C 1
ATOM 5566 O O . PRO B 1 185 ? -2.611 -18.906 17.094 1 94.69 185 PRO B O 1
ATOM 5569 N N . ASP B 1 186 ? -1.335 -17.406 18.109 1 94.44 186 ASP B N 1
ATOM 5570 C CA . ASP B 1 186 ? -2.166 -17.328 19.312 1 94.44 186 ASP B CA 1
ATOM 5571 C C . ASP B 1 186 ? -3.1 -16.125 19.266 1 94.44 186 ASP B C 1
ATOM 5573 O O . ASP B 1 186 ? -2.678 -14.992 19.516 1 94.44 186 ASP B O 1
ATOM 5577 N N . TYR B 1 187 ? -4.348 -16.375 19.062 1 96.44 187 TYR B N 1
ATOM 5578 C CA . TYR B 1 187 ? -5.293 -15.273 18.891 1 96.44 187 TYR B CA 1
ATOM 5579 C C . TYR B 1 187 ? -6.023 -14.977 20.188 1 96.44 187 TYR B C 1
ATOM 5581 O O . TYR B 1 187 ? -7.023 -14.25 20.203 1 96.44 187 TYR B O 1
ATOM 5589 N N . ASN B 1 188 ? -5.504 -15.508 21.312 1 93.62 188 ASN B N 1
ATOM 5590 C CA . ASN B 1 188 ? -6.102 -15.156 22.594 1 93.62 188 ASN B CA 1
ATOM 5591 C C . ASN B 1 188 ? -5.992 -13.664 22.875 1 93.62 188 ASN B C 1
ATOM 5593 O O . ASN B 1 188 ? -4.957 -13.047 22.609 1 93.62 188 ASN B O 1
ATOM 5597 N N . LEU B 1 189 ? -7.094 -13.062 23.344 1 94.25 189 LEU B N 1
ATOM 5598 C CA . LEU B 1 189 ? -7.172 -11.672 23.75 1 94.25 189 LEU B CA 1
ATOM 5599 C C . LEU B 1 189 ? -7.062 -10.742 22.547 1 94.25 189 LEU B C 1
ATOM 5601 O O . LEU B 1 189 ? -6.727 -9.562 22.688 1 94.25 189 LEU B O 1
ATOM 5605 N N . THR B 1 190 ? -7.293 -11.219 21.312 1 96.5 190 THR B N 1
ATOM 5606 C CA . THR B 1 190 ? -7.211 -10.383 20.125 1 96.5 190 THR B CA 1
ATOM 5607 C C . THR B 1 190 ? -8.609 -10.008 19.641 1 96.5 190 THR B C 1
ATOM 5609 O O . THR B 1 190 ? -8.75 -9.383 18.578 1 96.5 190 THR B O 1
ATOM 5612 N N . GLU B 1 191 ? -9.633 -10.344 20.359 1 96.19 191 GLU B N 1
ATOM 5613 C CA . GLU B 1 191 ? -11.016 -10.125 19.922 1 96.19 191 GLU B CA 1
ATOM 5614 C C . GLU B 1 191 ? -11.281 -8.648 19.656 1 96.19 191 GLU B C 1
ATOM 5616 O O . GLU B 1 191 ? -10.68 -7.777 20.297 1 96.19 191 GLU B O 1
ATOM 5621 N N . PRO B 1 192 ? -12.141 -8.367 18.719 1 96.69 192 PRO B N 1
ATOM 5622 C CA . PRO B 1 192 ? -12.5 -6.965 18.469 1 96.69 192 PRO B CA 1
ATOM 5623 C C . PRO B 1 192 ? -13.023 -6.258 19.703 1 96.69 192 PRO B C 1
ATOM 5625 O O . PRO B 1 192 ? -13.898 -6.781 20.391 1 96.69 192 PRO B O 1
ATOM 5628 N N . PRO B 1 193 ? -12.539 -5.086 20.016 1 95.56 193 PRO B N 1
ATOM 5629 C CA . PRO B 1 193 ? -13.055 -4.332 21.156 1 95.56 193 PRO B CA 1
ATOM 5630 C C . PRO B 1 193 ? -14.406 -3.674 20.859 1 95.56 193 PRO B C 1
ATOM 5632 O O . PRO B 1 193 ? -15.07 -3.191 21.781 1 95.56 193 PRO B O 1
ATOM 5635 N N . VAL B 1 194 ? -14.734 -3.598 19.609 1 95 194 VAL B N 1
ATOM 5636 C CA . VAL B 1 194 ? -16.016 -3.076 19.156 1 95 194 VAL B CA 1
ATOM 5637 C C . VAL B 1 194 ? -16.766 -4.145 18.359 1 95 194 VAL B C 1
ATOM 5639 O O . VAL B 1 194 ? -16.141 -4.879 17.578 1 95 194 VAL B O 1
ATOM 5642 N N . SER B 1 195 ? -18.047 -4.148 18.562 1 95.31 195 SER B N 1
ATOM 5643 C CA . SER B 1 195 ? -18.844 -5.18 17.891 1 95.31 195 SER B CA 1
ATOM 5644 C C . SER B 1 195 ? -19.297 -4.727 16.516 1 95.31 195 SER B C 1
ATOM 5646 O O . SER B 1 195 ? -19.844 -3.637 16.359 1 95.31 195 SER B O 1
ATOM 5648 N N . ILE B 1 196 ? -19 -5.465 15.555 1 96.75 196 ILE B N 1
ATOM 5649 C CA . ILE B 1 196 ? -19.625 -5.41 14.234 1 96.75 196 ILE B CA 1
ATOM 5650 C C . ILE B 1 196 ? -20.438 -6.676 13.992 1 96.75 196 ILE B C 1
ATOM 5652 O O . ILE B 1 196 ? -19.922 -7.68 13.508 1 96.75 196 ILE B O 1
ATOM 5656 N N . PRO B 1 197 ? -21.688 -6.609 14.297 1 95.56 197 PRO B N 1
ATOM 5657 C CA . PRO B 1 197 ? -22.5 -7.82 14.266 1 95.56 197 PRO B CA 1
ATOM 5658 C C . PRO B 1 197 ? -22.875 -8.25 12.844 1 95.56 197 PRO B C 1
ATOM 5660 O O . PRO B 1 197 ? -22.828 -7.438 11.922 1 95.56 197 PRO B O 1
ATOM 5663 N N . PRO B 1 198 ? -23.203 -9.523 12.703 1 95.81 198 PRO B N 1
ATOM 5664 C CA . PRO B 1 198 ? -23.656 -10 11.391 1 95.81 198 PRO B CA 1
ATOM 5665 C C . PRO B 1 198 ? -24.844 -9.203 10.844 1 95.81 198 PRO B C 1
ATOM 5667 O O . PRO B 1 198 ? -25.734 -8.828 11.602 1 95.81 198 PRO B O 1
ATOM 5670 N N . GLN B 1 199 ? -24.75 -8.852 9.633 1 96.62 199 GLN B N 1
ATOM 5671 C CA . GLN B 1 199 ? -25.797 -8.148 8.891 1 96.62 199 GLN B CA 1
ATOM 5672 C C . GLN B 1 199 ? -26.453 -9.07 7.871 1 96.62 199 GLN B C 1
ATOM 5674 O O . GLN B 1 199 ? -25.844 -10.031 7.406 1 96.62 199 GLN B O 1
ATOM 5679 N N . PRO B 1 200 ? -27.719 -8.836 7.492 1 95.25 200 PRO B N 1
ATOM 5680 C CA . PRO B 1 200 ? -28.375 -9.648 6.457 1 95.25 200 PRO B CA 1
ATOM 5681 C C . PRO B 1 200 ? -27.562 -9.719 5.164 1 95.25 200 PRO B C 1
ATOM 5683 O O . PRO B 1 200 ? -27.578 -10.734 4.473 1 95.25 200 PRO B O 1
ATOM 5686 N N . SER B 1 201 ? -26.812 -8.711 4.922 1 96.69 201 SER B N 1
ATOM 5687 C CA . SER B 1 201 ? -26.031 -8.625 3.689 1 96.69 201 SER B CA 1
ATOM 5688 C C . SER B 1 201 ? -24.891 -9.633 3.684 1 96.69 201 SER B C 1
ATOM 5690 O O . SER B 1 201 ? -24.328 -9.945 2.627 1 96.69 201 SER B O 1
ATOM 5692 N N . TRP B 1 202 ? -24.516 -10.18 4.848 1 97.19 202 TRP B N 1
ATOM 5693 C CA . TRP B 1 202 ? -23.391 -11.117 4.922 1 97.19 202 TRP B CA 1
ATOM 5694 C C . TRP B 1 202 ? -23.734 -12.438 4.238 1 97.19 202 TRP B C 1
ATOM 5696 O O . TRP B 1 202 ? -22.844 -13.195 3.852 1 97.19 202 TRP B O 1
ATOM 5706 N N . SER B 1 203 ? -25.109 -12.719 4.172 1 94.81 203 SER B N 1
ATOM 5707 C CA . SER B 1 203 ? -25.562 -14 3.637 1 94.81 203 SER B CA 1
ATOM 5708 C C . SER B 1 203 ? -26.234 -13.82 2.277 1 94.81 203 SER B C 1
ATOM 5710 O O . SER B 1 203 ? -27.188 -14.516 1.957 1 94.81 203 SER B O 1
ATOM 5712 N N . SER B 1 204 ? -25.797 -12.844 1.62 1 90.19 204 SER B N 1
ATOM 5713 C CA . SER B 1 204 ? -26.203 -12.633 0.234 1 90.19 204 SER B CA 1
ATOM 5714 C C . SER B 1 204 ? -25.062 -12.961 -0.729 1 90.19 204 SER B C 1
ATOM 5716 O O . SER B 1 204 ? -23.922 -12.57 -0.497 1 90.19 204 SER B O 1
ATOM 5718 N N . LYS B 1 205 ? -25.422 -13.703 -1.739 1 85.12 205 LYS B N 1
ATOM 5719 C CA . LYS B 1 205 ? -24.391 -14.117 -2.688 1 85.12 205 LYS B CA 1
ATOM 5720 C C . LYS B 1 205 ? -23.953 -12.953 -3.568 1 85.12 205 LYS B C 1
ATOM 5722 O O . LYS B 1 205 ? -22.922 -13.031 -4.246 1 85.12 205 LYS B O 1
ATOM 5727 N N . HIS B 1 206 ? -24.625 -11.836 -3.338 1 91.69 206 HIS B N 1
ATOM 5728 C CA . HIS B 1 206 ? -24.344 -10.773 -4.301 1 91.69 206 HIS B CA 1
ATOM 5729 C C . HIS B 1 206 ? -23.891 -9.5 -3.598 1 91.69 206 HIS B C 1
ATOM 5731 O O . HIS B 1 206 ? -23.344 -8.602 -4.234 1 91.69 206 HIS B O 1
ATOM 5737 N N . LYS B 1 207 ? -24.062 -9.398 -2.348 1 95.56 207 LYS B N 1
ATOM 5738 C CA . LYS B 1 207 ? -23.828 -8.125 -1.679 1 95.56 207 LYS B CA 1
ATOM 5739 C C . LYS B 1 207 ? -22.359 -7.973 -1.306 1 95.56 207 LYS B C 1
ATOM 5741 O O . LYS B 1 207 ? -21.766 -6.91 -1.508 1 95.56 207 LYS B O 1
ATOM 5746 N N . ILE B 1 208 ? -21.797 -9.008 -0.74 1 98.06 208 ILE B N 1
ATOM 5747 C CA . ILE B 1 208 ? -20.391 -8.969 -0.379 1 98.06 208 ILE B CA 1
ATOM 5748 C C . ILE B 1 208 ? -19.641 -10.086 -1.113 1 98.06 208 ILE B C 1
ATOM 5750 O O . ILE B 1 208 ? -19.844 -11.266 -0.832 1 98.06 208 ILE B O 1
ATOM 5754 N N . VAL B 1 209 ? -18.766 -9.695 -2.043 1 98.25 209 VAL B N 1
ATOM 5755 C CA . VAL B 1 209 ? -18.109 -10.695 -2.867 1 98.25 209 VAL B CA 1
ATOM 5756 C C . VAL B 1 209 ? -16.594 -10.445 -2.867 1 98.25 209 VAL B C 1
ATOM 5758 O O . VAL B 1 209 ? -15.82 -11.289 -3.332 1 98.25 209 VAL B O 1
ATOM 5761 N N . SER B 1 210 ? -16.125 -9.32 -2.252 1 98 210 SER B N 1
ATOM 5762 C CA . SER B 1 210 ? -14.727 -8.914 -2.414 1 98 210 SER B CA 1
ATOM 5763 C C . SER B 1 210 ? -13.922 -9.188 -1.146 1 98 210 SER B C 1
ATOM 5765 O O . SER B 1 210 ? -12.711 -8.961 -1.114 1 98 210 SER B O 1
ATOM 5767 N N . PHE B 1 211 ? -14.547 -9.609 -0.062 1 98.31 211 PHE B N 1
ATOM 5768 C CA . PHE B 1 211 ? -13.859 -10.039 1.149 1 98.31 211 PHE B CA 1
ATOM 5769 C C . PHE B 1 211 ? -14.75 -10.93 2 1 98.31 211 PHE B C 1
ATOM 5771 O O . PHE B 1 211 ? -15.93 -11.117 1.685 1 98.31 211 PHE B O 1
ATOM 5778 N N . ASP B 1 212 ? -14.203 -11.586 2.996 1 98.25 212 ASP B N 1
ATOM 5779 C CA . ASP B 1 212 ? -14.93 -12.492 3.877 1 98.25 212 ASP B CA 1
ATOM 5780 C C . ASP B 1 212 ? -15.602 -11.734 5.016 1 98.25 212 ASP B C 1
ATOM 5782 O O . ASP B 1 212 ? -14.93 -11.25 5.93 1 98.25 212 ASP B O 1
ATOM 5786 N N . PRO B 1 213 ? -16.938 -11.625 5.039 1 97.94 213 PRO B N 1
ATOM 5787 C CA . PRO B 1 213 ? -17.594 -10.844 6.086 1 97.94 213 PRO B CA 1
ATOM 5788 C C . PRO B 1 213 ? -17.375 -11.414 7.484 1 97.94 213 PRO B C 1
ATOM 5790 O O . PRO B 1 213 ? -17.547 -10.703 8.477 1 97.94 213 PRO B O 1
ATOM 5793 N N . TRP B 1 214 ? -16.938 -12.68 7.578 1 98 214 TRP B N 1
ATOM 5794 C CA . TRP B 1 214 ? -16.688 -13.312 8.867 1 98 214 TRP B CA 1
ATOM 5795 C C . TRP B 1 214 ? -15.234 -13.141 9.297 1 98 214 TRP B C 1
ATOM 5797 O O . TRP B 1 214 ? -14.828 -13.641 10.344 1 98 214 TRP B O 1
ATOM 5807 N N . GLY B 1 215 ? -14.453 -12.391 8.57 1 98.31 215 GLY B N 1
ATOM 5808 C CA . GLY B 1 215 ? -13 -12.367 8.695 1 98.31 215 GLY B CA 1
ATOM 5809 C C . GLY B 1 215 ? -12.523 -11.875 10.047 1 98.31 215 GLY B C 1
ATOM 5810 O O . GLY B 1 215 ? -11.414 -12.188 10.469 1 98.31 215 GLY B O 1
ATOM 5811 N N . HIS B 1 216 ? -13.344 -11.039 10.789 1 98.44 216 HIS B N 1
ATOM 5812 C CA . HIS B 1 216 ? -12.922 -10.492 12.078 1 98.44 216 HIS B CA 1
ATOM 5813 C C . HIS B 1 216 ? -13.305 -11.422 13.219 1 98.44 216 HIS B C 1
ATOM 5815 O O . HIS B 1 216 ? -12.867 -11.227 14.359 1 98.44 216 HIS B O 1
ATOM 5821 N N . LEU B 1 217 ? -14.047 -12.5 12.945 1 97.94 217 LEU B N 1
ATOM 5822 C CA . LEU B 1 217 ? -14.562 -13.383 13.992 1 97.94 217 LEU B CA 1
ATOM 5823 C C . LEU B 1 217 ? -13.953 -14.773 13.875 1 97.94 217 LEU B C 1
ATOM 5825 O O . LEU B 1 217 ? -14.336 -15.688 14.617 1 97.94 217 LEU B O 1
ATOM 5829 N N . VAL B 1 218 ? -12.992 -14.961 13.016 1 97.88 218 VAL B N 1
ATOM 5830 C CA . VAL B 1 218 ? -12.43 -16.266 12.664 1 97.88 218 VAL B CA 1
ATOM 5831 C C . VAL B 1 218 ? -11.984 -16.984 13.93 1 97.88 218 VAL B C 1
ATOM 5833 O O . VAL B 1 218 ? -12.328 -18.156 14.133 1 97.88 218 VAL B O 1
ATOM 5836 N N . PRO B 1 219 ? -11.281 -16.344 14.898 1 96.88 219 PRO B N 1
ATOM 5837 C CA . PRO B 1 219 ? -10.836 -17.078 16.078 1 96.88 219 PRO B CA 1
ATOM 5838 C C . PRO B 1 219 ? -11.992 -17.562 16.953 1 96.88 219 PRO B C 1
ATOM 5840 O O . PRO B 1 219 ? -11.852 -18.547 17.688 1 96.88 219 PRO B O 1
ATOM 5843 N N . GLN B 1 220 ? -13.133 -16.969 16.828 1 96.25 220 GLN B N 1
ATOM 5844 C CA . GLN B 1 220 ? -14.289 -17.328 17.641 1 96.25 220 GLN B CA 1
ATOM 5845 C C . GLN B 1 220 ? -15.156 -18.359 16.938 1 96.25 220 GLN B C 1
ATOM 5847 O O . GLN B 1 220 ? -15.477 -19.406 17.516 1 96.25 220 GLN B O 1
ATOM 5852 N N . VAL B 1 221 ? -15.453 -18.156 15.688 1 97.31 221 VAL B N 1
ATOM 5853 C CA . VAL B 1 221 ? -16.484 -18.953 15.031 1 97.31 221 VAL B CA 1
ATOM 5854 C C . VAL B 1 221 ? -15.859 -20.203 14.406 1 97.31 221 VAL B C 1
ATOM 5856 O O . VAL B 1 221 ? -16.547 -21.219 14.211 1 97.31 221 VAL B O 1
ATOM 5859 N N . PHE B 1 222 ? -14.578 -20.172 14.133 1 97.69 222 PHE B N 1
ATOM 5860 C CA . PHE B 1 222 ? -13.93 -21.328 13.516 1 97.69 222 PHE B CA 1
ATOM 5861 C C . PHE B 1 222 ? -12.852 -21.891 14.422 1 97.69 222 PHE B C 1
ATOM 5863 O O . PHE B 1 222 ? -11.867 -22.469 13.953 1 97.69 222 PHE B O 1
ATOM 5870 N N . ARG B 1 223 ? -12.961 -21.703 15.703 1 96.19 223 ARG B N 1
ATOM 5871 C CA . ARG B 1 223 ? -12.008 -22.172 16.703 1 96.19 223 ARG B CA 1
ATOM 5872 C C . ARG B 1 223 ? -11.82 -23.688 16.609 1 96.19 223 ARG B C 1
ATOM 5874 O O . ARG B 1 223 ? -10.688 -24.188 16.641 1 96.19 223 ARG B O 1
ATOM 5881 N N . ASP B 1 224 ? -12.844 -24.469 16.469 1 96.06 224 ASP B N 1
ATOM 5882 C CA . ASP B 1 224 ? -12.797 -25.922 16.422 1 96.06 224 ASP B CA 1
ATOM 5883 C C . ASP B 1 224 ? -12.07 -26.406 15.172 1 96.06 224 ASP B C 1
ATOM 5885 O O . ASP B 1 224 ? -11.383 -27.438 15.211 1 96.06 224 ASP B O 1
ATOM 5889 N N . HIS B 1 225 ? -12.289 -25.719 14.102 1 96.44 225 HIS B N 1
ATOM 5890 C CA . HIS B 1 225 ? -11.602 -26.078 12.867 1 96.44 225 HIS B CA 1
ATOM 5891 C C . HIS B 1 225 ? -10.086 -25.969 13.031 1 96.44 225 HIS B C 1
ATOM 5893 O O . HIS B 1 225 ? -9.344 -26.828 12.531 1 96.44 225 HIS B O 1
ATOM 5899 N N . SER B 1 226 ? -9.672 -24.938 13.75 1 94.56 226 SER B N 1
ATOM 5900 C CA . SER B 1 226 ? -8.242 -24.75 13.969 1 94.56 226 SER B CA 1
ATOM 5901 C C . SER B 1 226 ? -7.723 -25.672 15.07 1 94.56 226 SER B C 1
ATOM 5903 O O . SER B 1 226 ? -6.703 -26.344 14.891 1 94.56 226 SER B O 1
ATOM 5905 N N . GLU B 1 227 ? -8.406 -25.781 16.188 1 94.12 227 GLU B N 1
ATOM 5906 C CA . GLU B 1 227 ? -7.895 -26.469 17.375 1 94.12 227 GLU B CA 1
ATOM 5907 C C . GLU B 1 227 ? -8.133 -27.984 17.281 1 94.12 227 GLU B C 1
ATOM 5909 O O . GLU B 1 227 ? -7.258 -28.781 17.641 1 94.12 227 GLU B O 1
ATOM 5914 N N . LYS B 1 228 ? -9.281 -28.391 16.812 1 94.75 228 LYS B N 1
ATOM 5915 C CA . LYS B 1 228 ? -9.633 -29.812 16.812 1 94.75 228 LYS B CA 1
ATOM 5916 C C . LYS B 1 228 ? -9.227 -30.469 15.5 1 94.75 228 LYS B C 1
ATOM 5918 O O . LYS B 1 228 ? -8.703 -31.594 15.492 1 94.75 228 LYS B O 1
ATOM 5923 N N . LEU B 1 229 ? -9.422 -29.781 14.406 1 94.62 229 LEU B N 1
ATOM 5924 C CA . LEU B 1 229 ? -9.141 -30.375 13.109 1 94.62 229 LEU B CA 1
ATOM 5925 C C . LEU B 1 229 ? -7.734 -30.031 12.641 1 94.62 229 LEU B C 1
ATOM 5927 O O . LEU B 1 229 ? -7.238 -30.609 11.664 1 94.62 229 LEU B O 1
ATOM 5931 N N . GLY B 1 230 ? -7.121 -29.031 13.281 1 94.38 230 GLY B N 1
ATOM 5932 C CA . GLY B 1 230 ? -5.75 -28.672 12.953 1 94.38 230 GLY B CA 1
ATOM 5933 C C . GLY B 1 230 ? -5.629 -27.891 11.664 1 94.38 230 GLY B C 1
ATOM 5934 O O . GLY B 1 230 ? -4.555 -27.844 11.062 1 94.38 230 GLY B O 1
ATOM 5935 N N . LEU B 1 231 ? -6.707 -27.328 11.203 1 96.31 231 LEU B N 1
ATOM 5936 C CA . LEU B 1 231 ? -6.699 -26.547 9.961 1 96.31 231 LEU B CA 1
ATOM 5937 C C . LEU B 1 231 ? -6.125 -25.156 10.188 1 96.31 231 LEU B C 1
ATOM 5939 O O . LEU B 1 231 ? -6.309 -24.578 11.258 1 96.31 231 LEU B O 1
ATOM 5943 N N . ASP B 1 232 ? -5.379 -24.672 9.203 1 96.38 232 ASP B N 1
ATOM 5944 C CA . ASP B 1 232 ? -4.828 -23.328 9.266 1 96.38 232 ASP B CA 1
ATOM 5945 C C . ASP B 1 232 ? -5.84 -22.297 8.766 1 96.38 232 ASP B C 1
ATOM 5947 O O . ASP B 1 232 ? -5.871 -21.984 7.57 1 96.38 232 ASP B O 1
ATOM 5951 N N . VAL B 1 233 ? -6.617 -21.75 9.664 1 97.19 233 VAL B N 1
ATOM 5952 C CA . VAL B 1 233 ? -7.617 -20.734 9.414 1 97.19 233 VAL B CA 1
ATOM 5953 C C . VAL B 1 233 ? -7.219 -19.438 10.117 1 97.19 233 VAL B C 1
ATOM 5955 O O . VAL B 1 233 ? -6.961 -19.422 11.32 1 97.19 233 VAL B O 1
ATOM 5958 N N . ARG B 1 234 ? -7.152 -18.344 9.344 1 97.38 234 ARG B N 1
ATOM 5959 C CA . ARG B 1 234 ? -6.66 -17.094 9.914 1 97.38 234 ARG B CA 1
ATOM 5960 C C . ARG B 1 234 ? -7.625 -15.945 9.648 1 97.38 234 ARG B C 1
ATOM 5962 O O . ARG B 1 234 ? -8.344 -15.953 8.641 1 97.38 234 ARG B O 1
ATOM 5969 N N . PRO B 1 235 ? -7.609 -14.898 10.531 1 98.38 235 PRO B N 1
ATOM 5970 C CA . PRO B 1 235 ? -8.445 -13.719 10.289 1 98.38 235 PRO B CA 1
ATOM 5971 C C . PRO B 1 235 ? -8.016 -12.945 9.047 1 98.38 235 PRO B C 1
ATOM 5973 O O . PRO B 1 235 ? -6.816 -12.805 8.781 1 98.38 235 PRO B O 1
ATOM 5976 N N . SER B 1 236 ? -9 -12.531 8.312 1 98.69 236 SER B N 1
ATOM 5977 C CA . SER B 1 236 ? -8.758 -11.633 7.188 1 98.69 236 SER B CA 1
ATOM 5978 C C . SER B 1 236 ? -9.234 -10.219 7.492 1 98.69 236 SER B C 1
ATOM 5980 O O . SER B 1 236 ? -9.125 -9.32 6.652 1 98.69 236 SER B O 1
ATOM 5982 N N . ILE B 1 237 ? -9.859 -9.984 8.633 1 98.75 237 ILE B N 1
ATOM 5983 C CA . ILE B 1 237 ? -10.266 -8.688 9.156 1 98.75 237 ILE B CA 1
ATOM 5984 C C . ILE B 1 237 ? -9.844 -8.555 10.617 1 98.75 237 ILE B C 1
ATOM 5986 O O . ILE B 1 237 ? -9.844 -9.539 11.359 1 98.75 237 ILE B O 1
ATOM 5990 N N . ALA B 1 238 ? -9.43 -7.434 11 1 98.69 238 ALA B N 1
ATOM 5991 C CA . ALA B 1 238 ? -9.203 -7.105 12.406 1 98.69 238 ALA B CA 1
ATOM 5992 C C . ALA B 1 238 ? -9.797 -5.742 12.758 1 98.69 238 ALA B C 1
ATOM 5994 O O . ALA B 1 238 ? -9.719 -4.801 11.961 1 98.69 238 ALA B O 1
ATOM 5995 N N . VAL B 1 239 ? -10.461 -5.641 13.883 1 98.38 239 VAL B N 1
ATOM 5996 C CA . VAL B 1 239 ? -11.086 -4.418 14.383 1 98.38 239 VAL B CA 1
ATOM 5997 C C . VAL B 1 239 ? -10.383 -3.967 15.664 1 98.38 239 VAL B C 1
ATOM 5999 O O . VAL B 1 239 ? -10.039 -4.793 16.516 1 98.38 239 VAL B O 1
ATOM 6002 N N . THR B 1 240 ? -10.094 -2.68 15.766 1 96.75 240 THR B N 1
ATOM 6003 C CA . THR B 1 240 ? -9.453 -2.145 16.953 1 96.75 240 THR B CA 1
ATOM 6004 C C . THR B 1 240 ? -9.922 -0.715 17.219 1 96.75 240 THR B C 1
ATOM 6006 O O . THR B 1 240 ? -10.914 -0.262 16.656 1 96.75 240 THR B O 1
ATOM 6009 N N . LYS B 1 241 ? -9.438 -0.071 18.266 1 95.19 241 LYS B N 1
ATOM 6010 C CA . LYS B 1 241 ? -9.672 1.331 18.609 1 95.19 241 LYS B CA 1
ATOM 6011 C C . LYS B 1 241 ? -8.375 2.137 18.531 1 95.19 241 LYS B C 1
ATOM 6013 O O . LYS B 1 241 ? -7.281 1.566 18.547 1 95.19 241 LYS B O 1
ATOM 6018 N N . ALA B 1 242 ? -8.539 3.395 18.344 1 93.31 242 ALA B N 1
ATOM 6019 C CA . ALA B 1 242 ? -7.367 4.258 18.25 1 93.31 242 ALA B CA 1
ATOM 6020 C C . ALA B 1 242 ? -7.734 5.715 18.5 1 93.31 242 ALA B C 1
ATOM 6022 O O . ALA B 1 242 ? -8.914 6.059 18.594 1 93.31 242 ALA B O 1
ATOM 6023 N N . HIS B 1 243 ? -6.715 6.527 18.719 1 93.81 243 HIS B N 1
ATOM 6024 C CA . HIS B 1 243 ? -6.84 7.977 18.688 1 93.81 243 HIS B CA 1
ATOM 6025 C C . HIS B 1 243 ? -6.141 8.562 17.469 1 93.81 243 HIS B C 1
ATOM 6027 O O . HIS B 1 243 ? -4.992 8.219 17.172 1 93.81 243 HIS B O 1
ATOM 6033 N N . MET B 1 244 ? -6.875 9.32 16.781 1 95.19 244 MET B N 1
ATOM 6034 C CA . MET B 1 244 ? -6.348 10.039 15.617 1 95.19 244 MET B CA 1
ATOM 6035 C C . MET B 1 244 ? -5.785 11.391 16.031 1 95.19 244 MET B C 1
ATOM 6037 O O . MET B 1 244 ? -6.453 12.164 16.719 1 95.19 244 MET B O 1
ATOM 6041 N N . LYS B 1 245 ? -4.555 11.703 15.688 1 93.62 245 LYS B N 1
ATOM 6042 C CA . LYS B 1 245 ? -3.906 12.977 15.984 1 93.62 245 LYS B CA 1
ATOM 6043 C C . LYS B 1 245 ? -3.357 13.625 14.711 1 93.62 245 LYS B C 1
ATOM 6045 O O . LYS B 1 245 ? -2.248 13.305 14.281 1 93.62 245 LYS B O 1
ATOM 6050 N N . LEU B 1 246 ? -4.082 14.594 14.18 1 94.12 246 LEU B N 1
ATOM 6051 C CA . LEU B 1 246 ? -3.691 15.305 12.969 1 94.12 246 LEU B CA 1
ATOM 6052 C C . LEU B 1 246 ? -3.473 16.781 13.242 1 94.12 246 LEU B C 1
ATOM 6054 O O . LEU B 1 246 ? -4.246 17.406 13.977 1 94.12 246 LEU B O 1
ATOM 6058 N N . SER B 1 247 ? -2.451 17.328 12.625 1 91.88 247 SER B N 1
ATOM 6059 C CA . SER B 1 247 ? -2.178 18.75 12.773 1 91.88 247 SER B CA 1
ATOM 6060 C C . SER B 1 247 ? -3.324 19.594 12.219 1 91.88 247 SER B C 1
ATOM 6062 O O . SER B 1 247 ? -3.605 20.672 12.734 1 91.88 247 SER B O 1
ATOM 6064 N N . GLU B 1 248 ? -3.951 19.094 11.18 1 93.25 248 GLU B N 1
ATOM 6065 C CA . GLU B 1 248 ? -5.086 19.797 10.586 1 93.25 248 GLU B CA 1
ATOM 6066 C C . GLU B 1 248 ? -6.242 19.906 11.57 1 93.25 248 GLU B C 1
ATOM 6068 O O . GLU B 1 248 ? -6.953 20.922 11.586 1 93.25 248 GLU B O 1
ATOM 6073 N N . LEU B 1 249 ? -6.43 18.875 12.398 1 95.38 249 LEU B N 1
ATOM 6074 C CA . LEU B 1 249 ? -7.496 18.906 13.398 1 95.38 249 LEU B CA 1
ATOM 6075 C C . LEU B 1 249 ? -7.133 19.828 14.547 1 95.38 249 LEU B C 1
ATOM 6077 O O . LEU B 1 249 ? -8.008 20.469 15.141 1 95.38 249 LEU B O 1
ATOM 6081 N N . ASP B 1 250 ? -5.816 19.922 14.883 1 93.25 250 ASP B N 1
ATOM 6082 C CA . ASP B 1 250 ? -5.359 20.906 15.859 1 93.25 250 ASP B CA 1
ATOM 6083 C C . ASP B 1 250 ? -5.738 22.328 15.414 1 93.25 250 ASP B C 1
ATOM 6085 O O . ASP B 1 250 ? -6.246 23.109 16.219 1 93.25 250 ASP B O 1
ATOM 6089 N N . GLU B 1 251 ? -5.488 22.594 14.156 1 90.94 251 GLU B N 1
ATOM 6090 C CA . GLU B 1 251 ? -5.793 23.922 13.617 1 90.94 251 GLU B CA 1
ATOM 6091 C C . GLU B 1 251 ? -7.297 24.188 13.602 1 90.94 251 GLU B C 1
ATOM 6093 O O . GLU B 1 251 ? -7.742 25.297 13.898 1 90.94 251 GLU B O 1
ATOM 6098 N N . ALA B 1 252 ? -8.062 23.188 13.219 1 93.19 252 ALA B N 1
ATOM 6099 C CA . ALA B 1 252 ? -9.516 23.312 13.195 1 93.19 252 ALA B CA 1
ATOM 6100 C C . ALA B 1 252 ? -10.062 23.594 14.594 1 93.19 252 ALA B C 1
ATOM 6102 O O . ALA B 1 252 ? -10.984 24.406 14.75 1 93.19 252 ALA B O 1
ATOM 6103 N N . ALA B 1 253 ? -9.539 22.938 15.57 1 94.69 253 ALA B N 1
ATOM 6104 C CA . ALA B 1 253 ? -9.953 23.156 16.953 1 94.69 253 ALA B CA 1
ATOM 6105 C C . ALA B 1 253 ? -9.57 24.562 17.422 1 94.69 253 ALA B C 1
ATOM 6107 O O . ALA B 1 253 ? -10.344 25.219 18.125 1 94.69 253 ALA B O 1
ATOM 6108 N N . ARG B 1 254 ? -8.383 25 17.094 1 91.19 254 ARG B N 1
ATOM 6109 C CA . ARG B 1 254 ? -7.906 26.328 17.453 1 91.19 254 ARG B CA 1
ATOM 6110 C C . ARG B 1 254 ? -8.812 27.422 16.891 1 91.19 254 ARG B C 1
ATOM 6112 O O . ARG B 1 254 ? -9.078 28.422 17.562 1 91.19 254 ARG B O 1
ATOM 6119 N N . ARG B 1 255 ? -9.312 27.203 15.68 1 89.5 255 ARG B N 1
ATOM 6120 C CA . ARG B 1 255 ? -10.18 28.172 15.008 1 89.5 255 ARG B CA 1
ATOM 6121 C C . ARG B 1 255 ? -11.609 28.078 15.523 1 89.5 255 ARG B C 1
ATOM 6123 O O . ARG B 1 255 ? -12.438 28.938 15.227 1 89.5 255 ARG B O 1
ATOM 6130 N N . GLY B 1 256 ? -11.875 27.031 16.219 1 92.06 256 GLY B N 1
ATOM 6131 C CA . GLY B 1 256 ? -13.211 26.844 16.766 1 92.06 256 GLY B CA 1
ATOM 6132 C C . GLY B 1 256 ? -14.148 26.109 15.836 1 92.06 256 GLY B C 1
ATOM 6133 O O . GLY B 1 256 ? -15.344 26 16.109 1 92.06 256 GLY B O 1
ATOM 6134 N N . ASP B 1 257 ? -13.617 25.516 14.758 1 91.62 257 ASP B N 1
ATOM 6135 C CA . ASP B 1 257 ? -14.422 24.797 13.773 1 91.62 257 ASP B CA 1
ATOM 6136 C C . ASP B 1 257 ? -14.875 23.453 14.328 1 91.62 257 ASP B C 1
ATOM 6138 O O . ASP B 1 257 ? -15.891 22.906 13.891 1 91.62 257 ASP B O 1
ATOM 6142 N N . ILE B 1 258 ? -14.047 22.844 15.203 1 94.12 258 ILE B N 1
ATOM 6143 C CA . ILE B 1 258 ? -14.375 21.578 15.836 1 94.12 258 ILE B CA 1
ATOM 6144 C C . ILE B 1 258 ? -14.438 21.766 17.359 1 94.12 258 ILE B C 1
ATOM 6146 O O . ILE B 1 258 ? -13.555 22.391 17.938 1 94.12 258 ILE B O 1
ATOM 6150 N N . GLU B 1 259 ? -15.461 21.281 17.938 1 95.31 259 GLU B N 1
ATOM 6151 C CA . GLU B 1 259 ? -15.664 21.375 19.375 1 95.31 259 GLU B CA 1
ATOM 6152 C C . GLU B 1 259 ? -14.891 20.281 20.109 1 95.31 259 GLU B C 1
ATOM 6154 O O . GLU B 1 259 ? -14.93 19.109 19.719 1 95.31 259 GLU B O 1
ATOM 6159 N N . VAL B 1 260 ? -14.242 20.703 21.125 1 96.5 260 VAL B N 1
ATOM 6160 C CA . VAL B 1 260 ? -13.586 19.734 22.016 1 96.5 260 VAL B CA 1
ATOM 6161 C C . VAL B 1 260 ? -14.57 19.266 23.094 1 96.5 260 VAL B C 1
ATOM 6163 O O . VAL B 1 260 ? -14.648 19.859 24.172 1 96.5 260 VAL B O 1
ATOM 6166 N N . ASP B 1 261 ? -15.195 18.156 22.938 1 96.12 261 ASP B N 1
ATOM 6167 C CA . ASP B 1 261 ? -16.312 17.734 23.766 1 96.12 261 ASP B CA 1
ATOM 6168 C C . ASP B 1 261 ? -15.852 16.797 24.875 1 96.12 261 ASP B C 1
ATOM 6170 O O . ASP B 1 261 ? -16.641 16.422 25.75 1 96.12 261 ASP B O 1
ATOM 6174 N N . GLY B 1 262 ? -14.617 16.328 24.828 1 94.81 262 GLY B N 1
ATOM 6175 C CA . GLY B 1 262 ? -14.07 15.469 25.875 1 94.81 262 GLY B CA 1
ATOM 6176 C C . GLY B 1 262 ? -14.438 14.008 25.703 1 94.81 262 GLY B C 1
ATOM 6177 O O . GLY B 1 262 ? -14.094 13.172 26.531 1 94.81 262 GLY B O 1
ATOM 6178 N N . LYS B 1 263 ? -15.117 13.688 24.656 1 94.44 263 LYS B N 1
ATOM 6179 C CA . LYS B 1 263 ? -15.523 12.312 24.359 1 94.44 263 LYS B CA 1
ATOM 6180 C C . LYS B 1 263 ? -15.008 11.867 23 1 94.44 263 LYS B C 1
ATOM 6182 O O . LYS B 1 263 ? -14.133 11.008 22.906 1 94.44 263 LYS B O 1
ATOM 6187 N N . LEU B 1 264 ? -15.531 12.5 22.016 1 96.56 264 LEU B N 1
ATOM 6188 C CA . LEU B 1 264 ? -15.031 12.227 20.672 1 96.56 264 LEU B CA 1
ATOM 6189 C C . LEU B 1 264 ? -13.703 12.953 20.438 1 96.56 264 LEU B C 1
ATOM 6191 O O . LEU B 1 264 ? -12.711 12.328 20.047 1 96.56 264 LEU B O 1
ATOM 6195 N N . VAL B 1 265 ? -13.758 14.266 20.641 1 97.31 265 VAL B N 1
ATOM 6196 C CA . VAL B 1 265 ? -12.578 15.109 20.516 1 97.31 265 VAL B CA 1
ATOM 6197 C C . VAL B 1 265 ? -12.016 15.422 21.906 1 97.31 265 VAL B C 1
ATOM 6199 O O . VAL B 1 265 ? -12.68 16.078 22.719 1 97.31 265 VAL B O 1
ATOM 6202 N N . LEU B 1 266 ? -10.789 14.938 22.109 1 94.81 266 LEU B N 1
ATOM 6203 C CA . LEU B 1 266 ? -10.141 15.078 23.406 1 94.81 266 LEU B CA 1
ATOM 6204 C C . LEU B 1 266 ? -8.914 15.977 23.312 1 94.81 266 LEU B C 1
ATOM 6206 O O . LEU B 1 266 ? -8.258 16.031 22.266 1 94.81 266 LEU B O 1
ATOM 6210 N N . GLU B 1 267 ? -8.688 16.656 24.391 1 92.88 267 GLU B N 1
ATOM 6211 C CA . GLU B 1 267 ? -7.387 17.328 24.469 1 92.88 267 GLU B CA 1
ATOM 6212 C C . GLU B 1 267 ? -6.262 16.312 24.641 1 92.88 267 GLU B C 1
ATOM 6214 O O . GLU B 1 267 ? -6.375 15.383 25.438 1 92.88 267 GLU B O 1
ATOM 6219 N N . SER B 1 268 ? -5.289 16.484 23.781 1 88.94 268 SER B N 1
ATOM 6220 C CA . SER B 1 268 ? -4.156 15.578 23.906 1 88.94 268 SER B CA 1
ATOM 6221 C C . SER B 1 268 ? -3.441 15.75 25.234 1 88.94 268 SER B C 1
ATOM 6223 O O . SER B 1 268 ? -3.514 16.812 25.859 1 88.94 268 SER B O 1
ATOM 6225 N N . ARG B 1 269 ? -2.75 14.688 25.672 1 85.62 269 ARG B N 1
ATOM 6226 C CA . ARG B 1 269 ? -1.937 14.781 26.891 1 85.62 269 ARG B CA 1
ATOM 6227 C C . ARG B 1 269 ? -0.828 15.812 26.719 1 85.62 269 ARG B C 1
ATOM 6229 O O . ARG B 1 269 ? -0.282 15.977 25.625 1 85.62 269 ARG B O 1
ATOM 6236 N N . PRO B 1 270 ? -0.502 16.453 27.797 1 83.94 270 PRO B N 1
ATOM 6237 C CA . PRO B 1 270 ? 0.505 17.516 27.719 1 83.94 270 PRO B CA 1
ATOM 6238 C C . PRO B 1 270 ? 1.874 17 27.281 1 83.94 270 PRO B C 1
ATOM 6240 O O . PRO B 1 270 ? 2.25 15.867 27.641 1 83.94 270 PRO B O 1
ATOM 6243 N N . VAL B 1 271 ? 2.5 17.828 26.5 1 77.69 271 VAL B N 1
ATOM 6244 C CA . VAL B 1 271 ? 3.877 17.531 26.125 1 77.69 271 VAL B CA 1
ATOM 6245 C C . VAL B 1 271 ? 4.797 17.719 27.328 1 77.69 271 VAL B C 1
ATOM 6247 O O . VAL B 1 271 ? 4.602 18.641 28.125 1 77.69 271 VAL B O 1
ATOM 6250 N N . ARG B 1 272 ? 5.73 16.781 27.422 1 77.31 272 ARG B N 1
ATOM 6251 C CA . ARG B 1 272 ? 6.621 16.859 28.578 1 77.31 272 ARG B CA 1
ATOM 6252 C C . ARG B 1 272 ? 8.023 17.297 28.156 1 77.31 272 ARG B C 1
ATOM 6254 O O . ARG B 1 272 ? 8.477 16.984 27.062 1 77.31 272 ARG B O 1
ATOM 6261 N N . ASN B 1 273 ? 8.656 18.031 29.062 1 73.75 273 ASN B N 1
ATOM 6262 C CA . ASN B 1 273 ? 10.062 18.375 28.922 1 73.75 273 ASN B CA 1
ATOM 6263 C C . ASN B 1 273 ? 10.969 17.188 29.203 1 73.75 273 ASN B C 1
ATOM 6265 O O . ASN B 1 273 ? 10.508 16.156 29.719 1 73.75 273 ASN B O 1
ATOM 6269 N N . PRO B 1 274 ? 12.195 17.312 28.781 1 67.81 274 PRO B N 1
ATOM 6270 C CA . PRO B 1 274 ? 13.125 16.219 29.078 1 67.81 274 PRO B CA 1
ATOM 6271 C C . PRO B 1 274 ? 13.156 15.852 30.562 1 67.81 274 PRO B C 1
ATOM 6273 O O . PRO B 1 274 ? 13.406 14.695 30.906 1 67.81 274 PRO B O 1
ATOM 6276 N N . ASP B 1 275 ? 12.891 16.844 31.391 1 72.19 275 ASP B N 1
ATOM 6277 C CA . ASP B 1 275 ? 12.953 16.609 32.812 1 72.19 275 ASP B CA 1
ATOM 6278 C C . ASP B 1 275 ? 11.648 16.016 33.344 1 72.19 275 ASP B C 1
ATOM 6280 O O . ASP B 1 275 ? 11.492 15.805 34.531 1 72.19 275 ASP B O 1
ATOM 6284 N N . GLY B 1 276 ? 10.695 15.82 32.438 1 73.38 276 GLY B N 1
ATOM 6285 C CA . GLY B 1 276 ? 9.438 15.188 32.812 1 73.38 276 GLY B CA 1
ATOM 6286 C C . GLY B 1 276 ? 8.344 16.188 33.125 1 73.38 276 GLY B C 1
ATOM 6287 O O . GLY B 1 276 ? 7.168 15.82 33.188 1 73.38 276 GLY B O 1
ATOM 6288 N N . SER B 1 277 ? 8.727 17.453 33.312 1 82.38 277 SER B N 1
ATOM 6289 C CA . SER B 1 277 ? 7.727 18.469 33.625 1 82.38 277 SER B CA 1
ATOM 6290 C C . SER B 1 277 ? 6.895 18.812 32.375 1 82.38 277 SER B C 1
ATOM 6292 O O . SER B 1 277 ? 7.328 18.594 31.25 1 82.38 277 SER B O 1
ATOM 6294 N N . GLU B 1 278 ? 5.703 19.219 32.625 1 83.69 278 GLU B N 1
ATOM 6295 C CA . GLU B 1 278 ? 4.816 19.625 31.547 1 83.69 278 GLU B CA 1
ATOM 6296 C C . GLU B 1 278 ? 5.324 20.875 30.844 1 83.69 278 GLU B C 1
ATOM 6298 O O . GLU B 1 278 ? 5.781 21.812 31.5 1 83.69 278 GLU B O 1
ATOM 6303 N N . ASN B 1 279 ? 5.355 20.875 29.594 1 82.44 279 ASN B N 1
ATOM 6304 C CA . ASN B 1 279 ? 5.668 22.062 28.812 1 82.44 279 ASN B CA 1
ATOM 6305 C C . ASN B 1 279 ? 4.422 22.906 28.547 1 82.44 279 ASN B C 1
ATOM 6307 O O . ASN B 1 279 ? 3.703 22.672 27.578 1 82.44 279 ASN B O 1
ATOM 6311 N N . LYS B 1 280 ? 4.207 23.922 29.281 1 82.5 280 LYS B N 1
ATOM 6312 C CA . LYS B 1 280 ? 2.99 24.734 29.234 1 82.5 280 LYS B CA 1
ATOM 6313 C C . LYS B 1 280 ? 3.01 25.672 28.031 1 82.5 280 LYS B C 1
ATOM 6315 O O . LYS B 1 280 ? 1.979 26.25 27.672 1 82.5 280 LYS B O 1
ATOM 6320 N N . ASP B 1 281 ? 4.152 25.828 27.359 1 80.44 281 ASP B N 1
ATOM 6321 C CA . ASP B 1 281 ? 4.297 26.766 26.234 1 80.44 281 ASP B CA 1
ATOM 6322 C C . ASP B 1 281 ? 3.758 26.156 24.953 1 80.44 281 ASP B C 1
ATOM 6324 O O . ASP B 1 281 ? 3.527 26.875 23.969 1 80.44 281 ASP B O 1
ATOM 6328 N N . ILE B 1 282 ? 3.564 24.859 25.031 1 80.56 282 ILE B N 1
ATOM 6329 C CA . ILE B 1 282 ? 3.115 24.188 23.812 1 80.56 282 ILE B CA 1
ATOM 6330 C C . ILE B 1 282 ? 1.717 23.609 24.031 1 80.56 282 ILE B C 1
ATOM 6332 O O . ILE B 1 282 ? 1.501 22.812 24.938 1 80.56 282 ILE B O 1
ATOM 6336 N N . TRP B 1 283 ? 0.795 24.109 23.297 1 86.69 283 TRP B N 1
ATOM 6337 C CA . TRP B 1 283 ? -0.528 23.5 23.297 1 86.69 283 TRP B CA 1
ATOM 6338 C C . TRP B 1 283 ? -0.48 22.109 22.688 1 86.69 283 TRP B C 1
ATOM 6340 O O . TRP B 1 283 ? -0.025 21.922 21.562 1 86.69 283 TRP B O 1
ATOM 6350 N N . PRO B 1 284 ? -0.864 21.078 23.453 1 87.75 284 PRO B N 1
ATOM 6351 C CA . PRO B 1 284 ? -0.711 19.703 22.969 1 87.75 284 PRO B CA 1
ATOM 6352 C C . PRO B 1 284 ? -1.655 19.375 21.828 1 87.75 284 PRO B C 1
ATOM 6354 O O . PRO B 1 284 ? -1.492 18.328 21.172 1 87.75 284 PRO B O 1
ATOM 6357 N N . GLY B 1 285 ? -2.625 20.203 21.562 1 91.44 285 GLY B N 1
ATOM 6358 C CA . GLY B 1 285 ? -3.58 19.953 20.5 1 91.44 285 GLY B CA 1
ATOM 6359 C C . GLY B 1 285 ? -4.699 19.016 20.906 1 91.44 285 GLY B C 1
ATOM 6360 O O . GLY B 1 285 ? -5.117 19.016 22.078 1 91.44 285 GLY B O 1
ATOM 6361 N N . VAL B 1 286 ? -5.34 18.359 19.922 1 94.56 286 VAL B N 1
ATOM 6362 C CA . VAL B 1 286 ? -6.496 17.516 20.203 1 94.56 286 VAL B CA 1
ATOM 6363 C C . VAL B 1 286 ? -6.293 16.141 19.562 1 94.56 286 VAL B C 1
ATOM 6365 O O . VAL B 1 286 ? -5.414 15.969 18.719 1 94.56 286 VAL B O 1
ATOM 6368 N N . GLU B 1 287 ? -6.957 15.164 20.016 1 93.94 287 GLU B N 1
ATOM 6369 C CA . GLU B 1 287 ? -7.043 13.828 19.438 1 93.94 287 GLU B CA 1
ATOM 6370 C C . GLU B 1 287 ? -8.492 13.375 19.297 1 93.94 287 GLU B C 1
ATOM 6372 O O . GLU B 1 287 ? -9.367 13.852 20.031 1 93.94 287 GLU B O 1
ATOM 6377 N N . VAL B 1 288 ? -8.727 12.547 18.359 1 96.62 288 VAL B N 1
ATOM 6378 C CA . VAL B 1 288 ? -10.086 12.078 18.109 1 96.62 288 VAL B CA 1
ATOM 6379 C C . VAL B 1 288 ? -10.172 10.57 18.359 1 96.62 288 VAL B C 1
ATOM 6381 O O . VAL B 1 288 ? -9.398 9.797 17.781 1 96.62 288 VAL B O 1
ATOM 6384 N N . ALA B 1 289 ? -11.086 10.18 19.219 1 95.94 289 ALA B N 1
ATOM 6385 C CA . ALA B 1 289 ? -11.305 8.766 19.484 1 95.94 289 ALA B CA 1
ATOM 6386 C C . ALA B 1 289 ? -12.023 8.094 18.312 1 95.94 289 ALA B C 1
ATOM 6388 O O . ALA B 1 289 ? -13.062 8.57 17.859 1 95.94 289 ALA B O 1
ATOM 6389 N N . ILE B 1 290 ? -11.461 6.98 17.828 1 96.94 290 ILE B N 1
ATOM 6390 C CA . ILE B 1 290 ? -12.062 6.309 16.688 1 96.94 290 ILE B CA 1
ATOM 6391 C C . ILE B 1 290 ? -12.008 4.797 16.875 1 96.94 290 ILE B C 1
ATOM 6393 O O . ILE B 1 290 ? -11.242 4.301 17.719 1 96.94 290 ILE B O 1
ATOM 6397 N N . SER B 1 291 ? -12.867 4.051 16.203 1 97.44 291 SER B N 1
ATOM 6398 C CA . SER B 1 291 ? -12.727 2.627 15.914 1 97.44 291 SER B CA 1
ATOM 6399 C C . SER B 1 291 ? -12.273 2.391 14.484 1 97.44 291 SER B C 1
ATOM 6401 O O . SER B 1 291 ? -12.578 3.182 13.586 1 97.44 291 SER B O 1
ATOM 6403 N N . LYS B 1 292 ? -11.461 1.417 14.312 1 97.62 292 LYS B N 1
ATOM 6404 C CA . LYS B 1 292 ? -10.984 1.186 12.953 1 97.62 292 LYS B CA 1
ATOM 6405 C C . LYS B 1 292 ? -10.906 -0.307 12.641 1 97.62 292 LYS B C 1
ATOM 6407 O O . LYS B 1 292 ? -10.852 -1.133 13.555 1 97.62 292 LYS B O 1
ATOM 6412 N N . ALA B 1 293 ? -10.938 -0.678 11.398 1 98.69 293 ALA B N 1
ATOM 6413 C CA . ALA B 1 293 ? -10.844 -2.049 10.906 1 98.69 293 ALA B CA 1
ATOM 6414 C C . ALA B 1 293 ? -9.914 -2.139 9.703 1 98.69 293 ALA B C 1
ATOM 6416 O O . ALA B 1 293 ? -9.852 -1.212 8.891 1 98.69 293 ALA B O 1
ATOM 6417 N N . ALA B 1 294 ? -9.148 -3.168 9.648 1 98.69 294 ALA B N 1
ATOM 6418 C CA . ALA B 1 294 ? -8.391 -3.555 8.461 1 98.69 294 ALA B CA 1
ATOM 6419 C C . ALA B 1 294 ? -9.016 -4.77 7.785 1 98.69 294 ALA B C 1
ATOM 6421 O O . ALA B 1 294 ? -9.406 -5.73 8.453 1 98.69 294 ALA B O 1
ATOM 6422 N N . VAL B 1 295 ? -9.156 -4.719 6.453 1 98.75 295 VAL B N 1
ATOM 6423 C CA . VAL B 1 295 ? -9.836 -5.77 5.703 1 98.75 295 VAL B CA 1
ATOM 6424 C C . VAL B 1 295 ? -8.961 -6.227 4.539 1 98.75 295 VAL B C 1
ATOM 6426 O O . VAL B 1 295 ? -8.625 -5.43 3.66 1 98.75 295 VAL B O 1
ATOM 6429 N N . GLU B 1 296 ? -8.617 -7.48 4.527 1 98.31 296 GLU B N 1
ATOM 6430 C CA . GLU B 1 296 ? -7.887 -8.07 3.406 1 98.31 296 GLU B CA 1
ATOM 6431 C C . GLU B 1 296 ? -8.852 -8.617 2.352 1 98.31 296 GLU B C 1
ATOM 6433 O O . GLU B 1 296 ? -9.93 -9.109 2.684 1 98.31 296 GLU B O 1
ATOM 6438 N N . PRO B 1 297 ? -8.438 -8.609 1.112 1 97.88 297 PRO B N 1
ATOM 6439 C CA . PRO B 1 297 ? -9.312 -9.094 0.042 1 97.88 297 PRO B CA 1
ATOM 6440 C C . PRO B 1 297 ? -9.469 -10.609 0.043 1 97.88 297 PRO B C 1
ATOM 6442 O O . PRO B 1 297 ? -8.484 -11.336 0.229 1 97.88 297 PRO B O 1
ATOM 6445 N N . VAL B 1 298 ? -10.594 -11.102 -0.04 1 98.56 298 VAL B N 1
ATOM 6446 C CA . VAL B 1 298 ? -11.047 -12.469 -0.275 1 98.56 298 VAL B CA 1
ATOM 6447 C C . VAL B 1 298 ? -12.195 -12.469 -1.277 1 98.56 298 VAL B C 1
ATOM 6449 O O . VAL B 1 298 ? -13.328 -12.133 -0.928 1 98.56 298 VAL B O 1
ATOM 6452 N N . TRP B 1 299 ? -11.945 -12.875 -2.482 1 98.44 299 TRP B N 1
ATOM 6453 C CA . TRP B 1 299 ? -12.922 -12.711 -3.553 1 98.44 299 TRP B CA 1
ATOM 6454 C C . TRP B 1 299 ? -13.734 -13.984 -3.748 1 98.44 299 TRP B C 1
ATOM 6456 O O . TRP B 1 299 ? -13.172 -15.07 -3.895 1 98.44 299 TRP B O 1
ATOM 6466 N N . TYR B 1 300 ? -15 -13.898 -3.66 1 98.38 300 TYR B N 1
ATOM 6467 C CA . TYR B 1 300 ? -15.898 -14.914 -4.199 1 98.38 300 TYR B CA 1
ATOM 6468 C C . TYR B 1 300 ? -16.031 -14.781 -5.711 1 98.38 300 TYR B C 1
ATOM 6470 O O . TYR B 1 300 ? -16.781 -13.93 -6.199 1 98.38 300 TYR B O 1
ATOM 6478 N N . LEU B 1 301 ? -15.383 -15.625 -6.484 1 98.19 301 LEU B N 1
ATOM 6479 C CA . LEU B 1 301 ? -15.133 -15.445 -7.91 1 98.19 301 LEU B CA 1
ATOM 6480 C C . LEU B 1 301 ? -16.438 -15.398 -8.695 1 98.19 301 LEU B C 1
ATOM 6482 O O . LEU B 1 301 ? -16.609 -14.547 -9.57 1 98.19 301 LEU B O 1
ATOM 6486 N N . PRO B 1 302 ? -17.453 -16.281 -8.438 1 97.88 302 PRO B N 1
ATOM 6487 C CA . PRO B 1 302 ? -18.719 -16.156 -9.172 1 97.88 302 PRO B CA 1
ATOM 6488 C C . PRO B 1 302 ? -19.391 -14.812 -8.945 1 97.88 302 PRO B C 1
ATOM 6490 O O . PRO B 1 302 ? -19.953 -14.242 -9.883 1 97.88 302 PRO B O 1
ATOM 6493 N N . GLY B 1 303 ? -19.344 -14.32 -7.703 1 97.31 303 GLY B N 1
ATOM 6494 C CA . GLY B 1 303 ? -19.938 -13.031 -7.391 1 97.31 303 GLY B CA 1
ATOM 6495 C C . GLY B 1 303 ? -19.219 -11.867 -8.062 1 97.31 303 GLY B C 1
ATOM 6496 O O . GLY B 1 303 ? -19.859 -10.938 -8.539 1 97.31 303 GLY B O 1
ATOM 6497 N N . VAL B 1 304 ? -17.891 -11.906 -8.094 1 97.12 304 VAL B N 1
ATOM 6498 C CA . VAL B 1 304 ? -17.094 -10.875 -8.75 1 97.12 304 VAL B CA 1
ATOM 6499 C C . VAL B 1 304 ? -17.406 -10.859 -10.242 1 97.12 304 VAL B C 1
ATOM 6501 O O . VAL B 1 304 ? -17.609 -9.797 -10.836 1 97.12 304 VAL B O 1
ATOM 6504 N N . ALA B 1 305 ? -17.453 -12.023 -10.82 1 96.94 305 ALA B N 1
ATOM 6505 C CA . ALA B 1 305 ? -17.766 -12.133 -12.242 1 96.94 305 ALA B CA 1
ATOM 6506 C C . ALA B 1 305 ? -19.141 -11.555 -12.547 1 96.94 305 ALA B C 1
ATOM 6508 O O . ALA B 1 305 ? -19.297 -10.781 -13.5 1 96.94 305 ALA B O 1
ATOM 6509 N N . GLU B 1 306 ? -20.078 -11.844 -11.734 1 95.94 306 GLU B N 1
ATOM 6510 C CA . GLU B 1 306 ? -21.438 -11.344 -11.914 1 95.94 306 GLU B CA 1
ATOM 6511 C C . GLU B 1 306 ? -21.484 -9.82 -11.805 1 95.94 306 GLU B C 1
ATOM 6513 O O . GLU B 1 306 ? -22.172 -9.156 -12.594 1 95.94 306 GLU B O 1
ATOM 6518 N N . ARG B 1 307 ? -20.75 -9.297 -10.805 1 94.38 307 ARG B N 1
ATOM 6519 C CA . ARG B 1 307 ? -20.719 -7.855 -10.586 1 94.38 307 ARG B CA 1
ATOM 6520 C C . ARG B 1 307 ? -20.219 -7.121 -11.828 1 94.38 307 ARG B C 1
ATOM 6522 O O . ARG B 1 307 ? -20.672 -6.008 -12.117 1 94.38 307 ARG B O 1
ATOM 6529 N N . PHE B 1 308 ? -19.375 -7.746 -12.539 1 92.38 308 PHE B N 1
ATOM 6530 C CA . PHE B 1 308 ? -18.766 -7.086 -13.688 1 92.38 308 PHE B CA 1
ATOM 6531 C C . PHE B 1 308 ? -19.406 -7.555 -14.984 1 92.38 308 PHE B C 1
ATOM 6533 O O . PHE B 1 308 ? -19 -7.148 -16.078 1 92.38 308 PHE B O 1
ATOM 6540 N N . GLY B 1 309 ? -20.344 -8.398 -14.922 1 92.44 309 GLY B N 1
ATOM 6541 C CA . GLY B 1 309 ? -21.125 -8.828 -16.078 1 92.44 309 GLY B CA 1
ATOM 6542 C C . GLY B 1 309 ? -20.344 -9.734 -17.016 1 92.44 309 GLY B C 1
ATOM 6543 O O . GLY B 1 309 ? -20.484 -9.656 -18.234 1 92.44 309 GLY B O 1
ATOM 6544 N N . ILE B 1 310 ? -19.422 -10.555 -16.469 1 94.44 310 ILE B N 1
ATOM 6545 C CA . ILE B 1 310 ? -18.656 -11.484 -17.281 1 94.44 310 ILE B CA 1
ATOM 6546 C C . ILE B 1 310 ? -18.75 -12.891 -16.688 1 94.44 310 ILE B C 1
ATOM 6548 O O . ILE B 1 310 ? -19.234 -13.062 -15.562 1 94.44 310 ILE B O 1
ATOM 6552 N N . SER B 1 311 ? -18.359 -13.867 -17.484 1 96.69 311 SER B N 1
ATOM 6553 C CA . SER B 1 311 ? -18.375 -15.234 -16.984 1 96.69 311 SER B CA 1
ATOM 6554 C C . SER B 1 311 ? -17.219 -15.469 -16.016 1 96.69 311 SER B C 1
ATOM 6556 O O . SER B 1 311 ? -16.188 -14.805 -16.094 1 96.69 311 SER B O 1
ATOM 6558 N N . GLU B 1 312 ? -17.438 -16.344 -15.086 1 97.06 312 GLU B N 1
ATOM 6559 C CA . GLU B 1 312 ? -16.359 -16.719 -14.164 1 97.06 312 GLU B CA 1
ATOM 6560 C C . GLU B 1 312 ? -15.148 -17.25 -14.922 1 97.06 312 GLU B C 1
ATOM 6562 O O . GLU B 1 312 ? -14.008 -16.953 -14.547 1 97.06 312 GLU B O 1
ATOM 6567 N N . SER B 1 313 ? -15.367 -18.031 -15.953 1 96.38 313 SER B N 1
ATOM 6568 C CA . SER B 1 313 ? -14.281 -18.609 -16.734 1 96.38 313 SER B CA 1
ATOM 6569 C C . SER B 1 313 ? -13.398 -17.516 -17.359 1 96.38 313 SER B C 1
ATOM 6571 O O . SER B 1 313 ? -12.172 -17.609 -17.328 1 96.38 313 SER B O 1
ATOM 6573 N N . LEU B 1 314 ? -14.023 -16.547 -17.906 1 96.5 314 LEU B N 1
ATOM 6574 C CA . LEU B 1 314 ? -13.281 -15.445 -18.484 1 96.5 314 LEU B CA 1
ATOM 6575 C C . LEU B 1 314 ? -12.492 -14.688 -17.422 1 96.5 314 LEU B C 1
ATOM 6577 O O . LEU B 1 314 ? -11.336 -14.328 -17.641 1 96.5 314 LEU B O 1
ATOM 6581 N N . LEU B 1 315 ? -13.141 -14.422 -16.312 1 97.44 315 LEU B N 1
ATOM 6582 C CA . LEU B 1 315 ? -12.461 -13.766 -15.203 1 97.44 315 LEU B CA 1
ATOM 6583 C C . LEU B 1 315 ? -11.219 -14.539 -14.789 1 97.44 315 LEU B C 1
ATOM 6585 O O . LEU B 1 315 ? -10.133 -13.961 -14.672 1 97.44 315 LEU B O 1
ATOM 6589 N N . ARG B 1 316 ? -11.359 -15.836 -14.578 1 97.94 316 ARG B N 1
ATOM 6590 C CA . ARG B 1 316 ? -10.266 -16.703 -14.156 1 97.94 316 ARG B CA 1
ATOM 6591 C C . ARG B 1 316 ? -9.133 -16.688 -15.172 1 97.94 316 ARG B C 1
ATOM 6593 O O . ARG B 1 316 ? -7.961 -16.562 -14.805 1 97.94 316 ARG B O 1
ATOM 6600 N N . ARG B 1 317 ? -9.477 -16.797 -16.391 1 96.94 317 ARG B N 1
ATOM 6601 C CA . ARG B 1 317 ? -8.477 -16.828 -17.453 1 96.94 317 ARG B CA 1
ATOM 6602 C C . ARG B 1 317 ? -7.695 -15.516 -17.516 1 96.94 317 ARG B C 1
ATOM 6604 O O . ARG B 1 317 ? -6.469 -15.523 -17.625 1 96.94 317 ARG B O 1
ATOM 6611 N N . ALA B 1 318 ? -8.391 -14.438 -17.469 1 96.69 318 ALA B N 1
ATOM 6612 C CA . ALA B 1 318 ? -7.746 -13.125 -17.5 1 96.69 318 ALA B CA 1
ATOM 6613 C C . ALA B 1 318 ? -6.816 -12.945 -16.297 1 96.69 318 ALA B C 1
ATOM 6615 O O . ALA B 1 318 ? -5.695 -12.453 -16.438 1 96.69 318 ALA B O 1
ATOM 6616 N N . LEU B 1 319 ? -7.328 -13.344 -15.141 1 97.75 319 LEU B N 1
ATOM 6617 C CA . LEU B 1 319 ? -6.508 -13.258 -13.938 1 97.75 319 LEU B CA 1
ATOM 6618 C C . LEU B 1 319 ? -5.211 -14.039 -14.102 1 97.75 319 LEU B C 1
ATOM 6620 O O . LEU B 1 319 ? -4.141 -13.562 -13.719 1 97.75 319 LEU B O 1
ATOM 6624 N N . PHE B 1 320 ? -5.34 -15.227 -14.648 1 97.62 320 PHE B N 1
ATOM 6625 C CA . PHE B 1 320 ? -4.176 -16.094 -14.805 1 97.62 320 PHE B CA 1
ATOM 6626 C C . PHE B 1 320 ? -3.215 -15.523 -15.844 1 97.62 320 PHE B C 1
ATOM 6628 O O . PHE B 1 320 ? -2.025 -15.352 -15.57 1 97.62 320 PHE B O 1
ATOM 6635 N N . GLU B 1 321 ? -3.646 -15.086 -16.984 1 95.88 321 GLU B N 1
ATOM 6636 C CA . GLU B 1 321 ? -2.816 -14.672 -18.109 1 95.88 321 GLU B CA 1
ATOM 6637 C C . GLU B 1 321 ? -2.168 -13.312 -17.844 1 95.88 321 GLU B C 1
ATOM 6639 O O . GLU B 1 321 ? -0.977 -13.125 -18.094 1 95.88 321 GLU B O 1
ATOM 6644 N N . GLU B 1 322 ? -2.914 -12.406 -17.281 1 95.38 322 GLU B N 1
ATOM 6645 C CA . GLU B 1 322 ? -2.471 -11.016 -17.203 1 95.38 322 GLU B CA 1
ATOM 6646 C C . GLU B 1 322 ? -1.619 -10.773 -15.961 1 95.38 322 GLU B C 1
ATOM 6648 O O . GLU B 1 322 ? -1.04 -9.695 -15.805 1 95.38 322 GLU B O 1
ATOM 6653 N N . THR B 1 323 ? -1.516 -11.727 -15.086 1 96.62 323 THR B N 1
ATOM 6654 C CA . THR B 1 323 ? -0.643 -11.594 -13.93 1 96.62 323 THR B CA 1
ATOM 6655 C C . THR B 1 323 ? 0.624 -12.422 -14.102 1 96.62 323 THR B C 1
ATOM 6657 O O . THR B 1 323 ? 1.323 -12.711 -13.133 1 96.62 323 THR B O 1
ATOM 6660 N N . GLY B 1 324 ? 0.921 -12.82 -15.289 1 95.44 324 GLY B N 1
ATOM 6661 C CA . GLY B 1 324 ? 2.135 -13.57 -15.562 1 95.44 324 GLY B CA 1
ATOM 6662 C C . GLY B 1 324 ? 2.039 -15.031 -15.164 1 95.44 324 GLY B C 1
ATOM 6663 O O . GLY B 1 324 ? 3.051 -15.656 -14.852 1 95.44 324 GLY B O 1
ATOM 6664 N N . GLY B 1 325 ? 0.831 -15.633 -15.094 1 96.12 325 GLY B N 1
ATOM 6665 C CA . GLY B 1 325 ? 0.646 -17.016 -14.688 1 96.12 325 GLY B CA 1
ATOM 6666 C C . GLY B 1 325 ? 0.736 -17.219 -13.188 1 96.12 325 GLY B C 1
ATOM 6667 O O . GLY B 1 325 ? 1.304 -18.203 -12.719 1 96.12 325 GLY B O 1
ATOM 6668 N N . MET B 1 326 ? 0.266 -16.359 -12.367 1 96.31 326 MET B N 1
ATOM 6669 C CA . MET B 1 326 ? 0.45 -16.266 -10.922 1 96.31 326 MET B CA 1
ATOM 6670 C C . MET B 1 326 ? -0.106 -17.516 -10.227 1 96.31 326 MET B C 1
ATOM 6672 O O . MET B 1 326 ? 0.571 -18.125 -9.398 1 96.31 326 MET B O 1
ATOM 6676 N N . TYR B 1 327 ? -1.289 -17.969 -10.391 1 97.5 327 TYR B N 1
ATOM 6677 C CA . TYR B 1 327 ? -1.914 -19.141 -9.758 1 97.5 327 TYR B CA 1
ATOM 6678 C C . TYR B 1 327 ? -2.529 -20.062 -10.805 1 97.5 327 TYR B C 1
ATOM 6680 O O . TYR B 1 327 ? -3.674 -19.859 -11.219 1 97.5 327 TYR B O 1
ATOM 6688 N N . PRO B 1 328 ? -1.857 -21.125 -11.133 1 97.38 328 PRO B N 1
ATOM 6689 C CA . PRO B 1 328 ? -2.416 -22.062 -12.117 1 97.38 328 PRO B CA 1
ATOM 6690 C C . PRO B 1 328 ? -3.764 -22.641 -11.688 1 97.38 328 PRO B C 1
ATOM 6692 O O . PRO B 1 328 ? -4.586 -22.984 -12.531 1 97.38 328 PRO B O 1
ATOM 6695 N N . GLU B 1 329 ? -4.008 -22.656 -10.438 1 96.88 329 GLU B N 1
ATOM 6696 C CA . GLU B 1 329 ? -5.242 -23.219 -9.906 1 96.88 329 GLU B CA 1
ATOM 6697 C C . GLU B 1 329 ? -6.453 -22.375 -10.289 1 96.88 329 GLU B C 1
ATOM 6699 O O . GLU B 1 329 ? -7.594 -22.828 -10.188 1 96.88 329 GLU B O 1
ATOM 6704 N N . LEU B 1 330 ? -6.246 -21.125 -10.68 1 98.06 330 LEU B N 1
ATOM 6705 C CA . LEU B 1 330 ? -7.328 -20.344 -11.258 1 98.06 330 LEU B CA 1
ATOM 6706 C C . LEU B 1 330 ? -7.887 -21.031 -12.5 1 98.06 330 LEU B C 1
ATOM 6708 O O . LEU B 1 330 ? -9.062 -20.859 -12.836 1 98.06 330 LEU B O 1
ATOM 6712 N N . ILE B 1 331 ? -7.051 -21.844 -13.125 1 97.25 331 ILE B N 1
ATOM 6713 C CA . ILE B 1 331 ? -7.445 -22.562 -14.344 1 97.25 331 ILE B CA 1
ATOM 6714 C C . ILE B 1 331 ? -7.816 -24 -14 1 97.25 331 ILE B C 1
ATOM 6716 O O . ILE B 1 331 ? -8.883 -24.484 -14.391 1 97.25 331 ILE B O 1
ATOM 6720 N N . THR B 1 332 ? -7.035 -24.688 -13.211 1 96.94 332 THR B N 1
ATOM 6721 C CA . THR B 1 332 ? -7.133 -26.141 -13.039 1 96.94 332 THR B CA 1
ATOM 6722 C C . THR B 1 332 ? -8.156 -26.484 -11.969 1 96.94 332 THR B C 1
ATOM 6724 O O . THR B 1 332 ? -8.57 -27.641 -11.852 1 96.94 332 THR B O 1
ATOM 6727 N N . ARG B 1 333 ? -8.609 -25.5 -11.18 1 96.62 333 ARG B N 1
ATOM 6728 C CA . ARG B 1 333 ? -9.531 -25.797 -10.086 1 96.62 333 ARG B CA 1
ATOM 6729 C C . ARG B 1 333 ? -10.805 -24.953 -10.203 1 96.62 333 ARG B C 1
ATOM 6731 O O . ARG B 1 333 ? -11.078 -24.109 -9.352 1 96.62 333 ARG B O 1
ATOM 6738 N N . PRO B 1 334 ? -11.625 -25.156 -11.195 1 95.81 334 PRO B N 1
ATOM 6739 C CA . PRO B 1 334 ? -12.883 -24.422 -11.32 1 95.81 334 PRO B CA 1
ATOM 6740 C C . PRO B 1 334 ? -13.836 -24.703 -10.156 1 95.81 334 PRO B C 1
ATOM 6742 O O . PRO B 1 334 ? -14.82 -23.969 -9.969 1 95.81 334 PRO B O 1
ATOM 6745 N N . ASP B 1 335 ? -13.516 -25.781 -9.391 1 95.88 335 ASP B N 1
ATOM 6746 C CA . ASP B 1 335 ? -14.359 -26.156 -8.258 1 95.88 335 ASP B CA 1
ATOM 6747 C C . ASP B 1 335 ? -14.109 -25.234 -7.059 1 95.88 335 ASP B C 1
ATOM 6749 O O . ASP B 1 335 ? -14.953 -25.125 -6.164 1 95.88 335 ASP B O 1
ATOM 6753 N N . ILE B 1 336 ? -12.961 -24.625 -6.957 1 97.44 336 ILE B N 1
ATOM 6754 C CA . ILE B 1 336 ? -12.656 -23.672 -5.895 1 97.44 336 ILE B CA 1
ATOM 6755 C C . ILE B 1 336 ? -13.141 -22.281 -6.297 1 97.44 336 ILE B C 1
ATOM 6757 O O . ILE B 1 336 ? -12.68 -21.703 -7.289 1 97.44 336 ILE B O 1
ATOM 6761 N N . LYS B 1 337 ? -13.984 -21.672 -5.488 1 98.25 337 LYS B N 1
ATOM 6762 C CA . LYS B 1 337 ? -14.688 -20.469 -5.918 1 98.25 337 LYS B CA 1
ATOM 6763 C C . LYS B 1 337 ? -14.141 -19.234 -5.215 1 98.25 337 LYS B C 1
ATOM 6765 O O . LYS B 1 337 ? -14.586 -18.125 -5.48 1 98.25 337 LYS B O 1
ATOM 6770 N N . VAL B 1 338 ? -13.188 -19.375 -4.328 1 98.56 338 VAL B N 1
ATOM 6771 C CA . VAL B 1 338 ? -12.68 -18.266 -3.535 1 98.56 338 VAL B CA 1
ATOM 6772 C C . VAL B 1 338 ? -11.219 -18.016 -3.875 1 98.56 338 VAL B C 1
ATOM 6774 O O . VAL B 1 338 ? -10.445 -18.969 -4.055 1 98.56 338 VAL B O 1
ATOM 6777 N N . PHE B 1 339 ? -10.867 -16.781 -4.102 1 98.62 339 PHE B N 1
ATOM 6778 C CA . PHE B 1 339 ? -9.531 -16.344 -4.48 1 98.62 339 PHE B CA 1
ATOM 6779 C C . PHE B 1 339 ? -9.055 -15.203 -3.588 1 98.62 339 PHE B C 1
ATOM 6781 O O . PHE B 1 339 ? -9.766 -14.211 -3.408 1 98.62 339 PHE B O 1
ATOM 6788 N N . LEU B 1 340 ? -7.906 -15.352 -2.93 1 98.62 340 LEU B N 1
ATOM 6789 C CA . LEU B 1 340 ? -7.266 -14.297 -2.146 1 98.62 340 LEU B CA 1
ATOM 6790 C C . LEU B 1 340 ? -6.23 -13.555 -2.984 1 98.62 340 LEU B C 1
ATOM 6792 O O . LEU B 1 340 ? -5.039 -13.859 -2.918 1 98.62 340 LEU B O 1
ATOM 6796 N N . PRO B 1 341 ? -6.637 -12.523 -3.764 1 97.88 341 PRO B N 1
ATOM 6797 C CA . PRO B 1 341 ? -5.676 -11.797 -4.598 1 97.88 341 PRO B CA 1
ATOM 6798 C C . PRO B 1 341 ? -4.66 -11.008 -3.779 1 97.88 341 PRO B C 1
ATOM 6800 O O . PRO B 1 341 ? -5.016 -10.414 -2.756 1 97.88 341 PRO B O 1
ATOM 6803 N N . PRO B 1 342 ? -3.387 -10.984 -4.148 1 97.25 342 PRO B N 1
ATOM 6804 C CA . PRO B 1 342 ? -2.365 -10.227 -3.424 1 97.25 342 PRO B CA 1
ATOM 6805 C C . PRO B 1 342 ? -2.385 -8.734 -3.773 1 97.25 342 PRO B C 1
ATOM 6807 O O . PRO B 1 342 ? -1.408 -8.211 -4.316 1 97.25 342 PRO B O 1
ATOM 6810 N N . ILE B 1 343 ? -3.463 -8.086 -3.455 1 96.56 343 ILE B N 1
ATOM 6811 C CA . ILE B 1 343 ? -3.635 -6.656 -3.689 1 96.56 343 ILE B CA 1
ATOM 6812 C C . ILE B 1 343 ? -3.744 -5.922 -2.354 1 96.56 343 ILE B C 1
ATOM 6814 O O . ILE B 1 343 ? -3.793 -6.555 -1.295 1 96.56 343 ILE B O 1
ATOM 6818 N N . GLY B 1 344 ? -3.721 -4.617 -2.43 1 95.62 344 GLY B N 1
ATOM 6819 C CA . GLY B 1 344 ? -3.826 -3.814 -1.222 1 95.62 344 GLY B CA 1
ATOM 6820 C C . GLY B 1 344 ? -5.141 -4.012 -0.487 1 95.62 344 GLY B C 1
ATOM 6821 O O . GLY B 1 344 ? -6.176 -4.25 -1.11 1 95.62 344 GLY B O 1
ATOM 6822 N N . ASN B 1 345 ? -5.117 -3.869 0.8 1 97.31 345 ASN B N 1
ATOM 6823 C CA . ASN B 1 345 ? -6.301 -4.004 1.642 1 97.31 345 ASN B CA 1
ATOM 6824 C C . ASN B 1 345 ? -7.07 -2.689 1.74 1 97.31 345 ASN B C 1
ATOM 6826 O O . ASN B 1 345 ? -6.84 -1.769 0.954 1 97.31 345 ASN B O 1
ATOM 6830 N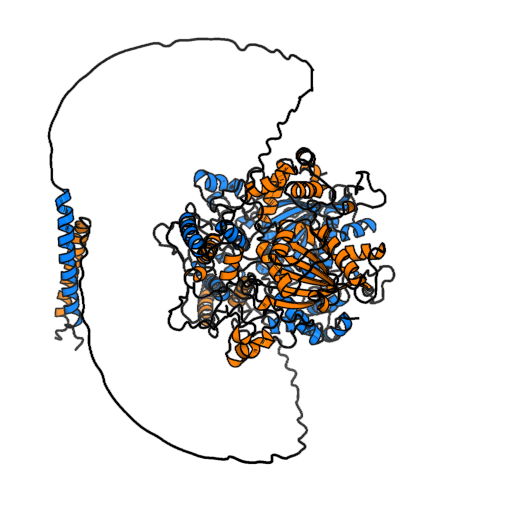 N . LEU B 1 346 ? -8.141 -2.66 2.508 1 98.31 346 LEU B N 1
ATOM 6831 C CA . LEU B 1 346 ? -8.82 -1.425 2.885 1 98.31 346 LEU B CA 1
ATOM 6832 C C . LEU B 1 346 ? -8.906 -1.295 4.402 1 98.31 346 LEU B C 1
ATOM 6834 O O . LEU B 1 346 ? -8.781 -2.287 5.121 1 98.31 346 LEU B O 1
ATOM 6838 N N . THR B 1 347 ? -8.992 -0.079 4.867 1 98.56 347 THR B N 1
ATOM 6839 C CA . THR B 1 347 ? -9.234 0.197 6.277 1 98.56 347 THR B CA 1
ATOM 6840 C C . THR B 1 347 ? -10.477 1.066 6.453 1 98.56 347 THR B C 1
ATOM 6842 O O . THR B 1 347 ? -10.859 1.803 5.543 1 98.56 347 THR B O 1
ATOM 6845 N N . VAL B 1 348 ? -11.117 0.912 7.551 1 98.75 348 VAL B N 1
ATOM 6846 C CA . VAL B 1 348 ? -12.312 1.663 7.914 1 98.75 348 VAL B CA 1
ATOM 6847 C C . VAL B 1 348 ? -12.062 2.449 9.195 1 98.75 348 VAL B C 1
ATOM 6849 O O . VAL B 1 348 ? -11.492 1.92 10.156 1 98.75 348 VAL B O 1
ATOM 6852 N N . TYR B 1 349 ? -12.453 3.666 9.227 1 98.69 349 TYR B N 1
ATOM 6853 C CA . TYR B 1 349 ? -12.422 4.516 10.406 1 98.69 349 TYR B CA 1
ATOM 6854 C C . TYR B 1 349 ? -13.82 4.977 10.789 1 98.69 349 TYR B C 1
ATOM 6856 O O . TYR B 1 349 ? -14.516 5.609 9.992 1 98.69 349 TYR B O 1
ATOM 6864 N N . ILE B 1 350 ? -14.227 4.645 11.938 1 98.75 350 ILE B N 1
ATOM 6865 C CA . ILE B 1 350 ? -15.562 4.977 12.438 1 98.75 350 ILE B CA 1
ATOM 6866 C C . ILE B 1 350 ? -15.453 6.035 13.531 1 98.75 350 ILE B C 1
ATOM 6868 O O . ILE B 1 350 ? -14.75 5.844 14.523 1 98.75 350 ILE B O 1
ATOM 6872 N N . PHE B 1 351 ? -16.125 7.133 13.336 1 98.62 351 PHE B N 1
ATOM 6873 C CA . PHE B 1 351 ? -16.219 8.211 14.312 1 98.62 351 PHE B CA 1
ATOM 6874 C C . PHE B 1 351 ? -17.531 8.133 15.086 1 98.62 351 PHE B C 1
ATOM 6876 O O . PHE B 1 351 ? -18.594 8.031 14.484 1 98.62 351 PHE B O 1
ATOM 6883 N N . GLY B 1 352 ? -17.469 8.172 16.391 1 98.12 352 GLY B N 1
ATOM 6884 C CA . GLY B 1 352 ? -18.672 8.047 17.203 1 98.12 352 GLY B CA 1
ATOM 6885 C C . GLY B 1 352 ? -19 6.613 17.562 1 98.12 352 GLY B C 1
ATOM 6886 O O . GLY B 1 352 ? -18.109 5.77 17.641 1 98.12 352 GLY B O 1
ATOM 6887 N N . ASN B 1 353 ? -20.234 6.32 17.875 1 97.62 353 ASN B N 1
ATOM 6888 C CA . ASN B 1 353 ? -20.703 5.004 18.312 1 97.62 353 ASN B CA 1
ATOM 6889 C C . ASN B 1 353 ? -20.844 4.047 17.125 1 97.62 353 ASN B C 1
ATOM 6891 O O . ASN B 1 353 ? -21.734 4.219 16.281 1 97.62 353 ASN B O 1
ATOM 6895 N N . PRO B 1 354 ? -20.078 3.008 17.094 1 97.44 354 PRO B N 1
ATOM 6896 C CA . PRO B 1 354 ? -20.125 2.08 15.969 1 97.44 354 PRO B CA 1
ATOM 6897 C C . PRO B 1 354 ? -21.5 1.438 15.781 1 97.44 354 PRO B C 1
ATOM 6899 O O . PRO B 1 354 ? -21.859 1.067 14.672 1 97.44 354 PRO B O 1
ATOM 6902 N N . ALA B 1 355 ? -22.234 1.339 16.797 1 97.38 355 ALA B N 1
ATOM 6903 C CA . ALA B 1 355 ? -23.547 0.733 16.719 1 97.38 355 ALA B CA 1
ATOM 6904 C C . ALA B 1 355 ? -24.484 1.566 15.852 1 97.38 355 ALA B C 1
ATOM 6906 O O . ALA B 1 355 ? -25.484 1.055 15.32 1 97.38 355 ALA B O 1
ATOM 6907 N N . TYR B 1 356 ? -24.172 2.838 15.68 1 98.44 356 TYR B N 1
ATOM 6908 C CA . TYR B 1 356 ? -25.031 3.744 14.922 1 98.44 356 TYR B CA 1
ATOM 6909 C C . TYR B 1 356 ? -24.844 3.547 13.422 1 98.44 356 TYR B C 1
ATOM 6911 O O . TYR B 1 356 ? -25.672 4.008 12.625 1 98.44 356 TYR B O 1
ATOM 6919 N N . VAL B 1 357 ? -23.828 2.822 13 1 98.5 357 VAL B N 1
ATOM 6920 C CA . VAL B 1 357 ? -23.484 2.707 11.586 1 98.5 357 VAL B CA 1
ATOM 6921 C C . VAL B 1 357 ? -24.578 1.951 10.844 1 98.5 357 VAL B C 1
ATOM 6923 O O . VAL B 1 357 ? -24.906 2.273 9.695 1 98.5 357 VAL B O 1
ATOM 6926 N N . SER B 1 358 ? -25.172 1.003 11.5 1 97.94 358 SER B N 1
ATOM 6927 C CA . SER B 1 358 ? -26.203 0.186 10.859 1 97.94 358 SER B CA 1
ATOM 6928 C C . SER B 1 358 ? -27.609 0.666 11.227 1 97.94 358 SER B C 1
ATOM 6930 O O . SER B 1 358 ? -28.594 0 10.922 1 97.94 358 SER B O 1
ATOM 6932 N N . ASP B 1 359 ? -27.75 1.768 11.969 1 97.81 359 ASP B N 1
ATOM 6933 C CA . ASP B 1 359 ? -29.031 2.32 12.391 1 97.81 359 ASP B CA 1
ATOM 6934 C C . ASP B 1 359 ? -29.516 3.385 11.414 1 97.81 359 ASP B C 1
ATOM 6936 O O . ASP B 1 359 ? -29 4.504 11.391 1 97.81 359 ASP B O 1
ATOM 6940 N N . PRO B 1 360 ? -30.562 3.098 10.648 1 96.62 360 PRO B N 1
ATOM 6941 C CA . PRO B 1 360 ? -31.016 4.043 9.625 1 96.62 360 PRO B CA 1
ATOM 6942 C C . PRO B 1 360 ? -31.609 5.32 10.227 1 96.62 360 PRO B C 1
ATOM 6944 O O . PRO B 1 360 ? -31.812 6.305 9.508 1 96.62 360 PRO B O 1
ATOM 6947 N N . ASP B 1 361 ? -31.859 5.336 11.523 1 97.81 361 ASP B N 1
ATOM 6948 C CA . ASP B 1 361 ? -32.406 6.52 12.172 1 97.81 361 ASP B CA 1
ATOM 6949 C C . ASP B 1 361 ? -31.312 7.516 12.531 1 97.81 361 ASP B C 1
ATOM 6951 O O . ASP B 1 361 ? -31.594 8.672 12.867 1 97.81 361 ASP B O 1
ATOM 6955 N N . LYS B 1 362 ? -30.078 7.078 12.469 1 98.56 362 LYS B N 1
ATOM 6956 C CA . LYS B 1 362 ? -28.953 7.949 12.781 1 98.56 362 LYS B CA 1
ATOM 6957 C C . LYS B 1 362 ? -28.375 8.594 11.523 1 98.56 362 LYS B C 1
ATOM 6959 O O . LYS B 1 362 ? -28.312 7.961 10.469 1 98.56 362 LYS B O 1
ATOM 6964 N N . GLU B 1 363 ? -28 9.883 11.641 1 98.75 363 GLU B N 1
ATOM 6965 C CA . GLU B 1 363 ? -27.312 10.578 10.547 1 98.75 363 GLU B CA 1
ATOM 6966 C C . GLU B 1 363 ? -25.953 9.969 10.281 1 98.75 363 GLU B C 1
ATOM 6968 O O . GLU B 1 363 ? -25.172 9.719 11.211 1 98.75 363 GLU B O 1
ATOM 6973 N N . LEU B 1 364 ? -25.703 9.672 9.023 1 98.88 364 LEU B N 1
ATOM 6974 C CA . LEU B 1 364 ? -24.422 9.07 8.672 1 98.88 364 LEU B CA 1
ATOM 6975 C C . LEU B 1 364 ? -23.688 9.914 7.629 1 98.88 364 LEU B C 1
ATOM 6977 O O . LEU B 1 364 ? -24.25 10.25 6.59 1 98.88 364 LEU B O 1
ATOM 6981 N N . THR B 1 365 ? -22.453 10.344 7.953 1 98.88 365 THR B N 1
ATOM 6982 C CA . THR B 1 365 ? -21.547 10.977 7.012 1 98.88 365 THR B CA 1
ATOM 6983 C C . THR B 1 365 ? -20.484 9.984 6.527 1 98.88 365 THR B C 1
ATOM 6985 O O . THR B 1 365 ? -19.875 9.281 7.336 1 98.88 365 THR B O 1
ATOM 6988 N N . LEU B 1 366 ? -20.328 9.93 5.168 1 98.88 366 LEU B N 1
ATOM 6989 C CA . LEU B 1 366 ? -19.469 8.898 4.586 1 98.88 366 LEU B CA 1
ATOM 6990 C C . LEU B 1 366 ? -18.469 9.508 3.609 1 98.88 366 LEU B C 1
ATOM 6992 O O . LEU B 1 366 ? -18.828 10.375 2.811 1 98.88 366 LEU B O 1
ATOM 6996 N N . ARG B 1 367 ? -17.234 9.039 3.693 1 98.69 367 ARG B N 1
ATOM 6997 C CA . ARG B 1 367 ? -16.297 9.211 2.602 1 98.69 367 ARG B CA 1
ATOM 6998 C C . ARG B 1 367 ? -15.609 7.891 2.254 1 98.69 367 ARG B C 1
ATOM 7000 O O . ARG B 1 367 ? -15.18 7.156 3.143 1 98.69 367 ARG B O 1
ATOM 7007 N N . VAL B 1 368 ? -15.578 7.598 1.005 1 98.38 368 VAL B N 1
ATOM 7008 C CA . VAL B 1 368 ? -14.742 6.539 0.447 1 98.38 368 VAL B CA 1
ATOM 7009 C C . VAL B 1 368 ? -13.531 7.148 -0.256 1 98.38 368 VAL B C 1
ATOM 7011 O O . VAL B 1 368 ? -13.688 7.926 -1.2 1 98.38 368 VAL B O 1
ATOM 7014 N N . HIS B 1 369 ? -12.367 6.812 0.23 1 98.12 369 HIS B N 1
ATOM 7015 C CA . HIS B 1 369 ? -11.133 7.441 -0.215 1 98.12 369 HIS B CA 1
ATOM 7016 C C . HIS B 1 369 ? -10.18 6.422 -0.832 1 98.12 369 HIS B C 1
ATOM 7018 O O . HIS B 1 369 ? -9.953 5.355 -0.256 1 98.12 369 HIS B O 1
ATOM 7024 N N . ASP B 1 370 ? -9.703 6.641 -2.025 1 97.12 370 ASP B N 1
ATOM 7025 C CA . ASP B 1 370 ? -8.633 5.844 -2.621 1 97.12 370 ASP B CA 1
ATOM 7026 C C . ASP B 1 370 ? -7.262 6.453 -2.322 1 97.12 370 ASP B C 1
ATOM 7028 O O . ASP B 1 370 ? -7.082 7.668 -2.432 1 97.12 370 ASP B O 1
ATOM 7032 N N . GLU B 1 371 ? -6.344 5.645 -2.037 1 97.12 371 GLU B N 1
ATOM 7033 C CA . GLU B 1 371 ? -5.02 6.02 -1.552 1 97.12 371 GLU B CA 1
ATOM 7034 C C . GLU B 1 371 ? -4.297 6.914 -2.553 1 97.12 371 GLU B C 1
ATOM 7036 O O . GLU B 1 371 ? -4.348 6.672 -3.76 1 97.12 371 GLU B O 1
ATOM 7041 N N . CYS B 1 372 ? -3.643 7.918 -2.021 1 96.81 372 CYS B N 1
ATOM 7042 C CA . CYS B 1 372 ? -2.67 8.758 -2.713 1 96.81 372 CYS B CA 1
ATOM 7043 C C . CYS B 1 372 ? -1.485 9.078 -1.808 1 96.81 372 CYS B C 1
ATOM 7045 O O . CYS B 1 372 ? -1.491 10.086 -1.105 1 96.81 372 CYS B O 1
ATOM 7047 N N . ASN B 1 373 ? -0.485 8.266 -1.914 1 96.06 373 ASN B N 1
ATOM 7048 C CA . ASN B 1 373 ? 0.669 8.438 -1.038 1 96.06 373 ASN B CA 1
ATOM 7049 C C . ASN B 1 373 ? 1.284 9.828 -1.184 1 96.06 373 ASN B C 1
ATOM 7051 O O . ASN B 1 373 ? 1.635 10.461 -0.188 1 96.06 373 ASN B O 1
ATOM 7055 N N . GLY B 1 374 ? 1.384 10.305 -2.391 1 95.5 374 GLY B N 1
ATOM 7056 C CA . GLY B 1 374 ? 1.974 11.602 -2.66 1 95.5 374 GLY B CA 1
ATOM 7057 C C . GLY B 1 374 ? 1.229 12.75 -1.997 1 95.5 374 GLY B C 1
ATOM 7058 O O . GLY B 1 374 ? 1.823 13.773 -1.668 1 95.5 374 GLY B O 1
ATOM 7059 N N . SER B 1 375 ? -0.068 12.586 -1.775 1 95.88 375 SER B N 1
ATOM 7060 C CA . SER B 1 375 ? -0.878 13.641 -1.174 1 95.88 375 SER B CA 1
ATOM 7061 C C . SER B 1 375 ? -1.188 13.328 0.287 1 95.88 375 SER B C 1
ATOM 7063 O O . SER B 1 375 ? -0.907 14.148 1.17 1 95.88 375 SER B O 1
ATOM 7065 N N . ASP B 1 376 ? -1.624 12.156 0.574 1 97.31 376 ASP B N 1
ATOM 7066 C CA . ASP B 1 376 ? -2.09 11.812 1.912 1 97.31 376 ASP B CA 1
ATOM 7067 C C . ASP B 1 376 ? -0.94 11.828 2.918 1 97.31 376 ASP B C 1
ATOM 7069 O O . ASP B 1 376 ? -1.132 12.195 4.078 1 97.31 376 ASP B O 1
ATOM 7073 N N . VAL B 1 377 ? 0.255 11.383 2.469 1 97.38 377 VAL B N 1
ATOM 7074 C CA . VAL B 1 377 ? 1.401 11.305 3.367 1 97.38 377 VAL B CA 1
ATOM 7075 C C . VAL B 1 377 ? 2.281 12.539 3.193 1 97.38 377 VAL B C 1
ATOM 7077 O O . VAL B 1 377 ? 2.693 13.156 4.18 1 97.38 377 VAL B O 1
ATOM 7080 N N . PHE B 1 378 ? 2.523 12.992 1.928 1 96.94 378 PHE B N 1
ATOM 7081 C CA . PHE B 1 378 ? 3.564 13.984 1.677 1 96.94 378 PHE B CA 1
ATOM 7082 C C . PHE B 1 378 ? 2.957 15.305 1.217 1 96.94 378 PHE B C 1
ATOM 7084 O O . PHE B 1 378 ? 3.678 16.266 0.964 1 96.94 378 PHE B O 1
ATOM 7091 N N . GLY B 1 379 ? 1.672 15.414 1.128 1 91.62 379 GLY B N 1
ATOM 7092 C CA . GLY B 1 379 ? 1.009 16.672 0.815 1 91.62 379 GLY B CA 1
ATOM 7093 C C . GLY B 1 379 ? 1.314 17.172 -0.583 1 91.62 379 GLY B C 1
ATOM 7094 O O . GLY B 1 379 ? 2.004 18.188 -0.747 1 91.62 379 GLY B O 1
ATOM 7095 N N . SER B 1 380 ? 0.744 16.688 -1.589 1 86.75 380 SER B N 1
ATOM 7096 C CA . SER B 1 380 ? 0.919 17.203 -2.941 1 86.75 380 SER B CA 1
ATOM 7097 C C . SER B 1 380 ? -0.098 18.297 -3.25 1 86.75 380 SER B C 1
ATOM 7099 O O . SER B 1 380 ? -1.235 18.25 -2.777 1 86.75 380 SER B O 1
ATOM 7101 N N . ASP B 1 381 ? 0.317 19.297 -3.99 1 81.12 381 ASP B N 1
ATOM 7102 C CA . ASP B 1 381 ? -0.603 20.391 -4.305 1 81.12 381 ASP B CA 1
ATOM 7103 C C . ASP B 1 381 ? -1.214 20.203 -5.691 1 81.12 381 ASP B C 1
ATOM 7105 O O . ASP B 1 381 ? -1.938 21.078 -6.18 1 81.12 381 ASP B O 1
ATOM 7109 N N . ILE B 1 382 ? -0.941 19.062 -6.336 1 84.88 382 ILE B N 1
ATOM 7110 C CA . ILE B 1 382 ? -1.439 18.875 -7.695 1 84.88 382 ILE B CA 1
ATOM 7111 C C . ILE B 1 382 ? -2.758 18.094 -7.66 1 84.88 382 ILE B C 1
ATOM 7113 O O . ILE B 1 382 ? -3.422 17.953 -8.688 1 84.88 382 ILE B O 1
ATOM 7117 N N . CYS B 1 383 ? -3.068 17.594 -6.465 1 87.88 383 CYS B N 1
ATOM 7118 C CA . CYS B 1 383 ? -4.34 16.875 -6.352 1 87.88 383 CYS B CA 1
ATOM 7119 C C . CYS B 1 383 ? -5.062 17.266 -5.066 1 87.88 383 CYS B C 1
ATOM 7121 O O . CYS B 1 383 ? -4.488 17.906 -4.195 1 87.88 383 CYS B O 1
ATOM 7123 N N . THR B 1 384 ? -6.297 16.938 -4.977 1 90.38 384 THR B N 1
ATOM 7124 C CA . THR B 1 384 ? -7.129 17.344 -3.852 1 90.38 384 THR B CA 1
ATOM 7125 C C . THR B 1 384 ? -7.348 16.172 -2.889 1 90.38 384 THR B C 1
ATOM 7127 O O . THR B 1 384 ? -8.25 16.219 -2.053 1 90.38 384 THR B O 1
ATOM 7130 N N . CYS B 1 385 ? -6.547 15.141 -2.965 1 95.19 385 CYS B N 1
ATOM 7131 C CA . CYS B 1 385 ? -6.801 13.938 -2.18 1 95.19 385 CYS B CA 1
ATOM 7132 C C . CYS B 1 385 ? -6.723 14.234 -0.687 1 95.19 385 CYS B C 1
ATOM 7134 O O . CYS B 1 385 ? -7.684 14 0.048 1 95.19 385 CYS B O 1
ATOM 7136 N N . LYS B 1 386 ? -5.656 14.836 -0.209 1 95.31 386 LYS B N 1
ATOM 7137 C CA . LYS B 1 386 ? -5.484 15.094 1.217 1 95.31 386 LYS B CA 1
ATOM 7138 C C . LYS B 1 386 ? -6.492 16.125 1.718 1 95.31 386 LYS B C 1
ATOM 7140 O O . LYS B 1 386 ? -7.137 15.922 2.746 1 95.31 386 LYS B O 1
ATOM 7145 N N . PRO B 1 387 ? -6.684 17.266 1.036 1 93.38 387 PRO B N 1
ATOM 7146 C CA . PRO B 1 387 ? -7.695 18.219 1.479 1 93.38 387 PRO B CA 1
ATOM 7147 C C . PRO B 1 387 ? -9.078 17.594 1.613 1 93.38 387 PRO B C 1
ATOM 7149 O O . PRO B 1 387 ? -9.797 17.875 2.584 1 93.38 387 PRO B O 1
ATOM 7152 N N . TYR B 1 388 ? -9.453 16.766 0.646 1 95.56 388 TYR B N 1
ATOM 7153 C CA . TYR B 1 388 ? -10.758 16.109 0.698 1 95.56 388 TYR B CA 1
ATOM 7154 C C . TYR B 1 388 ? -10.844 15.156 1.878 1 95.56 388 TYR B C 1
ATOM 7156 O O . TYR B 1 388 ? -11.898 15.031 2.514 1 95.56 388 TYR B O 1
ATOM 7164 N N . LEU B 1 389 ? -9.734 14.398 2.113 1 97.44 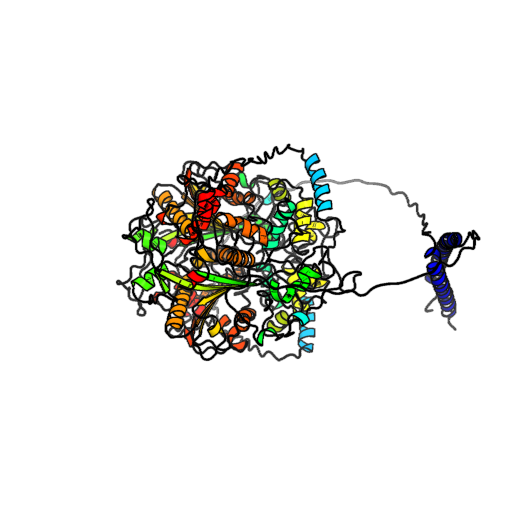389 LEU B N 1
ATOM 7165 C CA . LEU B 1 389 ? -9.695 13.477 3.24 1 97.44 389 LEU B CA 1
ATOM 7166 C C . LEU B 1 389 ? -9.883 14.219 4.559 1 97.44 389 LEU B C 1
ATOM 7168 O O . LEU B 1 389 ? -10.672 13.797 5.406 1 97.44 389 LEU B O 1
ATOM 7172 N N . VAL B 1 390 ? -9.18 15.328 4.758 1 96.12 390 VAL B N 1
ATOM 7173 C CA . VAL B 1 390 ? -9.25 16.125 5.98 1 96.12 390 VAL B CA 1
ATOM 7174 C C . VAL B 1 390 ? -10.648 16.719 6.125 1 96.12 390 VAL B C 1
ATOM 7176 O O . VAL B 1 390 ? -11.234 16.703 7.211 1 96.12 390 VAL B O 1
ATOM 7179 N N . PHE B 1 391 ? -11.164 17.234 4.965 1 96.62 391 PHE B N 1
ATOM 7180 C CA . PHE B 1 391 ? -12.523 17.781 4.957 1 96.62 391 PHE B CA 1
ATOM 7181 C C . PHE B 1 391 ? -13.523 16.719 5.41 1 96.62 391 PHE B C 1
ATOM 7183 O O . PHE B 1 391 ? -14.398 17 6.23 1 96.62 391 PHE B O 1
ATOM 7190 N N . ALA B 1 392 ? -13.367 15.523 4.945 1 98.44 392 ALA B N 1
ATOM 7191 C CA . ALA B 1 392 ? -14.258 14.422 5.285 1 98.44 392 ALA B CA 1
ATOM 7192 C C . ALA B 1 392 ? -14.18 14.086 6.773 1 98.44 392 ALA B C 1
ATOM 7194 O O . ALA B 1 392 ? -15.195 13.836 7.418 1 98.44 392 ALA B O 1
ATOM 7195 N N . ILE B 1 393 ? -12.992 14.047 7.316 1 98.38 393 ILE B N 1
ATOM 7196 C CA . ILE B 1 393 ? -12.789 13.734 8.727 1 98.38 393 ILE B CA 1
ATOM 7197 C C . ILE B 1 393 ? -13.477 14.781 9.594 1 98.38 393 ILE B C 1
ATOM 7199 O O . ILE B 1 393 ? -14.188 14.445 10.547 1 98.38 393 ILE B O 1
ATOM 7203 N N . GLU B 1 394 ? -13.32 16.047 9.266 1 97.94 394 GLU B N 1
ATOM 7204 C CA . GLU B 1 394 ? -13.984 17.125 10 1 97.94 394 GLU B CA 1
ATOM 7205 C C . GLU B 1 394 ? -15.5 16.984 9.93 1 97.94 394 GLU B C 1
ATOM 7207 O O . GLU B 1 394 ? -16.188 17.156 10.938 1 97.94 394 GLU B O 1
ATOM 7212 N N . GLU B 1 395 ? -15.984 16.672 8.719 1 98.19 395 GLU B N 1
ATOM 7213 C CA . GLU B 1 395 ? -17.422 16.516 8.547 1 98.19 395 GLU B CA 1
ATOM 7214 C C . GLU B 1 395 ? -17.938 15.32 9.352 1 98.19 395 GLU B C 1
ATOM 7216 O O . GLU B 1 395 ? -19.062 15.352 9.859 1 98.19 395 GLU B O 1
ATOM 7221 N N . CYS B 1 396 ? -17.172 14.258 9.438 1 98.69 396 CYS B N 1
ATOM 7222 C CA . CYS B 1 396 ? -17.547 13.117 10.266 1 98.69 396 CYS B CA 1
ATOM 7223 C C . CYS B 1 396 ? -17.672 13.523 11.727 1 98.69 396 CYS B C 1
ATOM 7225 O O . CYS B 1 396 ? -18.609 13.125 12.414 1 98.69 396 CYS B O 1
ATOM 7227 N N . ILE B 1 397 ? -16.703 14.328 12.203 1 98.5 397 ILE B N 1
ATOM 7228 C CA . ILE B 1 397 ? -16.719 14.805 13.586 1 98.5 397 ILE B CA 1
ATOM 7229 C C . ILE B 1 397 ? -17.969 15.641 13.828 1 98.5 397 ILE B C 1
ATOM 7231 O O . ILE B 1 397 ? -18.672 15.445 14.828 1 98.5 397 ILE B O 1
ATOM 7235 N N . ARG B 1 398 ? -18.312 16.578 12.914 1 97.88 398 ARG B N 1
ATOM 7236 C CA . ARG B 1 398 ? -19.5 17.422 13.039 1 97.88 398 ARG B CA 1
ATOM 7237 C C . ARG B 1 398 ? -20.766 16.578 13.07 1 97.88 398 ARG B C 1
ATOM 7239 O O . ARG B 1 398 ? -21.703 16.875 13.812 1 97.88 398 ARG B O 1
ATOM 7246 N N . CYS B 1 399 ? -20.766 15.555 12.25 1 98.44 399 CYS B N 1
ATOM 7247 C CA . CYS B 1 399 ? -21.906 14.648 12.219 1 98.44 399 CYS B CA 1
ATOM 7248 C C . CYS B 1 399 ? -22.141 14 13.578 1 98.44 399 CYS B C 1
ATOM 7250 O O . CYS B 1 399 ? -23.266 13.914 14.055 1 98.44 399 CYS B O 1
ATOM 7252 N N . VAL B 1 400 ? -21.062 13.547 14.219 1 98.5 400 VAL B N 1
ATOM 7253 C CA . VAL B 1 400 ? -21.156 12.922 15.531 1 98.5 400 VAL B CA 1
ATOM 7254 C C . VAL B 1 400 ? -21.688 13.93 16.547 1 98.5 400 VAL B C 1
ATOM 7256 O O . VAL B 1 400 ? -22.516 13.586 17.391 1 98.5 400 VAL B O 1
ATOM 7259 N N . HIS B 1 401 ? -21.219 15.164 16.469 1 97.44 401 HIS B N 1
ATOM 7260 C CA . HIS B 1 401 ? -21.656 16.219 17.391 1 97.44 401 HIS B CA 1
ATOM 7261 C C . HIS B 1 401 ? -23.141 16.5 17.219 1 97.44 401 HIS B C 1
ATOM 7263 O O . HIS B 1 401 ? -23.797 16.969 18.156 1 97.44 401 HIS B O 1
ATOM 7269 N N . ARG B 1 402 ? -23.703 16.188 16.062 1 97.69 402 ARG B N 1
ATOM 7270 C CA . ARG B 1 402 ? -25.141 16.344 15.836 1 97.69 402 ARG B CA 1
ATOM 7271 C C . ARG B 1 402 ? -25.906 15.078 16.219 1 97.69 402 ARG B C 1
ATOM 7273 O O . ARG B 1 402 ? -27.109 14.977 15.969 1 97.69 402 ARG B O 1
ATOM 7280 N N . GLY B 1 403 ? -25.219 14.078 16.734 1 97.75 403 GLY B N 1
ATOM 7281 C CA . GLY B 1 403 ? -25.875 12.875 17.219 1 97.75 403 GLY B CA 1
ATOM 7282 C C . GLY B 1 403 ? -25.797 11.719 16.219 1 97.75 403 GLY B C 1
ATOM 7283 O O . GLY B 1 403 ? -26.453 10.695 16.406 1 97.75 403 GLY B O 1
ATOM 7284 N N . GLY B 1 404 ? -24.984 11.891 15.148 1 98.69 404 GLY B N 1
ATOM 7285 C CA . GLY B 1 404 ? -24.844 10.859 14.133 1 98.69 404 GLY B CA 1
ATOM 7286 C C . GLY B 1 404 ? -23.562 10.062 14.281 1 98.69 404 GLY B C 1
ATOM 7287 O O . GLY B 1 404 ? -23.062 9.867 15.391 1 98.69 404 GLY B O 1
ATOM 7288 N N . VAL B 1 405 ? -23.109 9.484 13.133 1 98.81 405 VAL B N 1
ATOM 7289 C CA . VAL B 1 405 ? -21.906 8.672 13.055 1 98.81 405 VAL B CA 1
ATOM 7290 C C . VAL B 1 405 ? -21.172 8.969 11.75 1 98.81 405 VAL B C 1
ATOM 7292 O O . VAL B 1 405 ? -21.797 9.289 10.734 1 98.81 405 VAL B O 1
ATOM 7295 N N . GLY B 1 406 ? -19.828 9.023 11.812 1 98.88 406 GLY B N 1
ATOM 7296 C CA . GLY B 1 406 ? -19 9.227 10.641 1 98.88 406 GLY B CA 1
ATOM 7297 C C . GLY B 1 406 ? -18.219 7.988 10.242 1 98.88 406 GLY B C 1
ATOM 7298 O O . GLY B 1 406 ? -17.766 7.227 11.109 1 98.88 406 GLY B O 1
ATOM 7299 N N . VAL B 1 407 ? -18.047 7.758 8.914 1 98.94 407 VAL B N 1
ATOM 7300 C CA . VAL B 1 407 ? -17.281 6.621 8.406 1 98.94 407 VAL B CA 1
ATOM 7301 C C . VAL B 1 407 ? -16.375 7.078 7.273 1 98.94 407 VAL B C 1
ATOM 7303 O O . VAL B 1 407 ? -16.828 7.727 6.324 1 98.94 407 VAL B O 1
ATOM 7306 N N . VAL B 1 408 ? -15.094 6.828 7.383 1 98.88 408 VAL B N 1
ATOM 7307 C CA . VAL B 1 408 ? -14.133 6.996 6.297 1 98.88 408 VAL B CA 1
ATOM 7308 C C . VAL B 1 408 ? -13.562 5.633 5.898 1 98.88 408 VAL B C 1
ATOM 7310 O O . VAL B 1 408 ? -13.031 4.906 6.738 1 98.88 408 VAL B O 1
ATOM 7313 N N . VAL B 1 409 ? -13.742 5.238 4.672 1 98.81 409 VAL B N 1
ATOM 7314 C CA . VAL B 1 409 ? -13.148 4.027 4.129 1 98.81 409 VAL B CA 1
ATOM 7315 C C . VAL B 1 409 ? -11.938 4.387 3.262 1 98.81 409 VAL B C 1
ATOM 7317 O O . VAL B 1 409 ? -12.031 5.262 2.398 1 98.81 409 VAL B O 1
ATOM 7320 N N . TYR B 1 410 ? -10.812 3.803 3.51 1 98.62 410 TYR B N 1
ATOM 7321 C CA . TYR B 1 410 ? -9.555 4.078 2.822 1 98.62 410 TYR B CA 1
ATOM 7322 C C . TYR B 1 410 ? -9.086 2.857 2.037 1 98.62 410 TYR B C 1
ATOM 7324 O O . TYR B 1 410 ? -8.633 1.874 2.623 1 98.62 410 TYR B O 1
ATOM 7332 N N . PHE B 1 411 ? -9.164 2.859 0.685 1 98.12 411 PHE B N 1
ATOM 7333 C CA . PHE B 1 411 ? -8.742 1.767 -0.183 1 98.12 411 PHE B CA 1
ATOM 7334 C C . PHE B 1 411 ? -7.293 1.953 -0.625 1 98.12 411 PHE B C 1
ATOM 7336 O O . PHE B 1 411 ? -6.898 3.049 -1.024 1 98.12 411 PHE B O 1
ATOM 7343 N N . ARG B 1 412 ? -6.531 0.885 -0.538 1 96.75 412 ARG B N 1
ATOM 7344 C CA . ARG B 1 412 ? -5.145 0.926 -0.989 1 96.75 412 ARG B CA 1
ATOM 7345 C C . ARG B 1 412 ? -5.055 0.783 -2.504 1 96.75 412 ARG B C 1
ATOM 7347 O O . ARG B 1 412 ? -4.434 -0.154 -3.01 1 96.75 412 ARG B O 1
ATOM 7354 N N . LYS B 1 413 ? -5.664 1.678 -3.223 1 96.12 413 LYS B N 1
ATOM 7355 C CA . LYS B 1 413 ? -5.688 1.71 -4.684 1 96.12 413 LYS B CA 1
ATOM 7356 C C . LYS B 1 413 ? -4.984 2.953 -5.219 1 96.12 413 LYS B C 1
ATOM 7358 O O . LYS B 1 413 ? -5.625 3.842 -5.785 1 96.12 413 LYS B O 1
ATOM 7363 N N . GLU B 1 414 ? -3.66 2.953 -5.094 1 95 414 GLU B N 1
ATOM 7364 C CA . GLU B 1 414 ? -2.816 4.086 -5.465 1 95 414 GLU B CA 1
ATOM 7365 C C . GLU B 1 414 ? -2.85 4.324 -6.973 1 95 414 GLU B C 1
ATOM 7367 O O . GLU B 1 414 ? -2.836 3.377 -7.758 1 95 414 GLU B O 1
ATOM 7372 N N . GLY B 1 415 ? -3.004 5.664 -7.402 1 92.88 415 GLY B N 1
ATOM 7373 C CA . GLY B 1 415 ? -2.893 6.039 -8.805 1 92.88 415 GLY B CA 1
ATOM 7374 C C . GLY B 1 415 ? -4.023 5.496 -9.656 1 92.88 415 GLY B C 1
ATOM 7375 O O . GLY B 1 415 ? -3.789 4.98 -10.75 1 92.88 415 GLY B O 1
ATOM 7376 N N . ARG B 1 416 ? -5.176 5.457 -9.109 1 91.06 416 ARG B N 1
ATOM 7377 C CA . ARG B 1 416 ? -6.328 4.902 -9.812 1 91.06 416 ARG B CA 1
ATOM 7378 C C . ARG B 1 416 ? -6.129 3.42 -10.109 1 91.06 416 ARG B C 1
ATOM 7380 O O . ARG B 1 416 ? -6.535 2.932 -11.164 1 91.06 416 ARG B O 1
ATOM 7387 N N . ALA B 1 417 ? -5.391 2.74 -9.25 1 93.31 417 ALA B N 1
ATOM 7388 C CA . ALA B 1 417 ? -5.047 1.321 -9.297 1 93.31 417 ALA B CA 1
ATOM 7389 C C . ALA B 1 417 ? -4.082 1.031 -10.445 1 93.31 417 ALA B C 1
ATOM 7391 O O . ALA B 1 417 ? -4.027 -0.092 -10.945 1 93.31 417 ALA B O 1
ATOM 7392 N N . LEU B 1 418 ? -3.396 2.084 -10.93 1 95.19 418 LEU B N 1
ATOM 7393 C CA . LEU B 1 418 ? -2.371 1.92 -11.953 1 95.19 418 LEU B CA 1
ATOM 7394 C C . LEU B 1 418 ? -0.983 1.851 -11.328 1 95.19 418 LEU B C 1
ATOM 7396 O O . LEU B 1 418 ? -0.024 1.428 -11.977 1 95.19 418 LEU B O 1
ATOM 7400 N N . GLY B 1 419 ? -0.831 2.32 -10.055 1 96 419 GLY B N 1
ATOM 7401 C CA . GLY B 1 419 ? 0.455 2.344 -9.375 1 96 419 GLY B CA 1
ATOM 7402 C C . GLY B 1 419 ? 1.183 3.668 -9.516 1 96 419 GLY B C 1
ATOM 7403 O O . GLY B 1 419 ? 0.84 4.48 -10.383 1 96 419 GLY B O 1
ATOM 7404 N N . GLU B 1 420 ? 2.209 3.904 -8.727 1 97.44 420 GLU B N 1
ATOM 7405 C CA . GLU B 1 420 ? 2.895 5.191 -8.648 1 97.44 420 GLU B CA 1
ATOM 7406 C C . GLU B 1 420 ? 3.828 5.395 -9.836 1 97.44 420 GLU B C 1
ATOM 7408 O O . GLU B 1 420 ? 4.031 6.523 -10.289 1 97.44 420 GLU B O 1
ATOM 7413 N N . VAL B 1 421 ? 4.395 4.281 -10.391 1 98.25 421 VAL B N 1
ATOM 7414 C CA . VAL B 1 421 ? 5.27 4.434 -11.547 1 98.25 421 VAL B CA 1
ATOM 7415 C C . VAL B 1 421 ? 4.48 5.004 -12.727 1 98.25 421 VAL B C 1
ATOM 7417 O O . VAL B 1 421 ? 4.879 6.008 -13.32 1 98.25 421 VAL B O 1
ATOM 7420 N N . THR B 1 422 ? 3.344 4.438 -13.008 1 97.06 422 THR B N 1
ATOM 7421 C CA . THR B 1 422 ? 2.492 4.945 -14.078 1 97.06 422 THR B CA 1
ATOM 7422 C C . THR B 1 422 ? 2.031 6.367 -13.773 1 97.06 422 THR B C 1
ATOM 7424 O O . THR B 1 422 ? 2.02 7.223 -14.656 1 97.06 422 THR B O 1
ATOM 7427 N N . LYS B 1 423 ? 1.691 6.633 -12.539 1 96.19 423 LYS B N 1
ATOM 7428 C CA . LYS B 1 423 ? 1.239 7.949 -12.102 1 96.19 423 LYS B CA 1
ATOM 7429 C C . LYS B 1 423 ? 2.295 9.016 -12.383 1 96.19 423 LYS B C 1
ATOM 7431 O O . LYS B 1 423 ? 1.979 10.086 -12.898 1 96.19 423 LYS B O 1
ATOM 7436 N N . TYR B 1 424 ? 3.529 8.727 -12.062 1 97.38 424 TYR B N 1
ATOM 7437 C CA . TYR B 1 424 ? 4.598 9.703 -12.25 1 97.38 424 TYR B CA 1
ATOM 7438 C C . TYR B 1 424 ? 4.891 9.906 -13.734 1 97.38 424 TYR B C 1
ATOM 7440 O O . TYR B 1 424 ? 5.223 11.016 -14.164 1 97.38 424 TYR B O 1
ATOM 7448 N N . LEU B 1 425 ? 4.781 8.805 -14.539 1 97.5 425 LEU B N 1
ATOM 7449 C CA . LEU B 1 425 ? 4.922 8.945 -15.992 1 97.5 425 LEU B CA 1
ATOM 7450 C C . LEU B 1 425 ? 3.846 9.867 -16.547 1 97.5 425 LEU B C 1
ATOM 7452 O O . LEU B 1 425 ? 4.133 10.727 -17.391 1 97.5 425 LEU B O 1
ATOM 7456 N N . VAL B 1 426 ? 2.629 9.703 -16.078 1 95.19 426 VAL B N 1
ATOM 7457 C CA . VAL B 1 426 ? 1.51 10.531 -16.516 1 95.19 426 VAL B CA 1
ATOM 7458 C C . VAL B 1 426 ? 1.763 11.992 -16.141 1 95.19 426 VAL B C 1
ATOM 7460 O O . VAL B 1 426 ? 1.491 12.906 -16.922 1 95.19 426 VAL B O 1
ATOM 7463 N N . TYR B 1 427 ? 2.291 12.227 -14.906 1 93.69 427 TYR B N 1
ATOM 7464 C CA . TYR B 1 427 ? 2.609 13.578 -14.469 1 93.69 427 TYR B CA 1
ATOM 7465 C C . TYR B 1 427 ? 3.613 14.234 -15.406 1 93.69 427 TYR B C 1
ATOM 7467 O O . TYR B 1 427 ? 3.455 15.398 -15.781 1 93.69 427 TYR B O 1
ATOM 7475 N N . ASN B 1 428 ? 4.645 13.461 -15.75 1 95.44 428 ASN B N 1
ATOM 7476 C CA . ASN B 1 428 ? 5.656 13.992 -16.656 1 95.44 428 ASN B CA 1
ATOM 7477 C C . ASN B 1 428 ? 5.059 14.375 -18 1 95.44 428 ASN B C 1
ATOM 7479 O O . ASN B 1 428 ? 5.355 15.445 -18.531 1 95.44 428 ASN B O 1
ATOM 7483 N N . LEU B 1 429 ? 4.227 13.508 -18.516 1 94.75 429 LEU B N 1
ATOM 7484 C CA . LEU B 1 429 ? 3.562 13.766 -19.797 1 94.75 429 LEU B CA 1
ATOM 7485 C C . LEU B 1 429 ? 2.682 15.008 -19.703 1 94.75 429 LEU B C 1
ATOM 7487 O O . LEU B 1 429 ? 2.723 15.875 -20.578 1 94.75 429 LEU B O 1
ATOM 7491 N N . ARG B 1 430 ? 1.918 15.125 -18.641 1 90.44 430 ARG B N 1
ATOM 7492 C CA . ARG B 1 430 ? 1.019 16.25 -18.438 1 90.44 430 ARG B CA 1
ATOM 7493 C C . ARG B 1 430 ? 1.794 17.562 -18.359 1 90.44 430 ARG B C 1
ATOM 7495 O O . ARG B 1 430 ? 1.413 18.562 -18.984 1 90.44 430 ARG B O 1
ATOM 7502 N N . LYS B 1 431 ? 2.807 17.594 -17.625 1 89.81 431 LYS B N 1
ATOM 7503 C CA . LYS B 1 431 ? 3.555 18.828 -17.375 1 89.81 431 LYS B CA 1
ATOM 7504 C C . LYS B 1 431 ? 4.266 19.297 -18.641 1 89.81 431 LYS B C 1
ATOM 7506 O O . LYS B 1 431 ? 4.422 20.5 -18.875 1 89.81 431 LYS B O 1
ATOM 7511 N N . ARG B 1 432 ? 4.656 18.391 -19.484 1 89.94 432 ARG B N 1
ATOM 7512 C CA . ARG B 1 432 ? 5.344 18.75 -20.719 1 89.94 432 ARG B CA 1
ATOM 7513 C C . ARG B 1 432 ? 4.344 19.047 -21.844 1 89.94 432 ARG B C 1
ATOM 7515 O O . ARG B 1 432 ? 4.656 19.766 -22.781 1 89.94 432 ARG B O 1
ATOM 7522 N N . GLY B 1 433 ? 3.195 18.469 -21.75 1 83.19 433 GLY B N 1
ATOM 7523 C CA . GLY B 1 433 ? 2.172 18.688 -22.75 1 83.19 433 GLY B CA 1
ATOM 7524 C C . GLY B 1 433 ? 1.287 19.875 -22.469 1 83.19 433 GLY B C 1
ATOM 7525 O O . GLY B 1 433 ? 0.362 20.172 -23.234 1 83.19 433 GLY B O 1
ATOM 7526 N N . GLY B 1 434 ? 1.551 20.641 -21.422 1 78.19 434 GLY B N 1
ATOM 7527 C CA . GLY B 1 434 ? 0.812 21.859 -21.125 1 78.19 434 GLY B CA 1
ATOM 7528 C C . GLY B 1 434 ? -0.052 21.75 -19.891 1 78.19 434 GLY B C 1
ATOM 7529 O O . GLY B 1 434 ? -0.528 22.766 -19.375 1 78.19 434 GLY B O 1
ATOM 7530 N N . ASP B 1 435 ? -0.307 20.594 -19.344 1 80.19 435 ASP B N 1
ATOM 7531 C CA . ASP B 1 435 ? -1.038 20.297 -18.109 1 80.19 435 ASP B CA 1
ATOM 7532 C C . ASP B 1 435 ? -2.398 20.984 -18.109 1 80.19 435 ASP B C 1
ATOM 7534 O O . ASP B 1 435 ? -2.766 21.625 -17.125 1 80.19 435 ASP B O 1
ATOM 7538 N N . SER B 1 436 ? -3.094 20.984 -19.156 1 80.5 436 SER B N 1
ATOM 7539 C CA . SER B 1 436 ? -4.438 21.547 -19.25 1 80.5 436 SER B CA 1
ATOM 7540 C C . SER B 1 436 ? -5.496 20.516 -18.875 1 80.5 436 SER B C 1
ATOM 7542 O O . SER B 1 436 ? -5.273 19.312 -19.047 1 80.5 436 SER B O 1
ATOM 7544 N N . ALA B 1 437 ? -6.559 20.969 -18.391 1 81.12 437 ALA B N 1
ATOM 7545 C CA . ALA B 1 437 ? -7.613 20.094 -17.875 1 81.12 437 ALA B CA 1
ATOM 7546 C C . ALA B 1 437 ? -8.156 19.203 -18.984 1 81.12 437 ALA B C 1
ATOM 7548 O O . ALA B 1 437 ? -8.586 18.062 -18.719 1 81.12 437 ALA B O 1
ATOM 7549 N N . ASP B 1 438 ? -8.07 19.641 -20.156 1 79.44 438 ASP B N 1
ATOM 7550 C CA . ASP B 1 438 ? -8.625 18.859 -21.266 1 79.44 438 ASP B CA 1
ATOM 7551 C C . ASP B 1 438 ? -7.75 17.641 -21.562 1 79.44 438 ASP B C 1
ATOM 7553 O O . ASP B 1 438 ? -8.219 16.672 -22.156 1 79.44 438 ASP B O 1
ATOM 7557 N N . ARG B 1 439 ? -6.562 17.688 -21.141 1 82.44 439 ARG B N 1
ATOM 7558 C CA . ARG B 1 439 ? -5.629 16.609 -21.453 1 82.44 439 ARG B CA 1
ATOM 7559 C C . ARG B 1 439 ? -5.441 15.688 -20.25 1 82.44 439 ARG B C 1
ATOM 7561 O O . ARG B 1 439 ? -4.723 14.688 -20.344 1 82.44 439 ARG B O 1
ATOM 7568 N N . TYR B 1 440 ? -6.098 15.992 -19.266 1 83.81 440 TYR B N 1
ATOM 7569 C CA . TYR B 1 440 ? -5.867 15.32 -17.984 1 83.81 440 TYR B CA 1
ATOM 7570 C C . TYR B 1 440 ? -6.098 13.82 -18.125 1 83.81 440 TYR B C 1
ATOM 7572 O O . TYR B 1 440 ? -5.188 13.023 -17.875 1 83.81 440 TYR B O 1
ATOM 7580 N N . PHE B 1 441 ? -7.184 13.312 -18.609 1 83.62 441 PHE B N 1
ATOM 7581 C CA . PHE B 1 441 ? -7.5 11.891 -18.703 1 83.62 441 PHE B CA 1
ATOM 7582 C C . PHE B 1 441 ? -6.879 11.281 -19.953 1 83.62 441 PHE B C 1
ATOM 7584 O O . PHE B 1 441 ? -6.52 10.102 -19.969 1 83.62 441 PHE B O 1
ATOM 7591 N N . LYS B 1 442 ? -6.73 12.109 -20.922 1 87.06 442 LYS B N 1
ATOM 7592 C CA . LYS B 1 442 ? -6.105 11.625 -22.156 1 87.06 442 LYS B CA 1
ATOM 7593 C C . LYS B 1 442 ? -4.664 11.188 -21.891 1 87.06 442 LYS B C 1
ATOM 7595 O O . LYS B 1 442 ? -4.203 10.195 -22.469 1 87.06 442 LYS B O 1
ATOM 7600 N N . SER B 1 443 ? -3.99 11.922 -21.094 1 89.62 443 SER B N 1
ATOM 7601 C CA . SER B 1 443 ? -2.615 11.57 -20.766 1 89.62 443 SER B CA 1
ATOM 7602 C C . SER B 1 443 ? -2.541 10.195 -20.109 1 89.62 443 SER B C 1
ATOM 7604 O O . SER B 1 443 ? -1.644 9.406 -20.406 1 89.62 443 SER B O 1
ATOM 7606 N N . THR B 1 444 ? -3.455 9.938 -19.266 1 90.12 444 THR B N 1
ATOM 7607 C CA . THR B 1 444 ? -3.502 8.625 -18.609 1 90.12 444 THR B CA 1
ATOM 7608 C C . THR B 1 444 ? -3.791 7.531 -19.641 1 90.12 444 THR B C 1
ATOM 7610 O O . THR B 1 444 ? -3.158 6.473 -19.609 1 90.12 444 THR B O 1
ATOM 7613 N N . GLU B 1 445 ? -4.691 7.797 -20.5 1 91 445 GLU B N 1
ATOM 7614 C CA . GLU B 1 445 ? -5.082 6.812 -21.516 1 91 445 GLU B CA 1
ATOM 7615 C C . GLU B 1 445 ? -3.93 6.508 -22.469 1 91 445 GLU B C 1
ATOM 7617 O O . GLU B 1 445 ? -3.781 5.375 -22.922 1 91 445 GLU B O 1
ATOM 7622 N N . MET B 1 446 ? -3.184 7.488 -22.703 1 91.88 446 MET B N 1
ATOM 7623 C CA . MET B 1 446 ? -2.062 7.309 -23.625 1 91.88 446 MET B CA 1
ATOM 7624 C C . MET B 1 446 ? -1.032 6.344 -23.047 1 91.88 446 MET B C 1
ATOM 7626 O O . MET B 1 446 ? -0.434 5.555 -23.781 1 91.88 446 MET B O 1
ATOM 7630 N N . ILE B 1 447 ? -0.875 6.379 -21.797 1 93.81 447 ILE B N 1
ATOM 7631 C CA . ILE B 1 447 ? 0.144 5.551 -21.172 1 93.81 447 ILE B CA 1
ATOM 7632 C C . ILE B 1 447 ? -0.474 4.234 -20.703 1 93.81 447 ILE B C 1
ATOM 7634 O O . ILE B 1 447 ? 0.02 3.156 -21.047 1 93.81 447 ILE B O 1
ATOM 7638 N N . ALA B 1 448 ? -1.602 4.281 -20.047 1 93 448 ALA B N 1
ATOM 7639 C CA . ALA B 1 448 ? -2.166 3.107 -19.391 1 93 448 ALA B CA 1
ATOM 7640 C C . ALA B 1 448 ? -3.18 2.406 -20.297 1 93 448 ALA B C 1
ATOM 7642 O O . ALA B 1 448 ? -3.549 1.256 -20.047 1 93 448 ALA B O 1
ATOM 7643 N N . GLY B 1 449 ? -3.713 3.045 -21.281 1 91.38 449 GLY B N 1
ATOM 7644 C CA . GLY B 1 449 ? -4.727 2.477 -22.156 1 91.38 449 GLY B CA 1
ATOM 7645 C C . GLY B 1 449 ? -6.133 2.6 -21.594 1 91.38 449 GLY B C 1
ATOM 7646 O O . GLY B 1 449 ? -7.105 2.238 -22.266 1 91.38 449 GLY B O 1
ATOM 7647 N N . VAL B 1 450 ? -6.234 2.98 -20.391 1 89.69 450 VAL B N 1
ATOM 7648 C CA . VAL B 1 450 ? -7.508 3.133 -19.703 1 89.69 450 VAL B CA 1
ATOM 7649 C C . VAL B 1 450 ? -7.461 4.363 -18.797 1 89.69 450 VAL B C 1
ATOM 7651 O O . VAL B 1 450 ? -6.383 4.816 -18.406 1 89.69 450 VAL B O 1
ATOM 7654 N N . LYS B 1 451 ? -8.648 4.93 -18.484 1 80.94 451 LYS B N 1
ATOM 7655 C CA . LYS B 1 451 ? -8.703 6.121 -17.641 1 80.94 451 LYS B CA 1
ATOM 7656 C C . LYS B 1 451 ? -8.664 5.746 -16.172 1 80.94 451 LYS B C 1
ATOM 7658 O O . LYS B 1 451 ? -8.195 6.527 -15.336 1 80.94 451 LYS B O 1
ATOM 7663 N N . ASP B 1 452 ? -9.219 4.574 -15.859 1 81 452 ASP B N 1
ATOM 7664 C CA . ASP B 1 452 ? -9.414 4.199 -14.461 1 81 452 ASP B CA 1
ATOM 7665 C C . ASP B 1 452 ? -9.547 2.684 -14.32 1 81 452 ASP B C 1
ATOM 7667 O O . ASP B 1 452 ? -10.18 2.025 -15.141 1 81 452 ASP B O 1
ATOM 7671 N N . MET B 1 453 ? -8.789 2.154 -13.258 1 83.69 453 MET B N 1
ATOM 7672 C CA . MET B 1 453 ? -8.828 0.713 -13.023 1 83.69 453 MET B CA 1
ATOM 7673 C C . MET B 1 453 ? -9.273 0.398 -11.602 1 83.69 453 MET B C 1
ATOM 7675 O O . MET B 1 453 ? -9 -0.687 -11.086 1 83.69 453 MET B O 1
ATOM 7679 N N . ARG B 1 454 ? -9.969 1.267 -10.883 1 81.25 454 ARG B N 1
ATOM 7680 C CA . ARG B 1 454 ? -10.25 1.08 -9.469 1 81.25 454 ARG B CA 1
ATOM 7681 C C . ARG B 1 454 ? -11.438 0.14 -9.258 1 81.25 454 ARG B C 1
ATOM 7683 O O . ARG B 1 454 ? -11.641 -0.379 -8.164 1 81.25 454 ARG B O 1
ATOM 7690 N N . PHE B 1 455 ? -12.273 -0.136 -10.281 1 83.56 455 PHE B N 1
ATOM 7691 C CA . PHE B 1 455 ? -13.391 -1.071 -10.227 1 83.56 455 PHE B CA 1
ATOM 7692 C C . PHE B 1 455 ? -14.234 -0.833 -8.984 1 83.56 455 PHE B C 1
ATOM 7694 O O . PHE B 1 455 ? -14.445 -1.748 -8.18 1 83.56 455 PHE B O 1
ATOM 7701 N N . GLN B 1 456 ? -14.742 0.347 -8.945 1 89.69 456 GLN B N 1
ATOM 7702 C CA . GLN B 1 456 ? -15.508 0.864 -7.812 1 89.69 456 GLN B CA 1
ATOM 7703 C C . GLN B 1 456 ? -16.75 0.023 -7.562 1 89.69 456 GLN B C 1
ATOM 7705 O O . GLN B 1 456 ? -17.375 0.125 -6.504 1 89.69 456 GLN B O 1
ATOM 7710 N N . ALA B 1 457 ? -17.047 -0.874 -8.461 1 92.81 457 ALA B N 1
ATOM 7711 C CA . ALA B 1 457 ? -18.234 -1.722 -8.312 1 92.81 457 ALA B CA 1
ATOM 7712 C C . ALA B 1 457 ? -18.109 -2.629 -7.094 1 92.81 457 ALA B C 1
ATOM 7714 O O . ALA B 1 457 ? -19.109 -3.059 -6.527 1 92.81 457 ALA B O 1
ATOM 7715 N N . LEU B 1 458 ? -16.938 -2.908 -6.699 1 96.31 458 LEU B N 1
ATOM 7716 C CA . LEU B 1 458 ? -16.719 -3.779 -5.547 1 96.31 458 LEU B CA 1
ATOM 7717 C C . LEU B 1 458 ? -16.672 -2.969 -4.258 1 96.31 458 LEU B C 1
ATOM 7719 O O . LEU B 1 458 ? -16.797 -3.527 -3.164 1 96.31 458 LEU B O 1
ATOM 7723 N N . MET B 1 459 ? -16.531 -1.668 -4.375 1 96.88 459 MET B N 1
ATOM 7724 C CA . MET B 1 459 ? -16.234 -0.779 -3.256 1 96.88 459 MET B CA 1
ATOM 7725 C C . MET B 1 459 ? -17.375 -0.807 -2.23 1 96.88 459 MET B C 1
ATOM 7727 O O . MET B 1 459 ? -17.125 -0.802 -1.024 1 96.88 459 MET B O 1
ATOM 7731 N N . PRO B 1 460 ? -18.656 -0.955 -2.545 1 98.19 460 PRO B N 1
ATOM 7732 C CA . PRO B 1 460 ? -19.734 -0.852 -1.568 1 98.19 460 PRO B CA 1
ATOM 7733 C C . PRO B 1 460 ? -19.797 -2.045 -0.616 1 98.19 460 PRO B C 1
ATOM 7735 O O . PRO B 1 460 ? -20.516 -2.012 0.379 1 98.19 460 PRO B O 1
ATOM 7738 N N . ASP B 1 461 ? -19.031 -3.119 -0.946 1 98.56 461 ASP B N 1
ATOM 7739 C CA . ASP B 1 461 ? -19.078 -4.332 -0.139 1 98.56 461 ASP B CA 1
ATOM 7740 C C . ASP B 1 461 ? -18.828 -4.027 1.335 1 98.56 461 ASP B C 1
ATOM 7742 O O . ASP B 1 461 ? -19.484 -4.594 2.213 1 98.56 461 ASP B O 1
ATOM 7746 N N . VAL B 1 462 ? -17.906 -3.141 1.615 1 98.75 462 VAL B N 1
ATOM 7747 C CA . VAL B 1 462 ? -17.547 -2.824 2.994 1 98.75 462 VAL B CA 1
ATOM 7748 C C . VAL B 1 462 ? -18.688 -2.068 3.664 1 98.75 462 VAL B C 1
ATOM 7750 O O . VAL B 1 462 ? -18.922 -2.209 4.867 1 98.75 462 VAL B O 1
ATOM 7753 N N . LEU B 1 463 ? -19.469 -1.296 2.895 1 98.81 463 LEU B N 1
ATOM 7754 C CA . LEU B 1 463 ? -20.625 -0.613 3.441 1 98.81 463 LEU B CA 1
ATOM 7755 C C . LEU B 1 463 ? -21.719 -1.613 3.818 1 98.81 463 LEU B C 1
ATOM 7757 O O . LEU B 1 463 ? -22.359 -1.477 4.863 1 98.81 463 LEU B O 1
ATOM 7761 N N . HIS B 1 464 ? -21.875 -2.619 2.98 1 98.69 464 HIS B N 1
ATOM 7762 C CA . HIS B 1 464 ? -22.812 -3.693 3.295 1 98.69 464 HIS B CA 1
ATOM 7763 C C . HIS B 1 464 ? -22.359 -4.469 4.531 1 98.69 464 HIS B C 1
ATOM 7765 O O . HIS B 1 464 ? -23.188 -4.875 5.348 1 98.69 464 HIS B O 1
ATOM 7771 N N . TRP B 1 465 ? -21.109 -4.656 4.633 1 98.69 465 TRP B N 1
ATOM 7772 C CA . TRP B 1 465 ? -20.562 -5.352 5.793 1 98.69 465 TRP B CA 1
ATOM 7773 C C . TRP B 1 465 ? -20.891 -4.609 7.082 1 98.69 465 TRP B C 1
ATOM 7775 O O . TRP B 1 465 ? -21.203 -5.23 8.102 1 98.69 465 TRP B O 1
ATOM 7785 N N . LEU B 1 466 ? -20.891 -3.307 7.027 1 98.75 466 LEU B N 1
ATOM 7786 C CA . LEU B 1 466 ? -21.172 -2.457 8.18 1 98.75 466 LEU B CA 1
ATOM 7787 C C . LEU B 1 466 ? -22.672 -2.348 8.406 1 98.75 466 LEU B C 1
ATOM 7789 O O . LEU B 1 466 ? -23.125 -1.828 9.438 1 98.75 466 LEU B O 1
ATOM 7793 N N . GLY B 1 467 ? -23.5 -2.773 7.469 1 98.38 467 GLY B N 1
ATOM 7794 C CA . GLY B 1 467 ? -24.953 -2.719 7.582 1 98.38 467 GLY B CA 1
ATOM 7795 C C . GLY B 1 467 ? -25.531 -1.374 7.191 1 98.38 467 GLY B C 1
ATOM 7796 O O . GLY B 1 467 ? -26.641 -1.027 7.602 1 98.38 467 GLY B O 1
ATOM 7797 N N . ILE B 1 468 ? -24.812 -0.562 6.426 1 98.69 468 ILE B N 1
ATOM 7798 C CA . ILE B 1 468 ? -25.266 0.763 6.02 1 98.69 468 ILE B CA 1
ATOM 7799 C C . ILE B 1 468 ? -26.344 0.629 4.945 1 98.69 468 ILE B C 1
ATOM 7801 O O . ILE B 1 468 ? -26.141 -0.049 3.936 1 98.69 468 ILE B O 1
ATOM 7805 N N . THR B 1 469 ? -27.469 1.279 5.129 1 98.12 469 THR B N 1
ATOM 7806 C CA . THR B 1 469 ? -28.547 1.228 4.156 1 98.12 469 THR B CA 1
ATOM 7807 C C . THR B 1 469 ? -28.875 2.623 3.631 1 98.12 469 THR B C 1
ATOM 7809 O O . THR B 1 469 ? -29.578 2.768 2.633 1 98.12 469 THR B O 1
ATOM 7812 N N . LYS B 1 470 ? -28.328 3.561 4.352 1 98.06 470 LYS B N 1
ATOM 7813 C CA . LYS B 1 470 ? -28.562 4.957 3.988 1 98.06 470 LYS B CA 1
ATOM 7814 C C . LYS B 1 470 ? -27.344 5.816 4.352 1 98.06 470 LYS B C 1
ATOM 7816 O O . LYS B 1 470 ? -26.734 5.621 5.398 1 98.06 470 LYS B O 1
ATOM 7821 N N . VAL B 1 471 ? -27.016 6.73 3.451 1 98.75 471 VAL B N 1
ATOM 7822 C CA . VAL B 1 471 ? -25.984 7.734 3.699 1 98.75 471 VAL B CA 1
ATOM 7823 C C . VAL B 1 471 ? -26.594 9.133 3.627 1 98.75 471 VAL B C 1
ATOM 7825 O O . VAL B 1 471 ? -27.156 9.516 2.598 1 98.75 471 VAL B O 1
ATOM 7828 N N . ASP B 1 472 ? -26.516 9.852 4.715 1 98.81 472 ASP B N 1
ATOM 7829 C CA . ASP B 1 472 ? -27.094 11.188 4.73 1 98.81 472 ASP B CA 1
ATOM 7830 C C . ASP B 1 472 ? -26.172 12.188 4.027 1 98.81 472 ASP B C 1
ATOM 7832 O O . ASP B 1 472 ? -26.656 13.047 3.279 1 98.81 472 ASP B O 1
ATOM 7836 N N . ASN B 1 473 ? -24.891 12.141 4.289 1 98.62 473 ASN B N 1
ATOM 7837 C CA . ASN B 1 473 ? -23.906 13.047 3.717 1 98.62 473 ASN B CA 1
ATOM 7838 C C . ASN B 1 473 ? -22.734 12.281 3.102 1 98.62 473 ASN B C 1
ATOM 7840 O O . ASN B 1 473 ? -21.891 11.734 3.822 1 98.62 473 ASN B O 1
ATOM 7844 N N . MET B 1 474 ? -22.672 12.242 1.815 1 98.56 474 MET B N 1
ATOM 7845 C CA . MET B 1 474 ? -21.531 11.656 1.14 1 98.56 474 MET B CA 1
ATOM 7846 C C . MET B 1 474 ? -20.531 12.727 0.724 1 98.56 474 MET B C 1
ATOM 7848 O O . MET B 1 474 ? -20.859 13.625 -0.049 1 98.56 474 MET B O 1
ATOM 7852 N N . ILE B 1 475 ? -19.344 12.641 1.244 1 98.06 475 ILE B N 1
ATOM 7853 C CA . ILE B 1 475 ? -18.281 13.602 0.927 1 98.06 475 ILE B CA 1
ATOM 7854 C C . ILE B 1 475 ? -17.5 13.125 -0.296 1 98.06 475 ILE B C 1
ATOM 7856 O O . ILE B 1 475 ? -16.453 12.508 -0.163 1 98.06 475 ILE B O 1
ATOM 7860 N N . SER B 1 476 ? -18.031 13.367 -1.429 1 95.62 476 SER B N 1
ATOM 7861 C CA . SER B 1 476 ? -17.438 12.914 -2.678 1 95.62 476 SER B CA 1
ATOM 7862 C C . SER B 1 476 ? -18.062 13.617 -3.879 1 95.62 476 SER B C 1
ATOM 7864 O O . SER B 1 476 ? -19.266 13.898 -3.879 1 95.62 476 SER B O 1
ATOM 7866 N N . MET B 1 477 ? -17.234 13.852 -4.902 1 91.88 477 MET B N 1
ATOM 7867 C CA . MET B 1 477 ? -17.703 14.359 -6.184 1 91.88 477 MET B CA 1
ATOM 7868 C C . MET B 1 477 ? -17.719 13.258 -7.238 1 91.88 477 MET B C 1
ATOM 7870 O O . MET B 1 477 ? -18.141 13.484 -8.375 1 91.88 477 MET B O 1
ATOM 7874 N N . SER B 1 478 ? -17.266 12.078 -6.895 1 90.19 478 SER B N 1
ATOM 7875 C CA . SER B 1 478 ? -17.094 11 -7.855 1 90.19 478 SER B CA 1
ATOM 7876 C C . SER B 1 478 ? -18.422 10.344 -8.203 1 90.19 478 SER B C 1
ATOM 7878 O O . SER B 1 478 ? -19.062 9.727 -7.34 1 90.19 478 SER B O 1
ATOM 7880 N N . ASP B 1 479 ? -18.75 10.367 -9.453 1 90.12 479 ASP B N 1
ATOM 7881 C CA . ASP B 1 479 ? -19.953 9.68 -9.906 1 90.12 479 ASP B CA 1
ATOM 7882 C C . ASP B 1 479 ? -19.75 8.164 -9.875 1 90.12 479 ASP B C 1
ATOM 7884 O O . ASP B 1 479 ? -20.703 7.414 -9.625 1 90.12 479 ASP B O 1
ATOM 7888 N N . MET B 1 480 ? -18.547 7.785 -10.125 1 90.44 480 MET B N 1
ATOM 7889 C CA . MET B 1 480 ? -18.266 6.352 -10.109 1 90.44 480 MET B CA 1
ATOM 7890 C C . MET B 1 480 ? -18.547 5.754 -8.742 1 90.44 480 MET B C 1
ATOM 7892 O O . MET B 1 480 ? -19.141 4.68 -8.633 1 90.44 480 MET B O 1
ATOM 7896 N N . LYS B 1 481 ? -18.156 6.449 -7.727 1 94.31 481 LYS B N 1
ATOM 7897 C CA . LYS B 1 481 ? -18.406 5.973 -6.363 1 94.31 481 LYS B CA 1
ATOM 7898 C C . LYS B 1 481 ? -19.875 6.098 -5.988 1 94.31 481 LYS B C 1
ATOM 7900 O O . LYS B 1 481 ? -20.438 5.184 -5.391 1 94.31 481 LYS B O 1
ATOM 7905 N N . TYR B 1 482 ? -20.438 7.262 -6.32 1 95.25 482 TYR B N 1
ATOM 7906 C CA . TYR B 1 482 ? -21.859 7.496 -6.047 1 95.25 482 TYR B CA 1
ATOM 7907 C C . TYR B 1 482 ? -22.719 6.414 -6.688 1 95.25 482 TYR B C 1
ATOM 7909 O O . TYR B 1 482 ? -23.547 5.797 -6.016 1 95.25 482 TYR B O 1
ATOM 7917 N N . ASP B 1 483 ? -22.516 6.148 -7.957 1 94.88 483 ASP B N 1
ATOM 7918 C CA . ASP B 1 483 ? -23.297 5.184 -8.711 1 94.88 483 ASP B CA 1
ATOM 7919 C C . ASP B 1 483 ? -23.125 3.771 -8.156 1 94.88 483 ASP B C 1
ATOM 7921 O O . ASP B 1 483 ? -24.094 3.012 -8.062 1 94.88 483 ASP B O 1
ATOM 7925 N N . ALA B 1 484 ? -21.906 3.41 -7.828 1 96.06 484 ALA B N 1
ATOM 7926 C CA . ALA B 1 484 ? -21.641 2.084 -7.273 1 96.06 484 ALA B CA 1
ATOM 7927 C C . ALA B 1 484 ? -22.438 1.866 -5.984 1 96.06 484 ALA B C 1
ATOM 7929 O O . ALA B 1 484 ? -23.016 0.795 -5.773 1 96.06 484 ALA B O 1
ATOM 7930 N N . ILE B 1 485 ? -22.469 2.885 -5.125 1 98 485 ILE B N 1
ATOM 7931 C CA . ILE B 1 485 ? -23.172 2.785 -3.842 1 98 485 ILE B CA 1
ATOM 7932 C C . ILE B 1 485 ? -24.672 2.699 -4.07 1 98 485 ILE B C 1
ATOM 7934 O O . ILE B 1 485 ? -25.328 1.803 -3.543 1 98 485 ILE B O 1
ATOM 7938 N N . VAL B 1 486 ? -25.188 3.578 -4.906 1 97.69 486 VAL B N 1
ATOM 7939 C CA . VAL B 1 486 ? -26.625 3.641 -5.156 1 97.69 486 VAL B CA 1
ATOM 7940 C C . VAL B 1 486 ? -27.078 2.369 -5.867 1 97.69 486 VAL B C 1
ATOM 7942 O O . VAL B 1 486 ? -28.094 1.774 -5.496 1 97.69 486 VAL B O 1
ATOM 7945 N N . LYS B 1 487 ? -26.344 1.903 -6.801 1 95.81 487 LYS B N 1
ATOM 7946 C CA . LYS B 1 487 ? -26.703 0.708 -7.562 1 95.81 487 LYS B CA 1
ATOM 7947 C C . LYS B 1 487 ? -26.656 -0.538 -6.684 1 95.81 487 LYS B C 1
ATOM 7949 O O . LYS B 1 487 ? -27.312 -1.539 -6.973 1 95.81 487 LYS B O 1
ATOM 7954 N N . SER B 1 488 ? -25.875 -0.456 -5.641 1 96.44 488 SER B N 1
ATOM 7955 C CA . SER B 1 488 ? -25.781 -1.598 -4.738 1 96.44 488 SER B CA 1
ATOM 7956 C C . SER B 1 488 ? -26.969 -1.639 -3.771 1 96.44 488 SER B C 1
ATOM 7958 O O . SER B 1 488 ? -27.094 -2.582 -2.99 1 96.44 488 SER B O 1
ATOM 7960 N N . GLY B 1 489 ? -27.797 -0.535 -3.77 1 96.56 489 GLY B N 1
ATOM 7961 C CA . GLY B 1 489 ? -29.016 -0.536 -2.98 1 96.56 489 GLY B CA 1
ATOM 7962 C C . GLY B 1 489 ? -28.938 0.385 -1.776 1 96.56 489 GLY B C 1
ATOM 7963 O O . GLY B 1 489 ? -29.812 0.335 -0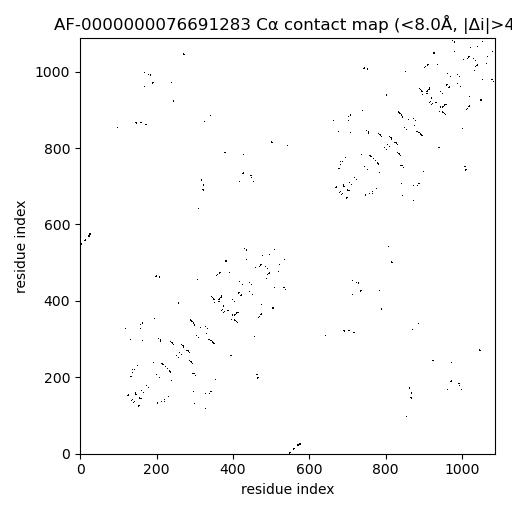.901 1 96.56 489 GLY B O 1
ATOM 7964 N N . ILE B 1 490 ? -27.953 1.229 -1.637 1 98.19 490 ILE B N 1
ATOM 7965 C CA . ILE B 1 490 ? -27.812 2.168 -0.53 1 98.19 490 ILE B CA 1
ATOM 7966 C C . ILE B 1 490 ? -28.234 3.564 -0.981 1 98.19 490 ILE B C 1
ATOM 7968 O O . ILE B 1 490 ? -27.75 4.07 -1.993 1 98.19 490 ILE B O 1
ATOM 7972 N N . GLU B 1 491 ? -29.094 4.164 -0.251 1 97.88 491 GLU B N 1
ATOM 7973 C CA . GLU B 1 491 ? -29.594 5.504 -0.574 1 97.88 491 GLU B CA 1
ATOM 7974 C C . GLU B 1 491 ? -28.594 6.574 -0.134 1 97.88 491 GLU B C 1
ATOM 7976 O O . GLU B 1 491 ? -28 6.477 0.944 1 97.88 491 GLU B O 1
ATOM 7981 N N . ILE B 1 492 ? -28.375 7.551 -0.974 1 98.12 492 ILE B N 1
ATOM 7982 C CA . ILE B 1 492 ? -27.594 8.734 -0.614 1 98.12 492 ILE B CA 1
ATOM 7983 C C . ILE B 1 492 ? -28.484 9.969 -0.664 1 98.12 492 ILE B C 1
ATOM 7985 O O . ILE B 1 492 ? -29.078 10.273 -1.699 1 98.12 492 ILE B O 1
ATOM 7989 N N . LYS B 1 493 ? -28.547 10.703 0.384 1 97.88 493 LYS B N 1
ATOM 7990 C CA . LYS B 1 493 ? -29.438 11.867 0.464 1 97.88 493 LYS B CA 1
ATOM 7991 C C . LYS B 1 493 ? -28.75 13.117 -0.08 1 97.88 493 LYS B C 1
ATOM 7993 O O . LYS B 1 493 ? -29.328 13.852 -0.882 1 97.88 493 LYS B O 1
ATOM 7998 N N . LYS B 1 494 ? -27.516 13.344 0.383 1 96.94 494 LYS B N 1
ATOM 7999 C CA . LYS B 1 494 ? -26.781 14.539 -0.021 1 96.94 494 LYS B CA 1
ATOM 8000 C C . LYS B 1 494 ? -25.344 14.195 -0.426 1 96.94 494 LYS B C 1
ATOM 8002 O O . LYS B 1 494 ? -24.719 13.305 0.164 1 96.94 494 LYS B O 1
ATOM 8007 N N . ARG B 1 495 ? -24.859 14.852 -1.444 1 94.94 495 ARG B N 1
ATOM 8008 C CA . ARG B 1 495 ? -23.469 14.789 -1.878 1 94.94 495 ARG B CA 1
ATOM 8009 C C . ARG B 1 495 ? -22.766 16.125 -1.681 1 94.94 495 ARG B C 1
ATOM 8011 O O . ARG B 1 495 ? -23.344 17.188 -1.937 1 94.94 495 ARG B O 1
ATOM 8018 N N . TYR B 1 496 ? -21.562 16.078 -1.224 1 92 496 TYR B N 1
ATOM 8019 C CA . TYR B 1 496 ? -20.812 17.297 -0.931 1 92 496 TYR B CA 1
ATOM 8020 C C . TYR B 1 496 ? -19.562 17.391 -1.793 1 92 496 TYR B C 1
ATOM 8022 O O . TYR B 1 496 ? -18.75 16.469 -1.82 1 92 496 TYR B O 1
ATOM 8030 N N . ASP B 1 497 ? -19.453 18.484 -2.475 1 90.19 497 ASP B N 1
ATOM 8031 C CA . ASP B 1 497 ? -18.188 18.812 -3.121 1 90.19 497 ASP B CA 1
ATOM 8032 C C . ASP B 1 497 ? -17.25 19.547 -2.158 1 90.19 497 ASP B C 1
ATOM 8034 O O . ASP B 1 497 ? -17.703 20.109 -1.163 1 90.19 497 ASP B O 1
ATOM 8038 N N . ILE B 1 498 ? -16.016 19.469 -2.402 1 89.31 498 ILE B N 1
ATOM 8039 C CA . ILE B 1 498 ? -15.023 20.141 -1.565 1 89.31 498 ILE B CA 1
ATOM 8040 C C . ILE B 1 498 ? -15.172 21.656 -1.707 1 89.31 498 ILE B C 1
ATOM 8042 O O . ILE B 1 498 ? -15.344 22.156 -2.814 1 89.31 498 ILE B O 1
ATOM 8046 N N . PRO B 1 499 ? -15.195 22.344 -0.597 1 87.06 499 PRO B N 1
ATOM 8047 C CA . PRO B 1 499 ? -15.266 23.797 -0.679 1 87.06 499 PRO B CA 1
ATOM 8048 C C . PRO B 1 499 ? -14.086 24.406 -1.438 1 87.06 499 PRO B C 1
ATOM 8050 O O . PRO B 1 499 ? -12.953 23.938 -1.301 1 87.06 499 PRO B O 1
ATOM 8053 N N . ASP B 1 500 ? -14.258 25.469 -2.076 1 81.44 500 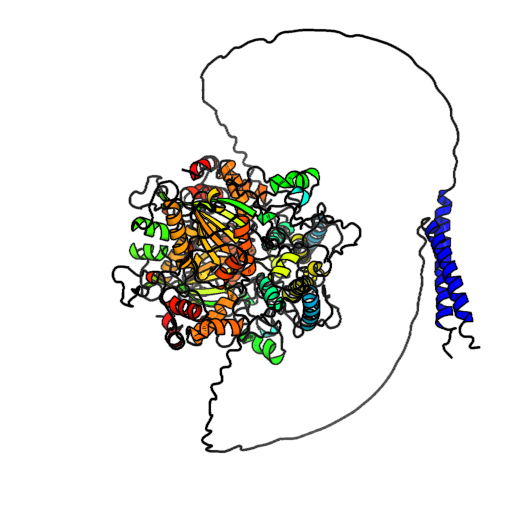ASP B N 1
ATOM 8054 C CA . ASP B 1 500 ? -13.289 26.109 -2.963 1 81.44 500 ASP B CA 1
ATOM 8055 C C . ASP B 1 500 ? -12.031 26.5 -2.197 1 81.44 500 ASP B C 1
ATOM 8057 O O . ASP B 1 500 ? -10.914 26.391 -2.715 1 81.44 500 ASP B O 1
ATOM 8061 N N . HIS B 1 501 ? -12.242 26.969 -1.011 1 80.25 501 HIS B N 1
ATOM 8062 C CA . HIS B 1 501 ? -11.109 27.5 -0.263 1 80.25 501 HIS B CA 1
ATOM 8063 C C . HIS B 1 501 ? -10.164 26.391 0.178 1 80.25 501 HIS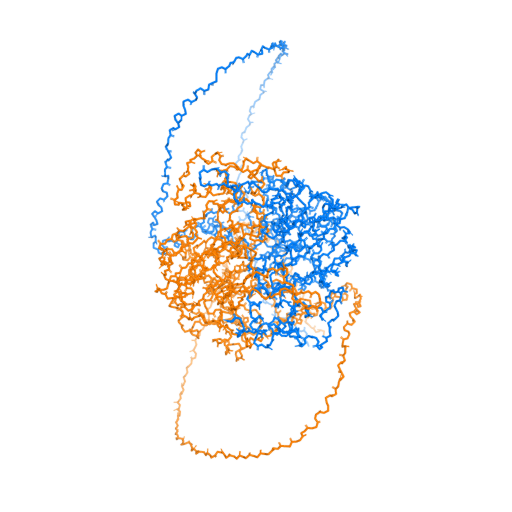 B C 1
ATOM 8065 O O . HIS B 1 501 ? -9.031 26.672 0.598 1 80.25 501 HIS B O 1
ATOM 8071 N N . LEU B 1 502 ? -10.594 25.141 0.028 1 85.31 502 LEU B N 1
ATOM 8072 C CA . LEU B 1 502 ? -9.758 24 0.414 1 85.31 502 LEU B CA 1
ATOM 8073 C C . LEU B 1 502 ? -9.031 23.422 -0.797 1 85.31 502 LEU B C 1
ATOM 8075 O O . LEU B 1 502 ? -8.195 22.531 -0.656 1 85.31 502 LEU B O 1
ATOM 8079 N N . ILE B 1 503 ? -9.273 23.938 -1.969 1 83.5 503 ILE B N 1
ATOM 8080 C CA . ILE B 1 503 ? -8.664 23.438 -3.193 1 83.5 503 ILE B CA 1
ATOM 8081 C C . ILE B 1 503 ? -7.352 24.172 -3.453 1 83.5 503 ILE B C 1
ATOM 8083 O O . ILE B 1 503 ? -7.355 25.375 -3.727 1 83.5 503 ILE B O 1
ATOM 8087 N N . PRO B 1 504 ? -6.254 23.438 -3.414 1 81.75 504 PRO B N 1
ATOM 8088 C CA . PRO B 1 504 ? -5.008 24.094 -3.793 1 81.75 504 PRO B CA 1
ATOM 8089 C C . PRO B 1 504 ? -5.031 24.625 -5.227 1 81.75 504 PRO B C 1
ATOM 8091 O O . PRO B 1 504 ? -5.645 24.016 -6.102 1 81.75 504 PRO B O 1
ATOM 8094 N N . PRO B 1 505 ? -4.309 25.656 -5.5 1 77.81 505 PRO B N 1
ATOM 8095 C CA . PRO B 1 505 ? -4.371 26.297 -6.816 1 77.81 505 PRO B CA 1
ATOM 8096 C C . PRO B 1 505 ? -3.986 25.344 -7.949 1 77.81 505 PRO B C 1
ATOM 8098 O O . PRO B 1 505 ? -4.645 25.328 -8.992 1 77.81 505 PRO B O 1
ATOM 8101 N N . ASP B 1 506 ? -2.998 24.531 -7.754 1 80.38 506 ASP B N 1
ATOM 8102 C CA . ASP B 1 506 ? -2.525 23.672 -8.836 1 80.38 506 ASP B CA 1
ATOM 8103 C C . ASP B 1 506 ? -3.447 22.469 -9.023 1 80.38 506 ASP B C 1
ATOM 8105 O O . ASP B 1 506 ? -3.365 21.766 -10.031 1 80.38 506 ASP B O 1
ATOM 8109 N N . SER B 1 507 ? -4.285 22.266 -8.078 1 85 507 SER B N 1
ATOM 8110 C CA . SER B 1 507 ? -5.215 21.141 -8.172 1 85 507 SER B CA 1
ATOM 8111 C C . SER B 1 507 ? -6.453 21.516 -8.984 1 85 507 SER B C 1
ATOM 8113 O O . SER B 1 507 ? -7.32 20.672 -9.227 1 85 507 SER B O 1
ATOM 8115 N N . ARG B 1 508 ? -6.551 22.703 -9.43 1 82.12 508 ARG B N 1
ATOM 8116 C CA . ARG B 1 508 ? -7.707 23.156 -10.195 1 82.12 508 ARG B CA 1
ATOM 8117 C C . ARG B 1 508 ? -7.793 22.453 -11.539 1 82.12 508 ARG B C 1
ATOM 8119 O O . ARG B 1 508 ? -8.891 22.188 -12.039 1 82.12 508 ARG B O 1
ATOM 8126 N N . VAL B 1 509 ? -6.652 22.141 -12.07 1 80.5 509 VAL B N 1
ATOM 8127 C CA . VAL B 1 509 ? -6.613 21.391 -13.32 1 80.5 509 VAL B CA 1
ATOM 8128 C C . VAL B 1 509 ? -7.355 20.062 -13.148 1 80.5 509 VAL B C 1
ATOM 8130 O O . VAL B 1 509 ? -8.164 19.688 -14 1 80.5 509 VAL B O 1
ATOM 8133 N N . GLU B 1 510 ? -7.086 19.406 -12.039 1 83.88 510 GLU B N 1
ATOM 8134 C CA . GLU B 1 510 ? -7.734 18.141 -11.742 1 83.88 510 GLU B CA 1
ATOM 8135 C C . GLU B 1 510 ? -9.234 18.312 -11.555 1 83.88 510 GLU B C 1
ATOM 8137 O O . GLU B 1 510 ? -10.031 17.562 -12.141 1 83.88 510 GLU B O 1
ATOM 8142 N N . ILE B 1 511 ? -9.609 19.281 -10.781 1 82.62 511 ILE B N 1
ATOM 8143 C CA . ILE B 1 511 ? -11.008 19.484 -10.422 1 82.62 511 ILE B CA 1
ATOM 8144 C C . ILE B 1 511 ? -11.812 19.828 -11.672 1 82.62 511 ILE B C 1
ATOM 8146 O O . ILE B 1 511 ? -12.875 19.25 -11.914 1 82.62 511 ILE B O 1
ATOM 8150 N N . ASP B 1 512 ? -11.266 20.688 -12.461 1 82.31 512 ASP B N 1
ATOM 8151 C CA . ASP B 1 512 ? -11.961 21.094 -13.68 1 82.31 512 ASP B CA 1
ATOM 8152 C C . ASP B 1 512 ? -12.062 19.938 -14.664 1 82.31 512 ASP B C 1
ATOM 8154 O O . ASP B 1 512 ? -13.094 19.75 -15.32 1 82.31 512 ASP B O 1
ATOM 8158 N N . ALA B 1 513 ? -10.992 19.203 -14.742 1 82.56 513 ALA B N 1
ATOM 8159 C CA . ALA B 1 513 ? -11.008 18.031 -15.617 1 82.56 513 ALA B CA 1
ATOM 8160 C C . ALA B 1 513 ? -12.055 17.016 -15.148 1 82.56 513 ALA B C 1
ATOM 8162 O O . ALA B 1 513 ? -12.773 16.438 -15.961 1 82.56 513 ALA B O 1
ATOM 8163 N N . LYS B 1 514 ? -12.133 16.75 -13.875 1 81.25 514 LYS B N 1
ATOM 8164 C CA . LYS B 1 514 ? -13.07 15.797 -13.312 1 81.25 514 LYS B CA 1
ATOM 8165 C C . LYS B 1 514 ? -14.516 16.266 -13.484 1 81.25 514 LYS B C 1
ATOM 8167 O O . LYS B 1 514 ? -15.391 15.477 -13.828 1 81.25 514 LYS B O 1
ATOM 8172 N N . ILE B 1 515 ? -14.758 17.578 -13.328 1 79.38 515 ILE B N 1
ATOM 8173 C CA . ILE B 1 515 ? -16.094 18.125 -13.531 1 79.38 515 ILE B CA 1
ATOM 8174 C C . ILE B 1 515 ? -16.5 17.969 -14.992 1 79.38 515 ILE B C 1
ATOM 8176 O O . ILE B 1 515 ? -17.625 17.547 -15.289 1 79.38 515 ILE B O 1
ATOM 8180 N N . ALA B 1 516 ? -15.578 18.219 -15.844 1 78.44 516 ALA B N 1
ATOM 8181 C CA . ALA B 1 516 ? -15.836 18.078 -17.281 1 78.44 516 ALA B CA 1
ATOM 8182 C C . ALA B 1 516 ? -16.109 16.625 -17.641 1 78.44 516 ALA B C 1
ATOM 8184 O O . ALA B 1 516 ? -16.875 16.344 -18.562 1 78.44 516 ALA B O 1
ATOM 8185 N N . ALA B 1 517 ? -15.492 15.773 -16.844 1 76.56 517 ALA B N 1
ATOM 8186 C CA . ALA B 1 517 ? -15.648 14.344 -17.094 1 76.56 517 ALA B CA 1
ATOM 8187 C C . ALA B 1 517 ? -16.938 13.812 -16.453 1 76.56 517 ALA B C 1
ATOM 8189 O O . ALA B 1 517 ? -17.203 12.609 -16.516 1 76.56 517 ALA B O 1
ATOM 8190 N N . GLY B 1 518 ? -17.625 14.688 -15.734 1 75.75 518 GLY B N 1
ATOM 8191 C CA . GLY B 1 518 ? -18.953 14.281 -15.258 1 75.75 518 GLY B CA 1
ATOM 8192 C C . GLY B 1 518 ? -19.031 14.18 -13.75 1 75.75 518 GLY B C 1
ATOM 8193 O O . GLY B 1 518 ? -20.078 13.797 -13.203 1 75.75 518 GLY B O 1
ATOM 8194 N N . TYR B 1 519 ? -18 14.562 -13.102 1 80.12 519 TYR B N 1
ATOM 8195 C CA . TYR B 1 519 ? -18.062 14.531 -11.648 1 80.12 519 TYR B CA 1
ATOM 8196 C C . TYR B 1 519 ? -19.062 15.57 -11.133 1 80.12 519 TYR B C 1
ATOM 8198 O O . TYR B 1 519 ? -19.266 16.609 -11.766 1 80.12 519 TYR B O 1
ATOM 8206 N N . PHE B 1 520 ? -19.594 15.273 -10.023 1 82.56 520 PHE B N 1
ATOM 8207 C CA . PHE B 1 520 ? -20.594 16.109 -9.383 1 82.56 520 PHE B CA 1
ATOM 8208 C C . PHE B 1 520 ? -19.984 17.453 -8.953 1 82.56 520 PHE B C 1
ATOM 8210 O O . PHE B 1 520 ? -18.859 17.484 -8.461 1 82.56 520 PHE B O 1
ATOM 8217 N N . SER B 1 521 ? -20.719 18.5 -9.289 1 82.38 521 SER B N 1
ATOM 8218 C CA . SER B 1 521 ? -20.391 19.828 -8.797 1 82.38 521 SER B CA 1
ATOM 8219 C C . SER B 1 521 ? -21.641 20.641 -8.508 1 82.38 521 SER B C 1
ATOM 8221 O O . SER B 1 521 ? -22.547 20.719 -9.344 1 82.38 521 SER B O 1
ATOM 8223 N N . SER B 1 522 ? -21.797 21.172 -7.367 1 74.81 522 SER B N 1
ATOM 8224 C CA . SER B 1 522 ? -22.984 21.938 -6.992 1 74.81 522 SER B CA 1
ATOM 8225 C C . SER B 1 522 ? -22.984 23.312 -7.645 1 74.81 522 SER B C 1
ATOM 8227 O O . SER B 1 522 ? -24.047 23.875 -7.902 1 74.81 522 SER B O 1
ATOM 8229 N N . GLY B 1 523 ? -21.969 23.797 -7.855 1 68.75 523 GLY B N 1
ATOM 8230 C CA . GLY B 1 523 ? -21.984 25.188 -8.266 1 68.75 523 GLY B CA 1
ATOM 8231 C C . GLY B 1 523 ? -21.328 25.422 -9.617 1 68.75 523 GLY B C 1
ATOM 8232 O O . GLY B 1 523 ? -21.703 26.344 -10.344 1 68.75 523 GLY B O 1
ATOM 8233 N N . LYS B 1 524 ? -20.438 24.641 -9.938 1 67.62 524 LYS B N 1
ATOM 8234 C CA . LYS B 1 524 ? -19.594 25.031 -11.062 1 67.62 524 LYS B CA 1
ATOM 8235 C C . LYS B 1 524 ? -19.922 24.188 -12.297 1 67.62 524 LYS B C 1
ATOM 8237 O O . LYS B 1 524 ? -20.078 22.969 -12.211 1 67.62 524 LYS B O 1
ATOM 8242 N N . LYS B 1 525 ? -20.297 24.875 -13.359 1 73.25 525 LYS B N 1
ATOM 8243 C CA . LYS B 1 525 ? -20.328 24.234 -14.68 1 73.25 525 LYS B CA 1
ATOM 8244 C C . LYS B 1 525 ? -19.078 24.578 -15.477 1 73.25 525 LYS B C 1
ATOM 8246 O O . LYS B 1 525 ? -18.688 25.75 -15.562 1 73.25 525 LYS B O 1
ATOM 8251 N N . VAL B 1 526 ? -18.391 23.578 -15.844 1 75.38 526 VAL B N 1
ATOM 8252 C CA . VAL B 1 526 ? -17.141 23.766 -16.594 1 75.38 526 VAL B CA 1
ATOM 8253 C C . VAL B 1 526 ? -17.375 23.5 -18.078 1 75.38 526 VAL B C 1
ATOM 8255 O O . VAL B 1 526 ? -17.906 22.453 -18.453 1 75.38 526 VAL B O 1
ATOM 8258 N N . THR B 1 527 ? -17.141 24.484 -18.922 1 73.38 527 THR B N 1
ATOM 8259 C CA . THR B 1 527 ? -17.25 24.359 -20.359 1 73.38 527 THR B CA 1
ATOM 8260 C C . THR B 1 527 ? -15.93 23.891 -20.969 1 73.38 527 THR B C 1
ATOM 8262 O O . THR B 1 527 ? -14.914 23.844 -20.266 1 73.38 527 THR B O 1
ATOM 8265 N N . GLN B 1 528 ? -16.016 23.484 -22.188 1 75.12 528 GLN B N 1
ATOM 8266 C CA . GLN B 1 528 ? -14.805 23.062 -22.891 1 75.12 528 GLN B CA 1
ATOM 8267 C C . GLN B 1 528 ? -13.773 24.188 -22.938 1 75.12 528 GLN B C 1
ATOM 8269 O O . GLN B 1 528 ? -12.57 23.938 -22.828 1 75.12 528 GLN B O 1
ATOM 8274 N N . GLU B 1 529 ? -14.234 25.344 -23.141 1 73.06 529 GLU B N 1
ATOM 8275 C CA . GLU B 1 529 ? -13.352 26.516 -23.188 1 73.06 529 GLU B CA 1
ATOM 8276 C C . GLU B 1 529 ? -12.672 26.734 -21.844 1 73.06 529 GLU B C 1
ATOM 8278 O O . GLU B 1 529 ? -11.508 27.141 -21.781 1 73.06 529 GLU B O 1
ATOM 8283 N N . ASP B 1 530 ? -13.383 26.391 -20.859 1 74.62 530 ASP B N 1
ATOM 8284 C CA . ASP B 1 530 ? -12.844 26.531 -19.516 1 74.62 530 ASP B CA 1
ATOM 8285 C C . ASP B 1 530 ? -11.719 25.531 -19.266 1 74.62 530 ASP B C 1
ATOM 8287 O O . ASP B 1 530 ? -10.742 25.844 -18.578 1 74.62 530 ASP B O 1
ATOM 8291 N N . LEU B 1 531 ? -11.852 24.453 -19.922 1 78.25 531 LEU B N 1
ATOM 8292 C CA . LEU B 1 531 ? -10.891 23.375 -19.703 1 78.25 531 LEU B CA 1
ATOM 8293 C C . LEU B 1 531 ? -9.531 23.734 -20.281 1 78.25 531 LEU B C 1
ATOM 8295 O O . LEU B 1 531 ? -8.492 23.406 -19.688 1 78.25 531 LEU B O 1
ATOM 8299 N N . VAL B 1 532 ? -9.586 24.469 -21.344 1 74.12 532 VAL B N 1
ATOM 8300 C CA . VAL B 1 532 ? -8.344 24.844 -22.016 1 74.12 532 VAL B CA 1
ATOM 8301 C C . VAL B 1 532 ? -7.656 25.969 -21.234 1 74.12 532 VAL B C 1
ATOM 8303 O O . VAL B 1 532 ? -6.426 26.031 -21.188 1 74.12 532 VAL B O 1
ATOM 8306 N N . LYS B 1 533 ? -8.398 26.688 -20.484 1 73.12 533 LYS B N 1
ATOM 8307 C CA . LYS B 1 533 ? -7.875 27.859 -19.781 1 73.12 533 LYS B CA 1
ATOM 8308 C C . LYS B 1 533 ? -7.312 27.469 -18.422 1 73.12 533 LYS B C 1
ATOM 8310 O O . LYS B 1 533 ? -6.473 28.172 -17.859 1 73.12 533 LYS B O 1
ATOM 8315 N N . THR B 1 534 ? -7.812 26.406 -17.938 1 77.69 534 THR B N 1
ATOM 8316 C CA . THR B 1 534 ? -7.301 25.953 -16.656 1 77.69 534 THR B CA 1
ATOM 8317 C C . THR B 1 534 ? -5.992 25.188 -16.828 1 77.69 534 THR B C 1
ATOM 8319 O O . THR B 1 534 ? -5.988 24.047 -17.312 1 77.69 534 THR B O 1
ATOM 8322 N N . VAL B 1 535 ? -4.906 25.906 -16.5 1 73.5 535 VAL B N 1
ATOM 8323 C CA . VAL B 1 535 ? -3.574 25.359 -16.719 1 73.5 535 VAL B CA 1
ATOM 8324 C C . VAL B 1 535 ? -2.799 25.328 -15.414 1 73.5 535 VAL B C 1
ATOM 8326 O O . VAL B 1 535 ? -2.84 26.297 -14.641 1 73.5 535 VAL B O 1
ATOM 8329 N N . GLY B 1 536 ? -2.168 24.188 -15.125 1 71.75 536 GLY B N 1
ATOM 8330 C CA . GLY B 1 536 ? -1.298 24.078 -13.969 1 71.75 536 GLY B CA 1
ATOM 8331 C C . GLY B 1 536 ? 0.111 24.578 -14.227 1 71.75 536 GLY B C 1
ATOM 8332 O O . GLY B 1 536 ? 0.42 25.031 -15.328 1 71.75 536 GLY B O 1
ATOM 8333 N N . ARG B 1 537 ? 0.854 24.469 -13.188 1 74.88 537 ARG B N 1
ATOM 8334 C CA . ARG B 1 537 ? 2.246 24.891 -13.281 1 74.88 537 ARG B CA 1
ATOM 8335 C C . ARG B 1 537 ? 3.043 23.953 -14.188 1 74.88 537 ARG B C 1
ATOM 8337 O O . ARG B 1 537 ? 2.861 22.734 -14.141 1 74.88 537 ARG B O 1
ATOM 8344 N N . THR B 1 538 ? 3.918 24.578 -14.977 1 71.56 538 THR B N 1
ATOM 8345 C CA . THR B 1 538 ? 4.844 23.797 -15.797 1 71.56 538 THR B CA 1
ATOM 8346 C C . THR B 1 538 ? 6.117 23.484 -15.016 1 71.56 538 THR B C 1
ATOM 8348 O O . THR B 1 538 ? 6.305 23.969 -13.898 1 71.56 538 THR B O 1
ATOM 8351 N N . TRP B 1 539 ? 6.922 22.625 -15.562 1 70.25 539 TRP B N 1
ATOM 8352 C CA . TRP B 1 539 ? 8.188 22.266 -14.922 1 70.25 539 TRP B CA 1
ATOM 8353 C C . TRP B 1 539 ? 9.047 23.516 -14.695 1 70.25 539 TRP B C 1
ATOM 8355 O O . TRP B 1 539 ? 9.742 23.625 -13.68 1 70.25 539 TRP B O 1
ATOM 8365 N N . GLU B 1 540 ? 9.023 24.406 -15.602 1 61.56 540 GLU B N 1
ATOM 8366 C CA . GLU B 1 540 ? 9.797 25.641 -15.477 1 61.56 540 GLU B CA 1
ATOM 8367 C C . GLU B 1 540 ? 9.352 26.453 -14.266 1 61.56 540 GLU B C 1
ATOM 8369 O O . GLU B 1 540 ? 10.18 27.047 -13.57 1 61.56 540 GLU B O 1
ATOM 8374 N N . GLU B 1 541 ? 8.078 26.391 -14.008 1 61.59 541 GLU B N 1
ATOM 8375 C CA . GLU B 1 541 ? 7.531 27.156 -12.891 1 61.59 541 GLU B CA 1
ATOM 8376 C C . GLU B 1 541 ? 7.762 26.438 -11.562 1 61.59 541 GLU B C 1
ATOM 8378 O O . GLU B 1 541 ? 7.801 27.078 -10.508 1 61.59 541 GLU B O 1
ATOM 8383 N N . THR B 1 542 ? 7.957 25.188 -11.664 1 58.09 542 THR B N 1
ATOM 8384 C CA . THR B 1 542 ? 8.172 24.391 -10.469 1 58.09 542 THR B CA 1
ATOM 8385 C C . THR B 1 542 ? 9.555 24.656 -9.883 1 58.09 542 THR B C 1
ATOM 8387 O O . THR B 1 542 ? 9.773 24.484 -8.68 1 58.09 542 THR B O 1
ATOM 8390 N N . GLU B 1 543 ? 10.445 25.109 -10.719 1 54.41 543 GLU B N 1
ATOM 8391 C CA . GLU B 1 543 ? 11.82 25.391 -10.297 1 54.41 543 GLU B CA 1
ATOM 8392 C C . GLU B 1 543 ? 11.93 26.766 -9.656 1 54.41 543 GLU B C 1
ATOM 8394 O O . GLU B 1 543 ? 12.938 27.078 -9.008 1 54.41 543 GLU B O 1
ATOM 8399 N N . HIS B 1 544 ? 10.805 27.641 -9.852 1 50.81 544 HIS B N 1
ATOM 8400 C CA . HIS B 1 544 ? 10.875 29 -9.328 1 50.81 544 HIS B CA 1
ATOM 8401 C C . HIS B 1 544 ? 9.734 29.281 -8.367 1 50.81 544 HIS B C 1
ATOM 8403 O O . HIS B 1 544 ? 8.617 28.781 -8.555 1 50.81 544 HIS B O 1
#

pLDDT: mean 80.68, std 25.93, range [14.38, 98.94]

Solvent-accessible surface area (backbone atoms only — not comparable to full-atom values): 59150 Å² total; per-residue (Å²): 139,96,71,53,76,68,79,49,57,68,55,52,56,56,42,50,58,53,48,57,36,21,51,54,2,27,58,45,33,57,76,70,66,74,93,73,90,93,80,94,85,85,86,91,78,88,87,86,89,84,89,88,82,88,85,90,84,89,85,83,79,89,80,86,78,84,83,86,75,87,74,72,85,70,81,67,82,72,78,73,79,69,74,72,78,67,78,68,72,70,68,66,80,55,48,75,66,56,46,42,58,50,34,53,51,47,38,42,69,77,50,71,64,80,86,69,67,60,59,47,71,87,37,86,79,49,53,52,50,67,66,35,80,36,39,79,47,65,77,68,13,36,75,72,24,31,40,64,48,86,68,21,43,38,34,33,38,30,47,27,27,70,66,32,36,33,16,55,36,49,15,51,32,35,61,67,65,62,25,62,91,79,58,70,58,54,67,71,64,28,63,48,83,62,80,78,66,93,34,80,41,54,36,27,64,73,54,41,25,53,36,57,80,58,18,58,43,34,75,70,74,44,35,58,48,35,72,72,65,48,32,62,65,70,64,40,23,21,39,35,71,49,45,33,42,43,68,69,55,28,53,34,38,74,73,60,77,42,74,76,74,57,56,51,28,26,73,37,73,73,39,40,39,95,87,64,46,73,38,84,89,50,81,52,45,42,27,32,41,35,37,35,34,25,38,43,49,30,27,33,41,62,35,49,16,55,75,64,72,45,40,46,66,40,46,30,50,26,46,25,54,49,30,38,32,31,37,44,40,52,69,50,23,77,82,47,49,30,36,28,57,39,46,63,39,33,36,38,39,34,33,57,56,67,75,42,54,48,34,83,88,39,53,28,28,38,29,79,41,66,38,41,64,62,24,46,59,47,18,33,43,60,47,56,62,35,50,47,53,54,50,39,53,53,50,15,53,54,32,29,76,72,68,20,19,11,38,42,35,44,35,53,34,35,51,48,26,55,33,59,36,55,43,33,33,32,49,32,29,30,35,71,71,53,31,26,13,71,46,54,56,53,43,35,28,44,42,70,48,36,80,68,40,63,64,45,74,55,58,43,24,62,44,34,53,55,36,42,56,56,33,47,36,32,52,48,34,51,47,62,55,50,49,28,35,44,74,71,66,28,48,69,75,39,71,36,59,80,60,66,73,62,53,46,80,44,15,45,22,50,52,49,27,41,40,60,73,59,28,54,55,93,79,66,82,63,50,75,72,51,24,65,65,34,58,34,75,37,66,75,51,65,70,90,131,80,73,38,62,62,56,50,55,55,50,53,50,50,52,50,46,42,50,50,45,47,55,45,20,55,59,24,28,72,27,30,90,46,85,84,97,87,92,99,83,92,94,91,83,90,90,87,88,94,87,88,88,88,89,91,83,88,78,84,87,84,89,78,93,80,92,86,88,81,85,88,81,86,80,80,78,79,78,74,79,73,74,74,78,70,78,68,75,70,71,66,79,56,49,73,66,56,46,41,58,50,34,53,53,48,39,41,68,78,49,71,64,82,87,69,67,61,59,47,72,88,38,87,79,49,52,52,49,70,65,36,79,36,40,79,47,64,76,68,13,35,75,70,24,30,40,63,48,85,69,20,42,38,34,32,36,29,46,26,28,70,66,30,36,33,15,56,34,50,14,52,33,35,60,67,63,62,26,63,90,78,59,71,59,53,67,72,63,29,63,47,83,60,82,80,66,91,33,80,40,54,35,28,63,73,54,42,25,54,37,57,81,58,17,57,42,33,77,70,76,44,36,58,50,34,72,73,65,46,30,62,67,71,63,42,24,21,39,36,73,50,44,33,40,43,67,67,55,29,52,34,38,73,73,59,77,42,74,76,73,59,57,52,28,26,72,38,73,74,38,42,39,94,86,64,46,73,39,85,89,50,81,53,46,42,29,32,40,32,37,36,34,26,39,43,48,29,26,33,41,61,33,48,16,55,74,66,72,48,42,47,68,40,46,31,49,27,45,24,54,49,30,38,33,30,39,44,38,53,69,49,23,77,82,48,48,30,37,26,60,41,45,63,38,36,36,40,38,34,34,58,57,69,74,42,53,47,34,82,88,39,52,28,27,39,30,80,43,67,36,41,65,62,22,46,60,48,15,35,45,60,48,56,62,34,49,48,51,53,51,39,52,54,50,14,52,53,32,29,75,73,68,22,18,10,38,42,36,43,32,54,36,36,51,47,25,53,32,58,36,54,43,33,32,32,50,32,28,31,35,71,72,54,30,25,13,71,46,54,55,53,42,36,28,45,42,69,48,37,80,69,40,64,63,45,74,54,57,44,24,62,43,35,52,55,35,42,56,56,34,47,36,32,52,49,35,50,46,63,55,51,49,29,35,43,74,72,66,26,49,68,74,38,73,36,60,80,59,65,73,64,52,46,78,44,15,45,20,51,53,49,27,41,43,61,72,60,27,56,56,92,78,67,84,64,50,74,70,50,24,65,67,33,58,34,74,37,66,76,49,64,69,90

Nearest PDB structures (foldseek):
  7eev-assembly1_A  TM=9.756E-01  e=2.989E-56  Rhodococcus wratislaviensis
  2bz1-assembly1_A-2  TM=7.663E-01  e=5.231E-10  Escherichia coli
  6cxd-assembly1_A  TM=4.765E-01  e=2.497E-01  Yersinia pestis CO92
  8q6s-assembly2_B  TM=3.846E-01  e=3.528E+00  Phocaeicola vulgatus ATCC 8482
  7eev-assembly1_A  TM=9.757E-01  e=2.222E-56  Rhodococcus wratislaviensis

Radius of gyration: 34.85 Å; Cα contacts (8 Å, |Δi|>4): 2008; chains: 2; bounding box: 65×117×132 Å

InterPro domains:
  IPR022163 GTP cyclohydrolase N-terminal [PF12471] (114-322)
  IPR032677 GTP cyclohydrolase II [PF00925] (361-495)
  IPR036144 GTP cyclohydrolase II superfamily [G3DSA:3.40.50.10990] (337-498)
  IPR036144 GTP cyclohydrolase II superfamily [SSF142695] (328-499)

Organism: Amanita muscaria (strain Koide BX008) (NCBI:txid946122)

Foldseek 3Di:
DPDDDPVVVVVVVVVVVVVVVVVVVVVVVVVVDDDDDDDDDDDDDDDYYDDDDDDDDDDDDDDDDDDDDDDDDPPPPPDPPPVPPPPPPPVPVDDPVRVVVVLVVVCCVQPVDDDDQEDFPPDPLAAAADADQQDPADVNRDFAAADCPPLAVSHHQEHDDPPFPCVVVVVVCVSVVNDRPLDDDDCPPQAAPADQDDDNLSNDLAQAFWFRLCLRCCCPRVVCCCPVSVGDGHHQKGKYKDKADDVLQQVCVVVVVFDQPCAQKHQDDFDADPVRHGDPVDRSGIIGIKMKMKGFTKGQQCNVCVLVVHHSQVVLVCVCVVVPNPHCCSPRPPVRRIYRHNDWIKMKIKGARLVQLQPPVAAEEEEEAEDECCPCPVNDQQALRNLLVSVSVSVQSVSVVVVHMYMYMYTDCYPLVPDVVLVVQLVQVLQVVFVFLQCNQVSSCVRVVHSHDNPLLNVCSVSVSSNAQEHAEYSFQDPSNVCSNVVSRHYYNDYDYRDPVSRRLNNVSVVLSRVVVPTDDDDDDRDPVNRRVRTHDHPVRVVD/DDPPPPVVVVVVVVVVVVVVVCVVVVVDVCPPVDDDDDDDDDYDDDDYYDDYDDYDDDDDDDDDDDDDDDDDDDPPPPPPCPPPPPCPCPVPPDDPVRVVVVLVVVCCVQPVDDDDQEDFPPDPLAAAADADQQDPADVNRDFAAADCPPLAVSHHQEHDDPPFPCVVVVVVCVSVVNDRPLDDDDCPPQAAPADQDDDNLSNDLAQAFWFRLCLRCCCPRVVCCCPVSVTDGHHQKGKYKDKADDPLQQVCVVVVVFDQPCAQKHQDDFDADPVRHGDPVDRSGIIGIKMKMKGFTKGQQCNVCVLVVHHSQVVLVCVCVVVPNPHCCSPRPPVRRIYRHNDWIKMKIKGAHLVQLQPPVAAEEEEEAEDECCPCPVNDQQALRNLLVSVSVSVQSVSVVVVHMYMYMYTDCYPLVPDVVLVVQLVQVLQVVFVFLQCNQVSSCVRVVHSHDNPLLNVCSVSVSSNAQEHAEYSFQDPSNVVSNVVSRHYYNDYDYRDPVSRRLNNVSVVLSRVVVPTDDDDDDHDPVNRRVRTHHHPVRVVD